Protein AF-A0AAW0RV00-F1 (afdb_monomer_lite)

Foldseek 3Di:
DPVVVVVVVVVVVVVVVVCVVVVVVVVVVVVVVCVVVVVVVVVVVVVVVVVVVCCVPVVVVVVVVVVVVVVVDPDPPPDDDDDDDDDDDDDDDDPDPDPPQQEAEEEDELPADQDLAKWWFKFDDLDLRYYYTQHTGGPDDQVLVQVCFLVVVLCVPPLADCPVLCVQLVHDTMHGQAMENDPDPPPTDQSHWYWYRPPDSDIAIDGNRGQFYEYAYEHQFDLVVLFAFDAAFQDLFFDDPVVPPPPDPQQAQDDVVNVVVVVVVVVVVVVVVVVVVVPPDDPDQDPVNVNVSSVRLRSLCSVVVNVSNVVCSVVSDDDDPPDDDPVRVVVCVVVVVVVVVVVVVVVCCVPPVVVVVLVVVLVVLLVLLVVLVVLLCQQQDDPDGRYDGNLQQALQSVVSNLVSQLSLCLLVLVLVVVVCVSDDSSPNPCLSSVLLNVQQVVLQVVQLVVLLVQLVVLQVCLLVVLVVVLVVLCVLQQVVVLVLLVCLLPQNVNNDADNVVSVVVSVVLNVVSVVLVVVSVVCSVVSSVVSNVLSVLSNSGNLNSLSVVLVVLVVSCVSLVVQLLVLLVVLLVLVVLLVQLVQVLVQWHQDFPQFFIDGHDDDPVSNVVSVVVNVVSVSNNVSSLSSNVVSVVSVVVSLVVSVVSLLVSLCSLRPSVSVVVCCVVPQSSGFNRKDKDWDDPVVPPDPDDPPPRNHYTYIYIDGDGRDPCNSCVLVVVLVVVVCCQCVPVVQVVCSVSSHDRDRPRSCVNCVSSCSSGDPDRDDSVNSSCSSPDDDDDSPPPDDPPDPPDDDDDDDDDDDDDDDDDDDDDDDDDDDDDDPPPDPPDPDDDPDPVNVLVVVLVVLLVVLVVLLVCLVVDDPPPCVSVVSLVVSVVSLVVSVVVLVVCVVVDDPVVNVVSVVSSVVSVVSNVVSCVVVPDDDPDDDDDDDDDDDDDDDDDDDDDDDYDDDDDDDDDDRHHDDDDDDDDDDDDDDDDDDDDPVQVVLPDDDPDLEAEDQCLPALAAAHEDDEQHEYAYALSCLNNQQEEEYEQYYLYEYAPQNSQPPVSAHCEYEYYQYELYEYENHHHAAEYEAENYELYEYAYEHQEYEYECYELYEYAYFYLDAYEYENAANYEFDHHDPVRDDPVSVPGDGNRQRHHYPPPPDPDDDNRYDYDDPVLDDDPCLVVPLSVDDPPDGSQNSSVSNPRHPD

pLDDT: mean 74.13, std 20.3, range [21.58, 95.81]

Radius of gyration: 44.87 Å; chains: 1; bounding box: 137×99×108 Å

Structure (mmCIF, N/CA/C/O backbone):
data_AF-A0AAW0RV00-F1
#
_entry.id   AF-A0AAW0RV00-F1
#
loop_
_atom_site.group_PDB
_atom_site.id
_atom_site.type_symbol
_atom_site.label_atom_id
_atom_site.label_alt_id
_atom_site.label_comp_id
_atom_site.label_asym_id
_atom_site.label_entity_id
_atom_site.label_seq_id
_atom_site.pdbx_PDB_ins_code
_atom_site.Cartn_x
_atom_site.Cartn_y
_atom_site.Cartn_z
_atom_site.occupancy
_atom_site.B_iso_or_equiv
_atom_site.auth_seq_id
_atom_site.auth_comp_id
_atom_site.auth_asym_id
_atom_site.auth_atom_id
_atom_site.pdbx_PDB_model_num
ATOM 1 N N . MET A 1 1 ? 31.275 -11.976 -14.242 1.00 33.06 1 MET A N 1
ATOM 2 C CA . MET A 1 1 ? 31.068 -11.411 -12.884 1.00 33.06 1 MET A CA 1
ATOM 3 C C . MET A 1 1 ? 32.103 -10.314 -12.674 1.00 33.06 1 MET A C 1
ATOM 5 O O . MET A 1 1 ? 33.124 -10.388 -13.340 1.00 33.06 1 MET A O 1
ATOM 9 N N . HIS A 1 2 ? 31.874 -9.315 -11.814 1.00 28.94 2 HIS A N 1
ATOM 10 C CA . HIS A 1 2 ? 32.969 -8.436 -11.376 1.00 28.94 2 HIS A CA 1
ATOM 11 C C . HIS A 1 2 ? 33.587 -9.097 -10.133 1.00 28.94 2 HIS A C 1
ATOM 13 O O . HIS A 1 2 ? 32.943 -9.039 -9.083 1.00 28.94 2 HIS A O 1
ATOM 19 N N . PRO A 1 3 ? 34.768 -9.747 -10.216 1.00 36.88 3 PRO A N 1
ATOM 20 C CA . PRO A 1 3 ? 35.405 -10.352 -9.037 1.00 36.88 3 PRO A CA 1
ATOM 21 C C . PRO A 1 3 ? 35.668 -9.298 -7.953 1.00 36.88 3 PRO A C 1
ATOM 23 O O . PRO A 1 3 ? 35.547 -9.576 -6.765 1.00 36.88 3 PRO A O 1
ATOM 26 N N . PHE A 1 4 ? 35.880 -8.054 -8.392 1.00 33.75 4 PHE A N 1
ATOM 27 C CA . PHE A 1 4 ? 36.014 -6.866 -7.560 1.00 33.75 4 PHE A CA 1
ATOM 28 C C . PHE A 1 4 ? 34.924 -6.730 -6.487 1.00 33.75 4 PHE A C 1
ATOM 30 O O . PHE A 1 4 ? 35.265 -6.367 -5.381 1.00 33.75 4 PHE A O 1
ATOM 37 N N . SER A 1 5 ? 33.648 -7.052 -6.751 1.00 39.16 5 SER A N 1
ATOM 38 C CA . SER A 1 5 ? 32.572 -6.798 -5.770 1.00 39.16 5 SER A CA 1
ATOM 39 C C . SER A 1 5 ? 32.540 -7.792 -4.606 1.00 39.16 5 SER A C 1
ATOM 41 O O . SER A 1 5 ? 32.100 -7.431 -3.518 1.00 39.16 5 SER A O 1
ATOM 43 N N . VAL A 1 6 ? 32.964 -9.039 -4.836 1.00 45.41 6 VAL A N 1
ATOM 44 C CA . VAL A 1 6 ? 33.071 -10.062 -3.780 1.00 45.41 6 VAL A CA 1
ATOM 45 C C . VAL A 1 6 ? 34.380 -9.864 -3.023 1.00 45.41 6 VAL A C 1
ATOM 47 O O . VAL A 1 6 ? 34.393 -9.919 -1.799 1.00 45.41 6 VAL A O 1
ATOM 50 N N . LEU A 1 7 ? 35.455 -9.525 -3.744 1.00 40.91 7 LEU A N 1
ATOM 51 C CA . LEU A 1 7 ? 36.738 -9.175 -3.148 1.00 40.91 7 LEU A CA 1
ATOM 52 C C . LEU A 1 7 ? 36.638 -7.908 -2.282 1.00 40.91 7 LEU A C 1
ATOM 54 O O . LEU A 1 7 ? 37.143 -7.916 -1.169 1.00 40.91 7 LEU A O 1
ATOM 58 N N . THR A 1 8 ? 35.933 -6.854 -2.715 1.00 45.91 8 THR A N 1
ATOM 59 C CA . THR A 1 8 ? 35.703 -5.665 -1.875 1.00 45.91 8 THR A CA 1
ATOM 60 C C . THR A 1 8 ? 34.828 -5.970 -0.672 1.00 45.91 8 THR A C 1
ATOM 62 O O . THR A 1 8 ? 35.054 -5.369 0.364 1.00 45.91 8 THR A O 1
ATOM 65 N N . LEU A 1 9 ? 33.859 -6.890 -0.769 1.00 51.75 9 LEU A N 1
ATOM 66 C CA . LEU A 1 9 ? 33.069 -7.297 0.396 1.00 51.75 9 LEU A CA 1
ATOM 67 C C . LEU A 1 9 ? 33.942 -8.066 1.402 1.00 51.75 9 LEU A C 1
ATOM 69 O O . LEU A 1 9 ? 33.898 -7.770 2.589 1.00 51.75 9 LEU A O 1
ATOM 73 N N . GLY A 1 10 ? 34.786 -8.989 0.928 1.00 56.56 10 GLY A N 1
ATOM 74 C CA . GLY A 1 10 ? 35.740 -9.722 1.766 1.00 56.56 10 GLY A CA 1
ATOM 75 C C . GLY A 1 10 ? 36.801 -8.819 2.404 1.00 56.56 10 GLY A C 1
ATOM 76 O O . GLY A 1 10 ? 37.038 -8.919 3.602 1.00 56.56 10 GLY A O 1
ATOM 77 N N . ILE A 1 11 ? 37.383 -7.888 1.639 1.00 58.16 11 ILE A N 1
ATOM 78 C CA . ILE A 1 11 ? 38.337 -6.885 2.142 1.00 58.16 11 ILE A CA 1
ATOM 79 C C . ILE A 1 11 ? 37.652 -5.919 3.117 1.00 58.16 11 ILE A C 1
ATOM 81 O O . ILE A 1 11 ? 38.252 -5.562 4.125 1.00 58.16 11 ILE A O 1
ATOM 85 N N . PHE A 1 12 ? 36.400 -5.524 2.865 1.00 51.88 12 PHE A N 1
ATOM 86 C CA . PHE A 1 12 ? 35.635 -4.681 3.784 1.00 51.88 12 PHE A CA 1
ATOM 87 C C . PHE A 1 12 ? 35.340 -5.413 5.096 1.00 51.88 12 PHE A C 1
ATOM 89 O O . PHE A 1 12 ? 35.572 -4.845 6.152 1.00 51.88 12 PHE A O 1
ATOM 96 N N . VAL A 1 13 ? 34.916 -6.682 5.059 1.00 58.53 13 VAL A N 1
ATOM 97 C CA . VAL A 1 13 ? 34.683 -7.488 6.273 1.00 58.53 13 VAL A CA 1
ATOM 98 C C . VAL A 1 13 ? 35.988 -7.750 7.036 1.00 58.53 13 VAL A C 1
ATOM 100 O O . VAL A 1 13 ? 36.021 -7.564 8.249 1.00 58.53 13 VAL A O 1
ATOM 103 N N . ALA A 1 14 ? 37.079 -8.104 6.352 1.00 48.25 14 ALA A N 1
ATOM 104 C CA . ALA A 1 14 ? 38.382 -8.314 6.988 1.00 48.25 14 ALA A CA 1
ATOM 105 C C . ALA A 1 14 ? 38.950 -7.017 7.596 1.00 48.25 14 ALA A C 1
ATOM 107 O O . ALA A 1 14 ? 39.385 -7.016 8.745 1.00 48.25 14 ALA A O 1
ATOM 108 N N . GLY A 1 15 ? 38.878 -5.903 6.859 1.00 51.84 15 GLY A N 1
ATOM 109 C CA . GLY A 1 15 ? 39.281 -4.577 7.334 1.00 51.84 15 GLY A CA 1
ATOM 110 C C . GLY A 1 15 ? 38.380 -4.021 8.441 1.00 51.84 15 GLY A C 1
ATOM 111 O O . GLY A 1 15 ? 38.842 -3.262 9.283 1.00 51.84 15 GLY A O 1
ATOM 112 N N . TYR A 1 16 ? 37.107 -4.420 8.483 1.00 54.28 16 TYR A N 1
ATOM 113 C CA . TYR A 1 16 ? 36.174 -4.065 9.553 1.00 54.28 16 TYR A CA 1
ATOM 114 C C . TYR A 1 16 ? 36.476 -4.832 10.848 1.00 54.28 16 TYR A C 1
ATOM 116 O O . TYR A 1 16 ? 36.404 -4.251 11.927 1.00 54.28 16 TYR A O 1
ATOM 124 N N . ILE A 1 17 ? 36.877 -6.106 10.753 1.00 54.94 17 ILE A N 1
ATOM 125 C CA . ILE A 1 17 ? 37.305 -6.906 11.913 1.00 54.94 17 ILE A CA 1
ATOM 126 C C . ILE A 1 17 ? 38.595 -6.338 12.526 1.00 54.94 17 ILE A C 1
ATOM 128 O O . ILE A 1 17 ? 38.672 -6.219 13.747 1.00 54.94 17 ILE A O 1
ATOM 132 N N . THR A 1 18 ? 39.575 -5.928 11.712 1.00 51.97 18 THR A N 1
ATOM 133 C CA . THR A 1 18 ? 40.815 -5.314 12.225 1.00 51.97 18 THR A CA 1
ATOM 134 C C . THR A 1 18 ? 40.602 -3.888 12.737 1.00 51.97 18 THR A C 1
ATOM 136 O O . THR A 1 18 ? 41.102 -3.549 13.808 1.00 51.97 18 THR A O 1
ATOM 139 N N . ALA A 1 19 ? 39.797 -3.067 12.052 1.00 49.91 19 ALA A N 1
ATOM 140 C CA . ALA A 1 19 ? 39.471 -1.716 12.516 1.00 49.91 19 ALA A CA 1
ATOM 141 C C . ALA A 1 19 ? 38.698 -1.704 13.847 1.00 49.91 19 ALA A C 1
ATOM 143 O O . ALA A 1 19 ? 38.805 -0.736 14.595 1.00 49.91 19 ALA A O 1
ATOM 144 N N . ARG A 1 20 ? 37.949 -2.765 14.185 1.00 53.16 20 ARG A N 1
ATOM 145 C CA . ARG A 1 20 ? 37.174 -2.830 15.438 1.00 53.16 20 ARG A CA 1
ATOM 146 C C . ARG A 1 20 ? 38.046 -2.872 16.701 1.00 53.16 20 ARG A C 1
ATOM 148 O O . ARG A 1 20 ? 37.549 -2.507 17.758 1.00 53.16 20 ARG A O 1
ATOM 155 N N . TRP A 1 21 ? 39.314 -3.280 16.598 1.00 51.59 21 TRP A N 1
ATOM 156 C CA . TRP A 1 21 ? 40.244 -3.323 17.736 1.00 51.59 21 TRP A CA 1
ATOM 157 C C . TRP A 1 21 ? 41.016 -2.012 17.951 1.00 51.59 21 TRP A C 1
ATOM 159 O O . TRP A 1 21 ? 41.267 -1.653 19.095 1.00 51.59 21 TRP A O 1
ATOM 169 N N . ASP A 1 22 ? 41.345 -1.276 16.883 1.00 53.81 22 ASP A N 1
ATOM 170 C CA . ASP A 1 22 ? 42.047 0.020 16.972 1.00 53.81 22 ASP A CA 1
ATOM 171 C C . ASP A 1 22 ? 41.071 1.205 17.103 1.00 53.81 22 ASP A C 1
ATOM 173 O O . ASP A 1 22 ? 41.335 2.164 17.817 1.00 53.81 22 ASP A O 1
ATOM 177 N N . LEU A 1 23 ? 39.883 1.149 16.484 1.00 51.16 23 LEU A N 1
ATOM 178 C CA . LEU A 1 23 ? 38.915 2.246 16.595 1.00 51.16 23 LEU A CA 1
ATOM 179 C C . LEU A 1 23 ? 38.323 2.355 18.007 1.00 51.16 23 LEU A C 1
ATOM 181 O O . LEU A 1 23 ? 38.068 3.464 18.458 1.00 51.16 23 LEU A O 1
ATOM 185 N N . VAL A 1 24 ? 38.092 1.237 18.706 1.00 53.56 24 VAL A N 1
ATOM 186 C CA . VAL A 1 24 ? 37.466 1.241 20.043 1.00 53.56 24 VAL A CA 1
ATOM 187 C C . VAL A 1 24 ? 38.423 1.787 21.105 1.00 53.56 24 VAL A C 1
ATOM 189 O O . VAL A 1 24 ? 38.012 2.622 21.907 1.00 53.56 24 VAL A O 1
ATOM 192 N N . THR A 1 25 ? 39.704 1.408 21.065 1.00 57.00 25 THR A N 1
ATOM 193 C CA . THR A 1 25 ? 40.744 1.985 21.936 1.00 57.00 25 THR A CA 1
ATOM 194 C C . THR A 1 25 ? 40.938 3.477 21.656 1.00 57.00 25 THR A C 1
ATOM 196 O O . THR A 1 25 ? 40.888 4.283 22.584 1.00 57.00 25 THR A O 1
ATOM 199 N N . ARG A 1 26 ? 41.023 3.875 20.378 1.00 56.41 26 ARG A N 1
ATOM 200 C CA . ARG A 1 26 ? 41.098 5.291 19.969 1.00 56.41 26 ARG A CA 1
ATOM 201 C C . ARG A 1 26 ? 39.863 6.099 20.372 1.00 56.41 26 ARG A C 1
ATOM 203 O O . ARG A 1 26 ? 40.010 7.259 20.743 1.00 56.41 26 ARG A O 1
ATOM 210 N N . LEU A 1 27 ? 38.653 5.531 20.304 1.00 53.00 27 LEU A N 1
ATOM 211 C CA . LEU A 1 27 ? 37.433 6.225 20.743 1.00 53.00 27 LEU A CA 1
ATOM 212 C C . LEU A 1 27 ? 37.409 6.412 22.261 1.00 53.00 27 LEU A C 1
ATOM 214 O O . LEU A 1 27 ? 36.917 7.435 22.727 1.00 53.00 27 LEU A O 1
ATOM 218 N N . TYR A 1 28 ? 37.931 5.442 23.015 1.00 65.19 28 TYR A N 1
ATOM 219 C CA . TYR A 1 28 ? 38.020 5.502 24.472 1.00 65.19 28 TYR A CA 1
ATOM 220 C C . TYR A 1 28 ? 38.996 6.604 24.919 1.00 65.19 28 TYR A C 1
ATOM 222 O O . TYR A 1 28 ? 38.626 7.465 25.717 1.00 65.19 28 TYR A O 1
ATOM 230 N N . GLU A 1 29 ? 40.188 6.667 24.312 1.00 65.69 29 GLU A N 1
ATOM 231 C CA . GLU A 1 29 ? 41.141 7.773 24.505 1.00 65.69 29 GLU A CA 1
ATOM 232 C C . GLU A 1 29 ? 40.545 9.131 24.092 1.00 65.69 29 GLU A C 1
ATOM 234 O O . GLU A 1 29 ? 40.650 10.111 24.831 1.00 65.69 29 GLU A O 1
ATOM 239 N N . LEU A 1 30 ? 39.862 9.198 22.940 1.00 61.72 30 LEU A N 1
ATOM 240 C CA . LEU A 1 30 ? 39.233 10.431 22.454 1.00 61.72 30 LEU A CA 1
ATOM 241 C C . LEU A 1 30 ? 38.078 10.894 23.357 1.00 61.72 30 LEU A C 1
ATOM 243 O O . LEU A 1 30 ? 37.883 12.097 23.520 1.00 61.72 30 LEU A O 1
ATOM 247 N N . ALA A 1 31 ? 37.313 9.969 23.944 1.00 60.72 31 ALA A N 1
ATOM 248 C CA . ALA A 1 31 ? 36.219 10.283 24.860 1.00 60.72 31 ALA A CA 1
ATOM 249 C C . ALA A 1 31 ? 36.738 10.850 26.191 1.00 60.72 31 ALA A C 1
ATOM 251 O O . ALA A 1 31 ? 36.204 11.854 26.666 1.00 60.72 31 ALA A O 1
ATOM 252 N N . ILE A 1 32 ? 37.813 10.270 26.739 1.00 69.62 32 ILE A N 1
ATOM 253 C CA . ILE A 1 32 ? 38.503 10.790 27.931 1.00 69.62 32 ILE A CA 1
ATOM 254 C C . ILE A 1 32 ? 39.065 12.191 27.639 1.00 69.62 32 ILE A C 1
ATOM 256 O O . ILE A 1 32 ? 38.742 13.145 28.346 1.00 69.62 32 ILE A O 1
ATOM 260 N N . PHE A 1 33 ? 39.782 12.358 26.523 1.00 66.88 33 PHE A N 1
ATOM 261 C CA . PHE A 1 33 ? 40.315 13.655 26.093 1.00 66.88 33 PHE A CA 1
ATOM 262 C C . PHE A 1 33 ? 39.213 14.713 25.871 1.00 66.88 33 PHE A C 1
ATOM 264 O O . PHE A 1 33 ? 39.352 15.872 26.267 1.00 66.88 33 PHE A O 1
ATOM 271 N N . ALA A 1 34 ? 38.083 14.336 25.264 1.00 60.19 34 ALA A N 1
ATOM 272 C CA . ALA A 1 34 ? 36.962 15.246 25.028 1.00 60.19 34 ALA A CA 1
ATOM 273 C C . ALA A 1 34 ? 36.265 15.696 26.327 1.00 60.19 34 ALA A C 1
ATOM 275 O O . ALA A 1 34 ? 35.737 16.817 26.377 1.00 60.19 34 ALA A O 1
ATOM 276 N N . TRP A 1 35 ? 36.277 14.841 27.355 1.00 65.94 35 TRP A N 1
ATOM 277 C CA . TRP A 1 35 ? 35.763 15.131 28.691 1.00 65.94 35 TRP A CA 1
ATOM 278 C C . TRP A 1 35 ? 36.699 16.076 29.460 1.00 65.94 35 TRP A C 1
ATOM 280 O O . TRP A 1 35 ? 36.255 17.135 29.908 1.00 65.94 35 TRP A O 1
ATOM 290 N N . GLU A 1 36 ? 37.999 15.767 29.524 1.00 71.00 36 GLU A N 1
ATOM 291 C CA . GLU A 1 36 ? 38.996 16.576 30.246 1.00 71.00 36 GLU A CA 1
ATOM 292 C C . GLU A 1 36 ? 39.164 17.991 29.662 1.00 71.00 36 GLU A C 1
ATOM 294 O O . GLU A 1 36 ? 39.236 18.968 30.409 1.00 71.00 36 GLU A O 1
ATOM 299 N N . TYR A 1 37 ? 39.140 18.147 28.332 1.00 71.12 37 TYR A N 1
ATOM 300 C CA . TYR A 1 37 ? 39.346 19.447 27.670 1.00 71.12 37 TYR A CA 1
ATOM 301 C C . TYR A 1 37 ? 38.056 20.259 27.410 1.00 71.12 37 TYR A C 1
ATOM 303 O O . TYR A 1 37 ? 38.063 21.212 26.621 1.00 71.12 37 TYR A O 1
ATOM 311 N N . GLN A 1 38 ? 36.941 19.913 28.071 1.00 65.19 38 GLN A N 1
ATOM 312 C CA . GLN A 1 38 ? 35.635 20.592 27.960 1.00 65.19 38 GLN A CA 1
ATOM 313 C C . GLN A 1 38 ? 35.142 20.787 26.509 1.00 65.19 38 GLN A C 1
ATOM 315 O O . GLN A 1 38 ? 34.509 21.798 26.165 1.00 65.19 38 GLN A O 1
ATOM 320 N N . VAL A 1 39 ? 35.402 19.812 25.632 1.00 68.12 39 VAL A N 1
ATOM 321 C CA . VAL A 1 39 ? 35.063 19.915 24.202 1.00 68.12 39 VAL A CA 1
ATOM 322 C C . VAL A 1 39 ? 33.550 20.050 24.005 1.00 68.12 39 VAL A C 1
ATOM 324 O O . VAL A 1 39 ? 33.123 20.808 23.136 1.00 68.12 39 VAL A O 1
ATOM 327 N N . ALA A 1 40 ? 32.733 19.441 24.871 1.00 57.34 40 ALA A N 1
ATOM 328 C CA . ALA A 1 40 ? 31.274 19.580 24.863 1.00 57.34 40 ALA A CA 1
ATOM 329 C C . ALA A 1 40 ? 30.789 21.041 24.999 1.00 57.34 40 ALA A C 1
ATOM 331 O O . ALA A 1 40 ? 29.851 21.443 24.312 1.00 57.34 40 ALA A O 1
ATOM 332 N N . ILE A 1 41 ? 31.453 21.874 25.810 1.00 65.06 41 ILE A N 1
ATOM 333 C CA . ILE A 1 41 ? 31.086 23.294 25.985 1.00 65.06 41 ILE A CA 1
ATOM 334 C C . ILE A 1 41 ? 31.452 24.105 24.732 1.00 65.06 41 ILE A C 1
ATOM 336 O O . ILE A 1 41 ? 30.712 25.004 24.320 1.00 65.06 41 ILE A O 1
ATOM 340 N N . ARG A 1 42 ? 32.569 23.766 24.076 1.00 67.44 42 ARG A N 1
ATOM 341 C CA . ARG A 1 42 ? 32.969 24.376 22.795 1.00 67.44 42 ARG A CA 1
ATOM 342 C C . ARG A 1 42 ? 32.067 23.913 21.648 1.00 67.44 42 ARG A C 1
ATOM 344 O O . ARG A 1 42 ? 31.686 24.735 20.821 1.00 67.44 42 ARG A O 1
ATOM 351 N N . ALA A 1 43 ? 31.652 22.647 21.647 1.00 59.00 43 ALA A N 1
ATOM 352 C CA . ALA A 1 43 ? 30.689 22.088 20.702 1.00 59.00 43 ALA A CA 1
ATOM 353 C C . ALA A 1 43 ? 29.286 22.691 20.880 1.00 59.00 43 ALA A C 1
ATOM 355 O O . ALA A 1 43 ? 28.643 22.993 19.882 1.00 59.00 43 ALA A O 1
ATOM 356 N N . ALA A 1 44 ? 28.839 22.966 22.110 1.00 65.81 44 ALA A N 1
ATOM 357 C CA . ALA A 1 44 ? 27.586 23.680 22.369 1.00 65.81 44 ALA A CA 1
ATOM 358 C C . ALA A 1 44 ? 27.627 25.127 21.840 1.00 65.81 44 ALA A C 1
ATOM 360 O O . ALA A 1 44 ? 26.707 25.557 21.144 1.00 65.81 44 ALA A O 1
ATOM 361 N N . LYS A 1 45 ? 28.725 25.863 22.077 1.00 67.88 45 LYS A N 1
ATOM 362 C CA . LYS A 1 45 ? 28.939 27.201 21.486 1.00 67.88 45 LYS A CA 1
ATOM 363 C C . LYS A 1 45 ? 29.000 27.148 19.953 1.00 67.88 45 LYS A C 1
ATOM 365 O O . LYS A 1 45 ? 28.390 27.981 19.287 1.00 67.88 45 LYS A O 1
ATOM 370 N N . GLY A 1 46 ? 29.673 26.138 19.399 1.00 71.25 46 GLY A N 1
ATOM 371 C CA . GLY A 1 46 ? 29.718 25.865 17.962 1.00 71.25 46 GLY A CA 1
ATOM 372 C C . GLY A 1 46 ? 28.341 25.547 17.377 1.00 71.25 46 GLY A C 1
ATOM 373 O O . GLY A 1 46 ? 27.992 26.095 16.339 1.00 71.25 46 GLY A O 1
ATOM 374 N N . ALA A 1 47 ? 27.526 24.745 18.065 1.00 63.97 47 ALA A N 1
ATOM 375 C CA . ALA A 1 47 ? 26.160 24.418 17.668 1.00 63.97 47 ALA A CA 1
ATOM 376 C C . ALA A 1 47 ? 25.253 25.656 17.681 1.00 63.97 47 ALA A C 1
ATOM 378 O O . ALA A 1 47 ? 24.511 25.864 16.724 1.00 63.97 47 ALA A O 1
ATOM 379 N N . ILE A 1 48 ? 25.348 26.522 18.697 1.00 77.56 48 ILE A N 1
ATOM 380 C CA . ILE A 1 48 ? 24.615 27.800 18.737 1.00 77.56 48 ILE A CA 1
ATOM 381 C C . ILE A 1 48 ? 25.011 28.685 17.542 1.00 77.56 48 ILE A C 1
ATOM 383 O O . ILE A 1 48 ? 24.133 29.195 16.845 1.00 77.56 48 ILE A O 1
ATOM 387 N N . ALA A 1 49 ? 26.308 28.795 17.234 1.00 77.31 49 ALA A N 1
ATOM 388 C CA . ALA A 1 49 ? 26.790 29.530 16.062 1.00 77.31 49 ALA A CA 1
ATOM 389 C C . ALA A 1 49 ? 26.328 28.905 14.728 1.00 77.31 49 ALA A C 1
ATOM 391 O O . ALA A 1 49 ? 25.936 29.628 13.815 1.00 77.31 49 ALA A O 1
ATOM 392 N N . LEU A 1 50 ? 26.300 27.572 14.621 1.00 66.12 50 LEU A N 1
ATOM 393 C CA . LEU A 1 50 ? 25.794 26.847 13.448 1.00 66.12 50 LEU A CA 1
ATOM 394 C C . LEU A 1 50 ? 24.274 26.966 13.298 1.00 66.12 50 LEU A C 1
ATOM 396 O O . LEU A 1 50 ? 23.782 27.032 12.177 1.00 66.12 50 LEU A O 1
ATOM 400 N N . THR A 1 51 ? 23.533 27.057 14.403 1.00 73.56 51 THR A N 1
ATOM 401 C CA . THR A 1 51 ? 22.084 27.307 14.397 1.00 73.56 51 THR A CA 1
ATOM 402 C C . THR A 1 51 ? 21.797 28.742 13.952 1.00 73.56 51 THR A C 1
ATOM 404 O O . THR A 1 51 ? 20.926 28.963 13.114 1.00 73.56 51 THR A O 1
ATOM 407 N N . ALA A 1 52 ? 22.581 29.719 14.421 1.00 76.25 52 ALA A N 1
ATOM 408 C CA . ALA A 1 52 ? 22.515 31.096 13.933 1.00 76.25 52 ALA A CA 1
ATOM 409 C C . ALA A 1 52 ? 22.861 31.187 12.433 1.00 76.25 52 ALA A C 1
ATOM 411 O O . ALA A 1 52 ? 22.113 31.796 11.672 1.00 76.25 52 ALA A O 1
ATOM 412 N N . LEU A 1 53 ? 23.924 30.509 11.980 1.00 70.75 53 LEU A N 1
ATOM 413 C CA . LEU A 1 53 ? 24.283 30.403 10.560 1.00 70.75 53 LEU A CA 1
ATOM 414 C C . LEU A 1 53 ? 23.170 29.727 9.740 1.00 70.75 53 LEU A C 1
ATOM 416 O O . LEU A 1 53 ? 22.849 30.180 8.644 1.00 70.75 53 LEU A O 1
ATOM 420 N N . PHE A 1 54 ? 22.540 28.679 10.276 1.00 66.00 54 PHE A N 1
ATOM 421 C CA . PHE A 1 54 ? 21.404 28.000 9.653 1.00 66.00 54 PHE A CA 1
ATOM 422 C C . PHE A 1 54 ? 20.218 28.954 9.477 1.00 66.00 54 PHE A C 1
ATOM 424 O O . PHE A 1 54 ? 19.654 29.011 8.389 1.00 66.00 54 PHE A O 1
ATOM 431 N N . PHE A 1 55 ? 19.873 29.770 10.476 1.00 72.06 55 PHE A N 1
ATOM 432 C CA . PHE A 1 55 ? 18.838 30.794 10.301 1.00 72.06 55 PHE A CA 1
ATOM 433 C C . PHE A 1 55 ? 19.266 31.910 9.333 1.00 72.06 55 PHE A C 1
ATOM 435 O O . PHE A 1 55 ? 18.458 32.321 8.506 1.00 72.06 55 PHE A O 1
ATOM 442 N N . ILE A 1 56 ? 20.528 32.347 9.347 1.00 76.19 56 ILE A N 1
ATOM 443 C CA . ILE A 1 56 ? 21.035 33.404 8.450 1.00 76.19 56 ILE A CA 1
ATOM 444 C C . ILE A 1 56 ? 21.148 32.938 6.987 1.00 76.19 56 ILE A C 1
ATOM 446 O O . ILE A 1 56 ? 21.003 33.758 6.086 1.00 76.19 56 ILE A O 1
ATOM 450 N N . VAL A 1 57 ? 21.361 31.644 6.720 1.00 67.00 57 VAL A N 1
ATOM 451 C CA . VAL A 1 57 ? 21.521 31.102 5.355 1.00 67.00 57 VAL A CA 1
ATOM 452 C C . VAL A 1 57 ? 20.264 30.378 4.865 1.00 67.00 57 VAL A C 1
ATOM 454 O O . VAL A 1 57 ? 19.790 30.636 3.758 1.00 67.00 57 VAL A O 1
ATOM 457 N N . ILE A 1 58 ? 19.678 29.485 5.666 1.00 65.25 58 ILE A N 1
ATOM 458 C CA . ILE A 1 58 ? 18.557 28.639 5.227 1.00 65.25 58 ILE A CA 1
ATOM 459 C C . ILE A 1 58 ? 17.233 29.408 5.238 1.00 65.25 58 ILE A C 1
ATOM 461 O O . ILE A 1 58 ? 16.403 29.156 4.369 1.00 65.25 58 ILE A O 1
ATOM 465 N N . PHE A 1 59 ? 17.026 30.391 6.123 1.00 70.25 59 PHE A N 1
ATOM 466 C CA . PHE A 1 59 ? 15.811 31.216 6.078 1.00 70.25 59 PHE A CA 1
ATOM 467 C C . PHE A 1 59 ? 15.711 32.068 4.795 1.00 70.25 59 PHE A C 1
ATOM 469 O O . PHE A 1 59 ? 14.672 31.987 4.133 1.00 70.25 59 PHE A O 1
ATOM 476 N N . PRO A 1 60 ? 16.750 32.809 4.346 1.00 65.69 60 PRO A N 1
ATOM 477 C CA . PRO A 1 60 ? 16.694 33.475 3.047 1.00 65.69 60 PRO A CA 1
ATOM 478 C C . PRO A 1 60 ? 16.686 32.499 1.864 1.00 65.69 60 PRO A C 1
ATOM 480 O O . PRO A 1 60 ? 15.997 32.786 0.891 1.00 65.69 60 PRO A O 1
ATOM 483 N N . VAL A 1 61 ? 17.333 31.326 1.932 1.00 67.75 61 VAL A N 1
ATOM 484 C CA . VAL A 1 61 ? 17.192 30.290 0.882 1.00 67.75 61 VAL A CA 1
ATOM 485 C C . VAL A 1 61 ? 15.766 29.721 0.831 1.00 67.75 61 VAL A C 1
ATOM 487 O O . VAL A 1 61 ? 15.238 29.498 -0.255 1.00 67.75 61 VAL A O 1
ATOM 490 N N . TYR A 1 62 ? 15.092 29.557 1.971 1.00 74.50 62 TYR A N 1
ATOM 491 C CA . TYR A 1 62 ? 13.680 29.174 2.043 1.00 74.50 62 TYR A CA 1
ATOM 492 C C . TYR A 1 62 ? 12.764 30.278 1.501 1.00 74.50 62 TYR A C 1
ATOM 494 O O . TYR A 1 62 ? 11.830 29.981 0.758 1.00 74.50 62 TYR A O 1
ATOM 502 N N . LEU A 1 63 ? 13.047 31.552 1.789 1.00 70.12 63 LEU A N 1
ATOM 503 C CA . LEU A 1 63 ? 12.339 32.685 1.183 1.00 70.12 63 LEU A CA 1
ATOM 504 C C . LEU A 1 63 ? 12.587 32.775 -0.331 1.00 70.12 63 LEU A C 1
ATOM 506 O O . LEU A 1 63 ? 11.650 33.056 -1.079 1.00 70.12 63 LEU A O 1
ATOM 510 N N . LEU A 1 64 ? 13.800 32.473 -0.801 1.00 70.75 64 LEU A N 1
ATOM 511 C CA . LEU A 1 64 ? 14.144 32.420 -2.223 1.00 70.75 64 LEU A CA 1
ATOM 512 C C . LEU A 1 64 ? 13.429 31.252 -2.920 1.00 70.75 64 LEU A C 1
ATOM 514 O O . LEU A 1 64 ? 12.808 31.456 -3.958 1.00 70.75 64 LEU A O 1
ATOM 518 N N . ALA A 1 65 ? 13.391 30.067 -2.304 1.00 62.41 65 ALA A N 1
ATOM 519 C CA . ALA A 1 65 ? 12.623 28.917 -2.782 1.00 62.41 65 ALA A CA 1
ATOM 520 C C . ALA A 1 65 ? 11.102 29.167 -2.742 1.00 62.41 65 ALA A C 1
ATOM 522 O O . ALA A 1 65 ? 10.371 28.725 -3.630 1.00 62.41 65 ALA A O 1
ATOM 523 N N . LYS A 1 66 ? 10.602 29.926 -1.758 1.00 60.31 66 LYS A N 1
ATOM 524 C CA . LYS A 1 66 ? 9.207 30.398 -1.702 1.00 60.31 66 LYS A CA 1
ATOM 525 C C . LYS A 1 66 ? 8.905 31.407 -2.820 1.00 60.31 66 LYS A C 1
ATOM 527 O O . LYS A 1 66 ? 7.800 31.409 -3.357 1.00 60.31 66 LYS A O 1
ATOM 532 N N . LYS A 1 67 ? 9.890 32.223 -3.215 1.00 62.09 67 LYS A N 1
ATOM 533 C CA . LYS A 1 67 ? 9.807 33.150 -4.355 1.00 62.09 67 LYS A CA 1
ATOM 534 C C . LYS A 1 67 ? 9.850 32.398 -5.695 1.00 62.09 67 LYS A C 1
ATOM 536 O O . LYS A 1 67 ? 8.998 32.646 -6.544 1.00 62.09 67 LYS A O 1
ATOM 541 N N . GLU A 1 68 ? 10.739 31.415 -5.858 1.00 54.22 68 GLU A N 1
ATOM 542 C CA . GLU A 1 68 ? 10.785 30.544 -7.046 1.00 54.22 68 GLU A CA 1
ATOM 543 C C . GLU A 1 68 ? 9.538 29.667 -7.197 1.00 54.22 68 GLU A C 1
ATOM 545 O O . GLU A 1 68 ? 9.020 29.525 -8.300 1.00 54.22 68 GLU A O 1
ATOM 550 N N . THR A 1 69 ? 8.996 29.110 -6.111 1.00 50.31 69 THR A N 1
ATOM 551 C CA . THR A 1 69 ? 7.742 28.335 -6.181 1.00 50.31 69 THR A CA 1
ATOM 552 C C . THR A 1 69 ? 6.530 29.203 -6.528 1.00 50.31 69 THR A C 1
ATOM 554 O O . THR A 1 69 ? 5.589 28.695 -7.137 1.00 50.31 69 THR A O 1
ATOM 557 N N . HIS A 1 70 ? 6.570 30.509 -6.241 1.00 46.91 70 HIS A N 1
ATOM 558 C CA . HIS A 1 70 ? 5.598 31.476 -6.761 1.00 46.91 70 HIS A CA 1
ATOM 559 C C . HIS A 1 70 ? 5.793 31.765 -8.261 1.00 46.91 70 HIS A C 1
ATOM 561 O O . HIS A 1 70 ? 4.809 31.871 -8.989 1.00 46.91 70 HIS A O 1
ATOM 567 N N . LEU A 1 71 ? 7.041 31.834 -8.744 1.00 47.12 71 LEU A N 1
ATOM 568 C CA . LEU A 1 71 ? 7.363 31.999 -10.172 1.00 47.12 71 LEU A CA 1
ATOM 569 C C . LEU A 1 71 ? 7.033 30.745 -11.003 1.00 47.12 71 LEU A C 1
ATOM 571 O O . LEU A 1 71 ? 6.627 30.854 -12.156 1.00 47.12 71 LEU A O 1
ATOM 575 N N . LEU A 1 72 ? 7.138 29.554 -10.408 1.00 47.62 72 LEU A N 1
ATOM 576 C CA . LEU A 1 72 ? 6.770 28.272 -11.020 1.00 47.62 72 LEU A CA 1
ATOM 577 C C . LEU A 1 72 ? 5.258 27.975 -10.985 1.00 47.62 72 LEU A C 1
ATOM 579 O O . LEU A 1 72 ? 4.843 26.935 -11.496 1.00 47.62 72 LEU A O 1
ATOM 583 N N . CYS A 1 73 ? 4.425 28.850 -10.401 1.00 39.53 73 CYS A N 1
ATOM 584 C CA . CYS A 1 73 ? 2.983 28.616 -10.270 1.00 39.53 73 CYS A CA 1
ATOM 585 C C . CYS A 1 73 ? 2.060 29.791 -10.684 1.00 39.53 73 CYS A C 1
ATOM 587 O O . CYS A 1 73 ? 1.254 30.249 -9.872 1.00 39.53 73 CYS A O 1
ATOM 589 N N . PRO A 1 74 ? 2.047 30.222 -11.964 1.00 36.28 74 PRO A N 1
ATOM 590 C CA . PRO A 1 74 ? 0.910 30.969 -12.521 1.00 36.28 74 PRO A CA 1
ATOM 591 C C . PRO A 1 74 ? -0.270 30.055 -12.917 1.00 36.28 74 PRO A C 1
ATOM 593 O O . PRO A 1 74 ? -1.421 30.481 -12.950 1.00 36.28 74 PRO A O 1
ATOM 596 N N . ALA A 1 75 ? -0.000 28.782 -13.228 1.00 40.94 75 ALA A N 1
ATOM 597 C CA . ALA A 1 75 ? -0.864 27.958 -14.083 1.00 40.94 75 ALA A CA 1
ATOM 598 C C . ALA A 1 75 ? -2.042 27.218 -13.402 1.00 40.94 75 ALA A C 1
ATOM 600 O O . ALA A 1 75 ? -2.674 26.393 -14.055 1.00 40.94 75 ALA A O 1
ATOM 601 N N . SER A 1 76 ? -2.354 27.454 -12.117 1.00 39.09 76 SER A N 1
ATOM 602 C CA . SER A 1 76 ? -3.445 26.715 -11.431 1.00 39.09 76 SER A CA 1
ATOM 603 C C . SER A 1 76 ? -4.386 27.524 -10.526 1.00 39.09 76 SER A C 1
ATOM 605 O O . SER A 1 76 ? -5.272 26.937 -9.907 1.00 39.09 76 SER A O 1
ATOM 607 N N . LYS A 1 77 ? -4.247 28.858 -10.445 1.00 35.81 77 LYS A N 1
ATOM 608 C CA . LYS A 1 77 ? -5.148 29.720 -9.641 1.00 35.81 77 LYS A CA 1
ATOM 609 C C . LYS A 1 77 ? -5.627 31.001 -10.344 1.00 35.81 77 LYS A C 1
ATOM 611 O O . LYS A 1 77 ? -6.130 31.905 -9.689 1.00 35.81 77 LYS A O 1
ATOM 616 N N . ALA A 1 78 ? -5.526 31.066 -11.674 1.00 32.56 78 ALA A N 1
ATOM 617 C CA . ALA A 1 78 ? -5.960 32.210 -12.488 1.00 32.56 78 ALA A CA 1
ATOM 618 C C . ALA A 1 78 ? -7.373 32.053 -13.105 1.00 32.56 78 ALA A C 1
ATOM 620 O O . ALA A 1 78 ? -7.647 32.533 -14.199 1.00 32.56 78 ALA A O 1
ATOM 621 N N . THR A 1 79 ? -8.285 31.410 -12.376 1.00 37.69 79 THR A N 1
ATOM 622 C CA . THR A 1 79 ? -9.749 31.530 -12.514 1.00 37.69 79 THR A CA 1
ATOM 623 C C . THR A 1 79 ? -10.268 31.498 -11.074 1.00 37.69 79 THR A C 1
ATOM 625 O O . THR A 1 79 ? -9.977 30.534 -10.372 1.00 37.69 79 THR A O 1
ATOM 628 N N . TRP A 1 80 ? -10.948 32.491 -10.510 1.00 37.12 80 TRP A N 1
ATOM 629 C CA . TRP A 1 80 ? -12.004 33.359 -11.034 1.00 37.12 80 TRP A CA 1
ATOM 630 C C . TRP A 1 80 ? -11.803 34.824 -10.589 1.00 37.12 80 TRP A C 1
ATOM 632 O O . TRP A 1 80 ? -11.168 35.059 -9.567 1.00 37.12 80 TRP A O 1
ATOM 642 N N . ASN A 1 81 ? -12.434 35.771 -11.301 1.00 33.31 81 ASN A N 1
ATOM 643 C CA . ASN A 1 81 ? -12.466 37.240 -11.104 1.00 33.31 81 ASN A CA 1
ATOM 644 C C . ASN A 1 81 ? -11.542 38.078 -12.006 1.00 33.31 81 ASN A C 1
ATOM 646 O O . ASN A 1 81 ? -10.628 38.759 -11.544 1.00 33.31 81 ASN A O 1
ATOM 650 N N . ARG A 1 82 ? -11.918 38.194 -13.285 1.00 28.97 82 ARG A N 1
ATOM 651 C CA . ARG A 1 82 ? -11.786 39.477 -13.989 1.00 28.97 82 ARG A CA 1
ATOM 652 C C . ARG A 1 82 ? -13.057 39.760 -14.783 1.00 28.97 82 ARG A C 1
ATOM 654 O O . ARG A 1 82 ? -13.402 39.025 -15.700 1.00 28.97 82 ARG A O 1
ATOM 661 N N . ARG A 1 83 ? -13.778 40.802 -14.366 1.00 31.80 83 ARG A N 1
ATOM 662 C CA . ARG A 1 83 ? -14.997 41.289 -15.018 1.00 31.80 83 ARG A CA 1
ATOM 663 C C . ARG A 1 83 ? -14.574 41.910 -16.356 1.00 31.80 83 ARG A C 1
ATOM 665 O O . ARG A 1 83 ? -13.763 42.832 -16.355 1.00 31.80 83 ARG A O 1
ATOM 672 N N . VAL A 1 84 ? -15.046 41.364 -17.475 1.00 31.64 84 VAL A N 1
ATOM 673 C CA . VAL A 1 84 ? -14.713 41.853 -18.823 1.00 31.64 84 VAL A CA 1
ATOM 674 C C . VAL A 1 84 ? -15.764 42.877 -19.242 1.00 31.64 84 VAL A C 1
ATOM 676 O O . VAL A 1 84 ? -16.941 42.539 -19.330 1.00 31.64 84 VAL A O 1
ATOM 679 N N . SER A 1 85 ? -15.346 44.118 -19.500 1.00 28.55 85 SER A N 1
ATOM 680 C CA . SER A 1 85 ? -16.197 45.104 -20.178 1.00 28.55 85 SER A CA 1
ATOM 681 C C . SER A 1 85 ? -16.301 44.770 -21.670 1.00 28.55 85 SER A C 1
ATOM 683 O O . SER A 1 85 ? -15.303 44.349 -22.262 1.00 28.55 85 SER A O 1
ATOM 685 N N . PRO A 1 86 ? -17.466 44.969 -22.307 1.00 31.89 86 PRO A N 1
ATOM 686 C CA . PRO A 1 86 ? -17.656 44.608 -23.702 1.00 31.89 86 PRO A CA 1
ATOM 687 C C . PRO A 1 86 ? -16.980 45.623 -24.629 1.00 31.89 86 PRO A C 1
ATOM 689 O O . PRO A 1 86 ? -17.232 46.826 -24.545 1.00 31.89 86 PRO A O 1
ATOM 692 N N . ARG A 1 87 ? -16.182 45.135 -25.582 1.00 26.44 87 ARG A N 1
ATOM 693 C CA . ARG A 1 87 ? -15.858 45.884 -26.798 1.00 26.44 87 ARG A CA 1
ATOM 694 C C . ARG A 1 87 ? -15.954 44.974 -28.019 1.00 26.44 87 ARG A C 1
ATOM 696 O O . ARG A 1 87 ? -15.135 44.082 -28.185 1.00 26.44 87 ARG A O 1
ATOM 703 N N . THR A 1 88 ? -16.994 45.246 -28.811 1.00 28.03 88 THR A N 1
ATOM 704 C CA . THR A 1 88 ? -17.120 45.041 -30.267 1.00 28.03 88 THR A CA 1
ATOM 705 C C . THR A 1 88 ? -16.580 43.735 -30.851 1.00 28.03 88 THR A C 1
ATOM 707 O O . THR A 1 88 ? -15.377 43.548 -31.004 1.00 28.03 88 THR A O 1
ATOM 710 N N . ALA A 1 89 ? -17.510 42.877 -31.269 1.00 32.97 89 ALA A N 1
ATOM 711 C CA . ALA A 1 89 ? -17.227 41.617 -31.936 1.00 32.97 89 ALA A CA 1
ATOM 712 C C . ALA A 1 89 ? -16.523 41.791 -33.293 1.00 32.97 89 ALA A C 1
ATOM 714 O O . ALA A 1 89 ? -16.982 42.539 -34.155 1.00 32.97 89 ALA A O 1
ATOM 715 N N . THR A 1 90 ? -15.496 40.977 -33.513 1.00 29.03 90 THR A N 1
ATOM 716 C CA . THR A 1 90 ? -15.164 40.416 -34.827 1.00 29.03 90 THR A CA 1
ATOM 717 C C . THR A 1 90 ? -15.251 38.890 -34.733 1.00 29.03 90 THR A C 1
ATOM 719 O O . THR A 1 90 ? -15.115 38.304 -33.658 1.00 29.03 90 THR A O 1
ATOM 722 N N . THR A 1 91 ? -15.608 38.255 -35.846 1.00 28.38 91 THR A N 1
ATOM 723 C CA . THR A 1 91 ? -16.052 36.857 -35.937 1.00 28.38 91 THR A CA 1
ATOM 724 C C . THR A 1 91 ? -15.019 35.834 -35.434 1.00 28.38 91 THR A C 1
ATOM 726 O O . THR A 1 91 ? -13.828 35.973 -35.713 1.00 28.38 91 THR A O 1
ATOM 729 N N . PRO A 1 92 ? -15.445 34.759 -34.736 1.00 28.64 92 PRO A N 1
ATOM 730 C CA . PRO A 1 92 ? -14.534 33.726 -34.260 1.00 28.64 92 PRO A CA 1
ATOM 731 C C . PRO A 1 92 ? -14.159 32.759 -35.391 1.00 28.64 92 PRO A C 1
ATOM 733 O O . PRO A 1 92 ? -14.893 31.818 -35.696 1.00 28.64 92 PRO A O 1
ATOM 736 N N . SER A 1 93 ? -12.983 32.955 -35.986 1.00 25.39 93 SER A N 1
ATOM 737 C CA . SER A 1 93 ? -12.381 31.977 -36.897 1.00 25.39 93 SER A CA 1
ATOM 738 C C . SER A 1 93 ? -12.129 30.657 -36.167 1.00 25.39 93 SER A C 1
ATOM 740 O O . SER A 1 93 ? -11.378 30.598 -35.191 1.00 25.39 93 SER A O 1
ATOM 742 N N . THR A 1 94 ? -12.759 29.582 -36.637 1.00 28.38 94 THR A N 1
ATOM 743 C CA . THR A 1 94 ? -12.618 28.238 -36.069 1.00 28.38 94 THR A CA 1
ATOM 744 C C . THR A 1 94 ? -11.169 27.764 -36.197 1.00 28.38 94 THR A C 1
ATOM 746 O O . THR A 1 94 ? -10.686 27.544 -37.304 1.00 28.38 94 THR A O 1
ATOM 749 N N . LEU A 1 95 ? -10.469 27.586 -35.070 1.00 29.48 95 LEU A N 1
ATOM 750 C CA . LEU A 1 95 ? -9.063 27.159 -35.039 1.00 29.48 95 LEU A CA 1
ATOM 751 C C . LEU A 1 95 ? -8.915 25.652 -35.334 1.00 29.48 95 LEU A C 1
ATOM 753 O O . LEU A 1 95 ? -8.555 24.838 -34.482 1.00 29.48 95 LEU A O 1
ATOM 757 N N . VAL A 1 96 ? -9.196 25.282 -36.582 1.00 28.39 96 VAL A N 1
ATOM 758 C CA . VAL A 1 96 ? -8.755 24.021 -37.180 1.00 28.39 96 VAL A CA 1
ATOM 759 C C . VAL A 1 96 ? -7.282 24.199 -37.547 1.00 28.39 96 VAL A C 1
ATOM 761 O O . VAL A 1 96 ? -6.959 24.957 -38.456 1.00 28.39 96 VAL A O 1
ATOM 764 N N . MET A 1 97 ? -6.373 23.521 -36.840 1.00 28.05 97 MET A N 1
ATOM 765 C CA . MET A 1 97 ? -4.960 23.490 -37.239 1.00 28.05 97 MET A CA 1
ATOM 766 C C . MET A 1 97 ? -4.812 22.720 -38.556 1.00 28.05 97 MET A C 1
ATOM 768 O O . MET A 1 97 ? -4.894 21.490 -38.575 1.00 28.05 97 MET A O 1
ATOM 772 N N . VAL A 1 98 ? -4.600 23.469 -39.635 1.00 32.47 98 VAL A N 1
ATOM 773 C CA . VAL A 1 98 ? -4.451 22.989 -41.014 1.00 32.47 98 VAL A CA 1
ATOM 774 C C . VAL A 1 98 ? -3.176 22.143 -41.166 1.00 32.47 98 VAL A C 1
ATOM 776 O O . VAL A 1 98 ? -2.173 22.374 -40.493 1.00 32.47 98 VAL A O 1
ATOM 779 N N . GLU A 1 99 ? -3.176 21.163 -42.073 1.00 37.16 99 GLU A N 1
ATOM 780 C CA . GLU A 1 99 ? -2.000 20.327 -42.385 1.00 37.16 99 GLU A CA 1
ATOM 781 C C . GLU A 1 99 ? -1.007 20.958 -43.387 1.00 37.16 99 GLU A C 1
ATOM 783 O O . GLU A 1 99 ? -0.183 20.252 -43.965 1.00 37.16 99 GLU A O 1
ATOM 788 N N . HIS A 1 100 ? -1.043 22.283 -43.584 1.00 40.88 100 HIS A N 1
ATOM 789 C CA . HIS A 1 100 ? -0.370 22.956 -44.708 1.00 40.88 100 HIS A CA 1
ATOM 790 C C . HIS A 1 100 ? 0.655 24.052 -44.355 1.00 40.88 100 HIS A C 1
ATOM 792 O O . HIS A 1 100 ? 1.136 24.727 -45.258 1.00 40.88 100 HIS A O 1
ATOM 798 N N . ASP A 1 101 ? 1.083 24.192 -43.096 1.00 53.69 101 ASP A N 1
ATOM 799 C CA . ASP A 1 101 ? 2.025 25.266 -42.715 1.00 53.69 101 ASP A CA 1
ATOM 800 C C . ASP A 1 101 ? 3.493 25.030 -43.126 1.00 53.69 101 ASP A C 1
ATOM 802 O O . ASP A 1 101 ? 4.314 25.929 -42.971 1.00 53.69 101 ASP A O 1
ATOM 806 N N . GLY A 1 102 ? 3.867 23.849 -43.639 1.00 64.56 102 GLY A N 1
ATOM 807 C CA . GLY A 1 102 ? 5.229 23.561 -44.136 1.00 64.56 102 GLY A CA 1
ATOM 808 C C . GLY A 1 102 ? 6.347 23.540 -43.074 1.00 64.56 102 GLY A C 1
ATOM 809 O O . GLY A 1 102 ? 7.528 23.497 -43.426 1.00 64.56 102 GLY A O 1
ATOM 810 N N . LEU A 1 103 ? 5.984 23.557 -41.787 1.00 78.62 103 LEU A N 1
ATOM 811 C CA . LEU A 1 103 ? 6.900 23.526 -40.645 1.00 78.62 103 LEU A CA 1
ATOM 812 C C . LEU A 1 103 ? 7.655 22.190 -40.552 1.00 78.62 103 LEU A C 1
ATOM 814 O O . LEU A 1 103 ? 7.047 21.136 -40.353 1.00 78.62 103 LEU A O 1
ATOM 818 N N . MET A 1 104 ? 8.987 22.243 -40.615 1.00 83.25 104 MET A N 1
ATOM 819 C CA . MET A 1 104 ? 9.869 21.083 -40.461 1.00 83.25 104 MET A CA 1
ATOM 820 C C . MET A 1 104 ? 10.462 21.013 -39.054 1.00 83.25 104 MET A C 1
ATOM 822 O O . MET A 1 104 ? 11.131 21.947 -38.614 1.00 83.25 104 MET A O 1
ATOM 826 N N . ARG A 1 105 ? 10.265 19.896 -38.347 1.00 86.44 105 ARG A N 1
ATOM 827 C CA . ARG A 1 105 ? 10.817 19.677 -37.000 1.00 86.44 105 ARG A CA 1
ATOM 828 C C . ARG A 1 105 ? 12.029 18.759 -37.072 1.00 86.44 105 ARG A C 1
ATOM 830 O O . ARG A 1 105 ? 11.913 17.610 -37.502 1.00 86.44 105 ARG A O 1
ATOM 837 N N . VAL A 1 106 ? 13.179 19.253 -36.618 1.00 88.06 106 VAL A N 1
ATOM 838 C CA . VAL A 1 106 ? 14.432 18.489 -36.588 1.00 88.06 106 VAL A CA 1
ATOM 839 C C . VAL A 1 106 ? 14.905 18.327 -35.153 1.00 88.06 106 VAL A C 1
ATOM 841 O O . VAL A 1 106 ? 15.271 19.300 -34.497 1.00 88.06 106 VAL A O 1
ATOM 844 N N . PHE A 1 107 ? 14.926 17.087 -34.671 1.00 89.81 107 PHE A N 1
ATOM 845 C CA . PHE A 1 107 ? 15.550 16.746 -33.396 1.00 89.81 107 PHE A CA 1
ATOM 846 C C . PHE A 1 107 ? 17.046 16.539 -33.618 1.00 89.81 107 PHE A C 1
ATOM 848 O O . PHE A 1 107 ? 17.439 15.642 -34.370 1.00 89.81 107 PHE A O 1
ATOM 855 N N . TRP A 1 108 ? 17.868 17.365 -32.970 1.00 89.38 108 TRP A N 1
ATOM 856 C CA . TRP A 1 108 ? 19.317 17.387 -33.161 1.00 89.38 108 TRP A CA 1
ATOM 857 C C . TRP A 1 108 ? 20.070 17.278 -31.823 1.00 89.38 108 TRP A C 1
ATOM 859 O O . TRP A 1 108 ? 19.824 18.074 -30.913 1.00 89.38 108 TRP A O 1
ATOM 869 N N . PRO A 1 109 ? 21.001 16.323 -31.669 1.00 90.50 109 PRO A N 1
ATOM 870 C CA . PRO A 1 109 ? 21.770 16.174 -30.438 1.00 90.50 109 PRO A CA 1
ATOM 871 C C . PRO A 1 109 ? 22.878 17.231 -30.302 1.00 90.50 109 PRO A C 1
ATOM 873 O O . PRO A 1 109 ? 23.609 17.522 -31.249 1.00 90.50 109 PRO A O 1
ATOM 876 N N . THR A 1 110 ? 23.042 17.777 -29.098 1.00 85.56 110 THR A N 1
ATOM 877 C CA . THR A 1 110 ? 23.979 18.879 -28.784 1.00 85.56 110 THR A CA 1
ATOM 878 C C . THR A 1 110 ? 25.461 18.493 -28.815 1.00 85.56 110 THR A C 1
ATOM 880 O O . THR A 1 110 ? 26.322 19.372 -28.790 1.00 85.56 110 THR A O 1
ATOM 883 N N . ASP A 1 111 ? 25.766 17.195 -28.841 1.00 83.25 111 ASP A N 1
ATOM 884 C CA . ASP A 1 111 ? 27.105 16.621 -28.674 1.00 83.25 111 ASP A CA 1
ATOM 885 C C . ASP A 1 111 ? 27.630 15.861 -29.910 1.00 83.25 111 ASP A C 1
ATOM 887 O O . ASP A 1 111 ? 28.646 15.166 -29.818 1.00 83.25 111 ASP A O 1
ATOM 891 N N . ILE A 1 112 ? 26.970 15.994 -31.070 1.00 80.81 112 ILE A N 1
ATOM 892 C CA . ILE A 1 112 ? 27.530 15.541 -32.355 1.00 80.81 112 ILE A CA 1
ATOM 893 C C . ILE A 1 112 ? 28.857 16.261 -32.628 1.00 80.81 112 ILE A C 1
ATOM 895 O O . ILE A 1 112 ? 29.023 17.447 -32.341 1.00 80.81 112 ILE A O 1
ATOM 899 N N . ARG A 1 113 ? 29.818 15.530 -33.203 1.00 70.25 113 ARG A N 1
ATOM 900 C CA . ARG A 1 113 ? 31.109 16.096 -33.605 1.00 70.25 113 ARG A CA 1
ATOM 901 C C . ARG A 1 113 ? 30.905 17.118 -34.719 1.00 70.25 113 ARG A C 1
ATOM 903 O O . ARG A 1 113 ? 30.389 16.775 -35.777 1.00 70.25 113 ARG A O 1
ATOM 910 N N . VAL A 1 114 ? 31.365 18.343 -34.487 1.00 71.94 114 VAL A N 1
ATOM 911 C CA . VAL A 1 114 ? 31.500 19.343 -35.546 1.00 71.94 114 VAL A CA 1
ATOM 912 C C . VAL A 1 114 ? 32.668 18.926 -36.435 1.00 71.94 114 VAL A C 1
ATOM 914 O O . VAL A 1 114 ? 33.802 18.828 -35.970 1.00 71.94 114 VAL A O 1
ATOM 917 N N . SER A 1 115 ? 32.364 18.652 -37.698 1.00 72.56 115 SER A N 1
ATOM 918 C CA . SER A 1 115 ? 33.324 18.368 -38.761 1.00 72.56 115 SER A CA 1
ATOM 919 C C . SER A 1 115 ? 33.085 19.366 -39.888 1.00 72.56 115 SER A C 1
ATOM 921 O O . SER A 1 115 ? 31.945 19.770 -40.118 1.00 72.56 115 SER A O 1
ATOM 923 N N . GLU A 1 116 ? 34.143 19.778 -40.581 1.00 72.25 116 GLU A N 1
ATOM 924 C CA . GLU A 1 116 ? 34.042 20.593 -41.805 1.00 72.25 116 GLU A CA 1
ATOM 925 C C . GLU A 1 116 ? 33.977 19.719 -43.066 1.00 72.25 116 GLU A C 1
ATOM 927 O O . GLU A 1 116 ? 33.745 20.217 -44.165 1.00 72.25 116 GLU A O 1
ATOM 932 N N . ARG A 1 117 ? 34.161 18.400 -42.915 1.00 78.69 117 ARG A N 1
ATOM 933 C CA . ARG A 1 117 ? 34.101 17.441 -44.020 1.00 78.69 117 ARG A CA 1
ATOM 934 C C . ARG A 1 117 ? 32.662 17.232 -44.501 1.00 78.69 117 ARG A C 1
ATOM 936 O O . ARG A 1 117 ? 31.726 17.361 -43.700 1.00 78.69 117 ARG A O 1
ATOM 943 N N . PRO A 1 118 ? 32.472 16.865 -45.782 1.00 79.69 118 PRO A N 1
ATOM 944 C CA . PRO A 1 118 ? 31.189 16.379 -46.258 1.00 79.69 118 PRO A CA 1
ATOM 945 C C . PRO A 1 118 ? 30.855 15.042 -45.580 1.00 79.69 118 PRO A C 1
ATOM 947 O O . PRO A 1 118 ? 31.677 14.123 -45.532 1.00 79.69 118 PRO A O 1
ATOM 950 N N . GLY A 1 119 ? 29.636 14.926 -45.061 1.00 82.38 119 GLY A N 1
ATOM 951 C CA . GLY A 1 119 ? 29.184 13.738 -44.335 1.00 82.38 119 GLY A CA 1
ATOM 952 C C . GLY A 1 119 ? 27.714 13.414 -44.579 1.00 82.38 119 GLY A C 1
ATOM 953 O O . GLY A 1 119 ? 26.935 14.260 -45.014 1.00 82.38 119 GLY A O 1
ATOM 954 N N . VAL A 1 120 ? 27.316 12.179 -44.287 1.00 86.44 120 VAL A N 1
ATOM 955 C CA . VAL A 1 120 ? 25.935 11.700 -44.447 1.00 86.44 120 VAL A CA 1
ATOM 956 C C . VAL A 1 120 ? 25.207 11.770 -43.108 1.00 86.44 120 VAL A C 1
ATOM 958 O O . VAL A 1 120 ? 25.665 11.200 -42.116 1.00 86.44 120 VAL A O 1
ATOM 961 N N . VAL A 1 121 ? 24.058 12.447 -43.071 1.00 87.62 121 VAL A N 1
ATOM 962 C CA . VAL A 1 121 ? 23.209 12.559 -41.876 1.00 87.62 121 VAL A CA 1
ATOM 963 C C . VAL A 1 121 ? 22.293 11.336 -41.800 1.00 87.62 121 VAL A C 1
ATOM 965 O O . VAL A 1 121 ? 21.528 11.070 -42.727 1.00 87.62 121 VAL A O 1
ATOM 968 N N . VAL A 1 122 ? 22.350 10.591 -40.694 1.00 89.31 122 VAL A N 1
ATOM 969 C CA . VAL A 1 122 ? 21.625 9.322 -40.504 1.00 89.31 122 VAL A CA 1
ATOM 970 C C . VAL A 1 122 ? 20.702 9.389 -39.288 1.00 89.31 122 VAL A C 1
ATOM 972 O O . VAL A 1 122 ? 21.070 9.926 -38.238 1.00 89.31 122 VAL A O 1
ATOM 975 N N . GLY A 1 123 ? 19.510 8.798 -39.403 1.00 89.56 123 GLY A N 1
ATOM 976 C CA . GLY A 1 123 ? 18.578 8.669 -38.283 1.00 89.56 123 GLY A CA 1
ATOM 977 C C . GLY A 1 123 ? 17.207 8.116 -38.675 1.00 89.56 123 GLY A C 1
ATOM 978 O O . GLY A 1 123 ? 17.112 7.183 -39.476 1.00 89.56 123 GLY A O 1
ATOM 979 N N . TRP A 1 124 ? 16.145 8.669 -38.086 1.00 88.75 124 TRP A N 1
ATOM 980 C CA . TRP A 1 124 ? 14.760 8.256 -38.339 1.00 88.75 124 TRP A CA 1
ATOM 981 C C . TRP A 1 124 ? 13.929 9.377 -38.959 1.00 88.75 124 TRP A C 1
ATOM 983 O O . TRP A 1 124 ? 14.067 10.553 -38.618 1.00 88.75 124 TRP A O 1
ATOM 993 N N . ARG A 1 125 ? 13.005 8.983 -39.837 1.00 85.44 125 ARG A N 1
ATOM 994 C CA . ARG A 1 125 ? 12.007 9.862 -40.442 1.00 85.44 125 ARG A CA 1
ATOM 995 C C . ARG A 1 125 ? 10.649 9.562 -39.809 1.00 85.44 125 ARG A C 1
ATOM 997 O O . ARG A 1 125 ? 10.033 8.548 -40.115 1.00 85.44 125 ARG A O 1
ATOM 1004 N N . ASN A 1 126 ? 10.212 10.417 -38.887 1.00 82.69 126 ASN A N 1
ATOM 1005 C CA . ASN A 1 126 ? 8.956 10.244 -38.147 1.00 82.69 126 ASN A CA 1
ATOM 1006 C C . ASN A 1 126 ? 7.730 10.683 -38.965 1.00 82.69 126 ASN A C 1
ATOM 1008 O O . ASN A 1 126 ? 6.645 10.142 -38.772 1.00 82.69 126 ASN A O 1
ATOM 1012 N N . SER A 1 127 ? 7.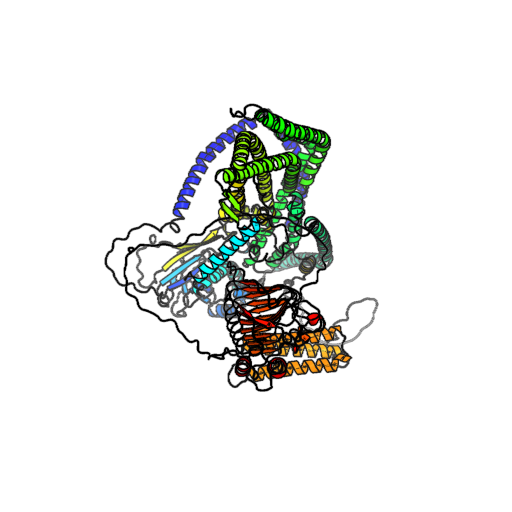913 11.643 -39.874 1.00 78.75 127 SER A N 1
ATOM 1013 C CA . SER A 1 127 ? 6.906 12.143 -40.816 1.00 78.75 127 SER A CA 1
ATOM 1014 C C . SER A 1 127 ? 7.602 12.687 -42.072 1.00 78.75 127 SER A C 1
ATOM 1016 O O . SER A 1 127 ? 8.832 12.687 -42.166 1.00 78.75 127 SER A O 1
ATOM 1018 N N . THR A 1 128 ? 6.849 13.195 -43.047 1.00 73.69 128 THR A N 1
ATOM 1019 C CA . THR A 1 128 ? 7.408 13.864 -44.235 1.00 73.69 128 THR A CA 1
ATOM 1020 C C . THR A 1 128 ? 8.314 15.043 -43.869 1.00 73.69 128 THR A C 1
ATOM 1022 O O . THR A 1 128 ? 9.345 15.209 -44.522 1.00 73.69 128 THR A O 1
ATOM 1025 N N . LEU A 1 129 ? 7.961 15.779 -42.806 1.00 78.25 129 LEU A N 1
ATOM 1026 C CA . LEU A 1 129 ? 8.653 16.961 -42.270 1.00 78.25 129 LEU A CA 1
ATOM 1027 C C . LEU A 1 129 ? 9.135 16.798 -40.806 1.00 78.25 129 LEU A C 1
ATOM 1029 O O . LEU A 1 129 ? 9.613 17.761 -40.213 1.00 78.25 129 LEU A O 1
ATOM 1033 N N . ASP A 1 130 ? 9.045 15.598 -40.215 1.00 83.62 130 ASP A N 1
ATOM 1034 C CA . ASP A 1 130 ? 9.564 15.325 -38.862 1.00 83.62 130 ASP A CA 1
ATOM 1035 C C . ASP A 1 130 ? 10.766 14.382 -38.930 1.00 83.62 130 ASP A C 1
ATOM 1037 O O . ASP A 1 130 ? 10.634 13.207 -39.294 1.00 83.62 130 ASP A O 1
ATOM 1041 N N . VAL A 1 131 ? 11.937 14.887 -38.546 1.00 87.00 131 VAL A N 1
ATOM 1042 C CA . VAL A 1 131 ? 13.227 14.213 -38.720 1.00 87.00 131 VAL A CA 1
ATOM 1043 C C . VAL A 1 131 ? 13.974 14.123 -37.388 1.00 87.00 131 VAL A C 1
ATOM 1045 O O . VAL A 1 131 ? 14.060 15.095 -36.639 1.00 87.00 131 VAL A O 1
ATOM 1048 N N . PHE A 1 132 ? 14.531 12.949 -37.091 1.00 90.12 132 PHE A N 1
ATOM 1049 C CA . PHE A 1 132 ? 15.318 12.694 -35.887 1.00 90.12 132 PHE A CA 1
ATOM 1050 C C . PHE A 1 132 ? 16.743 12.279 -36.258 1.00 90.12 132 PHE A C 1
ATOM 1052 O O . PHE A 1 132 ? 16.947 11.188 -36.795 1.00 90.12 132 PHE A O 1
ATOM 1059 N N . VAL A 1 133 ? 17.728 13.125 -35.953 1.00 90.06 133 VAL A N 1
ATOM 1060 C CA . VAL A 1 133 ? 19.139 12.884 -36.288 1.00 90.06 133 VAL A CA 1
ATOM 1061 C C . VAL A 1 133 ? 19.819 12.055 -35.198 1.00 90.06 133 VAL A C 1
ATOM 1063 O O . VAL A 1 133 ? 19.743 12.379 -34.016 1.00 90.06 133 VAL A O 1
ATOM 1066 N N . VAL A 1 134 ? 20.511 10.984 -35.596 1.00 88.25 134 VAL A N 1
ATOM 1067 C CA . VAL A 1 134 ? 21.247 10.091 -34.683 1.00 88.25 134 VAL A CA 1
ATOM 1068 C C . VAL A 1 134 ? 22.756 10.332 -34.767 1.00 88.25 134 VAL A C 1
ATOM 1070 O O . VAL A 1 134 ? 23.414 10.422 -33.728 1.00 88.25 134 VAL A O 1
ATOM 1073 N N . ALA A 1 135 ? 23.302 10.423 -35.985 1.00 88.06 135 ALA A N 1
ATOM 1074 C CA . ALA A 1 135 ? 24.737 10.543 -36.245 1.00 88.06 135 ALA A CA 1
ATOM 1075 C C . ALA A 1 135 ? 25.031 11.220 -37.599 1.00 88.06 135 ALA A C 1
ATOM 1077 O O . ALA A 1 135 ? 24.202 11.181 -38.509 1.00 88.06 135 ALA A O 1
ATOM 1078 N N . ILE A 1 136 ? 26.244 11.765 -37.740 1.00 87.56 136 ILE A N 1
ATOM 1079 C CA . ILE A 1 136 ? 26.842 12.177 -39.021 1.00 87.56 136 ILE A CA 1
ATOM 1080 C C . ILE A 1 136 ? 27.997 11.222 -39.340 1.00 87.56 136 ILE A C 1
ATOM 1082 O O . ILE A 1 136 ? 28.790 10.896 -38.452 1.00 87.56 136 ILE A O 1
ATOM 1086 N N . LEU A 1 137 ? 28.061 10.742 -40.582 1.00 86.06 137 LEU A N 1
ATOM 1087 C CA . LEU A 1 137 ? 29.091 9.828 -41.075 1.00 86.06 137 LEU A CA 1
ATOM 1088 C C . LEU A 1 137 ? 29.963 10.542 -42.119 1.00 86.06 137 LEU A C 1
ATOM 1090 O O . LEU A 1 137 ? 29.538 10.705 -43.262 1.00 86.06 137 LEU A O 1
ATOM 1094 N N . ASP A 1 138 ? 31.154 10.976 -41.716 1.00 85.00 138 ASP A N 1
ATOM 1095 C CA . ASP A 1 138 ? 32.117 11.682 -42.574 1.00 85.00 138 ASP A CA 1
ATOM 1096 C C . ASP A 1 138 ? 32.715 10.754 -43.648 1.00 85.00 138 ASP A C 1
ATOM 1098 O O . ASP A 1 138 ? 32.976 9.579 -43.378 1.00 85.00 138 ASP A O 1
ATOM 1102 N N . ASP A 1 139 ? 32.990 11.298 -44.838 1.00 75.69 139 ASP A N 1
ATOM 1103 C CA . ASP A 1 139 ? 33.724 10.631 -45.929 1.00 75.69 139 ASP A CA 1
ATOM 1104 C C . ASP A 1 139 ? 33.069 9.322 -46.467 1.00 75.69 139 ASP A C 1
ATOM 1106 O O . ASP A 1 139 ? 33.765 8.377 -46.851 1.00 75.69 139 ASP A O 1
ATOM 1110 N N . VAL A 1 140 ? 31.726 9.246 -46.530 1.00 78.25 140 VAL A N 1
ATOM 1111 C CA . VAL A 1 140 ? 30.969 8.076 -47.048 1.00 78.25 140 VAL A CA 1
ATOM 1112 C C . VAL A 1 140 ? 29.922 8.459 -48.110 1.00 78.25 140 VAL A C 1
ATOM 1114 O O . VAL A 1 140 ? 29.270 9.492 -48.005 1.00 78.25 140 VAL A O 1
ATOM 1117 N N . ASP A 1 141 ? 29.696 7.592 -49.105 1.00 80.38 141 ASP A N 1
ATOM 1118 C CA . ASP A 1 141 ? 28.600 7.716 -50.085 1.00 80.38 141 ASP A CA 1
ATOM 1119 C C . ASP A 1 141 ? 27.217 7.412 -49.450 1.00 80.38 141 ASP A C 1
ATOM 1121 O O . ASP A 1 141 ? 27.021 6.306 -48.921 1.00 80.38 141 ASP A O 1
ATOM 1125 N N . PRO A 1 142 ? 26.227 8.329 -49.535 1.00 79.94 142 PRO A N 1
ATOM 1126 C CA . PRO A 1 142 ? 24.885 8.130 -48.980 1.00 79.94 142 PRO A CA 1
ATOM 1127 C C . PRO A 1 142 ? 24.144 6.904 -49.535 1.00 79.94 142 PRO A C 1
ATOM 1129 O O . PRO A 1 142 ? 23.395 6.267 -48.789 1.00 79.94 142 PRO A O 1
ATOM 1132 N N . ARG A 1 143 ? 24.345 6.521 -50.805 1.00 80.12 143 ARG A N 1
ATOM 1133 C CA . ARG A 1 143 ? 23.632 5.375 -51.407 1.00 80.12 143 ARG A CA 1
ATOM 1134 C C . ARG A 1 143 ? 24.053 4.058 -50.761 1.00 80.12 143 ARG A C 1
ATOM 1136 O O . ARG A 1 143 ? 23.204 3.235 -50.417 1.00 80.12 143 ARG A O 1
ATOM 1143 N N . ASN A 1 144 ? 25.353 3.896 -50.521 1.00 81.31 144 ASN A N 1
ATOM 1144 C CA . ASN A 1 144 ? 25.894 2.727 -49.832 1.00 81.31 144 ASN A CA 1
ATOM 1145 C C . ASN A 1 144 ? 25.423 2.676 -48.369 1.00 81.31 144 ASN A C 1
ATOM 1147 O O . ASN A 1 144 ? 25.029 1.611 -47.889 1.00 81.31 144 ASN A O 1
ATOM 1151 N N . VAL A 1 145 ? 25.382 3.820 -47.674 1.00 82.38 145 VAL A N 1
ATOM 1152 C CA . VAL A 1 145 ? 24.863 3.901 -46.296 1.00 82.38 145 VAL A CA 1
ATOM 1153 C C . VAL A 1 145 ? 23.397 3.456 -46.220 1.00 82.38 145 VAL A C 1
ATOM 1155 O O . VAL A 1 145 ? 23.079 2.609 -45.388 1.00 82.38 145 VAL A O 1
ATOM 1158 N N . GLU A 1 146 ? 22.517 3.939 -47.104 1.00 83.81 146 GLU A N 1
ATOM 1159 C CA . GLU A 1 146 ? 21.096 3.546 -47.128 1.00 83.81 146 GLU A CA 1
ATOM 1160 C C . GLU A 1 146 ? 20.919 2.030 -47.355 1.00 83.81 146 GLU A C 1
ATOM 1162 O O . GLU A 1 146 ? 20.149 1.381 -46.641 1.00 83.81 146 GLU A O 1
ATOM 1167 N N . ILE A 1 147 ? 21.680 1.427 -48.281 1.00 82.00 147 ILE A N 1
ATOM 1168 C CA . ILE A 1 147 ? 21.667 -0.030 -48.519 1.00 82.00 147 ILE A CA 1
ATOM 1169 C C . ILE A 1 147 ? 22.124 -0.793 -47.265 1.00 82.00 147 ILE A C 1
ATOM 1171 O O . ILE A 1 147 ? 21.496 -1.783 -46.866 1.00 82.00 147 ILE A O 1
ATOM 1175 N N . HIS A 1 148 ? 23.187 -0.334 -46.599 1.00 81.44 148 HIS A N 1
ATOM 1176 C CA . HIS A 1 148 ? 23.706 -0.966 -45.384 1.00 81.44 148 HIS A CA 1
ATOM 1177 C C . HIS A 1 148 ? 22.781 -0.806 -44.159 1.00 81.44 148 HIS A C 1
ATOM 1179 O O . HIS A 1 148 ? 22.710 -1.713 -43.321 1.00 81.44 148 HIS A O 1
ATOM 1185 N N . LEU A 1 149 ? 22.022 0.294 -44.069 1.00 83.44 149 LEU A N 1
ATOM 1186 C CA . LEU A 1 149 ? 20.988 0.500 -43.045 1.00 83.44 149 LEU A CA 1
ATOM 1187 C C . LEU A 1 149 ? 19.761 -0.391 -43.290 1.00 83.44 149 LEU A C 1
ATOM 1189 O O . LEU A 1 149 ? 19.338 -1.088 -42.366 1.00 83.44 149 LEU A O 1
ATOM 1193 N N . ARG A 1 150 ? 19.239 -0.451 -44.526 1.00 83.00 150 ARG A N 1
ATOM 1194 C CA . ARG A 1 150 ? 18.101 -1.323 -44.894 1.00 83.00 150 ARG A CA 1
ATOM 1195 C C . ARG A 1 150 ? 18.412 -2.809 -44.716 1.00 83.00 150 ARG A C 1
ATOM 1197 O O . ARG A 1 150 ? 17.582 -3.558 -44.215 1.00 83.00 150 ARG A O 1
ATOM 1204 N N . SER A 1 151 ? 19.627 -3.227 -45.068 1.00 78.38 151 SER A N 1
ATOM 1205 C CA . SER A 1 151 ? 20.115 -4.599 -44.855 1.00 78.38 151 SER A CA 1
ATOM 1206 C C . SER A 1 151 ? 20.528 -4.903 -43.406 1.00 78.38 151 SER A C 1
ATOM 1208 O O . SER A 1 151 ? 20.967 -6.020 -43.125 1.00 78.38 151 SER A O 1
ATOM 1210 N N . ASN A 1 152 ? 20.414 -3.936 -42.480 1.00 79.06 152 ASN A N 1
ATOM 1211 C CA . ASN A 1 152 ? 20.724 -4.095 -41.051 1.00 79.06 152 ASN A CA 1
ATOM 1212 C C . ASN A 1 152 ? 22.189 -4.547 -40.793 1.00 79.06 152 ASN A C 1
ATOM 1214 O O . ASN A 1 152 ? 22.544 -5.060 -39.727 1.00 79.06 152 ASN A O 1
ATOM 1218 N N . THR A 1 153 ? 23.080 -4.358 -41.775 1.00 78.69 153 THR A N 1
ATOM 1219 C CA . THR A 1 153 ? 24.448 -4.907 -41.758 1.00 78.69 153 THR A CA 1
ATOM 1220 C C . THR A 1 153 ? 25.360 -4.173 -40.777 1.00 78.69 153 THR A C 1
ATOM 1222 O O . THR A 1 153 ? 26.211 -4.812 -40.154 1.00 78.69 153 THR A O 1
ATOM 1225 N N . PHE A 1 154 ? 25.114 -2.880 -40.532 1.00 76.50 154 PHE A N 1
ATOM 1226 C CA . PHE A 1 154 ? 25.756 -2.103 -39.461 1.00 76.50 154 PHE A CA 1
ATOM 1227 C C . PHE A 1 154 ? 25.627 -2.754 -38.074 1.00 76.50 154 PHE A C 1
ATOM 1229 O O . PHE A 1 154 ? 26.572 -2.734 -37.281 1.00 76.50 154 PHE A O 1
ATOM 1236 N N . PHE A 1 155 ? 24.480 -3.371 -37.781 1.00 77.19 155 PHE A N 1
ATOM 1237 C CA . PHE A 1 155 ? 24.184 -3.951 -36.470 1.00 77.19 155 PHE A CA 1
ATOM 1238 C C . PHE A 1 155 ? 24.524 -5.447 -36.378 1.00 77.19 155 PHE A C 1
ATOM 1240 O O . PHE A 1 155 ? 24.490 -6.015 -35.288 1.00 77.19 155 PHE A O 1
ATOM 1247 N N . ARG A 1 156 ? 24.949 -6.087 -37.480 1.00 70.94 156 ARG A N 1
ATOM 1248 C CA . ARG A 1 156 ? 25.290 -7.525 -37.537 1.00 70.94 156 ARG A CA 1
ATOM 1249 C C . ARG A 1 156 ? 26.470 -7.924 -36.639 1.00 70.94 156 ARG A C 1
ATOM 1251 O O . ARG A 1 156 ? 26.560 -9.079 -36.236 1.00 70.94 156 ARG A O 1
ATOM 1258 N N . SER A 1 157 ? 27.357 -6.983 -36.300 1.00 65.94 157 SER A N 1
ATOM 1259 C CA . SER A 1 157 ? 28.411 -7.159 -35.282 1.00 65.94 157 SER A CA 1
ATOM 1260 C C . SER A 1 157 ? 28.125 -6.426 -33.963 1.00 65.94 157 SER A C 1
ATOM 1262 O O . SER A 1 157 ? 29.054 -6.107 -33.217 1.00 65.94 157 SER A O 1
ATOM 1264 N N . GLY A 1 158 ? 26.857 -6.109 -33.695 1.00 67.44 158 GLY A N 1
ATOM 1265 C CA . GLY A 1 158 ? 26.398 -5.580 -32.415 1.00 67.44 158 GLY A CA 1
ATOM 1266 C C . GLY A 1 158 ? 26.469 -6.632 -31.294 1.00 67.44 158 GLY A C 1
ATOM 1267 O O . GLY A 1 158 ? 26.497 -7.833 -31.563 1.00 67.44 158 GLY A O 1
ATOM 1268 N N . PRO A 1 159 ? 26.514 -6.207 -30.020 1.00 67.38 159 PRO A N 1
ATOM 1269 C CA . PRO A 1 159 ? 26.582 -7.118 -28.875 1.00 67.38 159 PRO A CA 1
ATOM 1270 C C . PRO A 1 159 ? 25.285 -7.906 -28.602 1.00 67.38 159 PRO A C 1
ATOM 1272 O O . PRO A 1 159 ? 25.351 -8.909 -27.889 1.00 67.38 159 PRO A O 1
ATOM 1275 N N . HIS A 1 160 ? 24.147 -7.446 -29.138 1.00 78.06 160 HIS A N 1
ATOM 1276 C CA . HIS A 1 160 ? 22.784 -7.957 -28.928 1.00 78.06 160 HIS A CA 1
ATOM 1277 C C . HIS A 1 160 ? 21.960 -7.799 -30.229 1.00 78.06 160 HIS A C 1
ATOM 1279 O O . HIS A 1 160 ? 22.408 -7.126 -31.160 1.00 78.06 160 HIS A O 1
ATOM 1285 N N . SER A 1 161 ? 20.774 -8.413 -30.324 1.00 77.88 161 SER A N 1
ATOM 1286 C CA . SER A 1 161 ? 19.917 -8.345 -31.523 1.00 77.88 161 SER A CA 1
ATOM 1287 C C . SER A 1 161 ? 19.377 -6.932 -31.789 1.00 77.88 161 SER A C 1
ATOM 1289 O O . SER A 1 161 ? 19.125 -6.162 -30.862 1.00 77.88 161 SER A O 1
ATOM 1291 N N . SER A 1 162 ? 19.178 -6.579 -33.064 1.00 78.94 162 SER A N 1
ATOM 1292 C CA . SER A 1 162 ? 18.676 -5.254 -33.463 1.00 78.94 162 SER A CA 1
ATOM 1293 C C . SER A 1 162 ? 17.148 -5.133 -33.501 1.00 78.94 162 SER A C 1
ATOM 1295 O O . SER A 1 162 ? 16.642 -4.016 -33.506 1.00 78.94 162 SER A O 1
ATOM 1297 N N . SER A 1 163 ? 16.393 -6.237 -33.444 1.00 79.75 163 SER A N 1
ATOM 1298 C CA . SER A 1 163 ? 14.916 -6.224 -33.450 1.00 79.75 163 SER A CA 1
ATOM 1299 C C . SER A 1 163 ? 14.315 -5.329 -32.356 1.00 79.75 163 SER A C 1
ATOM 1301 O O . SER A 1 163 ? 13.411 -4.541 -32.627 1.00 79.75 163 SER A O 1
ATOM 1303 N N . ARG A 1 164 ? 14.881 -5.375 -31.143 1.00 79.44 164 ARG A N 1
ATOM 1304 C CA . ARG A 1 164 ? 14.415 -4.594 -29.984 1.00 79.44 164 ARG A CA 1
ATOM 1305 C C . ARG A 1 164 ? 14.584 -3.075 -30.145 1.00 79.44 164 ARG A C 1
ATOM 1307 O O . ARG A 1 164 ? 13.866 -2.315 -29.501 1.00 79.44 164 ARG A O 1
ATOM 1314 N N . ILE A 1 165 ? 15.512 -2.635 -31.003 1.00 83.44 165 ILE A N 1
ATOM 1315 C CA . ILE A 1 165 ? 15.726 -1.217 -31.338 1.00 83.44 165 ILE A CA 1
ATOM 1316 C C . ILE A 1 165 ? 14.508 -0.700 -32.113 1.00 83.44 165 ILE A C 1
ATOM 1318 O O . ILE A 1 165 ? 13.905 0.306 -31.745 1.00 83.44 165 ILE A O 1
ATOM 1322 N N . TYR A 1 166 ? 14.148 -1.425 -33.172 1.00 85.19 166 TYR A N 1
ATOM 1323 C CA . TYR A 1 166 ? 13.079 -1.088 -34.110 1.00 85.19 166 TYR A CA 1
ATOM 1324 C C . TYR A 1 166 ? 11.692 -1.159 -33.461 1.00 85.19 166 TYR A C 1
ATOM 1326 O O . TYR A 1 166 ? 10.887 -0.244 -33.630 1.00 85.19 166 TYR A O 1
ATOM 1334 N N . GLU A 1 167 ? 11.462 -2.176 -32.625 1.00 84.19 167 GLU A N 1
ATOM 1335 C CA . GLU A 1 167 ? 10.241 -2.334 -31.826 1.00 84.19 167 GLU A CA 1
ATOM 1336 C C . GLU A 1 167 ? 9.977 -1.117 -30.917 1.00 84.19 167 GLU A C 1
ATOM 1338 O O . GLU A 1 167 ? 8.909 -0.513 -30.984 1.00 84.19 167 GLU A O 1
ATOM 1343 N N . LEU A 1 168 ? 10.966 -0.707 -30.109 1.00 81.56 168 LEU A N 1
ATOM 1344 C CA . LEU A 1 168 ? 10.805 0.388 -29.141 1.00 81.56 168 LEU A CA 1
ATOM 1345 C C . LEU A 1 168 ? 10.855 1.786 -29.777 1.00 81.56 168 LEU A C 1
ATOM 1347 O O . LEU A 1 168 ? 10.250 2.717 -29.252 1.00 81.56 168 LEU A O 1
ATOM 1351 N N . CYS A 1 169 ? 11.559 1.956 -30.900 1.00 82.62 169 CYS A N 1
ATOM 1352 C CA . CYS A 1 169 ? 11.583 3.228 -31.634 1.00 82.62 169 CYS A CA 1
ATOM 1353 C C . CYS A 1 169 ? 10.401 3.376 -32.613 1.00 82.62 169 CYS A C 1
ATOM 1355 O O . CYS A 1 169 ? 10.185 4.468 -33.145 1.00 82.62 169 CYS A O 1
ATOM 1357 N N . GLY A 1 170 ? 9.630 2.302 -32.826 1.00 78.56 170 GLY A N 1
ATOM 1358 C CA . GLY A 1 170 ? 8.388 2.285 -33.596 1.00 78.56 170 GLY A CA 1
ATOM 1359 C C . GLY A 1 170 ? 8.557 2.444 -35.109 1.00 78.56 170 GLY A C 1
ATOM 1360 O O . GLY A 1 170 ? 7.668 3.042 -35.721 1.00 78.56 170 GLY A O 1
ATOM 1361 N N . HIS A 1 171 ? 9.671 1.945 -35.666 1.00 81.38 171 HIS A N 1
ATOM 1362 C CA . HIS A 1 171 ? 10.088 2.049 -37.079 1.00 81.38 171 HIS A CA 1
ATOM 1363 C C . HIS A 1 171 ? 10.770 0.768 -37.562 1.00 81.38 171 HIS A C 1
ATOM 1365 O O . HIS A 1 171 ? 11.504 0.155 -36.797 1.00 81.38 171 HIS A O 1
ATOM 1371 N N . SER A 1 172 ? 10.611 0.406 -38.838 1.00 75.81 172 SER A N 1
ATOM 1372 C CA . SER A 1 172 ? 11.213 -0.798 -39.444 1.00 75.81 172 SER A CA 1
ATOM 1373 C C . SER A 1 172 ? 12.703 -0.672 -39.789 1.00 75.81 172 SER A C 1
ATOM 1375 O O . SER A 1 172 ? 13.403 -1.679 -39.866 1.00 75.81 172 SER A O 1
ATOM 1377 N N . SER A 1 173 ? 13.187 0.547 -40.034 1.00 80.88 173 SER A N 1
ATOM 1378 C CA . SER A 1 173 ? 14.540 0.824 -40.532 1.00 80.88 173 SER A CA 1
ATOM 1379 C C . SER A 1 173 ? 15.020 2.221 -40.124 1.00 80.88 173 SER A C 1
ATOM 1381 O O . SER A 1 173 ? 14.232 3.079 -39.727 1.00 80.88 173 SER A O 1
ATOM 1383 N N . MET A 1 174 ? 16.333 2.443 -40.207 1.00 85.00 174 MET A N 1
ATOM 1384 C CA . MET A 1 174 ? 16.924 3.788 -40.222 1.00 85.00 174 MET A CA 1
ATOM 1385 C C . MET A 1 174 ? 17.158 4.213 -41.666 1.00 85.00 174 MET A C 1
ATOM 1387 O O . MET A 1 174 ? 17.329 3.354 -42.533 1.00 85.00 174 MET A O 1
ATOM 1391 N N . HIS A 1 175 ? 17.206 5.521 -41.892 1.00 86.88 175 HIS A N 1
ATOM 1392 C CA . HIS A 1 175 ? 17.356 6.108 -43.217 1.00 86.88 175 HIS A CA 1
ATOM 1393 C C . HIS A 1 175 ? 18.441 7.183 -43.238 1.00 86.88 175 HIS A C 1
ATOM 1395 O O . HIS A 1 175 ? 18.737 7.825 -42.220 1.00 86.88 175 HIS A O 1
ATOM 1401 N N . VAL A 1 176 ? 19.001 7.401 -44.424 1.00 85.56 176 VAL A N 1
ATOM 1402 C CA . VAL A 1 176 ? 19.723 8.629 -44.754 1.00 85.56 176 VAL A CA 1
ATOM 1403 C C . VAL A 1 176 ? 18.725 9.785 -44.785 1.00 85.56 176 VAL A C 1
ATOM 1405 O O . VAL A 1 176 ? 17.702 9.738 -45.468 1.00 85.56 176 VAL A O 1
ATOM 1408 N N . LEU A 1 177 ? 19.016 10.814 -43.996 1.00 82.44 177 LEU A N 1
ATOM 1409 C CA . LEU A 1 177 ? 18.175 11.997 -43.818 1.00 82.44 177 LEU A CA 1
ATOM 1410 C C . LEU A 1 177 ? 18.645 13.169 -44.680 1.00 82.44 177 LEU A C 1
ATOM 1412 O O . LEU A 1 177 ? 17.854 14.062 -44.967 1.00 82.44 177 LEU A O 1
ATOM 1416 N N . GLY A 1 178 ? 19.916 13.169 -45.080 1.00 83.75 178 GLY A N 1
ATOM 1417 C CA . GLY A 1 178 ? 20.505 14.166 -45.963 1.00 83.75 178 GLY A CA 1
ATOM 1418 C C . GLY A 1 178 ? 22.017 14.274 -45.801 1.00 83.75 178 GLY A C 1
ATOM 1419 O O . GLY A 1 178 ? 22.678 13.294 -45.451 1.00 83.75 178 GLY A O 1
ATOM 1420 N N . LEU A 1 179 ? 22.564 15.459 -46.073 1.00 83.88 179 LEU A N 1
ATOM 1421 C CA . LEU A 1 179 ? 24.006 15.702 -46.164 1.00 83.88 179 LEU A CA 1
ATOM 1422 C C . LEU A 1 179 ? 24.446 16.838 -45.233 1.00 83.88 179 LEU A C 1
ATOM 1424 O O . LEU A 1 179 ? 23.750 17.841 -45.079 1.00 83.88 179 LEU A O 1
ATOM 1428 N N . SER A 1 180 ? 25.631 16.679 -44.652 1.00 81.38 180 SER A N 1
ATOM 1429 C CA . SER A 1 180 ? 26.341 17.686 -43.869 1.00 81.38 180 SER A CA 1
ATOM 1430 C C . SER A 1 180 ? 27.448 18.309 -44.717 1.00 81.38 180 SER A C 1
ATOM 1432 O O . SER A 1 180 ? 28.193 17.571 -45.359 1.00 81.38 180 SER A O 1
ATOM 1434 N N . ASN A 1 181 ? 27.569 19.639 -44.703 1.00 76.25 181 ASN A N 1
ATOM 1435 C CA . ASN A 1 181 ? 28.649 20.417 -45.336 1.00 76.25 181 ASN A CA 1
ATOM 1436 C C . ASN A 1 181 ? 28.910 20.077 -46.824 1.00 76.25 181 ASN A C 1
ATOM 1438 O O . ASN A 1 181 ? 30.048 20.084 -47.289 1.00 76.25 181 ASN A O 1
ATOM 1442 N N . ALA A 1 182 ? 27.859 19.751 -47.581 1.00 67.62 182 ALA A N 1
ATOM 1443 C CA . ALA A 1 182 ? 27.978 19.451 -49.005 1.00 67.62 182 ALA A CA 1
ATOM 1444 C C . ALA A 1 182 ? 28.210 20.729 -49.830 1.00 67.62 182 ALA A C 1
ATOM 1446 O O . ALA A 1 182 ? 27.474 21.702 -49.698 1.00 67.62 182 ALA A O 1
ATOM 1447 N N . THR A 1 183 ? 29.191 20.702 -50.735 1.00 58.16 183 THR A N 1
ATOM 1448 C CA . THR A 1 183 ? 29.549 21.837 -51.609 1.00 58.16 183 THR A CA 1
ATOM 1449 C C . THR A 1 183 ? 28.665 21.978 -52.853 1.00 58.16 183 THR A C 1
ATOM 1451 O O . THR A 1 183 ? 28.795 22.952 -53.589 1.00 58.16 183 THR A O 1
ATOM 1454 N N . SER A 1 184 ? 27.768 21.021 -53.118 1.00 52.28 184 SER A N 1
ATOM 1455 C CA . SER A 1 184 ? 26.885 21.019 -54.292 1.00 52.28 184 SER A CA 1
ATOM 1456 C C . SER A 1 184 ? 25.449 20.623 -53.925 1.00 52.28 184 SER A C 1
ATOM 1458 O O . SER A 1 184 ? 25.132 19.461 -53.691 1.00 52.28 184 SER A O 1
ATOM 1460 N N . HIS A 1 185 ? 24.545 21.607 -53.915 1.00 55.28 185 HIS A N 1
ATOM 1461 C CA . HIS A 1 185 ? 23.122 21.401 -53.604 1.00 55.28 185 HIS A CA 1
ATOM 1462 C C . HIS A 1 185 ? 22.298 20.816 -54.774 1.00 55.28 185 HIS A C 1
ATOM 1464 O O . HIS A 1 185 ? 21.139 20.464 -54.589 1.00 55.28 185 HIS A O 1
ATOM 1470 N N . ALA A 1 186 ? 22.876 20.696 -55.976 1.00 44.38 186 ALA A N 1
ATOM 1471 C CA . ALA A 1 186 ? 22.150 20.395 -57.218 1.00 44.38 186 ALA A CA 1
ATOM 1472 C C . ALA A 1 186 ? 21.843 18.901 -57.480 1.00 44.38 186 ALA A C 1
ATOM 1474 O O . ALA A 1 186 ? 21.108 18.588 -58.411 1.00 44.38 186 ALA A O 1
ATOM 1475 N N . LEU A 1 187 ? 22.401 17.976 -56.689 1.00 49.97 187 LEU A N 1
ATOM 1476 C CA . LEU A 1 187 ? 22.256 16.514 -56.856 1.00 49.97 187 LEU A CA 1
ATOM 1477 C C . LEU A 1 187 ? 21.468 15.845 -55.714 1.00 49.97 187 LEU A C 1
ATOM 1479 O O . LEU A 1 187 ? 21.521 14.628 -55.534 1.00 49.97 187 LEU A O 1
ATOM 1483 N N . VAL A 1 188 ? 20.769 16.648 -54.911 1.00 59.28 188 VAL A N 1
ATOM 1484 C CA . VAL A 1 188 ? 20.160 16.236 -53.644 1.00 59.28 188 VAL A CA 1
ATOM 1485 C C . VAL A 1 188 ? 18.652 16.053 -53.801 1.00 59.28 188 VAL A C 1
ATOM 1487 O O . VAL A 1 188 ? 17.962 16.912 -54.344 1.00 59.28 188 VAL A O 1
ATOM 1490 N N . ASP A 1 189 ? 18.134 14.936 -53.288 1.00 62.69 189 ASP A N 1
ATOM 1491 C CA . ASP A 1 189 ? 16.699 14.648 -53.228 1.00 62.69 189 ASP A CA 1
ATOM 1492 C C . ASP A 1 189 ? 15.963 15.806 -52.517 1.00 62.69 189 ASP A C 1
ATOM 1494 O O . ASP A 1 189 ? 16.336 16.149 -51.391 1.00 62.69 189 ASP A O 1
ATOM 1498 N N . PRO A 1 190 ? 14.875 16.390 -53.061 1.00 64.00 190 PRO A N 1
ATOM 1499 C CA . PRO A 1 190 ? 14.244 17.593 -52.497 1.00 64.00 190 PRO A CA 1
ATOM 1500 C C . PRO A 1 190 ? 13.541 17.364 -51.145 1.00 64.00 190 PRO A C 1
ATOM 1502 O O . PRO A 1 190 ? 12.819 18.230 -50.664 1.00 64.00 190 PRO A O 1
ATOM 1505 N N . SER A 1 191 ? 13.691 16.183 -50.539 1.00 66.38 191 SER A N 1
ATOM 1506 C CA . SER A 1 191 ? 13.246 15.887 -49.173 1.00 66.38 191 SER A CA 1
ATOM 1507 C C . SER A 1 191 ? 14.378 15.562 -48.193 1.00 66.38 191 SER A C 1
ATOM 1509 O O . SER A 1 191 ? 14.093 15.151 -47.069 1.00 66.38 191 SER A O 1
ATOM 1511 N N . TRP A 1 192 ? 15.637 15.721 -48.610 1.00 78.31 192 TRP A N 1
ATOM 1512 C CA . TRP A 1 192 ? 16.804 15.589 -47.744 1.00 78.31 192 TRP A CA 1
ATOM 1513 C C . TRP A 1 192 ? 17.108 16.900 -47.015 1.00 78.31 192 TRP A C 1
ATOM 1515 O O . TRP A 1 192 ? 16.881 17.999 -47.518 1.00 78.31 192 TRP A O 1
ATOM 1525 N N . VAL A 1 193 ? 17.648 16.753 -45.811 1.00 78.50 193 VAL A N 1
ATOM 1526 C CA . VAL A 1 193 ? 18.058 17.840 -44.928 1.00 78.50 193 VAL A CA 1
ATOM 1527 C C . VAL A 1 193 ? 19.514 18.199 -45.221 1.00 78.50 193 VAL A C 1
ATOM 1529 O O . VAL A 1 193 ? 20.406 17.368 -45.041 1.00 78.50 193 VAL A O 1
ATOM 1532 N N . CYS A 1 194 ? 19.772 19.433 -45.647 1.00 79.75 194 CYS A N 1
ATOM 1533 C CA . CYS A 1 194 ? 21.125 19.971 -45.748 1.00 79.75 194 CYS A CA 1
ATOM 1534 C C . CYS A 1 194 ? 21.486 20.644 -44.420 1.00 79.75 194 CYS A C 1
ATOM 1536 O O . CYS A 1 194 ? 20.858 21.626 -44.029 1.00 79.75 194 CYS A O 1
ATOM 1538 N N . ALA A 1 195 ? 22.486 20.112 -43.719 1.00 79.44 195 ALA A N 1
ATOM 1539 C CA . ALA A 1 195 ? 23.010 20.701 -42.491 1.00 79.44 195 ALA A CA 1
ATOM 1540 C C . ALA A 1 195 ? 24.386 21.331 -42.749 1.00 79.44 195 ALA A C 1
ATOM 1542 O O . ALA A 1 195 ? 25.249 20.719 -43.378 1.00 79.44 195 ALA A O 1
ATOM 1543 N N . THR A 1 196 ? 24.618 22.535 -42.236 1.00 76.56 196 THR A N 1
ATOM 1544 C CA . THR A 1 196 ? 25.953 23.150 -42.211 1.00 76.56 196 THR A CA 1
ATOM 1545 C C . THR A 1 196 ? 26.356 23.375 -40.761 1.00 76.56 196 THR A C 1
ATOM 1547 O O . THR A 1 196 ? 25.667 24.086 -40.021 1.00 76.56 196 THR A O 1
ATOM 1550 N N . THR A 1 197 ? 27.454 22.739 -40.353 1.00 72.00 197 THR A N 1
ATOM 1551 C CA . THR A 1 197 ? 27.932 22.714 -38.960 1.00 72.00 197 THR A CA 1
ATOM 1552 C C . THR A 1 197 ? 29.123 23.641 -38.708 1.00 72.00 197 THR A C 1
ATOM 1554 O O . THR A 1 197 ? 29.665 23.645 -37.607 1.00 72.00 197 THR A O 1
ATOM 1557 N N . SER A 1 198 ? 29.560 24.411 -39.705 1.00 56.97 198 SER A N 1
ATOM 1558 C CA . SER A 1 198 ? 30.704 25.317 -39.590 1.00 56.97 198 SER A CA 1
ATOM 1559 C C . SER A 1 198 ? 30.404 26.546 -38.713 1.00 56.97 198 SER A C 1
ATOM 1561 O O . SER A 1 198 ? 29.362 27.188 -38.821 1.00 56.97 198 SER A O 1
ATOM 1563 N N . ALA A 1 199 ? 31.366 26.884 -37.849 1.00 56.00 199 ALA A N 1
ATOM 1564 C CA . ALA A 1 199 ? 31.447 28.076 -36.991 1.00 56.00 199 ALA A CA 1
ATOM 1565 C C . ALA A 1 199 ? 30.409 28.289 -35.857 1.00 56.00 199 ALA A C 1
ATOM 1567 O O . ALA A 1 199 ? 30.756 28.960 -34.884 1.00 56.00 199 ALA A O 1
ATOM 1568 N N . SER A 1 200 ? 29.189 27.734 -35.891 1.00 60.09 200 SER A N 1
ATOM 1569 C CA . SER A 1 200 ? 28.202 27.892 -34.798 1.00 60.09 200 SER A CA 1
ATOM 1570 C C . SER A 1 200 ? 27.979 26.623 -33.963 1.00 60.09 200 SER A C 1
ATOM 1572 O O . SER A 1 200 ? 27.971 25.507 -34.470 1.00 60.09 200 SER A O 1
ATOM 1574 N N . ARG A 1 201 ? 27.725 26.791 -32.653 1.00 61.34 201 ARG A N 1
ATOM 1575 C CA . ARG A 1 201 ? 27.387 25.685 -31.723 1.00 61.34 201 ARG A CA 1
ATOM 1576 C C . ARG A 1 201 ? 26.019 25.041 -32.014 1.00 61.34 201 ARG A C 1
ATOM 1578 O O . ARG A 1 201 ? 25.704 23.988 -31.470 1.00 61.34 201 ARG A O 1
ATOM 1585 N N . GLU A 1 202 ? 25.212 25.684 -32.849 1.00 73.50 202 GLU A N 1
ATOM 1586 C CA . GLU A 1 202 ? 23.914 25.210 -33.322 1.00 73.50 202 GLU A CA 1
ATOM 1587 C C . GLU A 1 202 ? 24.001 25.029 -34.850 1.00 73.50 202 GLU A C 1
ATOM 1589 O O . GLU A 1 202 ? 24.557 25.908 -35.518 1.00 73.50 202 GLU A O 1
ATOM 1594 N N . PRO A 1 203 ? 23.514 23.909 -35.416 1.00 76.44 203 PRO A N 1
ATOM 1595 C CA . PRO A 1 203 ? 23.556 23.662 -36.856 1.00 76.44 203 PRO A CA 1
ATOM 1596 C C . PRO A 1 203 ? 22.575 24.575 -37.599 1.00 76.44 203 PRO A C 1
ATOM 1598 O O . PRO A 1 203 ? 21.410 24.690 -37.214 1.00 76.44 203 PRO A O 1
ATOM 1601 N N . ARG A 1 204 ? 23.009 25.152 -38.722 1.00 76.62 204 ARG A N 1
ATOM 1602 C CA . ARG A 1 204 ? 22.075 25.726 -39.702 1.00 76.62 204 ARG A CA 1
ATOM 1603 C C . ARG A 1 204 ? 21.523 24.600 -40.571 1.00 76.62 204 ARG A C 1
ATOM 1605 O O . ARG A 1 204 ? 22.265 23.698 -40.962 1.00 76.62 204 ARG A O 1
ATOM 1612 N N . ILE A 1 205 ? 20.221 24.637 -40.841 1.00 79.56 205 ILE A N 1
ATOM 1613 C CA . ILE A 1 205 ? 19.499 23.574 -41.545 1.00 79.56 205 ILE A CA 1
ATOM 1614 C C . ILE A 1 205 ? 18.655 24.180 -42.663 1.00 79.56 205 ILE A C 1
ATOM 1616 O O . ILE A 1 205 ? 17.818 25.042 -42.407 1.00 79.56 205 ILE A O 1
ATOM 1620 N N . THR A 1 206 ? 18.826 23.671 -43.881 1.00 74.75 206 THR A N 1
ATOM 1621 C CA . THR A 1 206 ? 18.037 24.043 -45.060 1.00 74.75 206 THR A CA 1
ATOM 1622 C C . THR A 1 206 ? 17.384 22.806 -45.688 1.00 74.75 206 THR A C 1
ATOM 1624 O O . THR A 1 206 ? 17.916 21.695 -45.647 1.00 74.75 206 THR A O 1
ATOM 1627 N N . CYS A 1 207 ? 16.176 22.978 -46.229 1.00 75.31 207 CYS A N 1
ATOM 1628 C CA . CYS A 1 207 ? 15.404 21.920 -46.885 1.00 75.31 207 CYS A CA 1
ATOM 1629 C C . CYS A 1 207 ? 14.453 22.544 -47.911 1.00 75.31 207 CYS A C 1
ATOM 1631 O O . CYS A 1 207 ? 13.678 23.433 -47.568 1.00 75.31 207 CYS A O 1
ATOM 1633 N N . ALA A 1 208 ? 14.467 22.049 -49.150 1.00 68.00 208 ALA A N 1
ATOM 1634 C CA . ALA A 1 208 ? 13.689 22.614 -50.260 1.00 68.00 208 ALA A CA 1
ATOM 1635 C C . ALA A 1 208 ? 12.156 22.484 -50.109 1.00 68.00 208 ALA A C 1
ATOM 1637 O O . ALA A 1 208 ? 11.411 23.098 -50.867 1.00 68.00 208 ALA A O 1
ATOM 1638 N N . LYS A 1 209 ? 11.674 21.677 -49.151 1.00 68.25 209 LYS A N 1
ATOM 1639 C CA . LYS A 1 209 ? 10.242 21.450 -48.868 1.00 68.25 209 LYS A CA 1
ATOM 1640 C C . LYS A 1 209 ? 9.735 22.116 -47.582 1.00 68.25 209 LYS A C 1
ATOM 1642 O O . LYS A 1 209 ? 8.571 21.920 -47.241 1.00 68.25 209 LYS A O 1
ATOM 1647 N N . ALA A 1 210 ? 10.580 22.853 -46.860 1.00 71.75 210 ALA A N 1
ATOM 1648 C CA . ALA A 1 210 ? 10.228 23.466 -45.579 1.00 71.75 210 ALA A CA 1
ATOM 1649 C C . ALA A 1 210 ? 10.049 24.986 -45.714 1.00 71.75 210 ALA A C 1
ATOM 1651 O O . ALA A 1 210 ? 10.950 25.678 -46.181 1.00 71.75 210 ALA A O 1
ATOM 1652 N N . SER A 1 211 ? 8.909 25.509 -45.259 1.00 71.94 211 SER A N 1
ATOM 1653 C CA . SER A 1 211 ? 8.638 26.958 -45.180 1.00 71.94 211 SER A CA 1
ATOM 1654 C C . SER A 1 211 ? 9.260 27.598 -43.933 1.00 71.94 211 SER A C 1
ATOM 1656 O O . SER A 1 211 ? 9.569 28.784 -43.918 1.00 71.94 211 SER A O 1
ATOM 1658 N N . SER A 1 212 ? 9.414 26.809 -42.870 1.00 79.38 212 SER A N 1
ATOM 1659 C CA . SER A 1 212 ? 9.918 27.200 -41.556 1.00 79.38 212 SER A CA 1
ATOM 1660 C C . SER A 1 212 ? 10.540 25.980 -40.877 1.00 79.38 212 SER A C 1
ATOM 1662 O O . SER A 1 212 ? 10.135 24.841 -41.137 1.00 79.38 212 SER A O 1
ATOM 1664 N N . VAL A 1 213 ? 11.542 26.190 -40.020 1.00 82.25 213 VAL A N 1
ATOM 1665 C CA . VAL A 1 213 ? 12.275 25.092 -39.368 1.00 82.25 213 VAL A CA 1
ATOM 1666 C C . VAL A 1 213 ? 12.252 25.259 -37.852 1.00 82.25 213 VAL A C 1
ATOM 1668 O O . VAL A 1 213 ? 12.566 26.312 -37.306 1.00 82.25 213 VAL A O 1
ATOM 1671 N N . GLN A 1 214 ? 11.921 24.187 -37.144 1.00 86.12 214 GLN A N 1
ATOM 1672 C CA . GLN A 1 214 ? 11.979 24.106 -35.693 1.00 86.12 214 GLN A CA 1
ATOM 1673 C C . GLN A 1 214 ? 13.068 23.115 -35.284 1.00 86.12 214 GLN A C 1
ATOM 1675 O O . GLN A 1 214 ? 12.921 21.899 -35.421 1.00 86.12 214 GLN A O 1
ATOM 1680 N N . LEU A 1 215 ? 14.175 23.662 -34.787 1.00 87.25 215 LEU A N 1
ATOM 1681 C CA . LEU A 1 215 ? 15.337 22.920 -34.324 1.00 87.25 215 LEU A CA 1
ATOM 1682 C C . LEU A 1 215 ? 15.170 22.594 -32.837 1.00 87.25 215 LEU A C 1
ATOM 1684 O O . LEU A 1 215 ? 15.188 23.485 -31.989 1.00 87.25 215 LEU A O 1
ATOM 1688 N N . ILE A 1 216 ? 15.007 21.310 -32.523 1.00 89.56 216 ILE A N 1
ATOM 1689 C CA . ILE A 1 216 ? 14.841 20.813 -31.157 1.00 89.56 216 ILE A CA 1
ATOM 1690 C C . ILE A 1 216 ? 16.164 20.190 -30.708 1.00 89.56 216 ILE A C 1
ATOM 1692 O O . ILE A 1 216 ? 16.479 19.043 -31.034 1.00 89.56 216 ILE A O 1
ATOM 1696 N N . LEU A 1 217 ? 16.941 20.969 -29.962 1.00 90.19 217 LEU A N 1
ATOM 1697 C CA . LEU A 1 217 ? 18.224 20.570 -29.396 1.00 90.19 217 LEU A CA 1
ATOM 1698 C C . LEU A 1 217 ? 18.019 19.681 -28.165 1.00 90.19 217 LEU A C 1
ATOM 1700 O O . LEU A 1 217 ? 17.203 20.002 -27.299 1.00 90.19 217 LEU A O 1
ATOM 1704 N N . TYR A 1 218 ? 18.775 18.588 -28.049 1.00 91.44 218 TYR A N 1
ATOM 1705 C CA . TYR A 1 218 ? 18.702 17.700 -26.885 1.00 91.44 218 TYR A CA 1
ATOM 1706 C C . TYR A 1 218 ? 20.068 17.138 -26.467 1.00 91.44 218 TYR A C 1
ATOM 1708 O O . TYR A 1 218 ? 20.920 16.843 -27.300 1.00 91.44 218 TYR A O 1
ATOM 1716 N N . ASP A 1 219 ? 20.264 16.945 -25.161 1.00 90.44 219 ASP A N 1
ATOM 1717 C CA . ASP A 1 219 ? 21.439 16.249 -24.623 1.00 90.44 219 ASP A CA 1
ATOM 1718 C C . ASP A 1 219 ? 21.248 14.729 -24.718 1.00 90.44 219 ASP A C 1
ATOM 1720 O O . ASP A 1 219 ? 20.280 14.187 -24.171 1.00 90.44 219 ASP A O 1
ATOM 1724 N N . ARG A 1 220 ? 22.192 14.010 -25.340 1.00 90.44 220 ARG A N 1
ATOM 1725 C CA . ARG A 1 220 ? 22.127 12.542 -25.410 1.00 90.44 220 ARG A CA 1
ATOM 1726 C C . ARG A 1 220 ? 22.384 11.896 -24.036 1.00 90.44 220 ARG A C 1
ATOM 1728 O O . ARG A 1 220 ? 23.431 12.137 -23.426 1.00 90.44 220 ARG A O 1
ATOM 1735 N N . PRO A 1 221 ? 21.466 11.056 -23.517 1.00 91.44 221 PRO A N 1
ATOM 1736 C CA . PRO A 1 221 ? 21.673 10.352 -22.254 1.00 91.44 221 PRO A CA 1
ATOM 1737 C C . PRO A 1 221 ? 22.728 9.248 -22.414 1.00 91.44 221 PRO A C 1
ATOM 1739 O O . PRO A 1 221 ? 22.793 8.593 -23.451 1.00 91.44 221 PRO A O 1
ATOM 1742 N N . ARG A 1 222 ? 23.548 9.006 -21.379 1.00 90.25 222 ARG A N 1
ATOM 1743 C CA . ARG A 1 222 ? 24.586 7.955 -21.377 1.00 90.25 222 ARG A CA 1
ATOM 1744 C C . ARG A 1 222 ? 24.062 6.643 -20.761 1.00 90.25 222 ARG A C 1
ATOM 1746 O O . ARG A 1 222 ? 24.044 6.530 -19.529 1.00 90.25 222 ARG A O 1
ATOM 1753 N N . PRO A 1 223 ? 23.739 5.593 -21.546 1.00 86.00 223 PRO A N 1
ATOM 1754 C CA . PRO A 1 223 ? 23.009 4.429 -21.021 1.00 86.00 223 PRO A CA 1
ATOM 1755 C C . PRO A 1 223 ? 23.850 3.546 -20.090 1.00 86.00 223 PRO A C 1
ATOM 1757 O O . PRO A 1 223 ? 23.374 3.074 -19.057 1.00 86.00 223 PRO A O 1
ATOM 1760 N N . LYS A 1 224 ? 25.161 3.436 -20.357 1.00 84.31 224 LYS A N 1
ATOM 1761 C CA . LYS A 1 224 ? 26.140 2.812 -19.442 1.00 84.31 224 LYS A CA 1
ATOM 1762 C C . LYS A 1 224 ? 26.188 3.476 -18.055 1.00 84.31 224 LYS A C 1
ATOM 1764 O O . LYS A 1 224 ? 26.605 2.838 -17.095 1.00 84.31 224 LYS A O 1
ATOM 1769 N N . GLY A 1 225 ? 25.773 4.742 -17.952 1.00 84.38 225 GLY A N 1
ATOM 1770 C CA . GLY A 1 225 ? 25.657 5.496 -16.702 1.00 84.38 225 GLY A CA 1
ATOM 1771 C C . GLY A 1 225 ? 24.275 5.432 -16.043 1.00 84.38 225 GLY A C 1
ATOM 1772 O O . GLY A 1 225 ? 24.091 6.083 -15.018 1.00 84.38 225 GLY A O 1
ATOM 1773 N N . MET A 1 226 ? 23.321 4.671 -16.602 1.00 86.75 226 MET A N 1
ATOM 1774 C CA . MET A 1 226 ? 21.900 4.654 -16.210 1.00 86.75 226 MET A CA 1
ATOM 1775 C C . MET A 1 226 ? 21.174 6.000 -16.354 1.00 86.75 226 MET A C 1
ATOM 1777 O O . MET A 1 226 ? 20.191 6.256 -15.662 1.00 86.75 226 MET A O 1
ATOM 1781 N N . GLN A 1 227 ? 21.644 6.864 -17.253 1.00 90.75 227 GLN A N 1
ATOM 1782 C CA . GLN A 1 227 ? 20.911 8.068 -17.633 1.00 90.75 227 GLN A CA 1
ATOM 1783 C C . GLN A 1 227 ? 19.892 7.716 -18.716 1.00 90.75 227 GLN A C 1
ATOM 1785 O O . GLN A 1 227 ? 20.231 7.009 -19.666 1.00 90.75 227 GLN A O 1
ATOM 1790 N N . TYR A 1 228 ? 18.667 8.219 -18.576 1.00 91.00 228 TYR A N 1
ATOM 1791 C CA . TYR A 1 228 ? 17.607 8.114 -19.577 1.00 91.00 228 TYR A CA 1
ATOM 1792 C C . TYR A 1 228 ? 16.554 9.206 -19.348 1.00 91.00 228 TYR A C 1
ATOM 1794 O O . TYR A 1 228 ? 16.437 9.762 -18.254 1.00 91.00 228 TYR A O 1
ATOM 1802 N N . ILE A 1 229 ? 15.786 9.509 -20.387 1.00 91.19 229 ILE A N 1
ATOM 1803 C CA . ILE A 1 229 ? 14.677 10.461 -20.382 1.00 91.19 229 ILE A CA 1
ATOM 1804 C C . ILE A 1 229 ? 13.355 9.684 -20.362 1.00 91.19 229 ILE A C 1
ATOM 1806 O O . ILE A 1 229 ? 13.235 8.617 -20.964 1.00 91.19 229 ILE A O 1
ATOM 1810 N N . SER A 1 230 ? 12.360 10.214 -19.654 1.00 89.88 230 SER A N 1
ATOM 1811 C CA . SER A 1 230 ? 11.010 9.656 -19.558 1.00 89.88 230 SER A CA 1
ATOM 1812 C C . SER A 1 230 ? 9.989 10.790 -19.520 1.00 89.88 230 SER A C 1
ATOM 1814 O O . SER A 1 230 ? 10.271 11.850 -18.961 1.00 89.88 230 SER A O 1
ATOM 1816 N N . LEU A 1 231 ? 8.808 10.561 -20.100 1.00 87.56 231 LEU A N 1
ATOM 1817 C CA . LEU A 1 231 ? 7.664 11.472 -19.982 1.00 87.56 231 LEU A CA 1
ATOM 1818 C C . LEU A 1 231 ? 7.042 11.404 -18.584 1.00 87.56 231 LEU A C 1
ATOM 1820 O O . LEU A 1 231 ? 6.708 12.431 -18.002 1.00 87.56 231 LEU A O 1
ATOM 1824 N N . ASN A 1 232 ? 6.945 10.191 -18.037 1.00 86.06 232 ASN A N 1
ATOM 1825 C CA . ASN A 1 232 ? 6.402 9.929 -16.711 1.00 86.06 232 ASN A CA 1
ATOM 1826 C C . ASN A 1 232 ? 7.528 9.881 -15.662 1.00 86.06 232 ASN A C 1
ATOM 1828 O O . ASN A 1 232 ? 8.616 9.376 -15.970 1.00 86.06 232 ASN A O 1
ATOM 1832 N N . PRO A 1 233 ? 7.291 10.351 -14.424 1.00 85.69 233 PRO A N 1
ATOM 1833 C CA . PRO A 1 233 ? 8.263 10.225 -13.345 1.00 85.69 233 PRO A CA 1
ATOM 1834 C C . PRO A 1 233 ? 8.535 8.753 -13.021 1.00 85.69 233 PRO A C 1
ATOM 1836 O O . PRO A 1 233 ? 7.623 7.925 -13.022 1.00 85.69 233 PRO A O 1
ATOM 1839 N N . ILE A 1 234 ? 9.791 8.425 -12.715 1.00 83.81 234 ILE A N 1
ATOM 1840 C CA . ILE A 1 234 ? 10.168 7.066 -12.318 1.00 83.81 234 ILE A CA 1
ATOM 1841 C C . ILE A 1 234 ? 9.450 6.645 -11.021 1.00 83.81 234 ILE A C 1
ATOM 1843 O O . ILE A 1 234 ? 9.597 7.279 -9.976 1.00 83.81 234 ILE A O 1
ATOM 1847 N N . SER A 1 235 ? 8.696 5.543 -11.072 1.00 77.88 235 SER A N 1
ATOM 1848 C CA . SER A 1 235 ? 8.053 4.954 -9.894 1.00 77.88 235 SER A CA 1
ATOM 1849 C C . SER A 1 235 ? 9.095 4.253 -9.016 1.00 77.88 235 SER A C 1
ATOM 1851 O O . SER A 1 235 ? 9.614 3.193 -9.379 1.00 77.88 235 SER A O 1
ATOM 1853 N N . LEU A 1 236 ? 9.415 4.850 -7.864 1.00 75.44 236 LEU A N 1
ATOM 1854 C CA . LEU A 1 236 ? 10.351 4.257 -6.904 1.00 75.44 236 LEU A CA 1
ATOM 1855 C C . LEU A 1 236 ? 9.760 3.037 -6.188 1.00 75.44 236 LEU A C 1
ATOM 1857 O O . LEU A 1 236 ? 10.506 2.112 -5.905 1.00 75.44 236 LEU A O 1
ATOM 1861 N N . ALA A 1 237 ? 8.448 3.008 -5.952 1.00 71.25 237 ALA A N 1
ATOM 1862 C CA . ALA A 1 237 ? 7.720 1.830 -5.484 1.00 71.25 237 ALA A CA 1
ATOM 1863 C C . ALA A 1 237 ? 7.224 0.966 -6.660 1.00 71.25 237 ALA A C 1
ATOM 1865 O O . ALA A 1 237 ? 7.212 1.407 -7.816 1.00 71.25 237 ALA A O 1
ATOM 1866 N N . LEU A 1 238 ? 6.804 -0.267 -6.373 1.00 61.47 238 LEU A N 1
ATOM 1867 C CA . LEU A 1 238 ? 5.947 -1.023 -7.284 1.00 61.47 238 LEU A CA 1
ATOM 1868 C C . LEU A 1 238 ? 4.581 -0.324 -7.348 1.00 61.47 238 LEU A C 1
ATOM 1870 O O . LEU A 1 238 ? 4.060 0.144 -6.340 1.00 61.47 238 LEU A O 1
ATOM 1874 N N . GLY A 1 239 ? 4.025 -0.196 -8.553 1.00 54.03 239 GLY A N 1
ATOM 1875 C CA . GLY A 1 239 ? 2.723 0.439 -8.744 1.00 54.03 239 GLY A CA 1
ATOM 1876 C C . GLY A 1 239 ? 1.615 -0.438 -8.174 1.00 54.03 239 GLY A C 1
ATOM 1877 O O . GLY A 1 239 ? 1.231 -1.423 -8.805 1.00 54.03 239 GLY A O 1
ATOM 1878 N N . ASP A 1 240 ? 1.114 -0.085 -6.992 1.00 44.91 240 ASP A N 1
ATOM 1879 C CA . ASP A 1 240 ? 0.130 -0.883 -6.269 1.00 44.91 240 ASP A CA 1
ATOM 1880 C C . ASP A 1 240 ? -1.223 -0.946 -6.992 1.00 44.91 240 ASP A C 1
ATOM 1882 O O . ASP A 1 240 ? -2.090 -0.083 -6.850 1.00 44.91 240 ASP A O 1
ATOM 1886 N N . LYS A 1 241 ? -1.443 -2.065 -7.692 1.00 38.00 241 LYS A N 1
ATOM 1887 C CA . LYS A 1 241 ? -2.781 -2.561 -8.048 1.00 38.00 241 LYS A CA 1
ATOM 1888 C C . LYS A 1 241 ? -3.586 -3.058 -6.835 1.00 38.00 241 LYS A C 1
ATOM 1890 O O . LYS A 1 241 ? -4.718 -3.475 -7.032 1.00 38.00 241 LYS A O 1
ATOM 1895 N N . TRP A 1 242 ? -3.063 -2.967 -5.605 1.00 39.97 242 TRP A N 1
ATOM 1896 C CA . TRP A 1 242 ? -3.768 -3.352 -4.369 1.00 39.97 242 TRP A CA 1
ATOM 1897 C C . TRP A 1 242 ? -5.195 -2.780 -4.283 1.00 39.97 242 TRP A C 1
ATOM 1899 O O . TRP A 1 242 ? -6.119 -3.509 -3.952 1.00 39.97 242 TRP A O 1
ATOM 1909 N N . TYR A 1 243 ? -5.411 -1.524 -4.690 1.00 41.38 243 TYR A N 1
ATOM 1910 C CA . TYR A 1 243 ? -6.746 -0.898 -4.717 1.00 41.38 243 TYR A CA 1
ATOM 1911 C C . TYR A 1 243 ? -7.705 -1.415 -5.811 1.00 41.38 243 TYR A C 1
ATOM 1913 O O . TYR A 1 243 ? -8.815 -0.902 -5.927 1.00 41.38 243 TYR A O 1
ATOM 1921 N N . ALA A 1 244 ? -7.281 -2.363 -6.649 1.00 34.41 244 ALA A N 1
ATOM 1922 C CA . ALA A 1 244 ? -8.037 -2.864 -7.799 1.00 34.41 244 ALA A CA 1
ATOM 1923 C C . ALA A 1 244 ? -8.042 -4.400 -7.922 1.00 34.41 244 ALA A C 1
ATOM 1925 O O . ALA A 1 244 ? -8.539 -4.917 -8.920 1.00 34.41 244 ALA A O 1
ATOM 1926 N N . SER A 1 245 ? -7.450 -5.126 -6.968 1.00 31.25 245 SER A N 1
ATOM 1927 C CA . SER A 1 245 ? -7.390 -6.595 -6.998 1.00 31.25 245 SER A CA 1
ATOM 1928 C C . SER A 1 245 ? -7.584 -7.277 -5.642 1.00 31.25 245 SER A C 1
ATOM 1930 O O . SER A 1 245 ? -7.460 -8.495 -5.584 1.00 31.25 245 SER A O 1
ATOM 1932 N N . ASP A 1 246 ? -7.894 -6.532 -4.576 1.00 35.09 246 ASP A N 1
ATOM 1933 C CA . ASP A 1 246 ? -8.431 -7.107 -3.336 1.00 35.09 246 ASP A CA 1
ATOM 1934 C C . ASP A 1 246 ? -9.969 -7.093 -3.375 1.00 35.09 246 ASP A C 1
ATOM 1936 O O . ASP A 1 246 ? -10.640 -6.370 -2.647 1.00 35.09 246 ASP A O 1
ATOM 1940 N N . ASP A 1 247 ? -10.504 -7.871 -4.317 1.00 35.91 247 ASP A N 1
ATOM 1941 C CA . ASP A 1 247 ? -11.929 -8.220 -4.442 1.00 35.91 247 ASP A CA 1
ATOM 1942 C C . ASP A 1 247 ? -12.139 -9.668 -3.929 1.00 35.91 247 ASP A C 1
ATOM 1944 O O . ASP A 1 247 ? -12.970 -10.430 -4.419 1.00 35.91 247 ASP A O 1
ATOM 1948 N N . GLY A 1 248 ? -11.266 -10.112 -3.009 1.00 35.84 248 GLY A N 1
ATOM 1949 C CA . GLY A 1 248 ? -10.975 -11.525 -2.765 1.00 35.84 248 GLY A CA 1
ATOM 1950 C C . GLY A 1 248 ? -11.049 -11.946 -1.301 1.00 35.84 248 GLY A C 1
ATOM 1951 O O . GLY A 1 248 ? -10.010 -12.116 -0.672 1.00 35.84 248 GLY A O 1
ATOM 1952 N N . LYS A 1 249 ? -12.275 -12.185 -0.801 1.00 35.69 249 LYS A N 1
ATOM 1953 C CA . LYS A 1 249 ? -12.614 -12.963 0.422 1.00 35.69 249 LYS A CA 1
ATOM 1954 C C . LYS A 1 249 ? -11.566 -12.878 1.558 1.00 35.69 249 LYS A C 1
ATOM 1956 O O . LYS A 1 249 ? -11.109 -13.886 2.096 1.00 35.69 249 LYS A O 1
ATOM 1961 N N . GLY A 1 250 ? -11.204 -11.659 1.955 1.00 32.06 250 GLY A N 1
ATOM 1962 C CA . GLY A 1 250 ? -10.322 -11.392 3.088 1.00 32.06 250 GLY A CA 1
ATOM 1963 C C . GLY A 1 250 ? -11.065 -11.412 4.422 1.00 32.06 250 GLY A C 1
ATOM 1964 O O . GLY A 1 250 ? -11.070 -10.391 5.099 1.00 32.06 250 GLY A O 1
ATOM 1965 N N . ASP A 1 251 ? -11.674 -12.544 4.802 1.00 34.84 251 ASP A N 1
ATOM 1966 C CA . ASP A 1 251 ? -12.511 -12.647 6.010 1.00 34.84 251 ASP A CA 1
ATOM 1967 C C . ASP A 1 251 ? -11.709 -12.368 7.297 1.00 34.84 251 ASP A C 1
ATOM 1969 O O . ASP A 1 251 ? -10.976 -13.200 7.850 1.00 34.84 251 ASP A O 1
ATOM 1973 N N . GLY A 1 252 ? -11.798 -11.112 7.710 1.00 39.38 252 GLY A N 1
ATOM 1974 C CA . GLY A 1 252 ? -11.352 -10.541 8.963 1.00 39.38 252 GLY A CA 1
ATOM 1975 C C . GLY A 1 252 ? -12.529 -9.783 9.569 1.00 39.38 252 GLY A C 1
ATOM 1976 O O . GLY A 1 252 ? -13.443 -9.379 8.854 1.00 39.38 252 GLY A O 1
ATOM 1977 N N . SER A 1 253 ? -12.490 -9.545 10.877 1.00 37.78 253 SER A N 1
ATOM 1978 C CA . SER A 1 253 ? -13.449 -8.709 11.602 1.00 37.78 253 SER A CA 1
ATOM 1979 C C . SER A 1 253 ? -13.364 -7.243 11.146 1.00 37.78 253 SER A C 1
ATOM 1981 O O . SER A 1 253 ? -12.844 -6.378 11.857 1.00 37.78 253 SER A O 1
ATOM 1983 N N . GLU A 1 254 ? -13.891 -6.958 9.958 1.00 42.38 254 GLU A N 1
ATOM 1984 C CA . GLU A 1 254 ? -14.149 -5.614 9.460 1.00 42.38 254 GLU A CA 1
ATOM 1985 C C . GLU A 1 254 ? -15.150 -4.943 10.393 1.00 42.38 254 GLU A C 1
ATOM 1987 O O . GLU A 1 254 ? -16.348 -5.242 10.374 1.00 42.38 254 GLU A O 1
ATOM 1992 N N . GLY A 1 255 ? -14.655 -4.026 11.224 1.00 45.72 255 GLY A N 1
ATOM 1993 C CA . GLY A 1 255 ? -15.528 -3.170 12.014 1.00 45.72 255 GLY A CA 1
ATOM 1994 C C . GLY A 1 255 ? -16.496 -2.427 11.094 1.00 45.72 255 GLY A C 1
ATOM 1995 O O . GLY A 1 255 ? -16.156 -2.095 9.956 1.00 45.72 255 GLY A O 1
ATOM 1996 N N . GLU A 1 256 ? -17.696 -2.114 11.590 1.00 47.12 256 GLU A N 1
ATOM 1997 C CA . GLU A 1 256 ? -18.724 -1.405 10.807 1.00 47.12 256 GLU A CA 1
ATOM 1998 C C . GLU A 1 256 ? -18.205 -0.119 10.143 1.00 47.12 256 GLU A C 1
ATOM 2000 O O . GLU A 1 256 ? -18.723 0.322 9.119 1.00 47.12 256 GLU A O 1
ATOM 2005 N N . GLU A 1 257 ? -17.171 0.486 10.728 1.00 47.00 257 GLU A N 1
ATOM 2006 C CA . GLU A 1 257 ? -16.484 1.662 10.210 1.00 47.00 257 GLU A CA 1
ATOM 2007 C C . GLU A 1 257 ? -15.805 1.406 8.857 1.00 47.00 257 GLU A C 1
ATOM 2009 O O . GLU A 1 257 ? -15.965 2.219 7.950 1.00 47.00 257 GLU A O 1
ATOM 2014 N N . GLU A 1 258 ? -15.123 0.269 8.685 1.00 52.25 258 GLU A N 1
ATOM 2015 C CA . GLU A 1 258 ? -14.420 -0.079 7.443 1.00 52.25 258 GLU A CA 1
ATOM 2016 C C . GLU A 1 258 ? -15.418 -0.399 6.320 1.00 52.25 258 GLU A C 1
ATOM 2018 O O . GLU A 1 258 ? -15.255 0.060 5.188 1.00 52.25 258 GLU A O 1
ATOM 2023 N N . ARG A 1 259 ? -16.533 -1.066 6.653 1.00 56.06 259 ARG A N 1
ATOM 2024 C CA . ARG A 1 259 ? -17.660 -1.264 5.724 1.00 56.06 259 ARG A CA 1
ATOM 2025 C C . ARG A 1 259 ? -18.265 0.069 5.267 1.00 56.06 259 ARG A C 1
ATOM 2027 O O . ARG A 1 259 ? -18.514 0.245 4.075 1.00 56.06 259 ARG A O 1
ATOM 2034 N N . ARG A 1 260 ? -18.452 1.035 6.178 1.00 54.97 260 ARG A N 1
ATOM 2035 C CA . ARG A 1 260 ? -18.936 2.390 5.836 1.00 54.97 260 ARG A CA 1
ATOM 2036 C C . ARG A 1 260 ? -17.922 3.175 4.994 1.00 54.97 260 ARG A C 1
ATOM 2038 O O . ARG A 1 260 ? -18.328 3.886 4.075 1.00 54.97 260 ARG A O 1
ATOM 2045 N N . GLU A 1 261 ? -16.621 3.038 5.253 1.00 58.44 261 GLU A N 1
ATOM 2046 C CA . GLU A 1 261 ? -15.578 3.661 4.425 1.00 58.44 261 GLU A CA 1
ATOM 2047 C C . GLU A 1 261 ? -15.526 3.064 3.013 1.00 58.44 261 GLU A C 1
ATOM 2049 O O . GLU A 1 261 ? -15.494 3.829 2.045 1.00 58.44 261 GLU A O 1
ATOM 2054 N N . ARG A 1 262 ? -15.629 1.734 2.865 1.00 64.31 262 ARG A N 1
ATOM 2055 C CA . ARG A 1 262 ? -15.744 1.079 1.548 1.00 64.31 262 ARG A CA 1
ATOM 2056 C C . ARG A 1 262 ? -16.987 1.537 0.793 1.00 64.31 262 ARG A C 1
ATOM 2058 O O . ARG A 1 262 ? -16.852 1.990 -0.340 1.00 64.31 262 ARG A O 1
ATOM 2065 N N . GLN A 1 263 ? -18.157 1.562 1.434 1.00 69.94 263 GLN A N 1
ATOM 2066 C CA . GLN A 1 263 ? -19.389 2.098 0.835 1.00 69.94 263 GLN A CA 1
ATOM 2067 C C . GLN A 1 263 ? -19.230 3.558 0.373 1.00 69.94 263 GLN A C 1
ATOM 2069 O O . GLN A 1 263 ? -19.684 3.924 -0.714 1.00 69.94 263 GLN A O 1
ATOM 2074 N N . HIS A 1 264 ? -18.548 4.403 1.154 1.00 68.62 264 HIS A N 1
ATOM 2075 C CA . HIS A 1 264 ? -18.277 5.787 0.762 1.00 68.62 264 HIS A CA 1
ATOM 2076 C C . HIS A 1 264 ? -17.273 5.883 -0.403 1.00 68.62 264 HIS A C 1
ATOM 2078 O O . HIS A 1 264 ? -17.437 6.706 -1.309 1.00 68.62 264 HIS A O 1
ATOM 2084 N N . GLN A 1 265 ? -16.256 5.019 -0.422 1.00 66.25 265 GLN A N 1
ATOM 2085 C CA . GLN A 1 265 ? -15.257 4.950 -1.486 1.00 66.25 265 GLN A CA 1
ATOM 2086 C C . GLN A 1 265 ? -15.853 4.410 -2.796 1.00 66.25 265 GLN A C 1
ATOM 2088 O O . GLN A 1 265 ? -15.593 4.976 -3.858 1.00 66.25 265 GLN A O 1
ATOM 2093 N N . GLU A 1 266 ? -16.734 3.413 -2.729 1.00 75.06 266 GLU A N 1
ATOM 2094 C CA . GLU A 1 266 ? -17.565 2.961 -3.845 1.00 75.06 266 GLU A CA 1
ATOM 2095 C C . GLU A 1 266 ? -18.493 4.065 -4.349 1.00 75.06 266 GLU A C 1
ATOM 2097 O O . GLU A 1 266 ? -18.529 4.320 -5.550 1.00 75.06 266 GLU A O 1
ATOM 2102 N N . ALA A 1 267 ? -19.212 4.765 -3.465 1.00 78.69 267 ALA A N 1
ATOM 2103 C CA . ALA A 1 267 ? -20.068 5.884 -3.859 1.00 78.69 267 ALA A CA 1
ATOM 2104 C C . ALA A 1 267 ? -19.262 6.976 -4.585 1.00 78.69 267 ALA A C 1
ATOM 2106 O O . ALA A 1 267 ? -19.703 7.506 -5.607 1.00 78.69 267 ALA A O 1
ATOM 2107 N N . LYS A 1 268 ? -18.035 7.251 -4.124 1.00 77.25 268 LYS A N 1
ATOM 2108 C CA . LYS A 1 268 ? -17.096 8.165 -4.784 1.00 77.25 268 LYS A CA 1
ATOM 2109 C C . LYS A 1 268 ? -16.598 7.631 -6.133 1.00 77.25 268 LYS A C 1
ATOM 2111 O O . LYS A 1 268 ? -16.506 8.410 -7.077 1.00 77.25 268 LYS A O 1
ATOM 2116 N N . LEU A 1 269 ? -16.315 6.334 -6.266 1.00 77.12 269 LEU A N 1
ATOM 2117 C CA . LEU A 1 269 ? -15.936 5.707 -7.542 1.00 77.12 269 LEU A CA 1
ATOM 2118 C C . LEU A 1 269 ? -17.096 5.708 -8.548 1.00 77.12 269 LEU A C 1
ATOM 2120 O O . LEU A 1 269 ? -16.893 6.059 -9.711 1.00 77.12 269 LEU A O 1
ATOM 2124 N N . ARG A 1 270 ? -18.319 5.406 -8.097 1.00 82.38 270 ARG A N 1
ATOM 2125 C CA . ARG A 1 270 ? -19.560 5.516 -8.882 1.00 82.38 270 ARG A CA 1
ATOM 2126 C C . ARG A 1 270 ? -19.783 6.964 -9.330 1.00 82.38 270 ARG A C 1
ATOM 2128 O O . ARG A 1 270 ? -20.051 7.190 -10.507 1.00 82.38 270 ARG A O 1
ATOM 2135 N N . LEU A 1 271 ? -19.573 7.948 -8.448 1.00 83.88 271 LEU A N 1
ATOM 2136 C CA . LEU A 1 271 ? -19.624 9.373 -8.793 1.00 83.88 271 LEU A CA 1
ATOM 2137 C C . LEU A 1 271 ? -18.540 9.766 -9.807 1.00 83.88 271 LEU A C 1
ATOM 2139 O O . LEU A 1 271 ? -18.845 10.472 -10.760 1.00 83.88 271 LEU A O 1
ATOM 2143 N N . VAL A 1 272 ? -17.300 9.291 -9.658 1.00 75.38 272 VAL A N 1
ATOM 2144 C CA . VAL A 1 272 ? -16.211 9.543 -10.620 1.00 75.38 272 VAL A CA 1
ATOM 2145 C C . VAL A 1 272 ? -16.509 8.908 -11.980 1.00 75.38 272 VAL A C 1
ATOM 2147 O O . VAL A 1 272 ? -16.264 9.537 -13.004 1.00 75.38 272 VAL A O 1
ATOM 2150 N N . ASN A 1 273 ? -17.067 7.698 -12.026 1.00 77.62 273 ASN A N 1
ATOM 2151 C CA . ASN A 1 273 ? -17.445 7.056 -13.286 1.00 77.62 273 ASN A CA 1
ATOM 2152 C C . ASN A 1 273 ? -18.661 7.737 -13.938 1.00 77.62 273 ASN A C 1
ATOM 2154 O O . ASN A 1 273 ? -18.649 7.950 -15.148 1.00 77.62 273 ASN A O 1
ATOM 2158 N N . LYS A 1 274 ? -19.640 8.192 -13.147 1.00 81.88 274 LYS A N 1
ATOM 2159 C CA . LYS A 1 274 ? -20.740 9.047 -13.618 1.00 81.88 274 LYS A CA 1
ATOM 2160 C C . LYS A 1 274 ? -20.220 10.394 -14.142 1.00 81.88 274 LYS A C 1
ATOM 2162 O O . LYS A 1 274 ? -20.618 10.834 -15.214 1.00 81.88 274 LYS A O 1
ATOM 2167 N N . LEU A 1 275 ? -19.262 11.018 -13.455 1.00 76.31 275 LEU A N 1
ATOM 2168 C CA . LEU A 1 275 ? -18.585 12.229 -13.928 1.00 76.31 275 LEU A CA 1
ATOM 2169 C C . LEU A 1 275 ? -17.824 11.982 -15.236 1.00 76.31 275 LEU A C 1
ATOM 2171 O O . LEU A 1 275 ? -17.954 12.802 -16.132 1.00 76.31 275 LEU A O 1
ATOM 2175 N N . LYS A 1 276 ? -17.121 10.851 -15.404 1.00 70.94 276 LYS A N 1
ATOM 2176 C CA . LYS A 1 276 ? -16.486 10.476 -16.687 1.00 70.94 276 LYS A CA 1
ATOM 2177 C C . LYS A 1 276 ? -17.499 10.323 -17.829 1.00 70.94 276 LYS A C 1
ATOM 2179 O O . LYS A 1 276 ? -17.172 10.655 -18.961 1.00 70.94 276 LYS A O 1
ATOM 2184 N N . GLN A 1 277 ? -18.707 9.832 -17.542 1.00 70.44 277 GLN A N 1
ATOM 2185 C CA . GLN A 1 277 ? -19.797 9.715 -18.523 1.00 70.44 277 GLN A CA 1
ATOM 2186 C C . GLN A 1 277 ? -20.416 11.075 -18.895 1.00 70.44 277 GLN A C 1
ATOM 2188 O O . GLN A 1 277 ? -20.933 11.221 -19.998 1.00 70.44 277 GLN A O 1
ATOM 2193 N N . HIS A 1 278 ? -20.348 12.073 -18.006 1.00 64.00 278 HIS A N 1
ATOM 2194 C CA . HIS A 1 278 ? -20.861 13.428 -18.249 1.00 64.00 278 HIS A CA 1
ATOM 2195 C C . HIS A 1 278 ? -19.772 14.461 -18.619 1.00 64.00 278 HIS A C 1
ATOM 2197 O O . HIS A 1 278 ? -20.100 15.563 -19.054 1.00 64.00 278 HIS A O 1
ATOM 2203 N N . SER A 1 279 ? -18.481 14.140 -18.478 1.00 55.47 279 SER A N 1
ATOM 2204 C CA . SER A 1 279 ? -17.367 15.019 -18.848 1.00 55.47 279 SER A CA 1
ATOM 2205 C C . SER A 1 279 ? -16.998 14.832 -20.321 1.00 55.47 279 SER A C 1
ATOM 2207 O O . SER A 1 279 ? -16.341 13.861 -20.688 1.00 55.47 279 SER A O 1
ATOM 2209 N N . ILE A 1 280 ? -17.374 15.797 -21.159 1.00 57.97 280 ILE A N 1
ATOM 2210 C CA . ILE A 1 280 ? -17.289 15.717 -22.631 1.00 57.97 280 ILE A CA 1
ATOM 2211 C C . ILE A 1 280 ? -15.840 15.706 -23.188 1.00 57.97 280 ILE A C 1
ATOM 2213 O O . ILE A 1 280 ? -15.635 15.490 -24.378 1.00 57.97 280 ILE A O 1
ATOM 2217 N N . PHE A 1 281 ? -14.807 15.863 -22.349 1.00 52.44 281 PHE A N 1
ATOM 2218 C CA . PHE A 1 281 ? -13.409 15.963 -22.790 1.00 52.44 281 PHE A CA 1
ATOM 2219 C C . PHE A 1 281 ? -12.469 14.921 -22.164 1.00 52.44 281 PHE A C 1
ATOM 2221 O O . PHE A 1 281 ? -11.648 15.230 -21.304 1.00 52.44 281 PHE A O 1
ATOM 2228 N N . ILE A 1 282 ? -12.497 13.702 -22.710 1.00 53.06 282 ILE A N 1
ATOM 2229 C CA . ILE A 1 282 ? -11.288 12.875 -22.839 1.00 53.06 282 ILE A CA 1
ATOM 2230 C C . ILE A 1 282 ? -11.069 12.638 -24.334 1.00 53.06 282 ILE A C 1
ATOM 2232 O O . ILE A 1 282 ? -11.629 11.719 -24.928 1.00 53.06 282 ILE A O 1
ATOM 2236 N N . ARG A 1 283 ? -10.262 13.501 -24.962 1.00 59.00 283 ARG A N 1
ATOM 2237 C CA . ARG A 1 283 ? -9.833 13.309 -26.352 1.00 59.00 283 ARG A CA 1
ATOM 2238 C C . ARG A 1 283 ? -9.004 12.026 -26.418 1.00 59.00 283 ARG A C 1
ATOM 2240 O O . ARG A 1 283 ? -8.011 11.903 -25.703 1.00 59.00 283 ARG A O 1
ATOM 2247 N N . SER A 1 284 ? -9.380 11.084 -27.280 1.00 57.84 284 SER A N 1
ATOM 2248 C CA . SER A 1 284 ? -8.532 9.928 -27.582 1.00 57.84 284 SER A CA 1
ATOM 2249 C C . SER A 1 284 ? -7.179 10.422 -28.098 1.00 57.84 284 SER A C 1
ATOM 2251 O O . SER A 1 284 ? -7.153 11.167 -29.081 1.00 57.84 284 SER A O 1
ATOM 2253 N N . ALA A 1 285 ? -6.082 10.024 -27.444 1.00 58.25 285 ALA A N 1
ATOM 2254 C CA . ALA A 1 285 ? -4.738 10.511 -27.753 1.00 58.25 285 ALA A CA 1
ATOM 2255 C C . ALA A 1 285 ? -4.429 10.390 -29.256 1.00 58.25 285 ALA A C 1
ATOM 2257 O O . ALA A 1 285 ? -4.447 9.289 -29.822 1.00 58.25 285 ALA A O 1
ATOM 2258 N N . SER A 1 286 ? -4.163 11.535 -29.883 1.00 64.06 286 SER A N 1
ATOM 2259 C CA . SER A 1 286 ? -3.885 11.670 -31.309 1.00 64.06 286 SER A CA 1
ATOM 2260 C C . SER A 1 286 ? -2.622 10.900 -31.697 1.00 64.06 286 SER A C 1
ATOM 2262 O O . SER A 1 286 ? -1.737 10.662 -30.872 1.00 64.06 286 SER A O 1
ATOM 2264 N N . ALA A 1 287 ? -2.478 10.572 -32.983 1.00 65.94 287 ALA A N 1
ATOM 2265 C CA . ALA A 1 287 ? -1.221 10.049 -33.517 1.00 65.94 287 ALA A CA 1
ATOM 2266 C C . ALA A 1 287 ? -0.031 10.985 -33.212 1.00 65.94 287 ALA A C 1
ATOM 2268 O O . ALA A 1 287 ? 1.071 10.507 -32.951 1.00 65.94 287 ALA A O 1
ATOM 2269 N N . ARG A 1 288 ? -0.272 12.307 -33.156 1.00 65.44 288 ARG A N 1
ATOM 2270 C CA . ARG A 1 288 ? 0.730 13.314 -32.761 1.00 65.44 288 ARG A CA 1
ATOM 2271 C C . ARG A 1 288 ? 1.085 13.242 -31.267 1.00 65.44 288 ARG A C 1
ATOM 2273 O O . ARG A 1 288 ? 2.254 13.390 -30.930 1.00 65.44 288 ARG A O 1
ATOM 2280 N N . ASP A 1 289 ? 0.126 12.929 -30.396 1.00 65.19 289 ASP A N 1
ATOM 2281 C CA . ASP A 1 289 ? 0.356 12.794 -28.947 1.00 65.19 289 ASP A CA 1
ATOM 2282 C C . ASP A 1 289 ? 1.188 11.532 -28.647 1.00 65.19 289 ASP A C 1
ATOM 2284 O O . ASP A 1 289 ? 2.126 11.561 -27.851 1.00 65.19 289 ASP A O 1
ATOM 2288 N N . LYS A 1 290 ? 0.908 10.435 -29.367 1.00 71.06 290 LYS A N 1
ATOM 2289 C CA . LYS A 1 290 ? 1.671 9.173 -29.302 1.00 71.06 290 LYS A CA 1
ATOM 2290 C C . LYS A 1 290 ? 3.068 9.263 -29.935 1.00 71.06 290 LYS A C 1
ATOM 2292 O O . LYS A 1 290 ? 3.927 8.433 -29.647 1.00 71.06 290 LYS A O 1
ATOM 2297 N N . ALA A 1 291 ? 3.325 10.253 -30.794 1.00 79.44 291 ALA A N 1
ATOM 2298 C CA . ALA A 1 291 ? 4.634 10.427 -31.426 1.00 79.44 291 ALA A CA 1
ATOM 2299 C C . ALA A 1 291 ? 5.718 10.865 -30.425 1.00 79.44 291 ALA A C 1
ATOM 2301 O O . ALA A 1 291 ? 6.876 10.477 -30.570 1.00 79.44 291 ALA A O 1
ATOM 2302 N N . LEU A 1 292 ? 5.354 11.624 -29.384 1.00 85.38 292 LEU A N 1
ATOM 2303 C CA . LEU A 1 292 ? 6.307 12.120 -28.387 1.00 85.38 292 LEU A CA 1
ATOM 2304 C C . LEU A 1 292 ? 6.951 10.984 -27.570 1.00 85.38 292 LEU A C 1
ATOM 2306 O O . LEU A 1 292 ? 8.144 11.036 -27.281 1.00 85.38 292 LEU A O 1
ATOM 2310 N N . GLU A 1 293 ? 6.193 9.933 -27.251 1.00 85.62 293 GLU A N 1
ATOM 2311 C CA . GLU A 1 293 ? 6.712 8.735 -26.575 1.00 85.62 293 GLU A CA 1
ATOM 2312 C C . GLU A 1 293 ? 7.759 8.018 -27.442 1.00 85.62 293 GLU A C 1
ATOM 2314 O O . GLU A 1 293 ? 8.868 7.744 -26.974 1.00 85.62 293 GLU A O 1
ATOM 2319 N N . LYS A 1 294 ? 7.470 7.831 -28.741 1.00 86.69 294 LYS A N 1
ATOM 2320 C CA . LYS A 1 294 ? 8.440 7.296 -29.712 1.00 86.69 294 LYS A CA 1
ATOM 2321 C C . LYS A 1 294 ? 9.710 8.149 -29.770 1.00 86.69 294 LYS A C 1
ATOM 2323 O O . LYS A 1 294 ? 10.807 7.601 -29.707 1.00 86.69 294 LYS A O 1
ATOM 2328 N N . VAL A 1 295 ? 9.585 9.478 -29.830 1.00 88.81 295 VAL A N 1
ATOM 2329 C CA . VAL A 1 295 ? 10.738 10.398 -29.845 1.00 88.81 295 VAL A CA 1
ATOM 2330 C C . VAL A 1 295 ? 11.577 10.284 -28.565 1.00 88.81 295 VAL A C 1
ATOM 2332 O O . VAL A 1 295 ? 12.804 10.273 -28.640 1.00 88.81 295 VAL A O 1
ATOM 2335 N N . VAL A 1 296 ? 10.967 10.122 -27.386 1.00 90.50 296 VAL A N 1
ATOM 2336 C CA . VAL A 1 296 ? 11.727 9.909 -26.138 1.00 90.50 296 VAL A CA 1
ATOM 2337 C C . VAL A 1 296 ? 12.484 8.575 -26.152 1.00 90.50 296 VAL A C 1
ATOM 2339 O O . VAL A 1 296 ? 13.636 8.528 -25.711 1.00 90.50 296 VAL A O 1
ATOM 2342 N N . HIS A 1 297 ? 11.913 7.506 -26.719 1.00 89.44 297 HIS A N 1
ATOM 2343 C CA . HIS A 1 297 ? 12.676 6.280 -26.975 1.00 89.44 297 HIS A CA 1
ATOM 2344 C C . HIS A 1 297 ? 13.847 6.535 -27.938 1.00 89.44 297 HIS A C 1
ATOM 2346 O O . HIS A 1 297 ? 14.976 6.161 -27.621 1.00 89.44 297 HIS A O 1
ATOM 2352 N N . GLN A 1 298 ? 13.623 7.244 -29.046 1.00 90.44 298 GLN A N 1
ATOM 2353 C CA . GLN A 1 298 ? 14.666 7.598 -30.018 1.00 90.44 298 GLN A CA 1
ATOM 2354 C C . GLN A 1 298 ? 15.841 8.364 -29.369 1.00 90.44 298 GLN A C 1
ATOM 2356 O O . GLN A 1 298 ? 17.004 8.007 -29.581 1.00 90.44 298 GLN A O 1
ATOM 2361 N N . VAL A 1 299 ? 15.564 9.324 -28.474 1.00 91.31 299 VAL A N 1
ATOM 2362 C CA . VAL A 1 299 ? 16.590 10.019 -27.666 1.00 91.31 299 VAL A CA 1
ATOM 2363 C C . VAL A 1 299 ? 17.384 9.050 -26.785 1.00 91.31 299 VAL A C 1
ATOM 2365 O O . VAL A 1 299 ? 18.618 9.096 -26.793 1.00 91.31 299 VAL A O 1
ATOM 2368 N N . ASN A 1 300 ? 16.711 8.132 -26.083 1.00 92.12 300 ASN A N 1
ATOM 2369 C CA . ASN A 1 300 ? 17.353 7.151 -25.195 1.00 92.12 300 ASN A CA 1
ATOM 2370 C C . ASN A 1 300 ? 18.276 6.161 -25.924 1.00 92.12 300 ASN A C 1
ATOM 2372 O O . ASN A 1 300 ? 19.239 5.663 -25.334 1.00 92.12 300 ASN A O 1
ATOM 2376 N N . TRP A 1 301 ? 18.006 5.880 -27.200 1.00 90.06 301 TRP A N 1
ATOM 2377 C CA . TRP A 1 301 ? 18.829 4.997 -28.029 1.00 90.06 301 TRP A CA 1
ATOM 2378 C C . TRP A 1 301 ? 19.963 5.720 -28.769 1.00 90.06 301 TRP A C 1
ATOM 2380 O O . TRP A 1 301 ? 20.994 5.102 -29.038 1.00 90.06 301 TRP A O 1
ATOM 2390 N N . SER A 1 302 ? 19.825 7.019 -29.058 1.00 90.69 302 SER A N 1
ATOM 2391 C CA . SER A 1 302 ? 20.729 7.760 -29.958 1.00 90.69 302 SER A CA 1
ATOM 2392 C C . SER A 1 302 ? 22.234 7.605 -29.667 1.00 90.69 302 SER A C 1
ATOM 2394 O O . SER A 1 302 ? 23.014 7.443 -30.603 1.00 90.69 302 SER A O 1
ATOM 2396 N N . TRP A 1 303 ? 22.645 7.565 -28.393 1.00 90.69 303 TRP A N 1
ATOM 2397 C CA . TRP A 1 303 ? 24.053 7.415 -28.003 1.00 90.69 303 TRP A CA 1
ATOM 2398 C C . TRP A 1 303 ? 24.616 6.018 -28.315 1.00 90.69 303 TRP A C 1
ATOM 2400 O O . TRP A 1 303 ? 25.708 5.899 -28.866 1.00 90.69 303 TRP A O 1
ATOM 2410 N N . GLU A 1 304 ? 23.901 4.933 -27.985 1.00 88.50 304 GLU A N 1
ATOM 2411 C CA . GLU A 1 304 ? 24.379 3.572 -28.300 1.00 88.50 304 GLU A CA 1
ATOM 2412 C C . GLU A 1 304 ? 24.334 3.278 -29.804 1.00 88.50 304 GLU A C 1
ATOM 2414 O O . GLU A 1 304 ? 25.184 2.539 -30.314 1.00 88.50 304 GLU A O 1
ATOM 2419 N N . LEU A 1 305 ? 23.401 3.905 -30.523 1.00 88.88 305 LEU A N 1
ATOM 2420 C CA . LEU A 1 305 ? 23.298 3.804 -31.975 1.00 88.88 305 LEU A CA 1
ATOM 2421 C C . LEU A 1 305 ? 24.441 4.524 -32.691 1.00 88.88 305 LEU A C 1
ATOM 2423 O O . LEU A 1 305 ? 25.110 3.884 -33.498 1.00 88.88 305 LEU A O 1
ATOM 2427 N N . GLU A 1 306 ? 24.735 5.786 -32.358 1.00 88.81 306 GLU A N 1
ATOM 2428 C CA . GLU A 1 306 ? 25.891 6.505 -32.918 1.00 88.81 306 GLU A CA 1
ATOM 2429 C C . GLU A 1 306 ? 27.186 5.716 -32.690 1.00 88.81 306 GLU A C 1
ATOM 2431 O O . GLU A 1 306 ? 27.925 5.454 -33.636 1.00 88.81 306 GLU A O 1
ATOM 2436 N N . GLN A 1 307 ? 27.439 5.263 -31.457 1.00 87.56 307 GLN A N 1
ATOM 2437 C CA . GLN A 1 307 ? 28.644 4.495 -31.124 1.00 87.56 307 GLN A CA 1
ATOM 2438 C C . GLN A 1 307 ? 28.741 3.181 -31.920 1.00 87.56 307 GLN A C 1
ATOM 2440 O O . GLN A 1 307 ? 29.839 2.752 -32.284 1.00 87.56 307 GLN A O 1
ATOM 2445 N N . THR A 1 308 ? 27.605 2.544 -32.218 1.00 85.75 308 THR A N 1
ATOM 2446 C CA . THR A 1 308 ? 27.555 1.324 -33.038 1.00 85.75 308 THR A CA 1
ATOM 2447 C C . THR A 1 308 ? 27.753 1.625 -34.524 1.00 85.75 308 THR A C 1
ATOM 2449 O O . THR A 1 308 ? 28.468 0.881 -35.195 1.00 85.75 308 THR A O 1
ATOM 2452 N N . LEU A 1 309 ? 27.180 2.715 -35.040 1.00 86.25 309 LEU A N 1
ATOM 2453 C CA . LEU A 1 309 ? 27.378 3.165 -36.419 1.00 86.25 309 LEU A CA 1
ATOM 2454 C C . LEU A 1 309 ? 28.846 3.554 -36.642 1.00 86.25 309 LEU A C 1
ATOM 2456 O O . LEU A 1 309 ? 29.522 2.901 -37.433 1.00 86.25 309 LEU A O 1
ATOM 2460 N N . GLN A 1 310 ? 29.379 4.499 -35.862 1.00 86.19 310 GLN A N 1
ATOM 2461 C CA . GLN A 1 310 ? 30.764 4.988 -35.956 1.00 86.19 310 GLN A CA 1
ATOM 2462 C C . GLN A 1 310 ? 31.804 3.857 -35.886 1.00 86.19 310 GLN A C 1
ATOM 2464 O O . GLN A 1 310 ? 32.730 3.802 -36.692 1.00 86.19 310 GLN A O 1
ATOM 2469 N N . LYS A 1 311 ? 31.620 2.878 -34.987 1.00 83.94 311 LYS A N 1
ATOM 2470 C CA . LYS A 1 311 ? 32.512 1.707 -34.883 1.00 83.94 311 LYS A CA 1
ATOM 2471 C C . LYS A 1 311 ? 32.510 0.814 -36.136 1.00 83.94 311 LYS A C 1
ATOM 2473 O O . LYS A 1 311 ? 33.461 0.062 -36.357 1.00 83.94 311 LYS A O 1
ATOM 2478 N N . ASN A 1 312 ? 31.443 0.850 -36.929 1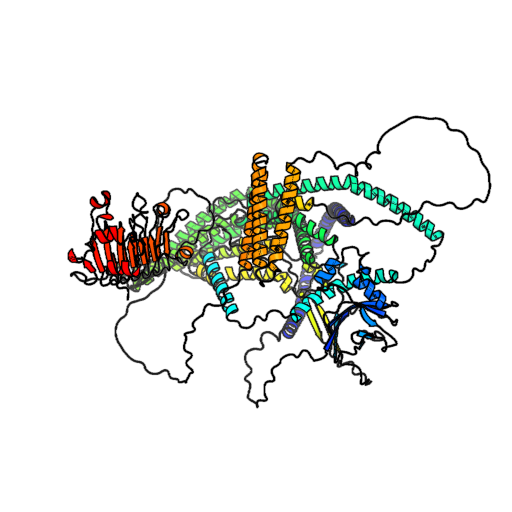.00 81.12 312 ASN A N 1
ATOM 2479 C CA . ASN A 1 312 ? 31.265 0.015 -38.114 1.00 81.12 312 ASN A CA 1
ATOM 2480 C C . ASN A 1 312 ? 31.455 0.769 -39.443 1.00 81.12 312 ASN A C 1
ATOM 2482 O O . ASN A 1 312 ? 31.652 0.108 -40.458 1.00 81.12 312 ASN A O 1
ATOM 2486 N N . VAL A 1 313 ? 31.477 2.107 -39.448 1.00 79.00 313 VAL A N 1
ATOM 2487 C CA . VAL A 1 313 ? 31.720 2.949 -40.640 1.00 79.00 313 VAL A CA 1
ATOM 2488 C C . VAL A 1 313 ? 33.023 2.584 -41.350 1.00 79.00 313 VAL A C 1
ATOM 2490 O O . VAL A 1 313 ? 33.030 2.389 -42.561 1.00 79.00 313 VAL A O 1
ATOM 2493 N N . GLY A 1 314 ? 34.105 2.346 -40.601 1.00 70.50 314 GLY A N 1
ATOM 2494 C CA . GLY A 1 314 ? 35.394 1.909 -41.160 1.00 70.50 314 GLY A CA 1
ATOM 2495 C C . GLY A 1 314 ? 35.384 0.536 -41.860 1.00 70.50 314 GLY A C 1
ATOM 2496 O O . GLY A 1 314 ? 36.420 0.107 -42.361 1.00 70.50 314 GLY A O 1
ATOM 2497 N N . LYS A 1 315 ? 34.245 -0.173 -41.894 1.00 69.56 315 LYS A N 1
ATOM 2498 C CA . LYS A 1 315 ? 34.048 -1.422 -42.653 1.00 69.56 315 LYS A CA 1
ATOM 2499 C C . LYS A 1 315 ? 33.375 -1.210 -44.017 1.00 69.56 315 LYS A C 1
ATOM 2501 O O . LYS A 1 315 ? 33.249 -2.182 -44.754 1.00 69.56 315 LYS A O 1
ATOM 2506 N N . LEU A 1 316 ? 32.927 0.011 -44.324 1.00 63.22 316 LEU A N 1
ATOM 2507 C CA . LEU A 1 316 ? 32.261 0.368 -45.585 1.00 63.22 316 LEU A CA 1
ATOM 2508 C C . LEU A 1 316 ? 33.260 0.654 -46.718 1.00 63.22 316 LEU A C 1
ATOM 2510 O O . LEU A 1 316 ? 32.930 0.481 -47.886 1.00 63.22 316 LEU A O 1
ATOM 2514 N N . GLY A 1 317 ? 34.472 1.104 -46.379 1.00 60.69 317 GLY A N 1
ATOM 2515 C CA . GLY A 1 317 ? 35.519 1.408 -47.354 1.00 60.69 317 GLY A CA 1
ATOM 2516 C C . GLY A 1 317 ? 36.316 0.173 -47.806 1.00 60.69 317 GLY A C 1
ATOM 2517 O O . GLY A 1 317 ? 36.383 -0.828 -47.081 1.00 60.69 317 GLY A O 1
ATOM 2518 N N . PRO A 1 318 ? 36.983 0.232 -48.975 1.00 50.31 318 PRO A N 1
ATOM 2519 C CA . PRO A 1 318 ? 37.906 -0.814 -49.406 1.00 50.31 318 PRO A CA 1
ATOM 2520 C C . PRO A 1 318 ? 39.053 -0.955 -48.394 1.00 50.31 318 PRO A C 1
ATOM 2522 O O . PRO A 1 318 ? 39.775 0.001 -48.127 1.00 50.31 318 PRO A O 1
ATOM 2525 N N . ARG A 1 319 ? 39.221 -2.156 -47.821 1.00 46.50 319 ARG A N 1
ATOM 2526 C CA . ARG A 1 319 ? 40.230 -2.463 -46.785 1.00 46.50 319 ARG A CA 1
ATOM 2527 C C . ARG A 1 319 ? 41.642 -1.990 -47.189 1.00 46.50 319 ARG A C 1
ATOM 2529 O O . ARG A 1 319 ? 42.256 -2.650 -48.034 1.00 46.50 319 ARG A O 1
ATOM 2536 N N . PRO A 1 320 ? 42.241 -0.991 -46.512 1.00 43.47 320 PRO A N 1
ATOM 2537 C CA . PRO A 1 320 ? 43.669 -0.746 -46.638 1.00 43.47 320 PRO A CA 1
ATOM 2538 C C . PRO A 1 320 ? 44.416 -1.843 -45.867 1.00 43.47 320 PRO A C 1
ATOM 2540 O O . PRO A 1 320 ? 44.464 -1.846 -44.636 1.00 43.47 320 PRO A O 1
ATOM 2543 N N . LYS A 1 321 ? 45.001 -2.810 -46.585 1.00 43.12 321 LYS A N 1
ATOM 2544 C CA . LYS A 1 321 ? 45.895 -3.821 -45.997 1.00 43.12 321 LYS A CA 1
ATOM 2545 C C . LYS A 1 321 ? 47.241 -3.183 -45.616 1.00 43.12 321 LYS A C 1
ATOM 2547 O O . LYS A 1 321 ? 48.248 -3.425 -46.277 1.00 43.12 321 LYS A O 1
ATOM 2552 N N . ARG A 1 322 ? 47.286 -2.391 -44.539 1.00 51.41 322 ARG A N 1
ATOM 2553 C CA . ARG A 1 322 ? 48.566 -2.023 -43.914 1.00 51.41 322 ARG A CA 1
ATOM 2554 C C . ARG A 1 322 ? 49.160 -3.283 -43.280 1.00 51.41 322 ARG A C 1
ATOM 2556 O O . ARG A 1 322 ? 48.564 -3.856 -42.372 1.00 51.41 322 ARG A O 1
ATOM 2563 N N . GLY A 1 323 ? 50.301 -3.741 -43.791 1.00 49.31 323 GLY A N 1
ATOM 2564 C CA . GLY A 1 323 ? 51.012 -4.883 -43.222 1.00 49.31 323 GLY A CA 1
ATOM 2565 C C . GLY A 1 323 ? 51.573 -4.543 -41.842 1.00 49.31 323 GLY A C 1
ATOM 2566 O O . GLY A 1 323 ? 52.296 -3.560 -41.708 1.00 49.31 323 GLY A O 1
ATOM 2567 N N . LEU A 1 324 ? 51.241 -5.355 -40.834 1.00 53.06 324 LEU A N 1
ATOM 2568 C CA . LEU A 1 324 ? 51.803 -5.248 -39.483 1.00 53.06 324 LEU A CA 1
ATOM 2569 C C . LEU A 1 324 ? 53.299 -5.572 -39.496 1.00 53.06 324 LEU A C 1
ATOM 2571 O O . LEU A 1 324 ? 53.718 -6.556 -40.130 1.00 53.06 324 LEU A O 1
ATOM 2575 N N . SER A 1 325 ? 54.074 -4.766 -38.770 1.00 62.47 325 SER A N 1
ATOM 2576 C CA . SER A 1 325 ? 55.525 -4.917 -38.651 1.00 62.47 325 SER A CA 1
ATOM 2577 C C . SER A 1 325 ? 55.908 -6.209 -37.913 1.00 62.47 325 SER A C 1
ATOM 2579 O O . SER A 1 325 ? 55.100 -6.817 -37.208 1.00 62.47 325 SER A O 1
ATOM 2581 N N . VAL A 1 326 ? 57.145 -6.679 -38.102 1.00 55.19 326 VAL A N 1
ATOM 2582 C CA . VAL A 1 326 ? 57.594 -7.965 -37.530 1.00 55.19 326 VAL A CA 1
ATOM 2583 C C . VAL A 1 326 ? 57.628 -7.918 -35.996 1.00 55.19 326 VAL A C 1
ATOM 2585 O O . VAL A 1 326 ? 57.246 -8.892 -35.352 1.00 55.19 326 VAL A O 1
ATOM 2588 N N . SER A 1 327 ? 57.988 -6.775 -35.406 1.00 59.78 327 SER A N 1
ATOM 2589 C CA . SER A 1 327 ? 57.960 -6.553 -33.955 1.00 59.78 327 SER A CA 1
ATOM 2590 C C . SER A 1 327 ? 56.535 -6.524 -33.387 1.00 59.78 327 SER A C 1
ATOM 2592 O O . SER A 1 327 ? 56.280 -7.203 -32.392 1.00 59.78 327 SER A O 1
ATOM 2594 N N . GLU A 1 328 ? 55.584 -5.838 -34.040 1.00 59.19 328 GLU A N 1
ATOM 2595 C CA . GLU A 1 328 ? 54.153 -5.909 -33.677 1.00 59.19 328 GLU A CA 1
ATOM 2596 C C . GLU A 1 328 ? 53.653 -7.356 -33.677 1.00 59.19 328 GLU A C 1
ATOM 2598 O O . GLU A 1 328 ? 53.012 -7.790 -32.723 1.00 59.19 328 GLU A O 1
ATOM 2603 N N . ARG A 1 329 ? 54.006 -8.133 -34.707 1.00 60.97 329 ARG A N 1
ATOM 2604 C CA . ARG A 1 329 ? 53.537 -9.516 -34.870 1.00 60.97 329 ARG A CA 1
ATOM 2605 C C . ARG A 1 329 ? 54.042 -10.456 -33.767 1.00 60.97 329 ARG A C 1
ATOM 2607 O O . ARG A 1 329 ? 53.314 -11.356 -33.351 1.00 60.97 329 ARG A O 1
ATOM 2614 N N . VAL A 1 330 ? 55.258 -10.238 -33.257 1.00 65.00 330 VAL A N 1
ATOM 2615 C CA . VAL A 1 330 ? 55.815 -11.008 -32.128 1.00 65.00 330 VAL A CA 1
ATOM 2616 C C . VAL A 1 330 ? 55.164 -10.601 -30.798 1.00 65.00 330 VAL A C 1
ATOM 2618 O O . VAL A 1 330 ? 54.809 -11.476 -29.999 1.00 65.00 330 VAL A O 1
ATOM 2621 N N . VAL A 1 331 ? 54.920 -9.305 -30.575 1.00 63.66 331 VAL A N 1
ATOM 2622 C CA . VAL A 1 331 ? 54.213 -8.805 -29.378 1.00 63.66 331 VAL A CA 1
ATOM 2623 C C . VAL A 1 331 ? 52.744 -9.255 -29.362 1.00 63.66 331 VAL A C 1
ATOM 2625 O O . VAL A 1 331 ? 52.239 -9.681 -28.319 1.00 63.66 331 VAL A O 1
ATOM 2628 N N . GLU A 1 332 ? 52.065 -9.265 -30.511 1.00 60.03 332 GLU A N 1
ATOM 2629 C CA . GLU A 1 332 ? 50.733 -9.868 -30.638 1.00 60.03 332 GLU A CA 1
ATOM 2630 C C . GLU A 1 332 ? 50.769 -11.380 -30.377 1.00 60.03 332 GLU A C 1
ATOM 2632 O O . GLU A 1 332 ? 49.917 -11.874 -29.647 1.00 60.03 332 GLU A O 1
ATOM 2637 N N . SER A 1 333 ? 51.767 -12.123 -30.876 1.00 61.91 333 SER A N 1
ATOM 2638 C CA . SER A 1 333 ? 51.841 -13.580 -30.650 1.00 61.91 333 SER A CA 1
ATOM 2639 C C . SER A 1 333 ? 52.004 -13.962 -29.170 1.00 61.91 333 SER A C 1
ATOM 2641 O O . SER A 1 333 ? 51.325 -14.863 -28.676 1.00 61.91 333 SER A O 1
ATOM 2643 N N . THR A 1 334 ? 52.846 -13.236 -28.431 1.00 56.16 334 THR A N 1
ATOM 2644 C CA . THR A 1 334 ? 53.136 -13.509 -27.013 1.00 56.16 334 THR A CA 1
ATOM 2645 C C . THR A 1 334 ? 51.987 -13.076 -26.104 1.00 56.16 334 THR A C 1
ATOM 2647 O O . THR A 1 334 ? 51.594 -13.816 -25.196 1.00 56.16 334 THR A O 1
ATOM 2650 N N . THR A 1 335 ? 51.367 -11.924 -26.380 1.00 65.19 335 THR A N 1
ATOM 2651 C CA . THR A 1 335 ? 50.155 -11.497 -25.665 1.00 65.19 335 THR A CA 1
ATOM 2652 C C . THR A 1 335 ? 48.947 -12.377 -25.999 1.00 65.19 335 THR A C 1
ATOM 2654 O O . THR A 1 335 ? 48.189 -12.719 -25.087 1.00 65.19 335 THR A O 1
ATOM 2657 N N . ALA A 1 336 ? 48.797 -12.832 -27.248 1.00 65.19 336 ALA A N 1
ATOM 2658 C CA . ALA A 1 336 ? 47.769 -13.794 -27.644 1.00 65.19 336 ALA A CA 1
ATOM 2659 C C . ALA A 1 336 ? 47.958 -15.153 -26.958 1.00 65.19 336 ALA A C 1
ATOM 2661 O O . ALA A 1 336 ? 46.985 -15.687 -26.431 1.00 65.19 336 ALA A O 1
ATOM 2662 N N . MET A 1 337 ? 49.184 -15.686 -26.879 1.00 70.38 337 MET A N 1
ATOM 2663 C CA . MET A 1 337 ? 49.446 -16.966 -26.208 1.00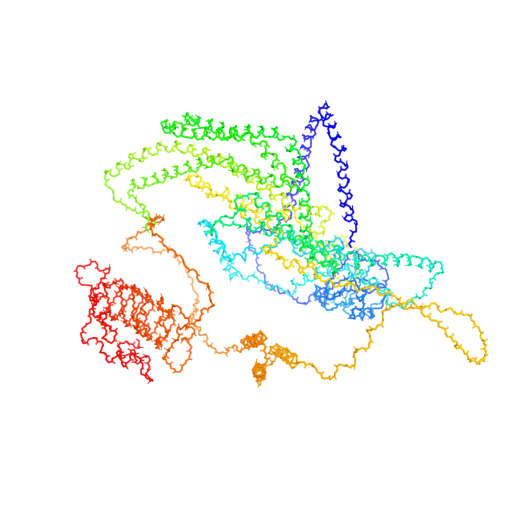 70.38 337 MET A CA 1
ATOM 2664 C C . MET A 1 337 ? 49.197 -16.890 -24.694 1.00 70.38 337 MET A C 1
ATOM 2666 O O . MET A 1 337 ? 48.552 -17.778 -24.134 1.00 70.38 337 MET A O 1
ATOM 2670 N N . ARG A 1 338 ? 49.601 -15.796 -24.029 1.00 69.81 338 ARG A N 1
ATOM 2671 C CA . ARG A 1 338 ? 49.266 -15.566 -22.611 1.00 69.81 338 ARG A CA 1
ATOM 2672 C C . ARG A 1 338 ? 47.752 -15.488 -22.397 1.00 69.81 338 ARG A C 1
ATOM 2674 O O . ARG A 1 338 ? 47.224 -16.111 -21.478 1.00 69.81 338 ARG A O 1
ATOM 2681 N N . ASN A 1 339 ? 47.050 -14.742 -23.250 1.00 74.44 339 ASN A N 1
ATOM 2682 C CA . ASN A 1 339 ? 45.595 -14.616 -23.179 1.00 74.44 339 ASN A CA 1
ATOM 2683 C C . ASN A 1 339 ? 44.892 -15.950 -23.494 1.00 74.44 339 ASN A C 1
ATOM 2685 O O . ASN A 1 339 ? 43.875 -16.247 -22.877 1.00 74.44 339 ASN A O 1
ATOM 2689 N N . TYR A 1 340 ? 45.449 -16.778 -24.383 1.00 77.94 340 TYR A N 1
ATOM 2690 C CA . TYR A 1 340 ? 44.960 -18.124 -24.685 1.00 77.94 340 TYR A CA 1
ATOM 2691 C C . TYR A 1 340 ? 45.070 -19.055 -23.471 1.00 77.94 340 TYR A C 1
ATOM 2693 O O . TYR A 1 340 ? 44.074 -19.665 -23.091 1.00 77.94 340 TYR A O 1
ATOM 2701 N N . ILE A 1 341 ? 46.230 -19.106 -22.804 1.00 78.62 341 ILE A N 1
ATOM 2702 C CA . ILE A 1 341 ? 46.432 -19.929 -21.596 1.00 78.62 341 ILE A CA 1
ATOM 2703 C C . ILE A 1 341 ? 45.498 -19.471 -20.465 1.00 78.62 341 ILE A C 1
ATOM 2705 O O . ILE A 1 341 ? 44.795 -20.292 -19.877 1.00 78.62 341 ILE A O 1
ATOM 2709 N N . LEU A 1 342 ? 45.417 -18.160 -20.207 1.00 76.25 342 LEU A N 1
ATOM 2710 C CA . LEU A 1 342 ? 44.488 -17.600 -19.217 1.00 76.25 342 LEU A CA 1
ATOM 2711 C C . LEU A 1 342 ? 43.022 -17.909 -19.559 1.00 76.25 342 LEU A C 1
ATOM 2713 O O . LEU A 1 342 ? 42.242 -18.226 -18.662 1.00 76.25 342 LEU A O 1
ATOM 2717 N N . MET A 1 343 ? 42.642 -17.858 -20.840 1.00 76.56 343 MET A N 1
ATOM 2718 C CA . MET A 1 343 ? 41.279 -18.169 -21.274 1.00 76.56 343 MET A CA 1
ATOM 2719 C C . MET A 1 343 ? 40.971 -19.669 -21.200 1.00 76.56 343 MET A C 1
ATOM 2721 O O . MET A 1 343 ? 39.845 -20.018 -20.859 1.00 76.56 343 MET A O 1
ATOM 2725 N N . GLN A 1 344 ? 41.945 -20.557 -21.428 1.00 79.06 344 GLN A N 1
ATOM 2726 C CA . GLN A 1 344 ? 41.765 -22.001 -21.233 1.00 79.06 344 GLN A CA 1
ATOM 2727 C C . GLN A 1 344 ? 41.637 -22.376 -19.750 1.00 79.06 344 GLN A C 1
ATOM 2729 O O . GLN A 1 344 ? 40.721 -23.115 -19.391 1.00 79.06 344 GLN A O 1
ATOM 2734 N N . LEU A 1 345 ? 42.467 -21.807 -18.867 1.00 81.62 345 LEU A N 1
ATOM 2735 C CA . LEU A 1 345 ? 42.327 -21.982 -17.413 1.00 81.62 345 LEU A CA 1
ATOM 2736 C C . LEU A 1 345 ? 40.979 -21.444 -16.905 1.00 81.62 345 LEU A C 1
ATOM 2738 O O . LEU A 1 345 ? 40.292 -22.103 -16.123 1.00 81.62 345 LEU A O 1
ATOM 2742 N N . TRP A 1 346 ? 40.558 -20.276 -17.398 1.00 79.94 346 TRP A N 1
ATOM 2743 C CA . TRP A 1 346 ? 39.246 -19.708 -17.090 1.00 79.94 346 TRP A CA 1
ATOM 2744 C C . TRP A 1 346 ? 38.094 -20.581 -17.610 1.00 79.94 346 TRP A C 1
ATOM 2746 O O . TRP A 1 346 ? 37.125 -20.808 -16.886 1.00 79.94 346 TRP A O 1
ATOM 2756 N N . ASN A 1 347 ? 38.200 -21.123 -18.827 1.00 79.75 347 ASN A N 1
ATOM 2757 C CA . ASN A 1 347 ? 37.211 -22.049 -19.379 1.00 79.75 347 ASN A CA 1
ATOM 2758 C C . ASN A 1 347 ? 37.127 -23.338 -18.551 1.00 79.75 347 ASN A C 1
ATOM 2760 O O . ASN A 1 347 ? 36.021 -23.752 -18.215 1.00 79.75 347 ASN A O 1
ATOM 2764 N N . ALA A 1 348 ? 38.256 -23.931 -18.151 1.00 80.81 348 ALA A N 1
ATOM 2765 C CA . ALA A 1 348 ? 38.273 -25.106 -17.279 1.00 80.81 348 ALA A CA 1
ATOM 2766 C C . ALA A 1 348 ? 37.582 -24.824 -15.929 1.00 80.81 348 ALA A C 1
ATOM 2768 O O . ALA A 1 348 ? 36.716 -25.590 -15.502 1.00 80.81 348 ALA A O 1
ATOM 2769 N N . PHE A 1 349 ? 37.871 -23.679 -15.299 1.00 84.81 349 PHE A N 1
ATOM 2770 C CA . PHE A 1 349 ? 37.176 -23.244 -14.083 1.00 84.81 349 PHE A CA 1
ATOM 2771 C C . PHE A 1 349 ? 35.659 -23.074 -14.300 1.00 84.81 349 PHE A C 1
ATOM 2773 O O . PHE A 1 349 ? 34.860 -23.543 -13.487 1.00 84.81 349 PHE A O 1
ATOM 2780 N N . VAL A 1 350 ? 35.247 -22.438 -15.403 1.00 81.81 350 VAL A N 1
ATOM 2781 C CA . VAL A 1 350 ? 33.831 -22.183 -15.731 1.00 81.81 350 VAL A CA 1
ATOM 2782 C C . VAL A 1 350 ? 33.067 -23.459 -16.114 1.00 81.81 350 VAL A C 1
ATOM 2784 O O . VAL A 1 350 ? 31.867 -23.536 -15.848 1.00 81.81 350 VAL A O 1
ATOM 2787 N N . ILE A 1 351 ? 33.732 -24.451 -16.710 1.00 83.50 351 ILE A N 1
ATOM 2788 C CA . ILE A 1 351 ? 33.119 -25.712 -17.155 1.00 83.50 351 ILE A CA 1
ATOM 2789 C C . ILE A 1 351 ? 33.028 -26.733 -16.015 1.00 83.50 351 ILE A C 1
ATOM 2791 O O . ILE A 1 351 ? 31.987 -27.370 -15.881 1.00 83.50 351 ILE A O 1
ATOM 2795 N N . TYR A 1 352 ? 34.064 -26.877 -15.182 1.00 85.06 352 TYR A N 1
ATOM 2796 C CA . TYR A 1 352 ? 34.117 -27.943 -14.171 1.00 85.06 352 TYR A CA 1
ATOM 2797 C C . TYR A 1 352 ? 33.761 -27.468 -12.755 1.00 85.06 352 TYR A C 1
ATOM 2799 O O . TYR A 1 352 ? 32.900 -28.055 -12.102 1.00 85.06 352 TYR A O 1
ATOM 2807 N N . ILE A 1 353 ? 34.371 -26.377 -12.279 1.00 84.62 353 ILE A N 1
ATOM 2808 C CA . ILE A 1 353 ? 34.263 -25.945 -10.872 1.00 84.62 353 ILE A CA 1
ATOM 2809 C C . ILE A 1 353 ? 33.022 -25.066 -10.649 1.00 84.62 353 ILE A C 1
ATOM 2811 O O . ILE A 1 353 ? 32.221 -25.298 -9.738 1.00 84.62 353 ILE A O 1
ATOM 2815 N N . PHE A 1 354 ? 32.814 -24.072 -11.514 1.00 84.44 354 PHE A N 1
ATOM 2816 C CA . PHE A 1 354 ? 31.705 -23.125 -11.408 1.00 84.44 354 PHE A CA 1
ATOM 2817 C C . PHE A 1 354 ? 30.296 -23.758 -11.369 1.00 84.44 354 PHE A C 1
ATOM 2819 O O . PHE A 1 354 ? 29.487 -23.291 -10.561 1.00 84.44 354 PHE A O 1
ATOM 2826 N N . PRO A 1 355 ? 29.931 -24.794 -12.163 1.00 86.00 355 PRO A N 1
ATOM 2827 C CA . PRO A 1 355 ? 28.589 -25.369 -12.076 1.00 86.00 355 PRO A CA 1
ATOM 2828 C C . PRO A 1 355 ? 28.343 -26.121 -10.766 1.00 86.00 355 PRO A C 1
ATOM 2830 O O . PRO A 1 355 ? 27.197 -2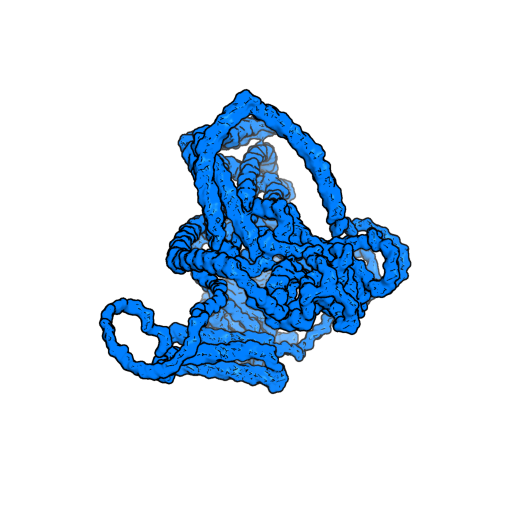6.126 -10.316 1.00 86.00 355 PRO A O 1
ATOM 2833 N N . PHE A 1 356 ? 29.372 -26.709 -10.143 1.00 87.88 356 PHE A N 1
ATOM 2834 C CA . PHE A 1 356 ? 29.247 -27.360 -8.837 1.00 87.88 356 PHE A CA 1
ATOM 2835 C C . PHE A 1 356 ? 28.983 -26.323 -7.739 1.00 87.88 356 PHE A C 1
ATOM 2837 O O . PHE A 1 356 ? 27.961 -26.404 -7.057 1.00 87.88 356 PHE A O 1
ATOM 2844 N N . ILE A 1 357 ? 29.813 -25.271 -7.668 1.00 87.50 357 ILE A N 1
ATOM 2845 C CA . ILE A 1 357 ? 29.615 -24.138 -6.744 1.00 87.50 357 ILE A CA 1
ATOM 2846 C C . ILE A 1 357 ? 28.227 -23.508 -6.947 1.00 87.50 357 ILE A C 1
ATOM 2848 O O . ILE A 1 357 ? 27.503 -23.264 -5.981 1.00 87.50 357 ILE A O 1
ATOM 2852 N N . ARG A 1 358 ? 27.809 -23.295 -8.204 1.00 85.81 358 ARG A N 1
ATOM 2853 C CA . ARG A 1 358 ? 26.479 -22.755 -8.529 1.00 85.81 358 ARG A CA 1
ATOM 2854 C C . ARG A 1 358 ? 25.350 -23.667 -8.040 1.00 85.81 358 ARG A C 1
ATOM 2856 O O . ARG A 1 358 ? 24.389 -23.150 -7.480 1.00 85.81 358 ARG A O 1
ATOM 2863 N N . LYS A 1 359 ? 25.438 -24.985 -8.260 1.00 87.25 359 LYS A N 1
ATOM 2864 C CA . LYS A 1 359 ? 24.417 -25.947 -7.804 1.00 87.25 359 LYS A CA 1
ATOM 2865 C C . LYS A 1 359 ? 24.312 -25.961 -6.276 1.00 87.25 359 LYS A C 1
ATOM 2867 O O . LYS A 1 359 ? 23.202 -25.841 -5.768 1.00 87.25 359 LYS A O 1
ATOM 2872 N N . GLY A 1 360 ? 25.441 -26.020 -5.564 1.00 89.12 360 GLY A N 1
ATOM 2873 C CA . GLY A 1 360 ? 25.467 -25.964 -4.097 1.00 89.12 360 GLY A CA 1
ATOM 2874 C C . GLY A 1 360 ? 24.854 -24.672 -3.546 1.00 89.12 360 GLY A C 1
ATOM 2875 O O . GLY A 1 360 ? 23.988 -24.716 -2.677 1.00 89.12 360 GLY A O 1
ATOM 2876 N N . PHE A 1 361 ? 25.211 -23.520 -4.123 1.00 88.69 361 PHE A N 1
ATOM 2877 C CA . PHE A 1 361 ? 24.635 -22.228 -3.738 1.00 88.69 361 PHE A CA 1
ATOM 2878 C C . PHE A 1 361 ? 23.119 -22.142 -3.999 1.00 88.69 361 PHE A C 1
ATOM 2880 O O . PHE A 1 361 ? 22.375 -21.648 -3.154 1.00 88.69 361 PHE A O 1
ATOM 2887 N N . VAL A 1 362 ? 22.636 -22.655 -5.137 1.00 88.25 362 VAL A N 1
ATOM 2888 C CA . VAL A 1 362 ? 21.194 -22.695 -5.451 1.00 88.25 362 VAL A CA 1
ATOM 2889 C C . VAL A 1 362 ? 20.434 -23.641 -4.512 1.00 88.25 362 VAL A C 1
ATOM 2891 O O . VAL A 1 362 ? 19.326 -23.305 -4.099 1.00 88.25 362 VAL A O 1
ATOM 2894 N N . MET A 1 363 ? 21.025 -24.775 -4.118 1.00 89.38 363 MET A N 1
ATOM 2895 C CA . MET A 1 363 ? 20.440 -25.683 -3.123 1.00 89.38 363 MET A CA 1
ATOM 2896 C C . MET A 1 363 ? 20.335 -25.024 -1.739 1.00 89.38 363 MET A C 1
ATOM 2898 O O . MET A 1 363 ? 19.285 -25.111 -1.105 1.00 89.38 363 MET A O 1
ATOM 2902 N N . LEU A 1 364 ? 21.373 -24.302 -1.302 1.00 89.44 364 LEU A N 1
ATOM 2903 C CA . LEU A 1 364 ? 21.361 -23.552 -0.040 1.00 89.44 364 LEU A CA 1
ATOM 2904 C C . LEU A 1 364 ? 20.285 -22.453 -0.039 1.00 89.44 364 LEU A C 1
ATOM 2906 O O . LEU A 1 364 ? 19.533 -22.330 0.928 1.00 89.44 364 LEU A O 1
ATOM 2910 N N . LEU A 1 365 ? 20.150 -21.698 -1.137 1.00 88.50 365 LEU A N 1
ATOM 2911 C CA . LEU A 1 365 ? 19.065 -20.720 -1.292 1.00 88.50 365 LEU A CA 1
ATOM 2912 C C . LEU A 1 365 ? 17.677 -21.374 -1.268 1.00 88.50 365 LEU A C 1
ATOM 2914 O O . LEU A 1 365 ? 16.746 -20.797 -0.709 1.00 88.50 365 LEU A O 1
ATOM 2918 N N . PHE A 1 366 ? 17.522 -22.564 -1.855 1.00 89.94 366 PHE A N 1
ATOM 2919 C CA . PHE A 1 366 ? 16.255 -23.296 -1.843 1.00 89.94 366 PHE A CA 1
ATOM 2920 C C . PHE A 1 366 ? 15.880 -23.777 -0.432 1.00 89.94 366 PHE A C 1
ATOM 2922 O O . PHE A 1 366 ? 14.743 -23.576 -0.011 1.00 89.94 366 PHE A O 1
ATOM 2929 N N . LEU A 1 367 ? 16.837 -24.323 0.329 1.00 90.19 367 LEU A N 1
ATOM 2930 C CA . LEU A 1 367 ? 16.619 -24.741 1.719 1.00 90.19 367 LEU A CA 1
ATOM 2931 C C . LEU A 1 367 ? 16.225 -23.555 2.616 1.00 90.19 367 LEU A C 1
ATOM 2933 O O . LEU A 1 367 ? 15.228 -23.630 3.334 1.00 90.19 367 LEU A O 1
ATOM 2937 N N . HIS A 1 368 ? 16.939 -22.428 2.519 1.00 87.31 368 HIS A N 1
ATOM 2938 C CA . HIS A 1 368 ? 16.565 -21.209 3.245 1.00 87.31 368 HIS A CA 1
ATOM 2939 C C . HIS A 1 368 ? 15.196 -20.662 2.816 1.00 87.31 368 HIS A C 1
ATOM 2941 O O . HIS A 1 368 ? 14.439 -20.193 3.663 1.00 87.31 368 HIS A O 1
ATOM 2947 N N . ARG A 1 369 ? 14.838 -20.741 1.525 1.00 89.31 369 ARG A N 1
ATOM 2948 C CA . ARG A 1 369 ? 13.511 -20.331 1.032 1.00 89.31 369 ARG A CA 1
ATOM 2949 C C . ARG A 1 369 ? 12.395 -21.206 1.614 1.00 89.31 369 ARG A C 1
ATOM 2951 O O . ARG A 1 369 ? 11.354 -20.659 1.968 1.00 89.31 369 ARG A O 1
ATOM 2958 N N . ALA A 1 370 ? 12.617 -22.515 1.750 1.00 89.31 370 ALA A N 1
ATOM 2959 C CA . ALA A 1 370 ? 11.665 -23.430 2.381 1.00 89.31 370 ALA A CA 1
ATOM 2960 C C . ALA A 1 370 ? 11.483 -23.130 3.880 1.00 89.31 370 ALA A C 1
ATOM 2962 O O . ALA A 1 370 ? 10.352 -23.037 4.353 1.00 89.31 370 ALA A O 1
ATOM 2963 N N . MET A 1 371 ? 12.578 -22.882 4.611 1.00 90.25 371 MET A N 1
ATOM 2964 C CA . MET A 1 371 ? 12.518 -22.436 6.010 1.00 90.25 371 MET A CA 1
ATOM 2965 C C . MET A 1 371 ? 11.772 -21.098 6.154 1.00 90.25 371 MET A C 1
ATOM 2967 O O . MET A 1 371 ? 10.963 -20.935 7.066 1.00 90.25 371 MET A O 1
ATOM 2971 N N . ALA A 1 372 ? 12.000 -20.155 5.236 1.00 89.50 372 ALA A N 1
ATOM 2972 C CA . ALA A 1 372 ? 11.318 -18.866 5.234 1.00 89.50 372 ALA A CA 1
ATOM 2973 C C . ALA A 1 372 ? 9.807 -18.990 4.971 1.00 89.50 372 ALA A C 1
ATOM 2975 O O . ALA A 1 372 ? 9.037 -18.319 5.649 1.00 89.50 372 ALA A O 1
ATOM 2976 N N . GLU A 1 373 ? 9.365 -19.856 4.049 1.00 89.50 373 GLU A N 1
ATOM 2977 C CA . GLU A 1 373 ? 7.929 -20.143 3.865 1.00 89.50 373 GLU A CA 1
ATOM 2978 C C . GLU A 1 373 ? 7.304 -20.772 5.118 1.00 89.50 373 GLU A C 1
ATOM 2980 O O . GLU A 1 373 ? 6.228 -20.348 5.531 1.00 89.50 373 GLU A O 1
ATOM 2985 N N . MET A 1 374 ? 7.986 -21.714 5.784 1.00 90.31 374 MET A N 1
ATOM 2986 C CA . MET A 1 374 ? 7.478 -22.294 7.039 1.00 90.31 374 MET A CA 1
ATOM 2987 C C . MET A 1 374 ? 7.289 -21.232 8.133 1.00 90.31 374 MET A C 1
ATOM 2989 O O . MET A 1 374 ? 6.268 -21.231 8.816 1.00 90.31 374 MET A O 1
ATOM 2993 N N . LEU A 1 375 ? 8.222 -20.283 8.264 1.00 89.69 375 LEU A N 1
ATOM 2994 C CA . LEU A 1 375 ? 8.079 -19.159 9.196 1.00 89.69 375 LEU A CA 1
ATOM 2995 C C . LEU A 1 375 ? 6.963 -18.186 8.783 1.00 89.69 375 LEU A C 1
ATOM 2997 O O . LEU A 1 375 ? 6.222 -17.719 9.645 1.00 89.69 375 LEU A O 1
ATOM 3001 N N . LEU A 1 376 ? 6.797 -17.901 7.486 1.00 88.50 376 LEU A N 1
ATOM 3002 C CA . LEU A 1 376 ? 5.699 -17.059 6.994 1.00 88.50 376 LEU A CA 1
ATOM 3003 C C . LEU A 1 376 ? 4.327 -17.680 7.296 1.00 88.50 376 LEU A C 1
ATOM 3005 O O . LEU A 1 376 ? 3.441 -16.962 7.750 1.00 88.50 376 LEU A O 1
ATOM 3009 N N . LEU A 1 377 ? 4.168 -19.000 7.146 1.00 87.25 377 LEU A N 1
ATOM 3010 C CA . LEU A 1 377 ? 2.934 -19.707 7.519 1.00 87.25 377 LEU A CA 1
ATOM 3011 C C . LEU A 1 377 ? 2.609 -19.572 9.017 1.00 87.25 377 LEU A C 1
ATOM 3013 O O . LEU A 1 377 ? 1.447 -19.387 9.371 1.00 87.25 377 LEU A O 1
ATOM 3017 N N . VAL A 1 378 ? 3.619 -19.600 9.895 1.00 88.69 378 VAL A N 1
ATOM 3018 C CA . VAL A 1 378 ? 3.438 -19.375 11.344 1.00 88.69 378 VAL A CA 1
ATOM 3019 C C . VAL A 1 378 ? 3.043 -17.922 11.648 1.00 88.69 378 VAL A C 1
ATOM 3021 O O . VAL A 1 378 ? 2.179 -17.684 12.487 1.00 88.69 378 VAL A O 1
ATOM 3024 N N . LEU A 1 379 ? 3.626 -16.939 10.956 1.00 86.38 379 LEU A N 1
ATOM 3025 C CA . LEU A 1 379 ? 3.307 -15.512 11.143 1.00 86.38 379 LEU A CA 1
ATOM 3026 C C . LEU A 1 379 ? 1.927 -15.122 10.581 1.00 86.38 379 LEU A C 1
ATOM 3028 O O . LEU A 1 379 ? 1.300 -14.176 11.067 1.00 86.38 379 LEU A O 1
ATOM 3032 N N . GLU A 1 380 ? 1.456 -15.850 9.568 1.00 85.44 380 GLU A N 1
ATOM 3033 C CA . GLU A 1 380 ? 0.131 -15.697 8.955 1.00 85.44 380 GLU A CA 1
ATOM 3034 C C . GLU A 1 380 ? -0.957 -16.554 9.607 1.00 85.44 380 GLU A C 1
ATOM 3036 O O . GLU A 1 380 ? -2.129 -16.411 9.249 1.00 85.44 380 GLU A O 1
ATOM 3041 N N . PHE A 1 381 ? -0.594 -17.397 10.577 1.00 84.81 381 PHE A N 1
ATOM 3042 C CA . PHE A 1 381 ? -1.531 -18.236 11.310 1.00 84.81 381 PHE A CA 1
ATOM 3043 C C . PHE A 1 381 ? -2.636 -17.396 11.971 1.00 84.81 381 PHE A C 1
ATOM 3045 O O . PHE A 1 381 ? -2.377 -16.380 12.626 1.00 84.81 381 PHE A O 1
ATOM 3052 N N . ARG A 1 382 ? -3.883 -17.847 11.803 1.00 83.00 382 ARG A N 1
ATOM 3053 C CA . ARG A 1 382 ? -5.081 -17.266 12.418 1.00 83.00 382 ARG A CA 1
ATOM 3054 C C . ARG A 1 382 ? -5.742 -18.332 13.281 1.00 83.00 382 ARG A C 1
ATOM 3056 O O . ARG A 1 382 ? -5.994 -19.432 12.805 1.00 83.00 382 ARG A O 1
ATOM 3063 N N . ILE A 1 383 ? -6.051 -17.988 14.529 1.00 79.75 383 ILE A N 1
ATOM 3064 C CA . ILE A 1 383 ? -6.658 -18.917 15.500 1.00 79.75 383 ILE A CA 1
ATOM 3065 C C . ILE A 1 383 ? -8.094 -19.301 15.091 1.00 79.75 383 ILE A C 1
ATOM 3067 O O . ILE A 1 383 ? -8.540 -20.408 15.374 1.00 79.75 383 ILE A O 1
ATOM 3071 N N . LYS A 1 384 ? -8.807 -18.397 14.405 1.00 77.69 384 LYS A N 1
ATOM 3072 C CA . LYS A 1 384 ? -10.114 -18.622 13.769 1.00 77.69 384 LYS A CA 1
ATOM 3073 C C . LYS A 1 384 ? -10.229 -17.770 12.490 1.00 77.69 384 LYS A C 1
ATOM 3075 O O . LYS A 1 384 ? -9.550 -16.736 12.413 1.00 77.69 384 LYS A O 1
ATOM 3080 N N . PRO A 1 385 ? -11.102 -18.131 11.527 1.00 62.19 385 PRO A N 1
ATOM 3081 C CA . PRO A 1 385 ? -11.581 -17.197 10.502 1.00 62.19 385 PRO A CA 1
ATOM 3082 C C . PRO A 1 385 ? -12.070 -15.892 11.156 1.00 62.19 385 PRO A C 1
ATOM 3084 O O . PRO A 1 385 ? -12.521 -15.904 12.304 1.00 62.19 385 PRO A O 1
ATOM 3087 N N . GLY A 1 386 ? -11.883 -14.748 10.499 1.00 59.66 386 GLY A N 1
ATOM 3088 C CA . GLY A 1 386 ? -12.200 -13.436 11.073 1.00 59.66 386 GLY A CA 1
ATOM 3089 C C . GLY A 1 386 ? -11.144 -12.813 12.012 1.00 59.66 386 GLY A C 1
ATOM 3090 O O . GLY A 1 386 ? -11.125 -11.590 12.167 1.00 59.66 386 GLY A O 1
ATOM 3091 N N . TYR A 1 387 ? -10.231 -13.574 12.628 1.00 70.94 387 TYR A N 1
ATOM 3092 C CA . TYR A 1 387 ? -9.285 -13.014 13.613 1.00 70.94 387 TYR A CA 1
ATOM 3093 C C . TYR A 1 387 ? -8.011 -12.420 12.980 1.00 70.94 387 TYR A C 1
ATOM 3095 O O . TYR A 1 387 ? -7.569 -12.814 11.898 1.00 70.94 387 TYR A O 1
ATOM 3103 N N . ALA A 1 388 ? -7.406 -11.457 13.682 1.00 73.06 388 ALA A N 1
ATOM 3104 C CA . ALA A 1 388 ? -6.118 -10.863 13.325 1.00 73.06 388 ALA A CA 1
ATOM 3105 C C . ALA A 1 388 ? -4.996 -11.924 13.341 1.00 73.06 388 ALA A C 1
ATOM 3107 O O . ALA A 1 388 ? -4.937 -12.744 14.259 1.00 73.06 388 ALA A O 1
ATOM 3108 N N . ALA A 1 389 ? -4.107 -11.906 12.344 1.00 80.94 389 ALA A N 1
ATOM 3109 C CA . ALA A 1 389 ? -2.939 -12.786 12.315 1.00 80.94 389 ALA A CA 1
ATOM 3110 C C . ALA A 1 389 ? -1.855 -12.267 13.275 1.00 80.94 389 ALA A C 1
ATOM 3112 O O . ALA A 1 389 ? -1.870 -11.099 13.672 1.00 80.94 389 ALA A O 1
ATOM 3113 N N . LEU A 1 390 ? -0.870 -13.102 13.618 1.00 79.56 390 LEU A N 1
ATOM 3114 C CA . LEU A 1 390 ? 0.185 -12.728 14.571 1.00 79.56 390 LEU A CA 1
ATOM 3115 C C . LEU A 1 390 ? 0.938 -11.447 14.147 1.00 79.56 390 LEU A C 1
ATOM 3117 O O . LEU A 1 390 ? 1.198 -10.571 14.979 1.00 79.56 390 LEU A O 1
ATOM 3121 N N . LYS A 1 391 ? 1.186 -11.292 12.839 1.00 81.69 391 LYS A N 1
ATOM 3122 C CA . LYS A 1 391 ? 1.754 -10.079 12.217 1.00 81.69 391 LYS A CA 1
ATOM 3123 C C . LYS A 1 391 ? 0.914 -8.802 12.375 1.00 81.69 391 LYS A C 1
ATOM 3125 O O . LYS A 1 391 ? 1.462 -7.708 12.350 1.00 81.69 391 LYS A O 1
ATOM 3130 N N . ASP A 1 392 ? -0.399 -8.913 12.561 1.00 76.94 392 ASP A N 1
ATOM 3131 C CA . ASP A 1 392 ? -1.286 -7.755 12.746 1.00 76.94 392 ASP A CA 1
ATOM 3132 C C . ASP A 1 392 ? -1.331 -7.289 14.213 1.00 76.94 392 ASP A C 1
ATOM 3134 O O . ASP A 1 392 ? -1.701 -6.149 14.507 1.00 76.94 392 ASP A O 1
ATOM 3138 N N . VAL A 1 393 ? -0.953 -8.169 15.146 1.00 80.62 393 VAL A N 1
ATOM 3139 C CA . VAL A 1 393 ? -0.942 -7.897 16.589 1.00 80.62 393 VAL A CA 1
ATOM 3140 C C . VAL A 1 393 ? 0.415 -7.342 17.029 1.00 80.62 393 VAL A C 1
ATOM 3142 O O . VAL A 1 393 ? 0.455 -6.344 17.756 1.00 80.62 393 VAL A O 1
ATOM 3145 N N . SER A 1 394 ? 1.517 -7.935 16.559 1.00 87.88 394 SER A N 1
ATOM 3146 C CA . SER A 1 394 ? 2.893 -7.655 16.999 1.00 87.88 394 SER A CA 1
ATOM 3147 C C . SER A 1 394 ? 3.740 -6.971 15.914 1.00 87.88 394 SER A C 1
ATOM 3149 O O . SER A 1 394 ? 3.840 -7.458 14.789 1.00 87.88 394 SER A O 1
ATOM 3151 N N . ALA A 1 395 ? 4.422 -5.880 16.284 1.00 88.19 395 ALA A N 1
ATOM 3152 C CA . ALA A 1 395 ? 5.439 -5.238 15.449 1.00 88.19 395 ALA A CA 1
ATOM 3153 C C . ALA A 1 395 ? 6.616 -6.182 15.151 1.00 88.19 395 ALA A C 1
ATOM 3155 O O . ALA A 1 395 ? 7.165 -6.147 14.052 1.00 88.19 395 ALA A O 1
ATOM 3156 N N . THR A 1 396 ? 7.013 -7.028 16.110 1.00 91.88 396 THR A N 1
ATOM 3157 C CA . THR A 1 396 ? 8.138 -7.965 15.922 1.00 91.88 396 THR A CA 1
ATOM 3158 C C . THR A 1 396 ? 7.821 -9.036 14.884 1.00 91.88 396 THR A C 1
ATOM 3160 O O . THR A 1 396 ? 8.608 -9.241 13.961 1.00 91.88 396 THR A O 1
ATOM 3163 N N . ALA A 1 397 ? 6.639 -9.653 14.976 1.00 89.75 397 ALA A N 1
ATOM 3164 C CA . ALA A 1 397 ? 6.159 -10.650 14.023 1.00 89.75 397 ALA A CA 1
ATOM 3165 C C . ALA A 1 397 ? 6.131 -10.087 12.592 1.00 89.75 397 ALA A C 1
ATOM 3167 O O . ALA A 1 397 ? 6.613 -10.718 11.651 1.00 89.75 397 ALA A O 1
ATOM 3168 N N . GLN A 1 398 ? 5.644 -8.856 12.446 1.00 87.38 398 GLN A N 1
ATOM 3169 C CA . GLN A 1 398 ? 5.636 -8.135 11.180 1.00 87.38 398 GLN A CA 1
ATOM 3170 C C . GLN A 1 398 ? 7.044 -7.780 10.674 1.00 87.38 398 GLN A C 1
ATOM 3172 O O . GLN A 1 398 ? 7.323 -7.910 9.483 1.00 87.38 398 GLN A O 1
ATOM 3177 N N . GLN A 1 399 ? 7.959 -7.350 11.548 1.00 90.50 399 GLN A N 1
ATOM 3178 C CA . GLN A 1 399 ? 9.326 -7.022 11.134 1.00 90.50 399 GLN A CA 1
ATOM 3179 C C . GLN A 1 399 ? 10.074 -8.263 10.624 1.00 90.50 399 GLN A C 1
ATOM 3181 O O . GLN A 1 399 ? 10.788 -8.188 9.618 1.00 90.50 399 GLN A O 1
ATOM 3186 N N . ILE A 1 400 ? 9.849 -9.417 11.262 1.00 90.25 400 ILE A N 1
ATOM 3187 C CA . ILE A 1 400 ? 10.342 -10.717 10.794 1.00 90.25 400 ILE A CA 1
ATOM 3188 C C . ILE A 1 400 ? 9.727 -11.053 9.429 1.00 90.25 400 ILE A C 1
ATOM 3190 O O . ILE A 1 400 ? 10.468 -11.392 8.507 1.00 90.25 400 ILE A O 1
ATOM 3194 N N . GLU A 1 401 ? 8.410 -10.895 9.254 1.00 88.44 401 GLU A N 1
ATOM 3195 C CA . GLU A 1 401 ? 7.738 -11.112 7.965 1.00 88.44 401 GLU A CA 1
ATOM 3196 C C . GLU A 1 401 ? 8.359 -10.259 6.843 1.00 88.44 401 GLU A C 1
ATOM 3198 O O . GLU A 1 401 ? 8.727 -10.791 5.796 1.00 88.44 401 GLU A O 1
ATOM 3203 N N . ILE A 1 402 ? 8.549 -8.954 7.066 1.00 85.62 402 ILE A N 1
ATOM 3204 C CA . ILE A 1 402 ? 9.147 -8.033 6.085 1.00 85.62 402 ILE A CA 1
ATOM 3205 C C . ILE A 1 402 ? 10.557 -8.490 5.694 1.00 85.62 402 ILE A C 1
ATOM 3207 O O . ILE A 1 402 ? 10.884 -8.523 4.504 1.00 85.62 402 ILE A O 1
ATOM 3211 N N . ARG A 1 403 ? 11.391 -8.880 6.668 1.00 88.00 403 ARG A N 1
ATOM 3212 C CA . ARG A 1 403 ? 12.755 -9.373 6.413 1.00 88.00 403 ARG A CA 1
ATOM 3213 C C . ARG A 1 403 ? 12.750 -10.705 5.655 1.00 88.00 403 ARG A C 1
ATOM 3215 O O . ARG A 1 403 ? 13.518 -10.852 4.702 1.00 88.00 403 ARG A O 1
ATOM 3222 N N . LEU A 1 404 ? 11.849 -11.631 5.995 1.00 87.81 404 LEU A N 1
ATOM 3223 C CA . LEU A 1 404 ? 11.659 -12.884 5.255 1.00 87.81 404 LEU A CA 1
ATOM 3224 C C . LEU A 1 404 ? 11.220 -12.614 3.808 1.00 87.81 404 LEU A C 1
ATOM 3226 O O . LEU A 1 404 ? 11.822 -13.153 2.881 1.00 87.81 404 LEU A O 1
ATOM 3230 N N . LEU A 1 405 ? 10.236 -11.740 3.580 1.00 86.25 405 LEU A N 1
ATOM 3231 C CA . LEU A 1 405 ? 9.748 -11.406 2.236 1.00 86.25 405 LEU A CA 1
ATOM 3232 C C . LEU A 1 405 ? 10.815 -10.713 1.375 1.00 86.25 405 LEU A C 1
ATOM 3234 O O . LEU A 1 405 ? 10.960 -11.057 0.201 1.00 86.25 405 LEU A O 1
ATOM 3238 N N . GLN A 1 406 ? 11.597 -9.793 1.951 1.00 86.31 406 GLN A N 1
ATOM 3239 C CA . GLN A 1 406 ? 12.747 -9.171 1.280 1.00 86.31 406 GLN A CA 1
ATOM 3240 C C . GLN A 1 406 ? 13.764 -10.229 0.835 1.00 86.31 406 GLN A C 1
ATOM 3242 O O . GLN A 1 406 ? 14.103 -10.295 -0.350 1.00 86.31 406 GLN A O 1
ATOM 3247 N N . PHE A 1 407 ? 14.171 -11.115 1.750 1.00 85.44 407 PHE A N 1
ATOM 3248 C CA . PHE A 1 407 ? 15.091 -12.213 1.451 1.00 85.44 407 PHE A CA 1
ATOM 3249 C C . PHE A 1 407 ? 14.549 -13.150 0.360 1.00 85.44 407 PHE A C 1
ATOM 3251 O O . PHE A 1 407 ? 15.284 -13.564 -0.535 1.00 85.44 407 PHE A O 1
ATOM 3258 N N . CYS A 1 408 ? 13.249 -13.443 0.386 1.00 86.25 408 CYS A N 1
ATOM 3259 C CA . CYS A 1 408 ? 12.589 -14.309 -0.589 1.00 86.25 408 CYS A CA 1
ATOM 3260 C C . CYS A 1 408 ? 12.437 -13.671 -1.980 1.00 86.25 408 CYS A C 1
ATOM 3262 O O . CYS A 1 408 ? 12.382 -14.388 -2.982 1.00 86.25 408 CYS A O 1
ATOM 3264 N N . TYR A 1 409 ? 12.393 -12.338 -2.063 1.00 84.69 409 TYR A N 1
ATOM 3265 C CA . TYR A 1 409 ? 12.277 -11.601 -3.323 1.00 84.69 409 TYR A CA 1
ATOM 3266 C C . TYR A 1 409 ? 13.636 -11.324 -3.989 1.00 84.69 409 TYR A C 1
ATOM 3268 O O . TYR A 1 409 ? 13.725 -11.324 -5.222 1.00 84.69 409 TYR A O 1
ATOM 3276 N N . TRP A 1 410 ? 14.711 -11.154 -3.209 1.00 85.88 410 TRP A N 1
ATOM 3277 C CA . TRP A 1 410 ? 16.051 -10.852 -3.731 1.00 85.88 410 TRP A CA 1
ATOM 3278 C C . TRP A 1 410 ? 16.571 -11.826 -4.809 1.00 85.88 410 TRP A C 1
ATOM 3280 O O . TRP A 1 410 ? 17.098 -11.327 -5.807 1.00 85.88 410 TRP A O 1
ATOM 3290 N N . PRO A 1 411 ? 16.420 -13.168 -4.712 1.00 87.12 411 PRO A N 1
ATOM 3291 C CA . PRO A 1 411 ? 16.826 -14.080 -5.784 1.00 87.12 411 PRO A CA 1
ATOM 3292 C C . PRO A 1 411 ? 16.112 -13.791 -7.108 1.00 87.12 411 PRO A C 1
ATOM 3294 O O . PRO A 1 411 ? 16.744 -13.812 -8.164 1.00 87.12 411 PRO A O 1
ATOM 3297 N N . MET A 1 412 ? 14.818 -13.461 -7.059 1.00 84.44 412 MET A N 1
ATOM 3298 C CA . MET A 1 412 ? 14.030 -13.158 -8.254 1.00 84.44 412 MET A CA 1
ATOM 3299 C C . MET A 1 412 ? 14.430 -11.809 -8.867 1.00 84.44 412 MET A C 1
ATOM 3301 O O . MET A 1 412 ? 14.661 -11.727 -10.074 1.00 84.44 412 MET A O 1
ATOM 3305 N N . GLN A 1 413 ? 14.620 -10.771 -8.042 1.00 83.56 413 GLN A N 1
ATOM 3306 C CA . GLN A 1 413 ? 15.164 -9.484 -8.502 1.00 83.56 413 GLN A CA 1
ATOM 3307 C C . GLN A 1 413 ? 16.570 -9.634 -9.099 1.00 83.56 413 GLN A C 1
ATOM 3309 O O . GLN A 1 413 ? 16.886 -9.038 -10.126 1.00 83.56 413 GLN A O 1
ATOM 3314 N N . TYR A 1 414 ? 17.431 -10.458 -8.501 1.00 85.12 414 TYR A N 1
ATOM 3315 C CA . TYR A 1 414 ? 18.773 -10.691 -9.026 1.00 85.12 414 TYR A CA 1
ATOM 3316 C C . TYR A 1 414 ? 18.746 -11.295 -10.441 1.00 85.12 414 TYR A C 1
ATOM 3318 O O . TYR A 1 414 ? 19.570 -10.933 -11.286 1.00 85.12 414 TYR A O 1
ATOM 3326 N N . ILE A 1 415 ? 17.785 -12.179 -10.729 1.00 82.88 415 ILE A N 1
ATOM 3327 C CA . ILE A 1 415 ? 17.619 -12.792 -12.054 1.00 82.88 415 ILE A CA 1
ATOM 3328 C C . ILE A 1 415 ? 17.194 -11.750 -13.095 1.00 82.88 415 ILE A C 1
ATOM 3330 O O . ILE A 1 415 ? 17.814 -11.698 -14.160 1.00 82.88 415 ILE A O 1
ATOM 3334 N N . THR A 1 416 ? 16.234 -10.868 -12.794 1.00 80.75 416 THR A N 1
ATOM 3335 C CA . THR A 1 416 ? 15.827 -9.804 -13.737 1.00 80.75 416 THR A CA 1
ATOM 3336 C C . THR A 1 416 ? 16.967 -8.806 -13.993 1.00 80.75 416 THR A C 1
ATOM 3338 O O . THR A 1 416 ? 17.231 -8.422 -15.136 1.00 80.75 416 THR A O 1
ATOM 3341 N N . LEU A 1 417 ? 17.767 -8.481 -12.970 1.00 83.00 417 LEU A N 1
ATOM 3342 C CA . LEU A 1 417 ? 18.983 -7.667 -13.124 1.00 83.00 417 LEU A CA 1
ATOM 3343 C C . LEU A 1 417 ? 20.112 -8.368 -13.891 1.00 83.00 417 LEU A C 1
ATOM 3345 O O . LEU A 1 417 ? 20.966 -7.702 -14.489 1.00 83.00 417 LEU A O 1
ATOM 3349 N N . ARG A 1 418 ? 20.139 -9.703 -13.889 1.00 81.31 418 ARG A N 1
ATOM 3350 C CA . ARG A 1 418 ? 21.065 -10.500 -14.701 1.00 81.31 418 ARG A CA 1
ATOM 3351 C C . ARG A 1 418 ? 20.621 -10.542 -16.162 1.00 81.31 418 ARG A C 1
ATOM 3353 O O . ARG A 1 418 ? 21.481 -10.384 -17.027 1.00 81.31 418 ARG A O 1
ATOM 3360 N N . GLN A 1 419 ? 19.318 -10.684 -16.419 1.00 77.06 419 GLN A N 1
ATOM 3361 C CA . GLN A 1 419 ? 18.720 -10.608 -17.758 1.00 77.06 419 GLN A CA 1
ATOM 3362 C C . GLN A 1 419 ? 19.024 -9.260 -18.422 1.00 77.06 419 GLN A C 1
ATOM 3364 O O . GLN A 1 419 ? 19.539 -9.258 -19.532 1.00 77.06 419 GLN A O 1
ATOM 3369 N N . ARG A 1 420 ? 18.906 -8.135 -17.696 1.00 79.62 420 ARG A N 1
ATOM 3370 C CA . ARG A 1 420 ? 19.318 -6.801 -18.185 1.00 79.62 420 ARG A CA 1
ATOM 3371 C C . ARG A 1 420 ? 20.731 -6.769 -18.794 1.00 79.62 420 ARG A C 1
ATOM 3373 O O . ARG A 1 420 ? 20.970 -6.057 -19.760 1.00 79.62 420 ARG A O 1
ATOM 3380 N N . LYS A 1 421 ? 21.697 -7.519 -18.244 1.00 76.69 421 LYS A N 1
ATOM 3381 C CA . LYS A 1 421 ? 23.085 -7.563 -18.766 1.00 76.69 421 LYS A CA 1
ATOM 3382 C C . LYS A 1 421 ? 23.230 -8.375 -20.063 1.00 76.69 421 LYS A C 1
ATOM 3384 O O . LYS A 1 421 ? 24.332 -8.435 -20.613 1.00 76.69 421 LYS A O 1
ATOM 3389 N N . MET A 1 422 ? 22.153 -9.013 -20.516 1.00 73.56 422 MET A N 1
ATOM 3390 C CA . MET A 1 422 ? 22.036 -9.731 -21.785 1.00 73.56 422 MET A CA 1
ATOM 3391 C C . MET A 1 422 ? 21.312 -8.909 -22.864 1.00 73.56 422 MET A C 1
ATOM 3393 O O . MET A 1 422 ? 21.207 -9.400 -23.985 1.00 73.56 422 MET A O 1
ATOM 3397 N N . ASP A 1 423 ? 20.918 -7.668 -22.558 1.00 78.38 423 ASP A N 1
ATOM 3398 C CA . ASP A 1 423 ? 20.280 -6.706 -23.465 1.00 78.38 423 ASP A CA 1
ATOM 3399 C C . ASP A 1 423 ? 21.115 -5.417 -23.625 1.00 78.38 423 ASP A C 1
ATOM 3401 O O . ASP A 1 423 ? 22.097 -5.183 -22.914 1.00 78.38 423 ASP A O 1
ATOM 3405 N N . TRP A 1 424 ? 20.710 -4.556 -24.565 1.00 81.25 424 TRP A N 1
ATOM 3406 C CA . TRP A 1 424 ? 21.256 -3.204 -24.749 1.00 81.25 424 TRP A CA 1
ATOM 3407 C C . TRP A 1 424 ? 21.040 -2.324 -23.507 1.00 81.25 424 TRP A C 1
ATOM 3409 O O . TRP A 1 424 ? 19.975 -2.367 -22.887 1.00 81.25 424 TRP A O 1
ATOM 3419 N N . ALA A 1 425 ? 22.006 -1.466 -23.153 1.00 83.56 425 ALA A N 1
ATOM 3420 C CA . ALA A 1 425 ? 21.892 -0.678 -21.922 1.00 83.56 425 ALA A CA 1
ATOM 3421 C C . ALA A 1 425 ? 20.903 0.495 -22.047 1.00 83.56 425 ALA A C 1
ATOM 3423 O O . ALA A 1 425 ? 20.410 0.959 -21.015 1.00 83.56 425 ALA A O 1
ATOM 3424 N N . SER A 1 426 ? 20.560 0.919 -23.274 1.00 84.06 426 SER A N 1
ATOM 3425 C CA . SER A 1 426 ? 19.452 1.850 -23.566 1.00 84.06 426 SER A CA 1
ATOM 3426 C C . SER A 1 426 ? 18.055 1.326 -23.197 1.00 84.06 426 SER A C 1
ATOM 3428 O O . SER A 1 426 ? 17.113 2.118 -23.152 1.00 84.06 426 SER A O 1
ATOM 3430 N N . VAL A 1 427 ? 17.881 0.030 -22.897 1.00 83.75 427 VAL A N 1
ATOM 3431 C CA . VAL A 1 427 ? 16.586 -0.510 -22.447 1.00 83.75 427 VAL A CA 1
ATOM 3432 C C . VAL A 1 427 ? 16.280 -0.018 -21.026 1.00 83.75 427 VAL A C 1
ATOM 3434 O O . VAL A 1 427 ? 16.886 -0.441 -20.037 1.00 83.75 427 VAL A O 1
ATOM 3437 N N . ASN A 1 428 ? 15.319 0.901 -20.919 1.00 81.62 428 ASN A N 1
ATOM 3438 C CA . ASN A 1 428 ? 14.988 1.596 -19.674 1.00 81.62 428 ASN A CA 1
ATOM 3439 C C . ASN A 1 428 ? 14.043 0.813 -18.735 1.00 81.62 428 ASN A C 1
ATOM 3441 O O . ASN A 1 428 ? 14.028 1.093 -17.537 1.00 81.62 428 ASN A O 1
ATOM 3445 N N . THR A 1 429 ? 13.333 -0.210 -19.224 1.00 79.19 429 THR A N 1
ATOM 3446 C CA . THR A 1 429 ? 12.277 -0.936 -18.482 1.00 79.19 429 THR A CA 1
ATOM 3447 C C . THR A 1 429 ? 12.716 -1.500 -17.127 1.00 79.19 429 THR A C 1
ATOM 3449 O O . THR A 1 429 ? 11.968 -1.402 -16.162 1.00 79.19 429 THR A O 1
ATOM 3452 N N . SER A 1 430 ? 13.939 -2.028 -17.016 1.00 78.25 430 SER A N 1
ATOM 3453 C CA . SER A 1 430 ? 14.470 -2.630 -15.780 1.00 78.25 430 SER A CA 1
ATOM 3454 C C . SER A 1 430 ? 15.224 -1.646 -14.866 1.00 78.25 430 SER A C 1
ATOM 3456 O O . SER A 1 430 ? 15.885 -2.064 -13.911 1.00 78.25 430 SER A O 1
ATOM 3458 N N . HIS A 1 431 ? 15.243 -0.344 -15.178 1.00 84.56 431 HIS A N 1
ATOM 3459 C CA . HIS A 1 431 ? 15.926 0.654 -14.341 1.00 84.56 431 HIS A CA 1
ATOM 3460 C C . HIS A 1 431 ? 15.246 0.858 -12.970 1.00 84.56 431 HIS A C 1
ATOM 3462 O O . HIS A 1 431 ? 15.978 0.926 -11.977 1.00 84.56 431 HIS A O 1
ATOM 3468 N N . PRO A 1 432 ? 13.899 0.884 -12.854 1.00 84.19 432 PRO A N 1
ATOM 3469 C CA . PRO A 1 432 ? 13.219 0.922 -11.558 1.00 84.19 432 PRO A CA 1
ATOM 3470 C C . PRO A 1 432 ? 13.541 -0.296 -10.682 1.00 84.19 432 PRO A C 1
ATOM 3472 O O . PRO A 1 432 ? 13.809 -0.131 -9.496 1.00 84.19 432 PRO A O 1
ATOM 3475 N N . ASP A 1 433 ? 13.601 -1.505 -11.256 1.00 82.25 433 ASP A N 1
ATOM 3476 C CA . ASP A 1 433 ? 13.936 -2.727 -10.506 1.00 82.25 433 ASP A CA 1
ATOM 3477 C C . ASP A 1 433 ? 15.363 -2.700 -9.951 1.00 82.25 433 ASP A C 1
ATOM 3479 O O . ASP A 1 433 ? 15.589 -3.110 -8.814 1.00 82.25 433 ASP A O 1
ATOM 3483 N N . TYR A 1 434 ? 16.318 -2.154 -10.713 1.00 86.12 434 TYR A N 1
ATOM 3484 C CA . TYR A 1 434 ? 17.686 -1.934 -10.232 1.00 86.12 434 TYR A CA 1
ATOM 3485 C C . TYR A 1 434 ? 17.697 -0.991 -9.028 1.00 86.12 434 TYR A C 1
ATOM 3487 O O . TYR A 1 434 ? 18.332 -1.286 -8.017 1.00 86.12 434 TYR A O 1
ATOM 3495 N N . ILE A 1 435 ? 16.993 0.139 -9.126 1.00 86.31 435 ILE A N 1
ATOM 3496 C CA . ILE A 1 435 ? 16.959 1.139 -8.055 1.00 86.31 435 ILE A CA 1
ATOM 3497 C C . ILE A 1 435 ? 16.283 0.556 -6.809 1.00 86.31 435 ILE A C 1
ATOM 3499 O O . ILE A 1 435 ? 16.830 0.708 -5.719 1.00 86.31 435 ILE A O 1
ATOM 3503 N N . ARG A 1 436 ? 15.178 -0.189 -6.961 1.00 85.00 436 ARG A N 1
ATOM 3504 C CA . ARG A 1 436 ? 14.498 -0.888 -5.856 1.00 85.00 436 ARG A CA 1
ATOM 3505 C C . ARG A 1 436 ? 15.381 -1.943 -5.185 1.00 85.00 436 ARG A C 1
ATOM 3507 O O . ARG A 1 436 ? 15.496 -1.929 -3.962 1.00 85.00 436 ARG A O 1
ATOM 3514 N N . PHE A 1 437 ? 16.044 -2.809 -5.957 1.00 85.75 437 PHE A N 1
ATOM 3515 C CA . PHE A 1 437 ? 16.943 -3.840 -5.420 1.00 85.75 437 PHE A CA 1
ATOM 3516 C C . PHE A 1 437 ? 18.100 -3.233 -4.615 1.00 85.75 437 PHE A C 1
ATOM 3518 O O . PHE A 1 437 ? 18.324 -3.617 -3.469 1.00 85.75 437 PHE A O 1
ATOM 3525 N N . TYR A 1 438 ? 18.806 -2.244 -5.176 1.00 85.88 438 TYR A N 1
ATOM 3526 C CA . TYR A 1 438 ? 19.922 -1.605 -4.473 1.00 85.88 438 TYR A CA 1
ATOM 3527 C C . TYR A 1 438 ? 19.465 -0.726 -3.301 1.00 85.88 438 TYR A C 1
ATOM 3529 O O . TYR A 1 438 ? 20.183 -0.666 -2.308 1.00 85.88 438 TYR A O 1
ATOM 3537 N N . ASN A 1 439 ? 18.275 -0.110 -3.351 1.00 86.38 439 ASN A N 1
ATOM 3538 C CA . ASN A 1 439 ? 17.710 0.586 -2.190 1.00 86.38 439 ASN A CA 1
ATOM 3539 C C . ASN A 1 439 ? 17.407 -0.393 -1.047 1.00 86.38 439 ASN A C 1
ATOM 3541 O O . ASN A 1 439 ? 17.833 -0.151 0.076 1.00 86.38 439 ASN A O 1
ATOM 3545 N N . SER A 1 440 ? 16.750 -1.522 -1.339 1.00 84.50 440 SER A N 1
ATOM 3546 C CA . SER A 1 440 ? 16.480 -2.578 -0.353 1.00 84.50 440 SER A CA 1
ATOM 3547 C C . SER A 1 440 ? 17.772 -3.131 0.259 1.00 84.50 440 SER A C 1
ATOM 3549 O O . SER A 1 440 ? 17.898 -3.164 1.481 1.00 84.50 440 SER A O 1
ATOM 3551 N N . LEU A 1 441 ? 18.755 -3.497 -0.570 1.00 85.38 441 LEU A N 1
ATOM 3552 C CA . LEU A 1 441 ? 20.029 -4.042 -0.097 1.00 85.38 441 LEU A CA 1
ATOM 3553 C C . LEU A 1 441 ? 20.807 -3.035 0.768 1.00 85.38 441 LEU A C 1
ATOM 3555 O O . LEU A 1 441 ? 21.360 -3.415 1.798 1.00 85.38 441 LEU A O 1
ATOM 3559 N N . TRP A 1 442 ? 20.834 -1.756 0.376 1.00 85.31 442 TRP A N 1
ATOM 3560 C CA . TRP A 1 442 ? 21.533 -0.711 1.131 1.00 85.31 442 TRP A CA 1
ATOM 3561 C C . TRP A 1 442 ? 20.838 -0.386 2.457 1.00 85.31 442 TRP A C 1
ATOM 3563 O O . TRP A 1 442 ? 21.512 -0.167 3.462 1.00 85.31 442 TRP A O 1
ATOM 3573 N N . LEU A 1 443 ? 19.501 -0.386 2.485 1.00 86.44 443 LEU A N 1
ATOM 3574 C CA . LEU A 1 443 ? 18.737 -0.211 3.720 1.00 86.44 443 LEU A CA 1
ATOM 3575 C C . LEU A 1 443 ? 18.985 -1.349 4.707 1.00 86.44 443 LEU A C 1
ATOM 3577 O O . LEU A 1 443 ? 19.290 -1.067 5.859 1.00 86.44 443 LEU A O 1
ATOM 3581 N N . VAL A 1 444 ? 18.923 -2.612 4.267 1.00 86.81 444 VAL A N 1
ATOM 3582 C CA . VAL A 1 444 ? 19.195 -3.750 5.161 1.00 86.81 444 VAL A CA 1
ATOM 3583 C C . VAL A 1 444 ? 20.647 -3.735 5.645 1.00 86.81 444 VAL A C 1
ATOM 3585 O O . VAL A 1 444 ? 20.886 -3.953 6.827 1.00 86.81 444 VAL A O 1
ATOM 3588 N N . ALA A 1 445 ? 21.616 -3.408 4.782 1.00 85.19 445 ALA A N 1
ATOM 3589 C CA . ALA A 1 445 ? 23.013 -3.275 5.197 1.00 85.19 445 ALA A CA 1
ATOM 3590 C C . ALA A 1 445 ? 23.203 -2.180 6.264 1.00 85.19 445 ALA A C 1
ATOM 3592 O O . ALA A 1 445 ? 23.826 -2.431 7.292 1.00 85.19 445 ALA A O 1
ATOM 3593 N N . ASN A 1 446 ? 22.627 -0.990 6.058 1.00 85.56 446 ASN A N 1
ATOM 3594 C CA . ASN A 1 446 ? 22.673 0.092 7.043 1.00 85.56 446 ASN A CA 1
ATOM 3595 C C . ASN A 1 446 ? 21.951 -0.280 8.347 1.00 85.56 446 ASN A C 1
ATOM 3597 O O . ASN A 1 446 ? 22.477 -0.005 9.422 1.00 85.56 446 ASN A O 1
ATOM 3601 N N . ASP A 1 447 ? 20.775 -0.907 8.267 1.00 90.38 447 ASP A N 1
ATOM 3602 C CA . ASP A 1 447 ? 20.001 -1.333 9.436 1.00 90.38 447 ASP A CA 1
ATOM 3603 C C . ASP A 1 447 ? 20.772 -2.362 10.272 1.00 90.38 447 ASP A C 1
ATOM 3605 O O . ASP A 1 447 ? 20.810 -2.236 11.491 1.00 90.38 447 ASP A O 1
ATOM 3609 N N . VAL A 1 448 ? 21.464 -3.317 9.636 1.00 87.62 448 VAL A N 1
ATOM 3610 C CA . VAL A 1 448 ? 22.359 -4.276 10.312 1.00 87.62 448 VAL A CA 1
ATOM 3611 C C . VAL A 1 448 ? 23.584 -3.585 10.917 1.00 87.62 448 VAL A C 1
ATOM 3613 O O . VAL A 1 448 ? 23.914 -3.862 12.065 1.00 87.62 448 VAL A O 1
ATOM 3616 N N . ILE A 1 449 ? 24.235 -2.651 10.216 1.00 86.44 449 ILE A N 1
ATOM 3617 C CA . ILE A 1 449 ? 25.401 -1.919 10.756 1.00 86.44 449 ILE A CA 1
ATOM 3618 C C . ILE A 1 449 ? 25.014 -1.088 11.990 1.00 86.44 449 ILE A C 1
ATOM 3620 O O . ILE A 1 449 ? 25.694 -1.149 13.016 1.00 86.44 449 ILE A O 1
ATOM 3624 N N . ILE A 1 450 ? 23.909 -0.340 11.912 1.00 87.25 450 ILE A N 1
ATOM 3625 C CA . ILE A 1 450 ? 23.382 0.452 13.034 1.00 87.25 450 ILE A CA 1
ATOM 3626 C C . ILE A 1 450 ? 22.898 -0.484 14.153 1.00 87.25 450 ILE A C 1
ATOM 3628 O O . ILE A 1 450 ? 23.138 -0.212 15.326 1.00 87.25 450 ILE A O 1
ATOM 3632 N N . GLY A 1 451 ? 22.277 -1.611 13.796 1.00 90.50 451 GLY A N 1
ATOM 3633 C CA . GLY A 1 451 ? 21.799 -2.628 14.729 1.00 90.50 451 GLY A CA 1
ATOM 3634 C C . GLY A 1 451 ? 22.923 -3.265 15.536 1.00 90.50 451 GLY A C 1
ATOM 3635 O O . GLY A 1 451 ? 22.814 -3.350 16.751 1.00 90.50 451 GLY A O 1
ATOM 3636 N N . ILE A 1 452 ? 24.043 -3.619 14.904 1.00 86.19 452 ILE A N 1
ATOM 3637 C CA . ILE A 1 452 ? 25.232 -4.138 15.597 1.00 86.19 452 ILE A CA 1
ATOM 3638 C C . ILE A 1 452 ? 25.793 -3.097 16.577 1.00 86.19 452 ILE A C 1
ATOM 3640 O O . ILE A 1 452 ? 26.138 -3.451 17.702 1.00 86.19 452 ILE A O 1
ATOM 3644 N N . ALA A 1 453 ? 25.857 -1.820 16.183 1.00 87.81 453 ALA A N 1
ATOM 3645 C CA . ALA A 1 453 ? 26.351 -0.753 17.055 1.00 87.81 453 ALA A CA 1
ATOM 3646 C C . ALA A 1 453 ? 25.442 -0.528 18.280 1.00 87.81 453 ALA A C 1
ATOM 3648 O O . ALA A 1 453 ? 25.928 -0.496 19.410 1.00 87.81 453 ALA A O 1
ATOM 3649 N N . ILE A 1 454 ? 24.125 -0.430 18.066 1.00 88.12 454 ILE A N 1
ATOM 3650 C CA . ILE A 1 454 ? 23.130 -0.277 19.141 1.00 88.12 454 ILE A CA 1
ATOM 3651 C C . ILE A 1 454 ? 23.081 -1.533 20.026 1.00 88.12 454 ILE A C 1
ATOM 3653 O O . ILE A 1 454 ? 23.035 -1.421 21.247 1.00 88.12 454 ILE A O 1
ATOM 3657 N N . GLY A 1 455 ? 23.131 -2.724 19.427 1.00 90.69 455 GLY A N 1
ATOM 3658 C CA . GLY A 1 455 ? 23.081 -4.007 20.123 1.00 90.69 455 GLY A CA 1
ATOM 3659 C C . GLY A 1 455 ? 24.269 -4.226 21.049 1.00 90.69 455 GLY A C 1
ATOM 3660 O O . GLY A 1 455 ? 24.058 -4.541 22.216 1.00 90.69 455 GLY A O 1
ATOM 3661 N N . SER A 1 456 ? 25.497 -3.995 20.566 1.00 88.19 456 SER A N 1
ATOM 3662 C CA . SER A 1 456 ? 26.700 -4.031 21.412 1.00 88.19 456 SER A CA 1
ATOM 3663 C C . SER A 1 456 ? 26.573 -3.068 22.596 1.00 88.19 456 SER A C 1
ATOM 3665 O O . SER A 1 456 ? 26.722 -3.498 23.735 1.00 88.19 456 SER A O 1
ATOM 3667 N N . TYR A 1 457 ? 26.173 -1.814 22.353 1.00 89.56 457 TYR A N 1
ATOM 3668 C CA . TYR A 1 457 ? 25.994 -0.823 23.418 1.00 89.56 457 TYR A CA 1
ATOM 3669 C C . TYR A 1 457 ? 24.940 -1.235 24.467 1.00 89.56 457 TYR A C 1
ATOM 3671 O O . TYR A 1 457 ? 25.183 -1.098 25.667 1.00 89.56 457 TYR A O 1
ATOM 3679 N N . ILE A 1 458 ? 23.789 -1.774 24.038 1.00 90.88 458 ILE A N 1
ATOM 3680 C CA . ILE A 1 458 ? 22.730 -2.257 24.943 1.00 90.88 458 ILE A CA 1
ATOM 3681 C C . ILE A 1 458 ? 23.190 -3.481 25.745 1.00 90.88 458 ILE A C 1
ATOM 3683 O O . ILE A 1 458 ? 22.880 -3.568 26.929 1.00 90.88 458 ILE A O 1
ATOM 3687 N N . ILE A 1 459 ? 23.917 -4.418 25.125 1.00 91.75 459 ILE A N 1
ATOM 3688 C CA . ILE A 1 459 ? 24.417 -5.631 25.792 1.00 91.75 459 ILE A CA 1
ATOM 3689 C C . ILE A 1 459 ? 25.475 -5.278 26.844 1.00 91.75 459 ILE A C 1
ATOM 3691 O O . ILE A 1 459 ? 25.399 -5.774 27.965 1.00 91.75 459 ILE A O 1
ATOM 3695 N N . GLU A 1 460 ? 26.427 -4.406 26.506 1.00 92.19 460 GLU A N 1
ATOM 3696 C CA . GLU A 1 460 ? 27.503 -3.965 27.408 1.00 92.19 460 GLU A CA 1
ATOM 3697 C C . GLU A 1 460 ? 26.974 -3.181 28.619 1.00 92.19 460 GLU A C 1
ATOM 3699 O O . GLU A 1 460 ? 27.555 -3.250 29.697 1.00 92.19 460 GLU A O 1
ATOM 3704 N N . ASN A 1 461 ? 25.850 -2.471 28.464 1.00 91.94 461 ASN A N 1
ATOM 3705 C CA . ASN A 1 461 ? 25.249 -1.634 29.507 1.00 91.94 461 ASN A CA 1
ATOM 3706 C C . ASN A 1 461 ? 23.918 -2.203 30.038 1.00 91.94 461 ASN A C 1
ATOM 3708 O O . ASN A 1 461 ? 23.112 -1.450 30.589 1.00 91.94 461 ASN A O 1
ATOM 3712 N N . ALA A 1 462 ? 23.653 -3.505 29.869 1.00 91.50 462 ALA A N 1
ATOM 3713 C CA . ALA A 1 462 ? 22.331 -4.097 30.104 1.00 91.50 462 ALA A CA 1
ATOM 3714 C C . ALA A 1 462 ? 21.791 -3.866 31.528 1.00 91.50 462 ALA A C 1
ATOM 3716 O O . ALA A 1 462 ? 20.603 -3.577 31.693 1.00 91.50 462 ALA A O 1
ATOM 3717 N N . ASP A 1 463 ? 22.649 -3.918 32.550 1.00 92.56 463 ASP A N 1
ATOM 3718 C CA . ASP A 1 463 ? 22.266 -3.671 33.947 1.00 92.56 463 ASP A CA 1
ATOM 3719 C C . ASP A 1 463 ? 21.907 -2.196 34.199 1.00 92.56 463 ASP A C 1
ATOM 3721 O O . ASP A 1 463 ? 20.890 -1.895 34.822 1.00 92.56 463 ASP A O 1
ATOM 3725 N N . TRP A 1 464 ? 22.672 -1.254 33.637 1.00 94.56 464 TRP A N 1
ATOM 3726 C CA . TRP A 1 464 ? 22.369 0.179 33.740 1.00 94.56 464 TRP A CA 1
ATOM 3727 C C . TRP A 1 464 ? 21.103 0.558 32.959 1.00 94.56 464 TRP A C 1
ATOM 3729 O O . TRP A 1 464 ? 20.237 1.270 33.474 1.00 94.56 464 TRP A O 1
ATOM 3739 N N . VAL A 1 465 ? 20.959 0.044 31.732 1.00 93.25 465 VAL A N 1
ATOM 3740 C CA . VAL A 1 465 ? 19.770 0.264 30.895 1.00 93.25 465 VAL A CA 1
ATOM 3741 C C . VAL A 1 465 ? 18.532 -0.321 31.574 1.00 93.25 465 VAL A C 1
ATOM 3743 O O . VAL A 1 465 ? 17.504 0.349 31.633 1.00 93.25 465 VAL A O 1
ATOM 3746 N N . SER A 1 466 ? 18.612 -1.536 32.124 1.00 93.81 466 SER A N 1
ATOM 3747 C CA . SER A 1 466 ? 17.476 -2.158 32.814 1.00 93.81 466 SER A CA 1
ATOM 3748 C C . SER A 1 466 ? 17.107 -1.430 34.110 1.00 93.81 466 SER A C 1
ATOM 3750 O O . SER A 1 466 ? 15.926 -1.137 34.301 1.00 93.81 466 SER A O 1
ATOM 3752 N N . ALA A 1 467 ? 18.073 -1.016 34.936 1.00 93.50 467 ALA A N 1
ATOM 3753 C CA . ALA A 1 467 ? 17.800 -0.150 36.085 1.00 93.50 467 ALA A CA 1
ATOM 3754 C C . ALA A 1 467 ? 17.053 1.128 35.656 1.00 93.50 467 ALA A C 1
ATOM 3756 O O . ALA A 1 467 ? 15.990 1.443 36.195 1.00 93.50 467 ALA A O 1
ATOM 3757 N N . LYS A 1 468 ? 17.526 1.807 34.599 1.00 93.62 468 LYS A N 1
ATOM 3758 C CA . LYS A 1 468 ? 16.887 3.032 34.096 1.00 93.62 468 LYS A CA 1
ATOM 3759 C C . LYS A 1 468 ? 15.495 2.801 33.500 1.00 93.62 468 LYS A C 1
ATOM 3761 O O . LYS A 1 468 ? 14.633 3.667 33.640 1.00 93.62 468 LYS A O 1
ATOM 3766 N N . VAL A 1 469 ? 15.250 1.651 32.867 1.00 91.50 469 VAL A N 1
ATOM 3767 C CA . VAL A 1 469 ? 13.915 1.266 32.375 1.00 91.50 469 VAL A CA 1
ATOM 3768 C C . VAL A 1 469 ? 12.968 0.952 33.539 1.00 91.50 469 VAL A C 1
ATOM 3770 O O . VAL A 1 469 ? 11.817 1.375 33.480 1.00 91.50 469 VAL A O 1
ATOM 3773 N N . ASN A 1 470 ? 13.427 0.289 34.608 1.00 92.88 470 ASN A N 1
ATOM 3774 C CA . ASN A 1 470 ? 12.629 0.071 35.823 1.00 92.88 470 ASN A CA 1
ATOM 3775 C C . ASN A 1 470 ? 12.252 1.400 36.506 1.00 92.88 470 ASN A C 1
ATOM 3777 O O . ASN A 1 470 ? 11.079 1.592 36.828 1.00 92.88 470 ASN A O 1
ATOM 3781 N N . ASP A 1 471 ? 13.200 2.334 36.656 1.00 92.25 471 ASP A N 1
ATOM 3782 C CA . ASP A 1 471 ? 12.919 3.683 37.177 1.00 92.25 471 ASP A CA 1
ATOM 3783 C C . ASP A 1 471 ? 11.836 4.381 36.342 1.00 92.25 471 ASP A C 1
ATOM 3785 O O . ASP A 1 471 ? 10.847 4.887 36.870 1.00 92.25 471 ASP A O 1
ATOM 3789 N N . LEU A 1 472 ? 12.019 4.394 35.014 1.00 91.50 472 LEU A N 1
ATOM 3790 C CA . LEU A 1 472 ? 11.104 5.040 34.075 1.00 91.50 472 LEU A CA 1
ATOM 3791 C C . LEU A 1 472 ? 9.703 4.416 34.150 1.00 91.50 472 LEU A C 1
ATOM 3793 O O . LEU A 1 472 ? 8.700 5.130 34.125 1.00 91.50 472 LEU A O 1
ATOM 3797 N N . LEU A 1 473 ? 9.638 3.089 34.262 1.00 89.88 473 LEU A N 1
ATOM 3798 C CA . LEU A 1 473 ? 8.393 2.343 34.365 1.00 89.88 473 LEU A CA 1
ATOM 3799 C C . LEU A 1 473 ? 7.627 2.710 35.641 1.00 89.88 473 LEU A C 1
ATOM 3801 O O . LEU A 1 473 ? 6.428 2.976 35.557 1.00 89.88 473 LEU A O 1
ATOM 3805 N N . ARG A 1 474 ? 8.296 2.788 36.797 1.00 91.44 474 ARG A N 1
ATOM 3806 C CA . ARG A 1 474 ? 7.659 3.181 38.068 1.00 91.44 474 ARG A CA 1
ATOM 3807 C C . ARG A 1 474 ? 7.175 4.624 38.029 1.00 91.44 474 ARG A C 1
ATOM 3809 O O . ARG A 1 474 ? 5.975 4.855 38.168 1.00 91.44 474 ARG A O 1
ATOM 3816 N N . VAL A 1 475 ? 8.061 5.560 37.684 1.00 93.38 475 VAL A N 1
ATOM 3817 C CA . VAL A 1 475 ? 7.742 6.996 37.655 1.00 93.38 475 VAL A CA 1
ATOM 3818 C C . VAL A 1 475 ? 6.544 7.294 36.750 1.00 93.38 475 VAL A C 1
ATOM 3820 O O . VAL A 1 475 ? 5.625 8.001 37.160 1.00 93.38 475 VAL A O 1
ATOM 3823 N N . TYR A 1 476 ? 6.508 6.741 35.532 1.00 91.31 476 TYR A N 1
ATOM 3824 C CA . TYR A 1 476 ? 5.460 7.079 34.561 1.00 91.31 476 TYR A CA 1
ATOM 3825 C C . TYR A 1 476 ? 4.227 6.164 34.586 1.00 91.31 476 TYR A C 1
ATOM 3827 O O . TYR A 1 476 ? 3.157 6.616 34.180 1.00 91.31 476 TYR A O 1
ATOM 3835 N N . THR A 1 477 ? 4.334 4.905 35.031 1.00 90.56 477 THR A N 1
ATOM 3836 C CA . THR A 1 477 ? 3.195 3.957 35.016 1.00 90.56 477 THR A CA 1
ATOM 3837 C C . THR A 1 477 ? 2.609 3.632 36.389 1.00 90.56 477 THR A C 1
ATOM 3839 O O . THR A 1 477 ? 1.549 3.006 36.435 1.00 90.56 477 THR A O 1
ATOM 3842 N N . VAL A 1 478 ? 3.249 4.075 37.476 1.00 92.88 478 VAL A N 1
ATOM 3843 C CA . VAL A 1 478 ? 2.765 3.948 38.861 1.00 92.88 478 VAL A CA 1
ATOM 3844 C C . VAL A 1 478 ? 2.665 5.337 39.495 1.00 92.88 478 VAL A C 1
ATOM 3846 O O . VAL A 1 478 ? 1.553 5.841 39.658 1.00 92.88 478 VAL A O 1
ATOM 3849 N N . ASP A 1 479 ? 3.794 6.005 39.756 1.00 93.31 479 ASP A N 1
ATOM 3850 C CA . ASP A 1 479 ? 3.845 7.214 40.597 1.00 93.31 479 ASP A CA 1
ATOM 3851 C C . ASP A 1 479 ? 3.048 8.384 39.997 1.00 93.31 479 ASP A C 1
ATOM 3853 O O . ASP A 1 479 ? 2.249 9.026 40.683 1.00 93.31 479 ASP A O 1
ATOM 3857 N N . ALA A 1 480 ? 3.203 8.637 38.692 1.00 92.25 480 ALA A N 1
ATOM 3858 C CA . ALA A 1 480 ? 2.463 9.683 37.987 1.00 92.25 480 ALA A CA 1
ATOM 3859 C C . ALA A 1 480 ? 0.942 9.432 37.963 1.00 92.25 480 ALA A C 1
ATOM 3861 O O . ALA A 1 480 ? 0.163 10.383 38.063 1.00 92.25 480 ALA A O 1
ATOM 3862 N N . LEU A 1 481 ? 0.503 8.170 37.868 1.00 92.00 481 LEU A N 1
ATOM 3863 C CA . LEU A 1 481 ? -0.923 7.825 37.922 1.00 92.00 481 LEU A CA 1
ATOM 3864 C C . LEU A 1 481 ? -1.467 7.961 39.345 1.00 92.00 481 LEU A C 1
ATOM 3866 O O . LEU A 1 481 ? -2.530 8.548 39.530 1.00 92.00 481 LEU A O 1
ATOM 3870 N N . GLN A 1 482 ? -0.728 7.477 40.345 1.00 93.06 482 GLN A N 1
ATOM 3871 C CA . GLN A 1 482 ? -1.086 7.593 41.758 1.00 93.06 482 GLN A CA 1
ATOM 3872 C C . GLN A 1 482 ? -1.191 9.060 42.200 1.00 93.06 482 GLN A C 1
ATOM 3874 O O . GLN A 1 482 ? -2.178 9.432 42.833 1.00 93.06 482 GLN A O 1
ATOM 3879 N N . SER A 1 483 ? -0.226 9.899 41.810 1.00 92.12 483 SER A N 1
ATOM 3880 C CA . SER A 1 483 ? -0.233 11.348 42.052 1.00 92.12 483 SER A CA 1
ATOM 3881 C C . SER A 1 483 ? -1.407 12.049 41.356 1.00 92.12 483 SER A C 1
ATOM 3883 O O . SER A 1 483 ? -2.088 12.885 41.946 1.00 92.12 483 SER A O 1
ATOM 3885 N N . SER A 1 484 ? -1.712 11.663 40.115 1.00 91.00 484 SER A N 1
ATOM 3886 C CA . SER A 1 484 ? -2.855 12.219 39.388 1.00 91.00 484 SER A CA 1
ATOM 3887 C C . SER A 1 484 ? -4.204 11.823 40.009 1.00 91.00 484 SER A C 1
ATOM 3889 O O . SER A 1 484 ? -5.093 12.664 40.143 1.00 91.00 484 SER A O 1
ATOM 3891 N N . ILE A 1 485 ? -4.358 10.568 40.448 1.00 91.75 485 ILE A N 1
ATOM 3892 C CA . ILE A 1 485 ? -5.582 10.081 41.105 1.00 91.75 485 ILE A CA 1
ATOM 3893 C C . ILE A 1 485 ? -5.771 10.729 42.481 1.00 91.75 485 ILE A C 1
ATOM 3895 O O . ILE A 1 485 ? -6.881 11.159 42.790 1.00 91.75 485 ILE A O 1
ATOM 3899 N N . SER A 1 486 ? -4.714 10.860 43.289 1.00 89.50 486 SER A N 1
ATOM 3900 C CA . SER A 1 486 ? -4.813 11.526 44.594 1.00 89.50 486 SER A CA 1
ATOM 3901 C C . SER A 1 486 ? -5.115 13.024 44.457 1.00 89.50 486 SER A C 1
ATOM 3903 O O . SER A 1 486 ? -5.919 13.556 45.222 1.00 89.50 486 SER A O 1
ATOM 3905 N N . TRP A 1 487 ? -4.577 13.691 43.429 1.00 89.94 487 TRP A N 1
ATOM 3906 C CA . TRP A 1 487 ? -4.953 15.064 43.074 1.00 89.94 487 TRP A CA 1
ATOM 3907 C C . TRP A 1 487 ? -6.431 15.181 42.656 1.00 89.94 487 TRP A C 1
ATOM 3909 O O . TRP A 1 487 ? -7.110 16.127 43.060 1.00 89.94 487 TRP A O 1
ATOM 3919 N N . LEU A 1 488 ? -6.955 14.195 41.917 1.00 88.25 488 LEU A N 1
ATOM 3920 C CA . LEU A 1 488 ? -8.371 14.099 41.537 1.00 88.25 488 LEU A CA 1
ATOM 3921 C C . LEU A 1 488 ? -9.317 13.856 42.723 1.00 88.25 488 LEU A C 1
ATOM 3923 O O . LEU A 1 488 ? -10.443 14.345 42.698 1.00 88.25 488 LEU A O 1
ATOM 3927 N N . MET A 1 489 ? -8.879 13.115 43.745 1.00 86.25 489 MET A N 1
ATOM 3928 C CA . MET A 1 489 ? -9.641 12.891 44.985 1.00 86.25 489 MET A CA 1
ATOM 3929 C C . MET A 1 489 ? -9.726 14.141 45.875 1.00 86.25 489 MET A C 1
ATOM 3931 O O . MET A 1 489 ? -10.599 14.220 46.738 1.00 86.25 489 MET A O 1
ATOM 3935 N N . GLY A 1 490 ? -8.822 15.104 45.674 1.00 82.81 490 GLY A N 1
ATOM 3936 C CA . GLY A 1 490 ? -8.873 16.430 46.280 1.00 82.81 490 GLY A CA 1
ATOM 3937 C C . GLY A 1 490 ? -9.810 17.376 45.521 1.00 82.81 490 GLY A C 1
ATOM 3938 O O . GLY A 1 490 ? -10.942 17.036 45.187 1.00 82.81 490 GLY A O 1
ATOM 3939 N N . TRP A 1 491 ? -9.349 18.606 45.278 1.00 78.38 491 TRP A N 1
ATOM 3940 C CA . TRP A 1 491 ? -10.087 19.641 44.536 1.00 78.38 491 TRP A CA 1
ATOM 3941 C C . TRP A 1 491 ? -9.335 19.991 43.235 1.00 78.38 491 TRP A C 1
ATOM 3943 O O . TRP A 1 491 ? -8.690 21.044 43.156 1.00 78.38 491 TRP A O 1
ATOM 3953 N N . PRO A 1 492 ? -9.355 19.114 42.212 1.00 79.25 492 PRO A N 1
ATOM 3954 C CA . PRO A 1 492 ? -8.582 19.310 40.989 1.00 79.25 492 PRO A CA 1
ATOM 3955 C C . PRO A 1 492 ? -9.016 20.591 40.268 1.00 79.25 492 PRO A C 1
ATOM 3957 O O . PRO A 1 492 ? -10.189 20.785 39.958 1.00 79.25 492 PRO A O 1
ATOM 3960 N N . ALA A 1 493 ? -8.061 21.491 40.018 1.00 72.12 493 ALA A N 1
ATOM 3961 C CA . ALA A 1 493 ? -8.278 22.793 39.371 1.00 72.12 493 ALA A CA 1
ATOM 3962 C C . ALA A 1 493 ? -9.412 23.658 39.984 1.00 72.12 493 ALA A C 1
ATOM 3964 O O . ALA A 1 493 ? -10.002 24.484 39.290 1.00 72.12 493 ALA A O 1
ATOM 3965 N N . GLY A 1 494 ? -9.729 23.477 41.274 1.00 72.56 494 GLY A N 1
ATOM 3966 C CA . GLY A 1 494 ? -10.816 24.195 41.955 1.00 72.56 494 GLY A CA 1
ATOM 3967 C C . GLY A 1 494 ? -12.227 23.650 41.688 1.00 72.56 494 GLY A C 1
ATOM 3968 O O . GLY A 1 494 ? -13.202 24.229 42.165 1.00 72.56 494 GLY A O 1
ATOM 3969 N N . LEU A 1 495 ? -12.363 22.533 40.965 1.00 75.69 495 LEU A N 1
ATOM 3970 C CA . LEU A 1 495 ? -13.640 21.838 40.790 1.00 75.69 495 LEU A CA 1
ATOM 3971 C C . LEU A 1 495 ? -13.993 21.063 42.066 1.00 75.69 495 LEU A C 1
ATOM 3973 O O . LEU A 1 495 ? -13.288 20.133 42.459 1.00 75.69 495 LEU A O 1
ATOM 3977 N N . LYS A 1 496 ? -15.119 21.415 42.694 1.00 80.75 496 LYS A N 1
ATOM 3978 C CA . LYS A 1 496 ? -15.669 20.672 43.835 1.00 80.75 496 LYS A CA 1
ATOM 3979 C C . LYS A 1 496 ? -16.382 19.410 43.339 1.00 80.75 496 LYS A C 1
ATOM 3981 O O . LYS A 1 496 ? -17.557 19.452 42.982 1.00 80.75 496 LYS A O 1
ATOM 3986 N N . LEU A 1 497 ? -15.649 18.301 43.294 1.00 85.25 497 LEU A N 1
ATOM 3987 C CA . LEU A 1 497 ? -16.173 16.986 42.922 1.00 85.25 497 LEU A CA 1
ATOM 3988 C C . LEU A 1 497 ? -16.991 16.351 44.061 1.00 85.25 497 LEU A C 1
ATOM 3990 O O . LEU A 1 497 ? -16.873 16.733 45.227 1.00 85.25 497 LEU A O 1
ATOM 3994 N N . ASN A 1 498 ? -17.822 15.358 43.727 1.00 89.50 498 ASN A N 1
ATOM 3995 C CA . ASN A 1 498 ? -18.477 14.517 44.733 1.00 89.50 498 ASN A CA 1
ATOM 3996 C C . ASN A 1 498 ? -17.423 13.652 45.452 1.00 89.50 498 ASN A C 1
ATOM 3998 O O . ASN A 1 498 ? -16.804 12.798 44.814 1.00 89.50 498 ASN A O 1
ATOM 4002 N N . GLY A 1 499 ? -17.238 13.885 46.756 1.00 85.38 499 GLY A N 1
ATOM 4003 C CA . GLY A 1 499 ? -16.191 13.255 47.564 1.00 85.38 499 GLY A CA 1
ATOM 4004 C C . GLY A 1 499 ? -16.333 11.739 47.711 1.00 85.38 499 GLY A C 1
ATOM 4005 O O . GLY A 1 499 ? -15.342 11.037 47.555 1.00 85.38 499 GLY A O 1
ATOM 4006 N N . GLU A 1 500 ? -17.549 11.230 47.925 1.00 89.62 500 GLU A N 1
ATOM 4007 C CA . GLU A 1 500 ? -17.805 9.789 48.096 1.00 89.62 500 GLU A CA 1
ATOM 4008 C C . GLU A 1 500 ? -17.558 9.002 46.803 1.00 89.62 500 GLU A C 1
ATOM 4010 O O . GLU A 1 500 ? -16.943 7.936 46.807 1.00 89.62 500 GLU A O 1
ATOM 4015 N N . LEU A 1 501 ? -17.984 9.544 45.656 1.00 89.50 501 LEU A N 1
ATOM 4016 C CA . LEU A 1 501 ? -17.708 8.902 44.371 1.00 89.50 501 LEU A CA 1
ATOM 4017 C C . LEU A 1 501 ? -16.218 8.992 44.006 1.00 89.50 501 LEU A C 1
ATOM 4019 O O . LEU A 1 501 ? -15.662 8.036 43.466 1.00 89.50 501 LEU A O 1
ATOM 4023 N N . ALA A 1 502 ? -15.567 10.125 44.293 1.00 90.25 502 ALA A N 1
ATOM 4024 C CA . ALA A 1 502 ? -14.142 10.303 44.029 1.00 90.25 502 ALA A CA 1
ATOM 4025 C C . ALA A 1 502 ? -13.277 9.393 44.917 1.00 90.25 502 ALA A C 1
ATOM 4027 O O . ALA A 1 502 ? -12.316 8.810 44.416 1.00 90.25 502 ALA A O 1
ATOM 4028 N N . SER A 1 503 ? -13.633 9.220 46.196 1.00 90.94 503 SER A N 1
ATOM 4029 C CA . SER A 1 503 ? -12.925 8.332 47.123 1.00 90.94 503 SER A CA 1
ATOM 4030 C C . SER A 1 503 ? -13.083 6.862 46.729 1.00 90.94 503 SER A C 1
ATOM 4032 O O . SER A 1 503 ? -12.077 6.159 46.636 1.00 90.94 503 SER A O 1
ATOM 4034 N N . PHE A 1 504 ? -14.299 6.419 46.390 1.00 92.69 504 PHE A N 1
ATOM 4035 C CA . PHE A 1 504 ? -14.563 5.063 45.901 1.00 92.69 504 PHE A CA 1
ATOM 4036 C C . PHE A 1 504 ? -13.791 4.751 44.608 1.00 92.69 504 PHE A C 1
ATOM 4038 O O . PHE A 1 504 ? -13.063 3.758 44.530 1.00 92.69 504 PHE A O 1
ATOM 4045 N N . LEU A 1 505 ? -13.918 5.615 43.594 1.00 90.62 505 LEU A N 1
ATOM 4046 C CA . LEU A 1 505 ? -13.296 5.403 42.287 1.00 90.62 505 LEU A CA 1
ATOM 4047 C C . LEU A 1 505 ? -11.763 5.513 42.360 1.00 90.62 505 LEU A C 1
ATOM 4049 O O . LEU A 1 505 ? -11.052 4.735 41.721 1.00 90.62 505 LEU A O 1
ATOM 4053 N N . GLY A 1 506 ? -11.255 6.441 43.175 1.00 91.94 506 GLY A N 1
ATOM 4054 C CA . GLY A 1 506 ? -9.832 6.590 43.454 1.00 91.94 506 GLY A CA 1
ATOM 4055 C C . GLY A 1 506 ? -9.249 5.374 44.173 1.00 91.94 506 GLY A C 1
ATOM 4056 O O . GLY A 1 506 ? -8.251 4.827 43.707 1.00 91.94 506 GLY A O 1
ATOM 4057 N N . ALA A 1 507 ? -9.895 4.885 45.237 1.00 92.81 507 ALA A N 1
ATOM 4058 C CA . ALA A 1 507 ? -9.460 3.690 45.963 1.00 92.81 507 ALA A CA 1
ATOM 4059 C C . ALA A 1 507 ? -9.421 2.442 45.062 1.00 92.81 507 ALA A C 1
ATOM 4061 O O . ALA A 1 507 ? -8.444 1.691 45.100 1.00 92.81 507 ALA A O 1
ATOM 4062 N N . LEU A 1 508 ? -10.430 2.258 44.200 1.00 92.00 508 LEU A N 1
ATOM 4063 C CA . LEU A 1 508 ? -10.474 1.159 43.231 1.00 92.00 508 LEU A CA 1
ATOM 4064 C C . LEU A 1 508 ? -9.284 1.196 42.259 1.00 92.00 508 LEU A C 1
ATOM 4066 O O . LEU A 1 508 ? -8.616 0.180 42.062 1.00 92.00 508 LEU A O 1
ATOM 4070 N N . PHE A 1 509 ? -8.996 2.353 41.653 1.00 93.12 509 PHE A N 1
ATOM 4071 C CA . PHE A 1 509 ? -7.878 2.470 40.712 1.00 93.12 509 PHE A CA 1
ATOM 4072 C C . PHE A 1 509 ? -6.512 2.391 41.404 1.00 93.12 509 PHE A C 1
ATOM 4074 O O . PHE A 1 509 ? -5.610 1.745 40.871 1.00 93.12 509 PHE A O 1
ATOM 4081 N N . LEU A 1 510 ? -6.364 2.972 42.599 1.00 93.94 510 LEU A N 1
ATOM 4082 C CA . LEU A 1 510 ? -5.144 2.854 43.400 1.00 93.94 510 LEU A CA 1
ATOM 4083 C C . LEU A 1 510 ? -4.852 1.395 43.772 1.00 93.94 510 LEU A C 1
ATOM 4085 O O . LEU A 1 510 ? -3.714 0.963 43.625 1.00 93.94 510 LEU A O 1
ATOM 4089 N N . TRP A 1 511 ? -5.861 0.606 44.152 1.00 93.44 511 TRP A N 1
ATOM 4090 C CA . TRP A 1 511 ? -5.686 -0.824 44.437 1.00 93.44 511 TRP A CA 1
ATOM 4091 C C . TRP A 1 511 ? -5.126 -1.604 43.232 1.00 93.44 511 TRP A C 1
ATOM 4093 O O . TRP A 1 511 ? -4.175 -2.374 43.381 1.00 93.44 511 TRP A O 1
ATOM 4103 N N . VAL A 1 512 ? -5.642 -1.353 42.022 1.00 93.25 512 VAL A N 1
ATOM 4104 C CA . VAL A 1 512 ? -5.117 -1.983 40.794 1.00 93.25 512 VAL A CA 1
ATOM 4105 C C . VAL A 1 512 ? -3.709 -1.474 40.446 1.00 93.25 512 VAL A C 1
ATOM 4107 O O . VAL A 1 512 ? -2.888 -2.252 39.961 1.00 93.25 512 VAL A O 1
ATOM 4110 N N . ILE A 1 513 ? -3.390 -0.202 40.713 1.00 93.81 513 ILE A N 1
ATOM 4111 C CA . ILE A 1 513 ? -2.031 0.342 40.533 1.00 93.81 513 ILE A CA 1
ATOM 4112 C C . ILE A 1 513 ? -1.043 -0.317 41.505 1.00 93.81 513 ILE A C 1
ATOM 4114 O O . ILE A 1 513 ? 0.039 -0.707 41.074 1.00 93.81 513 ILE A O 1
ATOM 4118 N N . THR A 1 514 ? -1.416 -0.532 42.769 1.00 92.75 514 THR A N 1
ATOM 4119 C CA . THR A 1 514 ? -0.587 -1.267 43.740 1.00 92.75 514 THR A CA 1
ATOM 4120 C C . THR A 1 514 ? -0.356 -2.713 43.295 1.00 92.75 514 THR A C 1
ATOM 4122 O O . THR A 1 514 ? 0.775 -3.197 43.335 1.00 92.75 514 THR A O 1
ATOM 4125 N N . TYR A 1 515 ? -1.390 -3.395 42.785 1.00 93.06 515 TYR A N 1
ATOM 4126 C CA . TYR A 1 515 ? -1.231 -4.728 42.191 1.00 93.06 515 TYR A CA 1
ATOM 4127 C C . TYR A 1 515 ? -0.270 -4.716 40.987 1.00 93.06 515 TYR A C 1
ATOM 4129 O O . TYR A 1 515 ? 0.581 -5.599 40.862 1.00 93.06 515 TYR A O 1
ATOM 4137 N N . TRP A 1 516 ? -0.352 -3.696 40.127 1.00 93.25 516 TRP A N 1
ATOM 4138 C CA . TRP A 1 516 ? 0.572 -3.531 39.005 1.00 93.25 516 TRP A CA 1
ATOM 4139 C C . TRP A 1 516 ? 2.009 -3.217 39.454 1.00 93.25 516 TRP A C 1
ATOM 4141 O O . TRP A 1 516 ? 2.945 -3.766 38.875 1.00 93.25 516 TRP A O 1
ATOM 4151 N N . SER A 1 517 ? 2.205 -2.426 40.517 1.00 94.12 517 SER A N 1
ATOM 4152 C CA . SER A 1 517 ? 3.530 -2.216 41.123 1.00 94.12 517 SER A CA 1
ATOM 4153 C C . SER A 1 517 ? 4.149 -3.545 41.544 1.00 94.12 517 SER A C 1
ATOM 4155 O O . SER A 1 517 ? 5.254 -3.852 41.110 1.00 94.12 517 SER A O 1
ATOM 4157 N N . ASN A 1 518 ? 3.402 -4.395 42.256 1.00 93.19 518 ASN A N 1
ATOM 4158 C CA . ASN A 1 518 ? 3.880 -5.724 42.656 1.00 93.19 518 ASN A CA 1
ATOM 4159 C C . ASN A 1 518 ? 4.268 -6.600 41.443 1.00 93.19 518 ASN A C 1
ATOM 4161 O O . ASN A 1 518 ? 5.203 -7.398 41.518 1.00 93.19 518 ASN A O 1
ATOM 4165 N N . CYS A 1 519 ? 3.587 -6.440 40.301 1.00 91.00 519 CYS A N 1
ATOM 4166 C CA . CYS A 1 519 ? 3.961 -7.104 39.048 1.00 91.00 519 CYS A CA 1
ATOM 4167 C C . CYS A 1 519 ? 5.268 -6.543 38.453 1.00 91.00 519 CYS A C 1
ATOM 4169 O O . CYS A 1 519 ? 6.065 -7.306 37.905 1.00 91.00 519 CYS A O 1
ATOM 4171 N N . ILE A 1 520 ? 5.521 -5.235 38.581 1.00 90.81 520 ILE A N 1
ATOM 4172 C CA . ILE A 1 520 ? 6.798 -4.600 38.211 1.00 90.81 520 ILE A CA 1
ATOM 4173 C C . ILE A 1 520 ? 7.928 -5.076 39.135 1.00 90.81 520 ILE A C 1
ATOM 4175 O O . ILE A 1 520 ? 9.007 -5.408 38.644 1.00 90.81 520 ILE A O 1
ATOM 4179 N N . ASP A 1 521 ? 7.682 -5.166 40.444 1.00 91.19 521 ASP A N 1
ATOM 4180 C CA . ASP A 1 521 ? 8.626 -5.711 41.427 1.00 91.19 521 ASP A CA 1
ATOM 4181 C C . ASP A 1 521 ? 9.029 -7.155 41.084 1.00 91.19 521 ASP A C 1
ATOM 4183 O O . ASP A 1 521 ? 10.217 -7.480 41.069 1.00 91.19 521 ASP A O 1
ATOM 4187 N N . ALA A 1 522 ? 8.064 -7.996 40.695 1.00 92.00 522 ALA A N 1
ATOM 4188 C CA . ALA A 1 522 ? 8.327 -9.358 40.224 1.00 92.00 522 ALA A CA 1
ATOM 4189 C C . ALA A 1 522 ? 9.064 -9.417 38.866 1.00 92.00 522 ALA A C 1
ATOM 4191 O O . ALA A 1 522 ? 9.823 -10.356 38.616 1.00 92.00 522 ALA A O 1
ATOM 4192 N N . LEU A 1 523 ? 8.870 -8.426 37.986 1.00 89.06 523 LEU A N 1
ATOM 4193 C CA . LEU A 1 523 ? 9.525 -8.350 36.673 1.00 89.06 523 LEU A CA 1
ATOM 4194 C C . LEU A 1 523 ? 10.963 -7.805 36.745 1.00 89.06 523 LEU A C 1
ATOM 4196 O O . LEU A 1 523 ? 11.796 -8.176 35.915 1.00 89.06 523 LEU A O 1
ATOM 4200 N N . ALA A 1 524 ? 11.274 -6.957 37.729 1.00 90.31 524 ALA A N 1
ATOM 4201 C CA . ALA A 1 524 ? 12.575 -6.307 37.898 1.00 90.31 524 ALA A CA 1
ATOM 4202 C C . ALA A 1 524 ? 13.798 -7.253 37.766 1.00 90.31 524 ALA A C 1
ATOM 4204 O O . ALA A 1 524 ? 14.675 -6.940 36.958 1.00 90.31 524 ALA A O 1
ATOM 4205 N N . PRO A 1 525 ? 13.876 -8.431 38.430 1.00 92.25 525 PRO A N 1
ATOM 4206 C CA . PRO A 1 525 ? 15.020 -9.345 38.280 1.00 92.25 525 PRO A CA 1
ATOM 4207 C C . PRO A 1 525 ? 15.122 -10.022 36.899 1.00 92.25 525 PRO A C 1
ATOM 4209 O O . PRO A 1 525 ? 16.176 -10.552 36.544 1.00 92.25 525 PRO A O 1
ATOM 4212 N N . ALA A 1 526 ? 14.051 -10.023 36.098 1.00 91.31 526 ALA A N 1
ATOM 4213 C CA . ALA A 1 526 ? 14.066 -10.525 34.722 1.00 91.31 526 ALA A CA 1
ATOM 4214 C C . ALA A 1 526 ? 14.401 -9.431 33.690 1.00 91.31 526 ALA A C 1
ATOM 4216 O O . ALA A 1 526 ? 14.776 -9.747 32.557 1.00 91.31 526 ALA A O 1
ATOM 4217 N N . LEU A 1 527 ? 14.308 -8.152 34.069 1.00 89.56 527 LEU A N 1
ATOM 4218 C CA . LEU A 1 527 ? 14.495 -7.020 33.166 1.00 89.56 527 LEU A CA 1
ATOM 4219 C C . LEU A 1 527 ? 15.889 -6.963 32.499 1.00 89.56 527 LEU A C 1
ATOM 4221 O O . LEU A 1 527 ? 15.919 -6.732 31.289 1.00 89.56 527 LEU A O 1
ATOM 4225 N N . PRO A 1 528 ? 17.023 -7.248 33.180 1.00 92.56 528 PRO A N 1
ATOM 4226 C CA . PRO A 1 528 ? 18.336 -7.301 32.527 1.00 92.56 528 PRO A CA 1
ATOM 4227 C C . PRO A 1 528 ? 18.402 -8.359 31.418 1.00 92.56 528 PRO A C 1
ATOM 4229 O O . PRO A 1 528 ? 18.946 -8.108 30.345 1.00 92.56 528 PRO A O 1
ATOM 4232 N N . LYS A 1 529 ? 17.766 -9.525 31.622 1.00 92.75 529 LYS A N 1
ATOM 4233 C CA . LYS A 1 529 ? 17.701 -10.606 30.620 1.00 92.75 529 LYS A CA 1
ATOM 4234 C C . LYS A 1 529 ? 16.852 -10.209 29.410 1.00 92.75 529 LYS A C 1
ATOM 4236 O O . LYS A 1 529 ? 17.217 -10.524 28.280 1.00 92.75 529 LYS A O 1
ATOM 4241 N N . LEU A 1 530 ? 15.749 -9.489 29.633 1.00 91.50 530 LEU A N 1
ATOM 4242 C CA . LEU A 1 530 ? 14.919 -8.935 28.558 1.00 91.50 530 LEU A CA 1
ATOM 4243 C C . LEU A 1 530 ? 15.672 -7.862 27.760 1.00 91.50 530 LEU A C 1
ATOM 4245 O O . LEU A 1 530 ? 15.660 -7.905 26.532 1.00 91.50 530 LEU A O 1
ATOM 4249 N N . VAL A 1 531 ? 16.371 -6.944 28.435 1.00 93.38 531 VAL A N 1
ATOM 4250 C CA . VAL A 1 531 ? 17.209 -5.916 27.791 1.00 93.38 531 VAL A CA 1
ATOM 4251 C C . VAL A 1 531 ? 18.351 -6.554 26.996 1.00 93.38 531 VAL A C 1
ATOM 4253 O O . VAL A 1 531 ? 18.567 -6.174 25.846 1.00 93.38 531 VAL A O 1
ATOM 4256 N N . TRP A 1 532 ? 19.017 -7.575 27.542 1.00 94.38 532 TRP A N 1
ATOM 4257 C CA . TRP A 1 532 ? 20.039 -8.343 26.826 1.00 94.38 532 TRP A CA 1
ATOM 4258 C C . TRP A 1 532 ? 19.474 -9.030 25.574 1.00 94.38 532 TRP A C 1
ATOM 4260 O O . TRP A 1 532 ? 20.076 -8.948 24.505 1.00 94.38 532 TRP A O 1
ATOM 4270 N N . PHE A 1 533 ? 18.290 -9.647 25.664 1.00 93.50 533 PHE A N 1
ATOM 4271 C CA . PHE A 1 533 ? 17.637 -10.300 24.524 1.00 93.50 533 PHE A CA 1
ATOM 4272 C C . PHE A 1 533 ? 17.203 -9.296 23.438 1.00 93.50 533 PHE A C 1
ATOM 4274 O O . PHE A 1 533 ? 17.401 -9.550 22.248 1.00 93.50 533 PHE A O 1
ATOM 4281 N N . VAL A 1 534 ? 16.698 -8.119 23.831 1.00 93.31 534 VAL A N 1
ATOM 4282 C CA . VAL A 1 534 ? 16.457 -6.991 22.912 1.00 93.31 534 VAL A CA 1
ATOM 4283 C C . VAL A 1 534 ? 17.772 -6.549 22.259 1.00 93.31 534 VAL A C 1
ATOM 4285 O O . VAL A 1 534 ? 17.826 -6.431 21.035 1.00 93.31 534 VAL A O 1
ATOM 4288 N N . GLY A 1 535 ? 18.850 -6.394 23.032 1.00 91.94 535 GLY A N 1
ATOM 4289 C CA . GLY A 1 535 ? 20.190 -6.090 22.525 1.00 91.94 535 GLY A CA 1
ATOM 4290 C C . GLY A 1 535 ? 20.674 -7.110 21.488 1.00 91.94 535 GLY A C 1
ATOM 4291 O O . GLY A 1 535 ? 21.074 -6.719 20.391 1.00 91.94 535 GLY A O 1
ATOM 4292 N N . PHE A 1 536 ? 20.531 -8.407 21.774 1.00 92.12 536 PHE A N 1
ATOM 4293 C CA . PHE A 1 536 ? 20.874 -9.504 20.864 1.00 92.12 536 PHE A CA 1
ATOM 4294 C C . PHE A 1 536 ? 20.039 -9.493 19.571 1.00 92.12 536 PHE A C 1
ATOM 4296 O O . PHE A 1 536 ? 20.577 -9.732 18.489 1.00 92.12 536 PHE A O 1
ATOM 4303 N N . SER A 1 537 ? 18.752 -9.134 19.631 1.00 93.31 537 SER A N 1
ATOM 4304 C CA . SER A 1 537 ? 17.912 -9.014 18.424 1.00 93.31 537 SER A CA 1
ATOM 4305 C C . SER A 1 537 ? 18.462 -8.006 17.398 1.00 93.31 537 SER A C 1
ATOM 4307 O O . SER A 1 537 ? 18.262 -8.170 16.193 1.00 93.31 537 SER A O 1
ATOM 4309 N N . SER A 1 538 ? 19.222 -7.007 17.860 1.00 92.00 538 SER A N 1
ATOM 4310 C CA . SER A 1 538 ? 19.810 -5.949 17.029 1.00 92.00 538 SER A CA 1
ATOM 4311 C C . SER A 1 538 ? 20.849 -6.456 16.022 1.00 92.00 538 SER A C 1
ATOM 4313 O O . SER A 1 538 ? 21.097 -5.776 15.026 1.00 92.00 538 SER A O 1
ATOM 4315 N N . PHE A 1 539 ? 21.410 -7.660 16.203 1.00 87.12 539 PHE A N 1
ATOM 4316 C CA . PHE A 1 539 ? 22.267 -8.297 15.189 1.00 87.12 539 PHE A CA 1
ATOM 4317 C C . PHE A 1 539 ? 21.527 -8.562 13.864 1.00 87.12 539 PHE A C 1
ATOM 4319 O O . PHE A 1 539 ? 22.160 -8.604 12.810 1.00 87.12 539 PHE A O 1
ATOM 4326 N N . ALA A 1 540 ? 20.194 -8.685 13.893 1.00 86.75 540 ALA A N 1
ATOM 4327 C CA . ALA A 1 540 ? 19.349 -8.790 12.701 1.00 86.75 540 ALA A CA 1
ATOM 4328 C C . ALA A 1 540 ? 18.908 -7.419 12.127 1.00 86.75 540 ALA A C 1
ATOM 4330 O O . ALA A 1 540 ? 18.203 -7.377 11.115 1.00 86.75 540 ALA A O 1
ATOM 4331 N N . GLY A 1 541 ? 19.340 -6.310 12.741 1.00 90.44 541 GLY A N 1
ATOM 4332 C CA . GLY A 1 541 ? 19.076 -4.932 12.321 1.00 90.44 541 GLY A CA 1
ATOM 4333 C C . GLY A 1 541 ? 18.478 -4.054 13.424 1.00 90.44 541 GLY A C 1
ATOM 4334 O O . GLY A 1 541 ? 17.764 -4.552 14.286 1.00 90.44 541 GLY A O 1
ATOM 4335 N N . ALA A 1 542 ? 18.735 -2.741 13.397 1.00 91.25 542 ALA A N 1
ATOM 4336 C CA . ALA A 1 542 ? 18.231 -1.764 14.379 1.00 91.25 542 ALA A CA 1
ATOM 4337 C C . ALA A 1 542 ? 16.693 -1.669 14.421 1.00 91.25 542 ALA A C 1
ATOM 4339 O O . ALA A 1 542 ? 16.102 -1.324 15.444 1.00 91.25 542 ALA A O 1
ATOM 4340 N N . SER A 1 543 ? 16.037 -2.021 13.320 1.00 92.88 543 SER A N 1
ATOM 4341 C CA . SER A 1 543 ? 14.586 -2.183 13.228 1.00 92.88 543 SER A CA 1
ATOM 4342 C C . SER A 1 543 ? 14.002 -3.257 14.165 1.00 92.88 543 SER A C 1
ATOM 4344 O O . SER A 1 543 ? 12.865 -3.109 14.613 1.00 92.88 543 SER A O 1
ATOM 4346 N N . MET A 1 544 ? 14.759 -4.310 14.497 1.00 93.06 544 MET A N 1
ATOM 4347 C CA . MET A 1 544 ? 14.310 -5.417 15.355 1.00 93.06 544 MET A CA 1
ATOM 4348 C C . MET A 1 544 ? 14.121 -5.026 16.833 1.00 93.06 544 MET A C 1
ATOM 4350 O O . MET A 1 544 ? 13.002 -5.195 17.329 1.00 93.06 544 MET A O 1
ATOM 4354 N N . PRO A 1 545 ? 15.114 -4.445 17.544 1.00 93.19 545 PRO A N 1
ATOM 4355 C CA . PRO A 1 545 ? 14.926 -4.006 18.924 1.00 93.19 545 PRO A CA 1
ATOM 4356 C C . PRO A 1 545 ? 13.871 -2.899 19.015 1.00 93.19 545 PRO A C 1
ATOM 4358 O O . PRO A 1 545 ? 13.100 -2.873 19.968 1.00 93.19 545 PRO A O 1
ATOM 4361 N N . LEU A 1 546 ? 13.758 -2.028 18.004 1.00 92.88 546 LEU A N 1
ATOM 4362 C CA . LEU A 1 546 ? 12.709 -1.007 17.946 1.00 92.88 546 LEU A CA 1
ATOM 4363 C C . LEU A 1 546 ? 11.299 -1.623 17.890 1.00 92.88 546 LEU A C 1
ATOM 4365 O O . LEU A 1 546 ? 10.399 -1.179 18.606 1.00 92.88 546 LEU A O 1
ATOM 4369 N N . ALA A 1 547 ? 11.107 -2.664 17.074 1.00 92.94 547 ALA A N 1
ATOM 4370 C CA . ALA A 1 547 ? 9.851 -3.406 17.025 1.00 92.94 547 ALA A CA 1
ATOM 4371 C C . ALA A 1 547 ? 9.553 -4.105 18.367 1.00 92.94 547 ALA A C 1
ATOM 4373 O O . ALA A 1 547 ? 8.422 -4.041 18.853 1.00 92.94 547 ALA A O 1
ATOM 4374 N N . MET A 1 548 ? 10.571 -4.695 19.009 1.00 93.00 548 MET A N 1
ATOM 4375 C CA . MET A 1 548 ? 10.436 -5.312 20.336 1.00 93.00 548 MET A CA 1
ATOM 4376 C C . MET A 1 548 ? 10.059 -4.295 21.415 1.00 93.00 548 MET A C 1
ATOM 4378 O O . MET A 1 548 ? 9.177 -4.574 22.221 1.00 93.00 548 MET A O 1
ATOM 4382 N N . LEU A 1 549 ? 10.657 -3.101 21.406 1.00 91.56 549 LEU A N 1
ATOM 4383 C CA . LEU A 1 549 ? 10.325 -2.019 22.337 1.00 91.56 549 LEU A CA 1
ATOM 4384 C C . LEU A 1 549 ? 8.884 -1.507 22.149 1.00 91.56 549 LEU A C 1
ATOM 4386 O O . LEU A 1 549 ? 8.220 -1.197 23.136 1.00 91.56 549 LEU A O 1
ATOM 4390 N N . SER A 1 550 ? 8.365 -1.473 20.915 1.00 92.06 550 SER A N 1
ATOM 4391 C CA . SER A 1 550 ? 6.968 -1.090 20.624 1.00 92.06 550 SER A CA 1
ATOM 4392 C C . SER A 1 550 ? 5.943 -2.093 21.179 1.00 92.06 550 SER A C 1
ATOM 4394 O O . SER A 1 550 ? 4.899 -1.707 21.726 1.00 92.06 550 SER A O 1
ATOM 4396 N N . ASP A 1 551 ? 6.244 -3.390 21.098 1.00 92.44 551 ASP A N 1
ATOM 4397 C CA . ASP A 1 551 ? 5.384 -4.430 21.668 1.00 92.44 551 ASP A CA 1
ATOM 4398 C C . ASP A 1 551 ? 5.560 -4.552 23.194 1.00 92.44 551 ASP A C 1
ATOM 4400 O O . ASP A 1 551 ? 4.562 -4.667 23.906 1.00 92.44 551 ASP A O 1
ATOM 4404 N N . LEU A 1 552 ? 6.783 -4.399 23.720 1.00 90.50 552 LEU A N 1
ATOM 4405 C CA . LEU A 1 552 ? 7.054 -4.335 25.161 1.00 90.50 552 LEU A CA 1
ATOM 4406 C C . LEU A 1 552 ? 6.328 -3.148 25.816 1.00 90.50 552 LEU A C 1
ATOM 4408 O O . LEU A 1 552 ? 5.668 -3.333 26.834 1.00 90.50 552 LEU A O 1
ATOM 4412 N N . LEU A 1 553 ? 6.343 -1.961 25.196 1.00 90.44 553 LEU A N 1
ATOM 4413 C CA . LEU A 1 553 ? 5.531 -0.814 25.626 1.00 90.44 553 LEU A CA 1
ATOM 4414 C C . LEU A 1 553 ? 4.035 -1.159 25.675 1.00 90.44 553 LEU A C 1
ATOM 4416 O O . LEU A 1 553 ? 3.325 -0.733 26.586 1.00 90.44 553 LEU A O 1
ATOM 4420 N N . SER A 1 554 ? 3.549 -1.921 24.692 1.00 89.38 554 SER A N 1
ATOM 4421 C CA . SER A 1 554 ? 2.138 -2.316 24.621 1.00 89.38 554 SER A CA 1
ATOM 4422 C C . SER A 1 554 ? 1.757 -3.282 25.753 1.00 89.38 554 SER A C 1
ATOM 4424 O O . SER A 1 554 ? 0.660 -3.167 26.293 1.00 89.38 554 SER A O 1
ATOM 4426 N N . ALA A 1 555 ? 2.661 -4.185 26.148 1.00 90.25 555 ALA A N 1
ATOM 4427 C CA . ALA A 1 555 ? 2.471 -5.083 27.289 1.00 90.25 555 ALA A CA 1
ATOM 4428 C C . ALA A 1 555 ? 2.571 -4.346 28.640 1.00 90.25 555 ALA A C 1
ATOM 4430 O O . ALA A 1 555 ? 1.707 -4.506 29.500 1.00 90.25 555 ALA A O 1
ATOM 4431 N N . LEU A 1 556 ? 3.578 -3.482 28.802 1.00 89.69 556 LEU A N 1
ATOM 4432 C CA . LEU A 1 556 ? 3.859 -2.734 30.037 1.00 89.69 556 LEU A CA 1
ATOM 4433 C C . LEU A 1 556 ? 2.842 -1.621 30.362 1.00 89.69 556 LEU A C 1
ATOM 4435 O O . LEU A 1 556 ? 2.940 -0.988 31.410 1.00 89.69 556 LEU A O 1
ATOM 4439 N N . THR A 1 557 ? 1.877 -1.354 29.476 1.00 92.50 557 THR A N 1
ATOM 4440 C CA . THR A 1 557 ? 0.839 -0.321 29.663 1.00 92.50 557 THR A CA 1
ATOM 4441 C C . THR A 1 557 ? -0.591 -0.872 29.602 1.00 92.50 557 THR A C 1
ATOM 4443 O O . THR A 1 557 ? -1.558 -0.121 29.431 1.00 92.50 557 THR A O 1
ATOM 4446 N N . ILE A 1 558 ? -0.753 -2.191 29.762 1.00 91.12 558 ILE A N 1
ATOM 4447 C CA . ILE A 1 558 ? -2.055 -2.869 29.693 1.00 91.12 558 ILE A CA 1
ATOM 4448 C C . ILE A 1 558 ? -3.034 -2.413 30.790 1.00 91.12 558 ILE A C 1
ATOM 4450 O O . ILE A 1 558 ? -4.234 -2.304 30.533 1.00 91.12 558 ILE A O 1
ATOM 4454 N N . HIS A 1 559 ? -2.539 -2.058 31.980 1.00 91.81 559 HIS A N 1
ATOM 4455 C CA . HIS A 1 559 ? -3.340 -1.489 33.071 1.00 91.81 559 HIS A CA 1
ATOM 4456 C C . HIS A 1 559 ? -3.919 -0.118 32.705 1.00 91.81 559 HIS A C 1
ATOM 4458 O O . HIS A 1 559 ? -5.109 0.110 32.903 1.00 91.81 559 HIS A O 1
ATOM 4464 N N . ILE A 1 560 ? -3.134 0.758 32.067 1.00 92.56 560 ILE A N 1
ATOM 4465 C CA . ILE A 1 560 ? -3.601 2.070 31.580 1.00 92.56 560 ILE A CA 1
ATOM 4466 C C . ILE A 1 560 ? -4.674 1.896 30.499 1.00 92.56 560 ILE A C 1
ATOM 4468 O O . ILE A 1 560 ? -5.670 2.621 30.484 1.00 92.56 560 ILE A O 1
ATOM 4472 N N . TYR A 1 561 ? -4.513 0.907 29.612 1.00 91.25 561 TYR A N 1
ATOM 4473 C CA . TYR A 1 561 ? -5.556 0.559 28.646 1.00 91.25 561 TYR A CA 1
ATOM 4474 C C . TYR A 1 561 ? -6.833 0.045 29.332 1.00 91.25 561 TYR A C 1
ATOM 4476 O O . TYR A 1 561 ? -7.926 0.455 28.940 1.00 91.25 561 TYR A O 1
ATOM 4484 N N . SER A 1 562 ? -6.707 -0.773 30.382 1.00 91.69 562 SER A N 1
ATOM 4485 C CA . SER A 1 562 ? -7.836 -1.247 31.195 1.00 91.69 562 SER A CA 1
ATOM 4486 C C . SER A 1 562 ? -8.575 -0.098 31.897 1.00 91.69 562 SER A C 1
ATOM 4488 O O . SER A 1 562 ? -9.798 -0.000 31.793 1.00 91.69 562 SER A O 1
ATOM 4490 N N . PHE A 1 563 ? -7.853 0.840 32.525 1.00 92.31 563 PHE A N 1
ATOM 4491 C CA . PHE A 1 563 ? -8.446 2.024 33.164 1.00 92.31 563 PHE A CA 1
ATOM 4492 C C . PHE A 1 563 ? -9.163 2.932 32.168 1.00 92.31 563 PHE A C 1
ATOM 4494 O O . PHE A 1 563 ? -10.281 3.376 32.438 1.00 92.31 563 PHE A O 1
ATOM 4501 N N . TYR A 1 564 ? -8.569 3.164 30.993 1.00 92.75 564 TYR A N 1
ATOM 4502 C CA . TYR A 1 564 ? -9.242 3.868 29.904 1.00 92.75 564 TYR A CA 1
ATOM 4503 C C . TYR A 1 564 ? -10.518 3.129 29.467 1.00 92.75 564 TYR A C 1
ATOM 4505 O O . TYR A 1 564 ? -11.565 3.757 29.356 1.00 92.75 564 TYR A O 1
ATOM 4513 N N . LEU A 1 565 ? -10.472 1.803 29.286 1.00 90.44 565 LEU A N 1
ATOM 4514 C CA . LEU A 1 565 ? -11.635 1.012 28.870 1.00 90.44 565 LEU A CA 1
ATOM 4515 C C . LEU A 1 565 ? -12.782 1.075 29.897 1.00 90.44 565 LEU A C 1
ATOM 4517 O O . LEU A 1 565 ? -13.941 1.260 29.520 1.00 90.44 565 LEU A O 1
ATOM 4521 N N . ALA A 1 566 ? -12.457 0.939 31.186 1.00 91.44 566 ALA A N 1
ATOM 4522 C CA . ALA A 1 566 ? -13.420 0.983 32.282 1.00 91.44 566 ALA A CA 1
ATOM 4523 C C . ALA A 1 566 ? -14.032 2.384 32.446 1.00 91.44 566 ALA A C 1
ATOM 4525 O O . ALA A 1 566 ? -15.255 2.527 32.411 1.00 91.44 566 ALA A O 1
ATOM 4526 N N . SER A 1 567 ? -13.198 3.423 32.556 1.00 92.19 567 SER A N 1
ATOM 4527 C CA . SER A 1 567 ? -13.664 4.808 32.729 1.00 92.19 567 SER A CA 1
ATOM 4528 C C . SER A 1 567 ? -14.452 5.321 31.520 1.00 92.19 567 SER A C 1
ATOM 4530 O O . SER A 1 567 ? -15.503 5.932 31.709 1.00 92.19 567 SER A O 1
ATOM 4532 N N . ALA A 1 568 ? -14.029 4.999 30.291 1.00 91.88 568 ALA A N 1
ATOM 4533 C CA . ALA A 1 568 ? -14.772 5.328 29.073 1.00 91.88 568 ALA A CA 1
ATOM 4534 C C . ALA A 1 568 ? -16.161 4.673 29.060 1.00 91.88 568 ALA A C 1
ATOM 4536 O O . ALA A 1 568 ? -17.151 5.341 28.770 1.00 91.88 568 ALA A O 1
ATOM 4537 N N . ARG A 1 569 ? -16.264 3.390 29.443 1.00 91.62 569 ARG A N 1
ATOM 4538 C CA . ARG A 1 569 ? -17.552 2.682 29.507 1.00 91.62 569 ARG A CA 1
ATOM 4539 C C . ARG A 1 569 ? -18.489 3.275 30.561 1.00 91.62 569 ARG A C 1
ATOM 4541 O O . ARG A 1 569 ? -19.657 3.484 30.250 1.00 91.62 569 ARG A O 1
ATOM 4548 N N . ILE A 1 570 ? -17.986 3.580 31.760 1.00 92.12 570 ILE A N 1
ATOM 4549 C CA . ILE A 1 570 ? -18.780 4.209 32.831 1.00 92.12 570 ILE A CA 1
ATOM 4550 C C . ILE A 1 570 ? -19.265 5.598 32.384 1.00 92.12 570 ILE A C 1
ATOM 4552 O O . ILE A 1 570 ? -20.454 5.892 32.489 1.00 92.12 570 ILE A O 1
ATOM 4556 N N . TYR A 1 571 ? -18.379 6.419 31.812 1.00 93.75 571 TYR A N 1
ATOM 4557 C CA . TYR A 1 571 ? -18.722 7.749 31.300 1.00 93.75 571 TYR A CA 1
ATOM 4558 C C . TYR A 1 571 ? -19.745 7.689 30.152 1.00 93.75 571 TYR A C 1
ATOM 4560 O O . TYR A 1 571 ? -20.732 8.426 30.161 1.00 93.75 571 TYR A O 1
ATOM 4568 N N . HIS A 1 572 ? -19.572 6.766 29.201 1.00 92.75 572 HIS A N 1
ATOM 4569 C CA . HIS A 1 572 ? -20.503 6.573 28.089 1.00 92.75 572 HIS A CA 1
ATOM 4570 C C . HIS A 1 572 ? -21.885 6.091 28.556 1.00 92.75 572 HIS A C 1
ATOM 4572 O O . HIS A 1 572 ? -22.908 6.599 28.088 1.00 92.75 572 HIS A O 1
ATOM 4578 N N . TRP A 1 573 ? -21.938 5.153 29.509 1.00 91.69 573 TRP A N 1
ATOM 4579 C CA . TRP A 1 573 ? -23.189 4.729 30.142 1.00 91.69 573 TRP A CA 1
ATOM 4580 C C . TRP A 1 573 ? -23.872 5.894 30.860 1.00 91.69 573 TRP A C 1
ATOM 4582 O O . TRP A 1 573 ? -25.060 6.120 30.639 1.00 91.69 573 TRP A O 1
ATOM 4592 N N . GLN A 1 574 ? -23.129 6.685 31.639 1.00 92.62 574 GLN A N 1
ATOM 4593 C CA . GLN A 1 574 ? -23.681 7.844 32.338 1.00 92.62 574 GLN A CA 1
ATOM 4594 C C . GLN A 1 574 ? -24.246 8.891 31.368 1.00 92.62 574 GLN A C 1
ATOM 4596 O O . GLN A 1 574 ? -25.367 9.352 31.571 1.00 92.62 574 GLN A O 1
ATOM 4601 N N . LEU A 1 575 ? -23.531 9.217 30.284 1.00 92.44 575 LEU A N 1
ATOM 4602 C CA . LEU A 1 575 ? -24.033 10.112 29.235 1.00 92.44 575 LEU A CA 1
ATOM 4603 C C . LEU A 1 575 ? -25.288 9.560 28.545 1.00 92.44 575 LEU A C 1
ATOM 4605 O O . LEU A 1 575 ? -26.228 10.314 28.307 1.00 92.44 575 LEU A O 1
ATOM 4609 N N . THR A 1 576 ? -25.328 8.260 28.243 1.00 90.88 576 THR A N 1
ATOM 4610 C CA . THR A 1 576 ? -26.467 7.625 27.553 1.00 90.88 576 THR A CA 1
ATOM 4611 C C . THR A 1 576 ? -27.713 7.583 28.443 1.00 90.88 576 THR A C 1
ATOM 4613 O O . THR A 1 576 ? -28.819 7.888 27.987 1.00 90.88 576 THR A O 1
ATOM 4616 N N . ILE A 1 577 ? -27.543 7.281 29.736 1.00 91.62 577 ILE A N 1
ATOM 4617 C CA . ILE A 1 577 ? -28.612 7.363 30.742 1.00 91.62 577 ILE A CA 1
ATOM 4618 C C . ILE A 1 577 ? -29.090 8.813 30.874 1.00 91.62 577 ILE A C 1
ATOM 4620 O O . ILE A 1 577 ? -30.292 9.065 30.836 1.00 91.62 577 ILE A O 1
ATOM 4624 N N . LEU A 1 578 ? -28.170 9.779 30.953 1.00 92.56 578 LEU A N 1
ATOM 4625 C CA . LEU A 1 578 ? -28.512 11.194 31.090 1.00 92.56 578 LEU A CA 1
ATOM 4626 C C . LEU A 1 578 ? -29.262 11.738 29.863 1.00 92.56 578 LEU A C 1
ATOM 4628 O O . LEU A 1 578 ? -30.234 12.471 30.022 1.00 92.56 578 LEU A O 1
ATOM 4632 N N . GLN A 1 579 ? -28.875 11.336 28.649 1.00 90.81 579 GLN A N 1
ATOM 4633 C CA . GLN A 1 579 ? -29.612 11.640 27.416 1.00 90.81 579 GLN A CA 1
ATOM 4634 C C . GLN A 1 579 ? -31.011 11.008 27.420 1.00 90.81 579 GLN A C 1
ATOM 4636 O O . GLN A 1 579 ? -31.984 11.666 27.058 1.00 90.81 579 GLN A O 1
ATOM 4641 N N . SER A 1 580 ? -31.134 9.760 27.880 1.00 89.81 580 SER A N 1
ATOM 4642 C CA . SER A 1 580 ? -32.420 9.055 27.966 1.00 89.81 580 SER A CA 1
ATOM 4643 C C . SER A 1 580 ? -33.372 9.717 28.971 1.00 89.81 580 SER A C 1
ATOM 4645 O O . SER A 1 580 ? -34.534 9.963 28.651 1.00 89.81 580 SER A O 1
ATOM 4647 N N . LEU A 1 581 ? -32.867 10.100 30.147 1.00 90.75 581 LEU A N 1
ATOM 4648 C CA . LEU A 1 581 ? -33.612 10.868 31.150 1.00 90.75 581 LEU A CA 1
ATOM 4649 C C . LEU A 1 581 ? -33.933 12.295 30.667 1.00 90.75 581 LEU A C 1
ATOM 4651 O O . LEU A 1 581 ? -35.013 12.817 30.935 1.00 90.75 581 LEU A O 1
ATOM 4655 N N . PHE A 1 582 ? -33.049 12.912 29.877 1.00 90.12 582 PHE A N 1
ATOM 4656 C CA . PHE A 1 582 ? -33.335 14.193 29.227 1.00 90.12 582 PHE A CA 1
ATOM 4657 C C . PHE A 1 582 ? -34.462 14.100 28.187 1.00 90.12 582 PHE A C 1
ATOM 4659 O O . PHE A 1 582 ? -35.205 15.062 27.984 1.00 90.12 582 PHE A O 1
ATOM 4666 N N . HIS A 1 583 ? -34.625 12.947 27.535 1.00 88.69 583 HIS A N 1
ATOM 4667 C CA . HIS A 1 583 ? -35.778 12.686 26.677 1.00 88.69 583 HIS A CA 1
ATOM 4668 C C . HIS A 1 583 ? -37.060 12.444 27.489 1.00 88.69 583 HIS A C 1
ATOM 4670 O O . HIS A 1 583 ? -38.072 13.071 27.167 1.00 88.69 583 HIS A O 1
ATOM 4676 N N . LEU A 1 584 ? -36.991 11.665 28.578 1.00 88.19 584 LEU A N 1
ATOM 4677 C CA . LEU A 1 584 ? -38.099 11.429 29.518 1.00 88.19 584 LEU A CA 1
ATOM 4678 C C . LEU A 1 584 ? -38.736 12.747 29.995 1.00 88.19 584 LEU A C 1
ATOM 4680 O O . LEU A 1 584 ? -39.934 12.948 29.812 1.00 88.19 584 LEU A O 1
ATOM 4684 N N . PHE A 1 585 ? -37.930 13.704 30.471 1.00 84.75 585 PHE A N 1
ATOM 4685 C CA . PHE A 1 585 ? -38.405 15.045 30.855 1.00 84.75 585 PHE A CA 1
ATOM 4686 C C . PHE A 1 585 ? -39.193 15.793 29.783 1.00 84.75 585 PHE A C 1
ATOM 4688 O O . PHE A 1 585 ? -40.044 16.624 30.087 1.00 84.75 585 PHE A O 1
ATOM 4695 N N . ARG A 1 586 ? -38.837 15.580 28.516 1.00 85.25 586 ARG A N 1
ATOM 4696 C CA . ARG A 1 586 ? -39.412 16.308 27.383 1.00 85.25 586 ARG A CA 1
ATOM 4697 C C . ARG A 1 586 ? -40.671 15.629 26.843 1.00 85.25 586 ARG A C 1
ATOM 4699 O O . ARG A 1 586 ? -41.120 16.031 25.769 1.00 85.25 586 ARG A O 1
ATOM 4706 N N . GLY A 1 587 ? -41.184 14.599 27.527 1.00 85.75 587 GLY A N 1
ATOM 4707 C CA . GLY A 1 587 ? -42.280 13.755 27.045 1.00 85.75 587 GLY A CA 1
ATOM 4708 C C . GLY A 1 587 ? -41.885 12.949 25.807 1.00 85.75 587 GLY A C 1
ATOM 4709 O O . GLY A 1 587 ? -42.679 12.810 24.877 1.00 85.75 587 GLY A O 1
ATOM 4710 N N . LYS A 1 588 ? -40.616 12.521 25.708 1.00 88.12 588 LYS A N 1
ATOM 4711 C CA . LYS A 1 588 ? -40.057 11.890 24.501 1.00 88.12 588 LYS A CA 1
ATOM 4712 C C . LYS A 1 588 ? -39.376 10.564 24.805 1.00 88.12 588 LYS A C 1
ATOM 4714 O O . LYS A 1 588 ? -38.632 10.440 25.771 1.00 88.12 588 LYS A O 1
ATOM 4719 N N . LYS A 1 589 ? -39.562 9.602 23.904 1.00 88.31 589 LYS A N 1
ATOM 4720 C CA . LYS A 1 589 ? -38.992 8.255 23.973 1.00 88.31 589 LYS A CA 1
ATOM 4721 C C . LYS A 1 589 ? -38.194 7.950 22.711 1.00 88.31 589 LYS A C 1
ATOM 4723 O O . LYS A 1 589 ? -38.606 8.294 21.604 1.00 88.31 589 LYS A O 1
ATOM 4728 N N . HIS A 1 590 ? -37.064 7.265 22.868 1.00 83.81 590 HIS A N 1
ATOM 4729 C CA . HIS A 1 590 ? -36.345 6.701 21.732 1.00 83.81 590 HIS A CA 1
ATOM 4730 C C . HIS A 1 590 ? -36.983 5.363 21.324 1.00 83.81 590 HIS A C 1
ATOM 4732 O O . HIS A 1 590 ? -37.055 4.419 22.110 1.00 83.81 590 HIS A O 1
ATOM 4738 N N . ASN A 1 591 ? -37.504 5.307 20.104 1.00 82.00 591 ASN A N 1
ATOM 4739 C CA . ASN A 1 591 ? -38.169 4.169 19.497 1.00 82.00 591 ASN A CA 1
ATOM 4740 C C . ASN A 1 591 ? -37.163 3.371 18.668 1.00 82.00 591 ASN A C 1
ATOM 4742 O O . ASN A 1 591 ? -36.951 3.654 17.492 1.00 82.00 591 ASN A O 1
ATOM 4746 N N . VAL A 1 592 ? -36.612 2.338 19.298 1.00 80.75 592 VAL A N 1
ATOM 4747 C CA . VAL A 1 592 ? -35.642 1.393 18.733 1.00 80.75 592 VAL A CA 1
ATOM 4748 C C . VAL A 1 592 ? -36.006 0.874 17.337 1.00 80.75 592 VAL A C 1
ATOM 4750 O O . VAL A 1 592 ? -35.152 0.814 16.456 1.00 80.75 592 VAL A O 1
ATOM 4753 N N . LEU A 1 593 ? -37.274 0.513 17.118 1.00 75.12 593 LEU A N 1
ATOM 4754 C CA . LEU A 1 593 ? -37.722 -0.199 15.915 1.00 75.12 593 LEU A CA 1
ATOM 4755 C C . LEU A 1 593 ? -37.857 0.721 14.705 1.00 75.12 593 LEU A C 1
ATOM 4757 O O . LEU A 1 593 ? -37.421 0.397 13.605 1.00 75.12 593 LEU A O 1
ATOM 4761 N N . ARG A 1 594 ? -38.463 1.893 14.918 1.00 72.44 594 ARG A N 1
ATOM 4762 C CA . ARG A 1 594 ? -38.545 2.943 13.893 1.00 72.44 594 ARG A CA 1
ATOM 4763 C C . ARG A 1 594 ? -37.382 3.906 13.972 1.00 72.44 594 ARG A C 1
ATOM 4765 O O . ARG A 1 594 ? -37.437 4.967 13.357 1.00 72.44 594 ARG A O 1
ATOM 4772 N N . ASN A 1 595 ? -36.349 3.534 14.726 1.00 76.75 595 ASN A N 1
ATOM 4773 C CA . ASN A 1 595 ? -35.103 4.252 14.837 1.00 76.75 595 ASN A CA 1
ATOM 4774 C C . ASN A 1 595 ? -35.315 5.633 15.597 1.00 76.75 595 ASN A C 1
ATOM 4776 O O . ASN A 1 595 ? -34.390 6.298 16.024 1.00 76.75 595 ASN A O 1
ATOM 4780 N N . ARG A 1 596 ? -36.526 6.123 15.882 1.00 86.44 596 ARG A N 1
ATOM 4781 C CA . ARG A 1 596 ? -36.806 7.573 16.029 1.00 86.44 596 ARG A CA 1
ATOM 4782 C C . ARG A 1 596 ? -37.043 8.137 17.438 1.00 86.44 596 ARG A C 1
ATOM 4784 O O . ARG A 1 596 ? -37.170 7.398 18.394 1.00 86.44 596 ARG A O 1
ATOM 4791 N N . ILE A 1 597 ? -37.110 9.466 17.596 1.00 86.25 597 ILE A N 1
ATOM 4792 C CA . ILE A 1 597 ? -37.568 10.115 18.846 1.00 86.25 597 ILE A CA 1
ATOM 4793 C C . ILE A 1 597 ? -39.066 10.426 18.723 1.00 86.25 597 ILE A C 1
ATOM 4795 O O . ILE A 1 597 ? -39.434 11.418 18.095 1.00 86.25 597 ILE A O 1
ATOM 4799 N N . ASP A 1 598 ? -39.913 9.589 19.313 1.00 86.38 598 ASP A N 1
ATOM 4800 C CA . ASP A 1 598 ? -41.369 9.778 19.365 1.00 86.38 598 ASP A CA 1
ATOM 4801 C C . ASP A 1 598 ? -41.783 10.505 20.664 1.00 86.38 598 ASP A C 1
ATOM 4803 O O . ASP A 1 598 ? -41.028 10.534 21.641 1.00 86.38 598 ASP A O 1
ATOM 4807 N N . SER A 1 599 ? -42.973 11.110 20.690 1.00 85.62 599 SER A N 1
ATOM 4808 C CA . SER A 1 599 ? -43.612 11.552 21.937 1.00 85.62 599 SER A CA 1
ATOM 4809 C C . SER A 1 599 ? -44.168 10.351 22.704 1.00 85.62 599 SER A C 1
ATOM 4811 O O . SER A 1 599 ? -44.649 9.397 22.093 1.00 85.62 599 SER A O 1
ATOM 4813 N N . CYS A 1 600 ? -44.100 10.396 24.030 1.00 82.88 600 CYS A N 1
ATOM 4814 C CA . CYS A 1 600 ? -44.654 9.380 24.916 1.00 82.88 600 CYS A CA 1
ATOM 4815 C C . CYS A 1 600 ? -45.267 10.085 26.121 1.00 82.88 600 CYS A C 1
ATOM 4817 O O . CYS A 1 600 ? -44.603 10.920 26.739 1.00 82.88 600 CYS A O 1
ATOM 4819 N N . ASP A 1 601 ? -46.508 9.738 26.440 1.00 83.00 601 ASP A N 1
ATOM 4820 C CA . ASP A 1 601 ? -47.164 10.209 27.650 1.00 83.00 601 ASP A CA 1
ATOM 4821 C C . ASP A 1 601 ? -46.596 9.424 28.842 1.00 83.00 601 ASP A C 1
ATOM 4823 O O . ASP A 1 601 ? -46.414 8.205 28.767 1.00 83.00 601 ASP A O 1
ATOM 4827 N N . TYR A 1 602 ? -46.240 10.140 29.906 1.00 84.75 602 TYR A N 1
ATOM 4828 C CA . TYR A 1 602 ? -45.629 9.598 31.119 1.00 84.75 602 TYR A CA 1
ATOM 4829 C C . TYR A 1 602 ? -46.409 10.091 32.335 1.00 84.75 602 TYR A C 1
ATOM 4831 O O . TYR A 1 602 ? -46.747 11.275 32.408 1.00 84.75 602 TYR A O 1
ATOM 4839 N N . ASP A 1 603 ? -46.641 9.209 33.306 1.00 86.75 603 ASP A N 1
ATOM 4840 C CA . ASP A 1 603 ? -47.287 9.588 34.563 1.00 86.75 603 ASP A CA 1
ATOM 4841 C C . ASP A 1 603 ? -46.408 10.549 35.379 1.00 86.75 603 ASP A C 1
ATOM 4843 O O . ASP A 1 603 ? -45.173 10.513 35.306 1.00 86.75 603 ASP A O 1
ATOM 4847 N N . LEU A 1 604 ? -47.048 11.375 36.215 1.00 86.00 604 LEU A N 1
ATOM 4848 C CA . LEU A 1 604 ? -46.373 12.334 37.101 1.00 86.00 604 LEU A CA 1
ATOM 4849 C C . LEU A 1 604 ? -45.287 11.676 37.964 1.00 86.00 604 LEU A C 1
ATOM 4851 O O . LEU A 1 604 ? -44.195 12.228 38.091 1.00 86.00 604 LEU A O 1
ATOM 4855 N N . ASP A 1 605 ? -45.549 10.478 38.487 1.00 88.62 605 ASP A N 1
ATOM 4856 C CA . ASP A 1 605 ? -44.607 9.737 39.331 1.00 88.62 605 ASP A CA 1
ATOM 4857 C C . ASP A 1 605 ? -43.363 9.288 38.548 1.00 88.62 605 ASP A C 1
ATOM 4859 O O . ASP A 1 605 ? -42.234 9.405 39.030 1.00 88.62 605 ASP A O 1
ATOM 4863 N N . GLN A 1 606 ? -43.545 8.839 37.300 1.00 86.31 606 GLN A N 1
ATOM 4864 C CA . GLN A 1 606 ? -42.442 8.439 36.419 1.00 86.31 606 GLN A CA 1
ATOM 4865 C C . GLN A 1 606 ? -41.568 9.646 36.050 1.00 86.31 606 GLN A C 1
ATOM 4867 O O . GLN A 1 606 ? -40.335 9.558 36.053 1.00 86.31 606 GLN A O 1
ATOM 4872 N N . LEU A 1 607 ? -42.202 10.792 35.780 1.00 88.56 607 LEU A N 1
ATOM 4873 C CA . LEU A 1 607 ? -41.517 12.054 35.520 1.00 88.56 607 LEU A CA 1
ATOM 4874 C C . LEU A 1 607 ? -40.752 12.541 36.763 1.00 88.56 607 LEU A C 1
ATOM 4876 O O . LEU A 1 607 ? -39.595 12.951 36.644 1.00 88.56 607 LEU A O 1
ATOM 4880 N N . LEU A 1 608 ? -41.345 12.448 37.957 1.00 89.31 608 LEU A N 1
ATOM 4881 C CA . LEU A 1 608 ? -40.720 12.838 39.226 1.00 89.31 608 LEU A CA 1
ATOM 4882 C C . LEU A 1 608 ? -39.493 11.971 39.553 1.00 89.31 608 LEU A C 1
ATOM 4884 O O . LEU A 1 608 ? -38.417 12.507 39.828 1.00 89.31 608 LEU A O 1
ATOM 4888 N N . VAL A 1 609 ? -39.610 10.643 39.453 1.00 90.88 609 VAL A N 1
ATOM 4889 C CA . VAL A 1 609 ? -38.478 9.718 39.655 1.00 90.88 609 VAL A CA 1
ATOM 4890 C C . VAL A 1 609 ? -37.379 9.975 38.620 1.00 90.88 609 VAL A C 1
ATOM 4892 O O . VAL A 1 609 ? -36.203 10.071 38.982 1.00 90.88 609 VAL A O 1
ATOM 4895 N N . GLY A 1 610 ? -37.749 10.188 37.352 1.00 89.50 610 GLY A N 1
ATOM 4896 C CA . GLY A 1 610 ? -36.821 10.602 36.299 1.00 89.50 610 GLY A CA 1
ATOM 4897 C C . GLY A 1 610 ? -36.098 11.917 36.610 1.00 89.50 610 GLY A C 1
ATOM 4898 O O . GLY A 1 610 ? -34.899 12.034 36.349 1.00 89.50 610 GLY A O 1
ATOM 4899 N N . THR A 1 611 ? -36.795 12.871 37.236 1.00 88.88 611 THR A N 1
ATOM 4900 C CA . THR A 1 611 ? -36.251 14.173 37.659 1.00 88.88 611 THR A CA 1
ATOM 4901 C C . THR A 1 611 ? -35.168 14.029 38.721 1.00 88.88 611 THR A C 1
ATOM 4903 O O . THR A 1 611 ? -34.072 14.587 38.591 1.00 88.88 611 THR A O 1
ATOM 4906 N N . ILE A 1 612 ? -35.463 13.262 39.769 1.00 91.81 612 ILE A N 1
ATOM 4907 C CA . ILE A 1 612 ? -34.544 13.024 40.888 1.00 91.81 612 ILE A CA 1
ATOM 4908 C C . ILE A 1 612 ? -33.315 12.254 40.389 1.00 91.81 612 ILE A C 1
ATOM 4910 O O . ILE A 1 612 ? -32.178 12.635 40.672 1.00 91.81 612 ILE A O 1
ATOM 4914 N N . LEU A 1 613 ? -33.527 11.223 39.567 1.00 91.44 613 LEU A N 1
ATOM 4915 C CA . LEU A 1 613 ? -32.442 10.420 39.013 1.00 91.44 613 LEU A CA 1
ATOM 4916 C C . LEU A 1 613 ? -31.542 11.244 38.073 1.00 91.44 613 LEU A C 1
ATOM 4918 O O . LEU A 1 613 ? -30.318 11.184 38.191 1.00 91.44 613 LEU A O 1
ATOM 4922 N N . PHE A 1 614 ? -32.118 12.072 37.193 1.00 92.75 614 PHE A N 1
ATOM 4923 C CA . PHE A 1 614 ? -31.351 12.952 36.305 1.00 92.75 614 PHE A CA 1
ATOM 4924 C C . PHE A 1 614 ? -30.506 13.969 37.070 1.00 92.75 614 PHE A C 1
ATOM 4926 O O . PHE A 1 614 ? -29.341 14.174 36.725 1.00 92.75 614 PHE A O 1
ATOM 4933 N N . THR A 1 615 ? -31.079 14.635 38.076 1.00 90.31 615 THR A N 1
ATOM 4934 C CA . THR A 1 615 ? -30.360 15.671 38.834 1.00 90.31 615 THR A CA 1
ATOM 4935 C C . THR A 1 615 ? -29.188 15.056 39.597 1.00 90.31 615 THR A C 1
ATOM 4937 O O . THR A 1 615 ? -28.066 15.553 39.493 1.00 90.31 615 THR A O 1
ATOM 4940 N N . LEU A 1 616 ? -29.397 13.900 40.234 1.00 90.81 616 LEU A N 1
ATOM 4941 C CA . LEU A 1 616 ? -28.345 13.116 40.885 1.00 90.81 616 LEU A CA 1
ATOM 4942 C C . LEU A 1 616 ? -27.231 12.694 39.902 1.00 90.81 616 LEU A C 1
ATOM 4944 O O . LEU A 1 616 ? -26.055 12.966 40.150 1.00 90.81 616 LEU A O 1
ATOM 4948 N N . LEU A 1 617 ? -27.576 12.103 38.751 1.00 91.19 617 LEU A N 1
ATOM 4949 C CA . LEU A 1 617 ? -26.594 11.696 37.732 1.00 91.19 617 LEU A CA 1
ATOM 4950 C C . LEU A 1 617 ? -25.870 12.884 37.082 1.00 91.19 617 LEU A C 1
ATOM 4952 O O . LEU A 1 617 ? -24.694 12.746 36.740 1.00 91.19 617 LEU A O 1
ATOM 4956 N N . SER A 1 618 ? -26.529 14.040 36.954 1.00 90.38 618 SER A N 1
ATOM 4957 C CA . SER A 1 618 ? -25.924 15.288 36.463 1.00 90.38 618 SER A CA 1
ATOM 4958 C C . SER A 1 618 ? -24.839 15.798 37.405 1.00 90.38 618 SER A C 1
ATOM 4960 O O . SER A 1 618 ? -23.760 16.162 36.945 1.00 90.38 618 SER A O 1
ATOM 4962 N N . PHE A 1 619 ? -25.086 15.789 38.719 1.00 90.31 619 PHE A N 1
ATOM 4963 C CA . PHE A 1 619 ? -24.100 16.231 39.711 1.00 90.31 619 PHE A CA 1
ATOM 4964 C C . PHE A 1 619 ? -22.931 15.248 39.891 1.00 90.31 619 PHE A C 1
ATOM 4966 O O . PHE A 1 619 ? -21.846 15.661 40.296 1.00 90.31 619 PHE A O 1
ATOM 4973 N N . LEU A 1 620 ? -23.110 13.968 39.547 1.00 91.06 620 LEU A N 1
ATOM 4974 C CA . LEU A 1 620 ? -22.038 12.961 39.553 1.00 91.06 620 LEU A CA 1
ATOM 4975 C C . LEU A 1 620 ? -21.195 12.959 38.260 1.00 91.06 620 LEU A C 1
ATOM 4977 O O . LEU A 1 620 ? -20.072 12.453 38.265 1.00 91.06 620 LEU A O 1
ATOM 4981 N N . LEU A 1 621 ? -21.710 13.509 37.151 1.00 90.94 621 LEU A N 1
ATOM 4982 C CA . LEU A 1 621 ? -21.047 13.489 35.837 1.00 90.94 621 LEU A CA 1
ATOM 4983 C C . LEU A 1 621 ? -19.670 14.184 35.818 1.00 90.94 621 LEU A C 1
ATOM 4985 O O . LEU A 1 621 ? -18.759 13.617 35.211 1.00 90.94 621 LEU A O 1
ATOM 4989 N N . PRO A 1 622 ? -19.452 15.346 36.475 1.00 90.81 622 PRO A N 1
ATOM 4990 C CA . PRO A 1 622 ? -18.134 15.979 36.519 1.00 90.81 622 PRO A CA 1
ATOM 4991 C C . PRO A 1 622 ? -17.064 15.076 37.139 1.00 90.81 622 PRO A C 1
ATOM 4993 O O . PRO A 1 622 ? -15.964 14.991 36.598 1.00 90.81 622 PRO A O 1
ATOM 4996 N N . THR A 1 623 ? -17.389 14.349 38.216 1.00 91.12 623 THR A N 1
ATOM 4997 C CA . THR A 1 623 ? -16.445 13.423 38.864 1.00 91.12 623 THR A CA 1
ATOM 4998 C C . THR A 1 623 ? -16.008 12.327 37.892 1.00 91.12 623 THR A C 1
ATOM 5000 O O . THR A 1 623 ? -14.816 12.179 37.635 1.00 91.12 623 THR A O 1
ATOM 5003 N N . VAL A 1 624 ? -16.952 11.605 37.278 1.00 92.44 624 VAL A N 1
ATOM 5004 C CA . VAL A 1 624 ? -16.628 10.532 36.315 1.00 92.44 624 VAL A CA 1
ATOM 5005 C C . VAL A 1 624 ? -15.886 11.079 35.091 1.00 92.44 624 VAL A C 1
ATOM 5007 O O . VAL A 1 624 ? -14.913 10.474 34.637 1.00 92.44 624 VAL A O 1
ATOM 5010 N N . GLY A 1 625 ? -16.304 12.241 34.580 1.00 91.38 625 GLY A N 1
ATOM 5011 C CA . GLY A 1 625 ? -15.698 12.885 33.416 1.00 91.38 625 GLY A CA 1
ATOM 5012 C C . GLY A 1 625 ? -14.226 13.252 33.619 1.00 91.38 625 GLY A C 1
ATOM 5013 O O . GLY A 1 625 ? -13.414 12.990 32.733 1.00 91.38 625 GLY A O 1
ATOM 5014 N N . VAL A 1 626 ? -13.851 13.796 34.782 1.00 91.69 626 VAL A N 1
ATOM 5015 C CA . VAL A 1 626 ? -12.451 14.169 35.069 1.00 91.69 626 VAL A CA 1
ATOM 5016 C C . VAL A 1 626 ? -11.556 12.926 35.203 1.00 91.69 626 VAL A C 1
ATOM 5018 O O . VAL A 1 626 ? -10.466 12.905 34.626 1.00 91.69 626 VAL A O 1
ATOM 5021 N N . PHE A 1 627 ? -12.027 11.856 35.860 1.00 91.75 627 PHE A N 1
ATOM 5022 C CA . PHE A 1 627 ? -11.313 10.568 35.899 1.00 91.75 627 PHE A CA 1
ATOM 5023 C C . PHE A 1 627 ? -11.118 9.975 34.494 1.00 91.75 627 PHE A C 1
ATOM 5025 O O . PHE A 1 627 ? -10.012 9.557 34.147 1.00 91.75 627 PHE A O 1
ATOM 5032 N N . TYR A 1 628 ? -12.161 9.985 33.659 1.00 92.94 628 TYR A N 1
ATOM 5033 C CA . TYR A 1 628 ? -12.076 9.527 32.271 1.00 92.94 628 TYR A CA 1
ATOM 5034 C C . TYR A 1 628 ? -11.075 10.347 31.437 1.00 92.94 628 TYR A C 1
ATOM 5036 O O . TYR A 1 628 ? -10.226 9.762 30.762 1.00 92.94 628 TYR A O 1
ATOM 5044 N N . ILE A 1 629 ? -11.119 11.684 31.512 1.00 91.69 629 ILE A N 1
ATOM 5045 C CA . ILE A 1 629 ? -10.203 12.569 30.771 1.00 91.69 629 ILE A CA 1
ATOM 5046 C C . ILE A 1 629 ? -8.742 12.277 31.135 1.00 91.69 629 ILE A C 1
ATOM 5048 O O . ILE A 1 629 ? -7.899 12.205 30.240 1.00 91.69 629 ILE A O 1
ATOM 5052 N N . ASN A 1 630 ? -8.441 12.042 32.415 1.00 91.75 630 ASN A N 1
ATOM 5053 C CA . ASN A 1 630 ? -7.091 11.708 32.864 1.00 91.75 630 ASN A CA 1
ATOM 5054 C C . ASN A 1 630 ? -6.543 10.435 32.184 1.00 91.75 630 ASN A C 1
ATOM 5056 O O . ASN A 1 630 ? -5.486 10.462 31.544 1.00 91.75 630 ASN A O 1
ATOM 5060 N N . PHE A 1 631 ? -7.296 9.329 32.234 1.00 93.25 631 PHE A N 1
ATOM 5061 C CA . PHE A 1 631 ? -6.880 8.082 31.582 1.00 93.25 631 PHE A CA 1
ATOM 5062 C C . PHE A 1 631 ? -6.911 8.170 30.051 1.00 93.25 631 PHE A C 1
ATOM 5064 O O . PHE A 1 631 ? -6.082 7.542 29.390 1.00 93.25 631 PHE A O 1
ATOM 5071 N N . ALA A 1 632 ? -7.802 8.978 29.469 1.00 91.62 632 ALA A N 1
ATOM 5072 C CA . ALA A 1 632 ? -7.808 9.258 28.036 1.00 91.62 632 ALA A CA 1
ATOM 5073 C C . ALA A 1 632 ? -6.532 9.996 27.593 1.00 91.62 632 ALA A C 1
ATOM 5075 O O . ALA A 1 632 ? -5.930 9.602 26.594 1.00 91.62 632 ALA A O 1
ATOM 5076 N N . ILE A 1 633 ? -6.060 10.995 28.350 1.00 91.38 633 ILE A N 1
ATOM 5077 C CA . ILE A 1 633 ? -4.790 11.694 28.081 1.00 91.38 633 ILE A CA 1
ATOM 5078 C C . ILE A 1 633 ? -3.610 10.718 28.179 1.00 91.38 633 ILE A C 1
ATOM 5080 O O . ILE A 1 633 ? -2.825 10.619 27.233 1.00 91.38 633 ILE A O 1
ATOM 5084 N N . ALA A 1 634 ? -3.521 9.936 29.262 1.00 91.62 634 ALA A N 1
ATOM 5085 C CA . ALA A 1 634 ? -2.478 8.917 29.421 1.00 91.62 634 ALA A CA 1
ATOM 5086 C C . ALA A 1 634 ? -2.481 7.910 28.253 1.00 91.62 634 ALA A C 1
ATOM 5088 O O . ALA A 1 634 ? -1.433 7.592 27.680 1.00 91.62 634 ALA A O 1
ATOM 5089 N N . ARG A 1 635 ? -3.669 7.468 27.820 1.00 90.81 635 ARG A N 1
ATOM 5090 C CA . ARG A 1 635 ? -3.832 6.570 26.671 1.00 90.81 635 ARG A CA 1
ATOM 5091 C C . ARG A 1 635 ? -3.400 7.217 25.352 1.00 90.81 635 ARG A C 1
ATOM 5093 O O . ARG A 1 635 ? -2.723 6.550 24.567 1.00 90.81 635 ARG A O 1
ATOM 5100 N N . MET A 1 636 ? -3.747 8.482 25.105 1.00 89.25 636 MET A N 1
ATOM 5101 C CA . MET A 1 636 ? -3.331 9.211 23.898 1.00 89.25 636 MET A CA 1
ATOM 5102 C C . MET A 1 636 ? -1.811 9.415 23.839 1.00 89.25 636 MET A C 1
ATOM 5104 O O . MET A 1 636 ? -1.228 9.266 22.765 1.00 89.25 636 MET A O 1
ATOM 5108 N N . MET A 1 637 ? -1.148 9.657 24.976 1.00 89.88 637 MET A N 1
ATOM 5109 C CA . MET A 1 637 ? 0.319 9.737 25.050 1.00 89.88 637 MET A CA 1
ATOM 5110 C C . MET A 1 637 ? 0.985 8.418 24.622 1.00 89.88 637 MET A C 1
ATOM 5112 O O . MET A 1 637 ? 1.894 8.428 23.791 1.00 89.88 637 MET A O 1
ATOM 5116 N N . ILE A 1 638 ? 0.483 7.272 25.100 1.00 90.94 638 ILE A N 1
ATOM 5117 C CA . ILE A 1 638 ? 0.985 5.942 24.703 1.00 90.94 638 ILE A CA 1
ATOM 5118 C C . ILE A 1 638 ? 0.746 5.675 23.209 1.00 90.94 638 ILE A C 1
ATOM 5120 O O . ILE A 1 638 ? 1.632 5.163 22.523 1.00 90.94 638 ILE A O 1
ATOM 5124 N N . ILE A 1 639 ? -0.432 6.034 22.682 1.00 87.25 639 ILE A N 1
ATOM 5125 C CA . ILE A 1 639 ? -0.747 5.899 21.248 1.00 87.25 639 ILE A CA 1
ATOM 5126 C C . ILE A 1 639 ? 0.201 6.758 20.398 1.00 87.25 639 ILE A C 1
ATOM 5128 O O . ILE A 1 639 ? 0.711 6.277 19.386 1.00 87.25 639 ILE A O 1
ATOM 5132 N N . SER A 1 640 ? 0.481 7.992 20.827 1.00 86.50 640 SER A N 1
ATOM 5133 C CA . SER A 1 640 ? 1.428 8.894 20.163 1.00 86.50 640 SER A CA 1
ATOM 5134 C C . SER A 1 640 ? 2.851 8.320 20.152 1.00 86.50 640 SER A C 1
ATOM 5136 O O . SER A 1 640 ? 3.486 8.265 19.099 1.00 86.50 640 SER A O 1
ATOM 5138 N N . MET A 1 641 ? 3.326 7.791 21.287 1.00 88.25 641 MET A N 1
ATOM 5139 C CA . MET A 1 641 ? 4.648 7.157 21.375 1.00 88.25 641 MET A CA 1
ATOM 5140 C C . MET A 1 641 ? 4.753 5.910 20.486 1.00 88.25 641 MET A C 1
ATOM 5142 O O . MET A 1 641 ? 5.743 5.745 19.772 1.00 88.25 641 MET A O 1
ATOM 5146 N N . LYS A 1 642 ? 3.702 5.080 20.440 1.00 86.88 642 LYS A N 1
ATOM 5147 C CA . LYS A 1 642 ? 3.635 3.919 19.541 1.00 86.88 642 LYS A CA 1
ATOM 5148 C C . LYS A 1 642 ? 3.657 4.327 18.063 1.00 86.88 642 LYS A C 1
ATOM 5150 O O . LYS A 1 642 ? 4.439 3.771 17.297 1.00 86.88 642 LYS A O 1
ATOM 5155 N N . ALA A 1 643 ? 2.897 5.355 17.678 1.00 84.44 643 ALA A N 1
ATOM 5156 C CA . ALA A 1 643 ? 2.956 5.923 16.329 1.00 84.44 643 ALA A CA 1
ATOM 5157 C C . ALA A 1 643 ? 4.351 6.502 15.995 1.00 84.44 643 ALA A C 1
ATOM 5159 O O . ALA A 1 643 ? 4.799 6.422 14.849 1.00 84.44 643 ALA A O 1
ATOM 5160 N N . GLY A 1 644 ? 5.070 7.031 16.991 1.00 85.81 644 GLY A N 1
ATOM 5161 C CA . GLY A 1 644 ? 6.481 7.415 16.883 1.00 85.81 644 GLY A CA 1
ATOM 5162 C C . GLY A 1 644 ? 7.397 6.235 16.540 1.00 85.81 644 GLY A C 1
ATOM 5163 O O . GLY A 1 644 ? 8.184 6.318 15.596 1.00 85.81 644 GLY A O 1
ATOM 5164 N N . PHE A 1 645 ? 7.258 5.101 17.232 1.00 88.44 645 PHE A N 1
ATOM 5165 C CA . PHE A 1 645 ? 8.009 3.885 16.896 1.00 88.44 645 PHE A CA 1
ATOM 5166 C C . PHE A 1 645 ? 7.634 3.324 15.518 1.00 88.44 645 PHE A C 1
ATOM 5168 O O . PHE A 1 645 ? 8.524 2.976 14.744 1.00 88.44 645 PHE A O 1
ATOM 5175 N N . ASP A 1 646 ? 6.348 3.305 15.165 1.00 83.88 646 ASP A N 1
ATOM 5176 C CA . ASP A 1 646 ? 5.872 2.794 13.873 1.00 83.88 646 ASP A CA 1
ATOM 5177 C C . ASP A 1 646 ? 6.343 3.655 12.686 1.00 83.88 646 ASP A C 1
ATOM 5179 O O . ASP A 1 646 ? 6.692 3.132 11.622 1.00 83.88 646 ASP A O 1
ATOM 5183 N N . THR A 1 647 ? 6.414 4.979 12.867 1.00 83.88 647 THR A N 1
ATOM 5184 C CA . THR A 1 647 ? 6.979 5.894 11.861 1.00 83.88 647 THR A CA 1
ATOM 5185 C C . THR A 1 647 ? 8.497 5.756 11.751 1.00 83.88 647 THR A C 1
ATOM 5187 O O . THR A 1 647 ? 9.004 5.684 10.630 1.00 83.88 647 THR A O 1
ATOM 5190 N N . LEU A 1 648 ? 9.227 5.619 12.865 1.00 86.00 648 LEU A N 1
ATOM 5191 C CA . LEU A 1 648 ? 10.671 5.354 12.845 1.00 86.00 648 LEU A CA 1
ATOM 5192 C C . LEU A 1 648 ? 10.999 4.005 12.176 1.00 86.00 648 LEU A C 1
ATOM 5194 O O . LEU A 1 648 ? 11.907 3.940 11.345 1.00 86.00 648 LEU A O 1
ATOM 5198 N N . LEU A 1 649 ? 10.212 2.959 12.443 1.00 87.62 649 LEU A N 1
ATOM 5199 C CA . LEU A 1 649 ? 10.328 1.651 11.791 1.00 87.62 649 LEU A CA 1
ATOM 5200 C C . LEU A 1 649 ? 10.078 1.752 10.274 1.00 87.62 649 LEU A C 1
ATOM 5202 O O . LEU A 1 649 ? 10.821 1.185 9.472 1.00 87.62 649 LEU A O 1
ATOM 5206 N N . SER A 1 650 ? 9.080 2.543 9.861 1.00 82.25 650 SER A N 1
ATOM 5207 C CA . SER A 1 650 ? 8.811 2.827 8.444 1.00 82.25 650 SER A CA 1
ATOM 5208 C C . SER A 1 650 ? 9.917 3.644 7.761 1.00 82.25 650 SER A C 1
ATOM 5210 O O . SER A 1 650 ? 10.151 3.487 6.560 1.00 82.25 650 SER A O 1
ATOM 5212 N N . CYS A 1 651 ? 10.619 4.505 8.498 1.00 81.44 651 CYS A N 1
ATOM 5213 C CA . CYS A 1 651 ? 11.823 5.165 8.002 1.00 81.44 651 CYS A CA 1
ATOM 5214 C C . CYS A 1 651 ? 12.951 4.143 7.793 1.00 81.44 651 CYS A C 1
ATOM 5216 O O . CYS A 1 651 ? 13.436 4.018 6.671 1.00 81.44 651 CYS A O 1
ATOM 5218 N N . LEU A 1 652 ? 13.312 3.350 8.808 1.00 84.31 652 LEU A N 1
ATOM 5219 C CA . LEU A 1 652 ? 14.399 2.362 8.703 1.00 84.31 652 LEU A CA 1
ATOM 5220 C C . LEU A 1 652 ? 14.184 1.339 7.571 1.00 84.31 652 LEU A C 1
ATOM 5222 O O . LEU A 1 652 ? 15.128 0.990 6.867 1.00 84.31 652 LEU A O 1
ATOM 5226 N N . ASN A 1 653 ? 12.945 0.887 7.352 1.00 83.69 653 ASN A N 1
ATOM 5227 C CA . ASN A 1 653 ? 12.651 -0.164 6.372 1.00 83.69 653 ASN A CA 1
ATOM 5228 C C . ASN A 1 653 ? 12.531 0.291 4.911 1.00 83.69 653 ASN A C 1
ATOM 5230 O O . ASN A 1 653 ? 12.692 -0.547 4.022 1.00 83.69 653 ASN A O 1
ATOM 5234 N N . HIS A 1 654 ? 12.208 1.562 4.649 1.00 80.69 654 HIS A N 1
ATOM 5235 C CA . HIS A 1 654 ? 11.769 2.012 3.314 1.00 80.69 654 HIS A CA 1
ATOM 5236 C C . HIS A 1 654 ? 12.432 3.312 2.825 1.00 80.69 654 HIS A C 1
ATOM 5238 O O . HIS A 1 654 ? 12.188 3.728 1.691 1.00 80.69 654 HIS A O 1
ATOM 5244 N N . PHE A 1 655 ? 13.291 3.961 3.627 1.00 83.88 655 PHE A N 1
ATOM 5245 C CA . PHE A 1 655 ? 13.837 5.278 3.273 1.00 83.88 655 PHE A CA 1
ATOM 5246 C C . PHE A 1 655 ? 14.533 5.246 1.896 1.00 83.88 655 PHE A C 1
ATOM 5248 O O . PHE A 1 655 ? 15.345 4.356 1.632 1.00 83.88 655 PHE A O 1
ATOM 5255 N N . PRO A 1 656 ? 14.257 6.191 0.980 1.00 82.44 656 PRO A N 1
ATOM 5256 C CA . PRO A 1 656 ? 14.777 6.161 -0.388 1.00 82.44 656 PRO A CA 1
ATOM 5257 C C . PRO A 1 656 ? 16.254 6.601 -0.454 1.00 82.44 656 PRO A C 1
ATOM 5259 O O . PRO A 1 656 ? 16.621 7.465 -1.248 1.00 82.44 656 PRO A O 1
ATOM 5262 N N . LEU A 1 657 ? 17.119 6.021 0.387 1.00 81.94 657 LEU A N 1
ATOM 5263 C CA . LEU A 1 657 ? 18.522 6.391 0.584 1.00 81.94 657 LEU A CA 1
ATOM 5264 C C . LEU A 1 657 ? 19.319 6.281 -0.715 1.00 81.94 657 LEU A C 1
ATOM 5266 O O . LEU A 1 657 ? 20.041 7.206 -1.084 1.00 81.94 657 LEU A O 1
ATOM 5270 N N . PHE A 1 658 ? 19.147 5.181 -1.448 1.00 83.25 658 PHE A N 1
ATOM 5271 C CA . PHE A 1 658 ? 19.846 4.969 -2.711 1.00 83.25 658 PHE A CA 1
ATOM 5272 C C . PHE A 1 658 ? 19.331 5.913 -3.805 1.00 83.25 658 PHE A C 1
ATOM 5274 O O . PHE A 1 658 ? 20.123 6.439 -4.585 1.00 83.25 658 PHE A O 1
ATOM 5281 N N . ALA A 1 659 ? 18.026 6.206 -3.835 1.00 85.06 659 ALA A N 1
ATOM 5282 C CA . ALA A 1 659 ? 17.478 7.202 -4.755 1.00 85.06 659 ALA A CA 1
ATOM 5283 C C . ALA A 1 659 ? 17.964 8.623 -4.408 1.00 85.06 659 ALA A C 1
ATOM 5285 O O . ALA A 1 659 ? 18.363 9.363 -5.304 1.00 85.06 659 ALA A O 1
ATOM 5286 N N . LEU A 1 660 ? 18.034 8.984 -3.124 1.00 86.75 660 LEU A N 1
ATOM 5287 C CA . LEU A 1 660 ? 18.589 10.254 -2.650 1.00 86.75 660 LEU A CA 1
ATOM 5288 C C . LEU A 1 660 ? 20.079 10.385 -3.013 1.00 86.75 660 LEU A C 1
ATOM 5290 O O . LEU A 1 660 ? 20.492 11.399 -3.576 1.00 86.75 660 LEU A O 1
ATOM 5294 N N . MET A 1 661 ? 20.869 9.332 -2.783 1.00 86.00 661 MET A N 1
ATOM 5295 C CA . MET A 1 661 ? 22.277 9.247 -3.183 1.00 86.00 661 MET A CA 1
ATOM 5296 C C . MET A 1 661 ? 22.445 9.422 -4.700 1.00 86.00 661 MET A C 1
ATOM 5298 O O . MET A 1 661 ? 23.288 10.204 -5.140 1.00 86.00 661 MET A O 1
ATOM 5302 N N . LEU A 1 662 ? 21.637 8.729 -5.513 1.00 87.25 662 LEU A N 1
ATOM 5303 C CA . LEU A 1 662 ? 21.638 8.905 -6.967 1.00 87.25 662 LEU A CA 1
ATOM 5304 C C . LEU A 1 662 ? 21.251 10.336 -7.356 1.00 87.25 662 LEU A C 1
ATOM 5306 O O . LEU A 1 662 ? 21.893 10.910 -8.231 1.00 87.25 662 LEU A O 1
ATOM 5310 N N . ARG A 1 663 ? 20.262 10.935 -6.683 1.00 87.88 663 ARG A N 1
ATOM 5311 C CA . ARG A 1 663 ? 19.782 12.295 -6.957 1.00 87.88 663 ARG A CA 1
ATOM 5312 C C . ARG A 1 663 ? 20.841 13.368 -6.708 1.00 87.88 663 ARG A C 1
ATOM 5314 O O . ARG A 1 663 ? 20.864 14.348 -7.455 1.00 87.88 663 ARG A O 1
ATOM 5321 N N . VAL A 1 664 ? 21.679 13.174 -5.687 1.00 88.12 664 VAL A N 1
ATOM 5322 C CA . VAL A 1 664 ? 22.831 14.032 -5.357 1.00 88.12 664 VAL A CA 1
ATOM 5323 C C . VAL A 1 664 ? 24.004 13.773 -6.308 1.00 88.12 664 VAL A C 1
ATOM 5325 O O . VAL A 1 664 ? 24.621 14.721 -6.782 1.00 88.12 664 VAL A O 1
ATOM 5328 N N . LYS A 1 665 ? 24.301 12.505 -6.626 1.00 89.25 665 LYS A N 1
ATOM 5329 C CA . LYS A 1 665 ? 25.452 12.129 -7.463 1.00 89.25 665 LYS A CA 1
ATOM 5330 C C . LYS A 1 665 ? 25.273 12.455 -8.949 1.00 89.25 665 LYS A C 1
ATOM 5332 O O . LYS A 1 665 ? 26.240 12.829 -9.604 1.00 89.25 665 LYS A O 1
ATOM 5337 N N . ASP A 1 666 ? 24.080 12.234 -9.496 1.00 88.00 666 ASP A N 1
ATOM 5338 C CA . ASP A 1 666 ? 23.756 12.446 -10.910 1.00 88.00 666 ASP A CA 1
ATOM 5339 C C . ASP A 1 666 ? 22.232 12.497 -11.099 1.00 88.00 666 ASP A C 1
ATOM 5341 O O . ASP A 1 666 ? 21.546 11.477 -11.227 1.00 88.00 666 ASP A O 1
ATOM 5345 N N . SER A 1 667 ? 21.696 13.716 -11.138 1.00 88.81 667 SER A N 1
ATOM 5346 C CA . SER A 1 667 ? 20.259 13.974 -11.245 1.00 88.81 667 SER A CA 1
ATOM 5347 C C . SER A 1 667 ? 19.611 13.376 -12.503 1.00 88.81 667 SER A C 1
ATOM 5349 O O . SER A 1 667 ? 18.426 13.041 -12.464 1.00 88.81 667 SER A O 1
ATOM 5351 N N . ARG A 1 668 ? 20.374 13.159 -13.588 1.00 88.06 668 ARG A N 1
ATOM 5352 C CA . ARG A 1 668 ? 19.878 12.626 -14.874 1.00 88.06 668 ARG A CA 1
ATOM 5353 C C . ARG A 1 668 ? 19.557 11.121 -14.840 1.00 88.06 668 ARG A C 1
ATOM 5355 O O . ARG A 1 668 ? 19.069 10.581 -15.829 1.00 88.06 668 ARG A O 1
ATOM 5362 N N . ARG A 1 669 ? 19.813 10.431 -13.721 1.00 90.06 669 ARG A N 1
ATOM 5363 C CA . ARG A 1 669 ? 19.476 9.002 -13.514 1.00 90.06 669 ARG A CA 1
ATOM 5364 C C . ARG A 1 669 ? 18.056 8.761 -13.005 1.00 90.06 669 ARG A C 1
ATOM 5366 O O . ARG A 1 669 ? 17.575 7.632 -13.046 1.00 90.06 669 ARG A O 1
ATOM 5373 N N . LEU A 1 670 ? 17.407 9.805 -12.492 1.00 90.31 670 LEU A N 1
ATOM 5374 C CA . LEU A 1 670 ? 16.055 9.757 -11.939 1.00 90.31 670 LEU A CA 1
ATOM 5375 C C . LEU A 1 670 ? 15.170 10.747 -12.707 1.00 90.31 670 LEU A C 1
ATOM 5377 O O . LEU A 1 670 ? 14.949 11.859 -12.221 1.00 90.31 670 LEU A O 1
ATOM 5381 N N . PRO A 1 671 ? 14.691 10.396 -13.915 1.00 88.56 671 PRO A N 1
ATOM 5382 C CA . PRO A 1 671 ? 13.828 11.280 -14.684 1.00 88.56 671 PRO A CA 1
ATOM 5383 C C . PRO A 1 671 ? 12.477 11.475 -13.982 1.00 88.56 671 PRO A C 1
ATOM 5385 O O . PRO A 1 671 ? 11.823 10.524 -13.552 1.00 88.56 671 PRO A O 1
ATOM 5388 N N . GLY A 1 672 ? 12.078 12.740 -13.864 1.00 86.00 672 GLY A N 1
ATOM 5389 C CA . GLY A 1 672 ? 10.779 13.198 -13.372 1.00 86.00 672 GLY A CA 1
ATOM 5390 C C . GLY A 1 672 ? 9.851 13.722 -14.476 1.00 86.00 672 GLY A C 1
ATOM 5391 O O . GLY A 1 672 ? 8.683 13.965 -14.200 1.00 86.00 672 GLY A O 1
ATOM 5392 N N . GLY A 1 673 ? 10.367 13.911 -15.695 1.00 89.50 673 GLY A N 1
ATOM 5393 C CA . GLY A 1 673 ? 9.637 14.399 -16.866 1.00 89.50 673 GLY A CA 1
ATOM 5394 C C . GLY A 1 673 ? 10.563 15.106 -17.864 1.00 89.50 673 GLY A C 1
ATOM 5395 O O . GLY A 1 673 ? 11.792 15.052 -17.745 1.00 89.50 673 GLY A O 1
ATOM 5396 N N . ILE A 1 674 ? 9.973 15.828 -18.818 1.00 90.69 674 ILE A N 1
ATOM 5397 C CA . ILE A 1 674 ? 10.686 16.696 -19.769 1.00 90.69 674 ILE A CA 1
ATOM 5398 C C . ILE A 1 674 ? 10.189 18.141 -19.692 1.00 90.69 674 ILE A C 1
ATOM 5400 O O . ILE A 1 674 ? 9.041 18.398 -19.333 1.00 90.69 674 ILE A O 1
ATOM 5404 N N . ARG A 1 675 ? 11.057 19.085 -20.058 1.00 90.31 675 ARG A N 1
ATOM 5405 C CA . ARG A 1 675 ? 10.729 20.498 -20.259 1.00 90.31 675 ARG A CA 1
ATOM 5406 C C . ARG A 1 675 ? 11.288 20.946 -21.606 1.00 90.31 675 ARG A C 1
ATOM 5408 O O . ARG A 1 675 ? 12.445 20.669 -21.912 1.00 90.31 675 ARG A O 1
ATOM 5415 N N . PHE A 1 676 ? 10.476 21.670 -22.364 1.00 89.50 676 PHE A N 1
ATOM 5416 C CA . PHE A 1 676 ? 10.923 22.433 -23.522 1.00 89.50 676 PHE A CA 1
ATOM 5417 C C . PHE A 1 676 ? 11.177 23.877 -23.087 1.00 89.50 676 PHE A C 1
ATOM 5419 O O . PHE A 1 676 ? 10.319 24.486 -22.449 1.00 89.50 676 PHE A O 1
ATOM 5426 N N . GLU A 1 677 ? 12.350 24.411 -23.407 1.00 88.12 677 GLU A N 1
ATOM 5427 C CA . GLU A 1 677 ? 12.697 25.818 -23.199 1.00 88.12 677 GLU A CA 1
ATOM 5428 C C . GLU A 1 677 ? 12.934 26.445 -24.577 1.00 88.12 677 GLU A C 1
ATOM 5430 O O . GLU A 1 677 ? 13.845 26.036 -25.298 1.00 88.12 677 GLU A O 1
ATOM 5435 N N . LEU A 1 678 ? 12.073 27.386 -24.975 1.00 86.00 678 LEU A N 1
ATOM 5436 C CA . LEU A 1 678 ? 12.271 28.180 -26.188 1.00 86.00 678 LEU A CA 1
ATOM 5437 C C . LEU A 1 678 ? 13.462 29.115 -25.959 1.00 86.00 678 LEU A C 1
ATOM 5439 O O . LEU A 1 678 ? 13.543 29.760 -24.913 1.00 86.00 678 LEU A O 1
ATOM 5443 N N . ARG A 1 679 ? 14.387 29.180 -26.919 1.00 77.25 679 ARG A N 1
ATOM 5444 C CA . ARG A 1 679 ? 15.490 30.139 -26.883 1.00 77.25 679 ARG A CA 1
ATOM 5445 C C . ARG A 1 679 ? 15.070 31.384 -27.658 1.00 77.25 679 ARG A C 1
ATOM 5447 O O . ARG A 1 679 ? 14.909 31.317 -28.874 1.00 77.25 679 ARG A O 1
ATOM 5454 N N . ASP A 1 680 ? 14.886 32.501 -26.960 1.00 61.25 680 ASP A N 1
ATOM 5455 C CA . ASP A 1 680 ? 14.525 33.765 -27.602 1.00 61.25 680 ASP A CA 1
ATOM 5456 C C . ASP A 1 680 ? 15.628 34.211 -28.571 1.00 61.25 680 ASP A C 1
ATOM 5458 O O . ASP A 1 680 ? 16.786 34.386 -28.194 1.00 61.25 680 ASP A O 1
ATOM 5462 N N . ALA A 1 681 ? 15.262 34.420 -29.836 1.00 54.44 681 ALA A N 1
ATOM 5463 C CA . ALA A 1 681 ? 16.191 34.776 -30.912 1.00 54.44 681 ALA A CA 1
ATOM 5464 C C . ALA A 1 681 ? 16.664 36.250 -30.876 1.00 54.44 681 ALA A C 1
ATOM 5466 O O . ALA A 1 681 ? 17.239 36.738 -31.848 1.00 54.44 681 ALA A O 1
ATOM 5467 N N . HIS A 1 682 ? 16.411 36.976 -29.782 1.00 47.62 682 HIS A N 1
ATOM 5468 C CA . HIS A 1 682 ? 16.624 38.425 -29.701 1.00 47.62 682 HIS A CA 1
ATOM 5469 C C . HIS A 1 682 ? 18.102 38.848 -29.631 1.00 47.62 682 HIS A C 1
ATOM 5471 O O . HIS A 1 682 ? 18.428 39.930 -30.114 1.00 47.62 682 HIS A O 1
ATOM 5477 N N . ASP A 1 683 ? 19.002 37.995 -29.131 1.00 44.38 683 ASP A N 1
ATOM 5478 C CA . ASP A 1 683 ? 20.425 38.346 -28.949 1.00 44.38 683 ASP A CA 1
ATOM 5479 C C . ASP A 1 683 ? 21.296 38.173 -30.209 1.00 44.38 683 ASP A C 1
ATOM 5481 O O . ASP A 1 683 ? 22.466 38.544 -30.201 1.00 44.38 683 ASP A O 1
ATOM 5485 N N . ASN A 1 684 ? 20.756 37.621 -31.304 1.00 45.59 684 ASN A N 1
ATOM 5486 C CA . ASN A 1 684 ? 21.526 37.294 -32.515 1.00 45.59 684 ASN A CA 1
ATOM 5487 C C . ASN A 1 684 ? 20.972 37.958 -33.787 1.00 45.59 684 ASN A C 1
ATOM 5489 O O . ASN A 1 684 ? 21.008 37.385 -34.877 1.00 45.59 684 ASN A O 1
ATOM 5493 N N . ARG A 1 685 ? 20.503 39.207 -33.677 1.00 42.56 685 ARG A N 1
ATOM 5494 C CA . ARG A 1 685 ? 20.165 40.039 -34.845 1.00 42.56 685 ARG A CA 1
ATOM 5495 C C . ARG A 1 685 ? 21.428 40.614 -35.503 1.00 42.56 685 ARG A C 1
ATOM 5497 O O . ARG A 1 685 ? 21.595 41.828 -35.596 1.00 42.56 685 ARG A O 1
ATOM 5504 N N . SER A 1 686 ? 22.329 39.739 -35.954 1.00 41.00 686 SER A N 1
ATOM 5505 C CA . SER A 1 686 ? 23.449 40.146 -36.800 1.00 41.00 686 SER A CA 1
ATOM 5506 C C . SER A 1 686 ? 22.919 40.628 -38.154 1.00 41.00 686 SER A C 1
ATOM 5508 O O . SER A 1 686 ? 22.128 39.964 -38.823 1.00 41.00 686 SER A O 1
ATOM 5510 N N . LEU A 1 687 ? 23.330 41.837 -38.532 1.00 42.84 687 LEU A N 1
ATOM 5511 C CA . LEU A 1 687 ? 22.925 42.515 -39.760 1.00 42.84 687 LEU A CA 1
ATOM 5512 C C . LEU A 1 687 ? 23.555 41.832 -40.984 1.00 42.84 687 LEU A C 1
ATOM 5514 O O . LEU A 1 687 ? 24.590 42.277 -41.461 1.00 42.84 687 LEU A O 1
ATOM 5518 N N . ASN A 1 688 ? 22.940 40.758 -41.487 1.00 41.81 688 ASN A N 1
ATOM 5519 C CA . ASN A 1 688 ? 23.182 40.229 -42.834 1.00 41.81 688 ASN A CA 1
ATOM 5520 C C . ASN A 1 688 ? 21.937 39.489 -43.350 1.00 41.81 688 ASN A C 1
ATOM 5522 O O . ASN A 1 688 ? 21.691 38.328 -43.028 1.00 41.81 688 ASN A O 1
ATOM 5526 N N . LEU A 1 689 ? 21.141 40.196 -44.155 1.00 46.38 689 LEU A N 1
ATOM 5527 C CA . LEU A 1 689 ? 19.944 39.680 -44.820 1.00 46.38 689 LEU A CA 1
ATOM 5528 C C . LEU A 1 689 ? 20.327 38.814 -46.030 1.00 46.38 689 LEU A C 1
ATOM 5530 O O . LEU A 1 689 ? 20.494 39.334 -47.130 1.00 46.38 689 LEU A O 1
ATOM 5534 N N . ASN A 1 690 ? 20.378 37.492 -45.852 1.00 45.59 690 ASN A N 1
ATOM 5535 C CA . ASN A 1 690 ? 20.215 36.555 -46.966 1.00 45.59 690 ASN A CA 1
ATOM 5536 C C . ASN A 1 690 ? 18.732 36.175 -47.069 1.00 45.59 690 ASN A C 1
ATOM 5538 O O . ASN A 1 690 ? 18.193 35.486 -46.209 1.00 45.59 690 ASN A O 1
ATOM 5542 N N . VAL A 1 691 ? 18.074 36.634 -48.135 1.00 48.78 691 VAL A N 1
ATOM 5543 C CA . VAL A 1 691 ? 16.603 36.637 -48.304 1.00 48.78 691 VAL A CA 1
ATOM 5544 C C . VAL A 1 691 ? 15.981 35.231 -48.468 1.00 48.78 691 VAL A C 1
ATOM 5546 O O . VAL A 1 691 ? 14.763 35.093 -48.449 1.00 48.78 691 VAL A O 1
ATOM 5549 N N . ASN A 1 692 ? 16.800 34.176 -48.565 1.00 53.72 692 ASN A N 1
ATOM 5550 C CA . ASN A 1 692 ? 16.372 32.818 -48.928 1.00 53.72 692 ASN A CA 1
ATOM 5551 C C . ASN A 1 692 ? 16.477 31.767 -47.795 1.00 53.72 692 ASN A C 1
ATOM 5553 O O . ASN A 1 692 ? 16.276 30.582 -48.062 1.00 53.72 692 ASN A O 1
ATOM 5557 N N . GLU A 1 693 ? 16.810 32.140 -46.552 1.00 59.03 693 GLU A N 1
ATOM 5558 C CA . GLU A 1 693 ? 16.819 31.190 -45.420 1.00 59.03 693 GLU A CA 1
ATOM 5559 C C . GLU A 1 693 ? 15.425 31.103 -44.750 1.00 59.03 693 GLU A C 1
ATOM 5561 O O . GLU A 1 693 ? 14.843 32.141 -44.423 1.00 59.03 693 GLU A O 1
ATOM 5566 N N . PRO A 1 694 ? 14.865 29.896 -44.509 1.00 64.56 694 PRO A N 1
ATOM 5567 C CA . PRO A 1 694 ? 13.583 29.755 -43.820 1.00 64.56 694 PRO A CA 1
ATOM 5568 C C . PRO A 1 694 ? 13.713 30.163 -42.340 1.00 64.56 694 PRO A C 1
ATOM 5570 O O . PRO A 1 694 ? 14.724 29.841 -41.711 1.00 64.56 694 PRO A O 1
ATOM 5573 N N . PRO A 1 695 ? 12.702 30.815 -41.733 1.00 73.19 695 PRO A N 1
ATOM 5574 C CA . PRO A 1 695 ? 12.753 31.218 -40.331 1.00 73.19 695 PRO A CA 1
ATOM 5575 C C . PRO A 1 695 ? 12.956 30.008 -39.409 1.00 73.19 695 PRO A C 1
ATOM 5577 O O . PRO A 1 695 ? 12.171 29.053 -39.425 1.00 73.19 695 PRO A O 1
ATOM 5580 N N . THR A 1 696 ? 14.013 30.062 -38.593 1.00 75.81 696 THR A N 1
ATOM 5581 C CA . THR A 1 696 ? 14.400 28.979 -37.681 1.00 75.81 696 THR A CA 1
ATOM 5582 C C . THR A 1 696 ? 14.067 29.310 -36.225 1.00 75.81 696 THR A C 1
ATOM 5584 O O . THR A 1 696 ? 14.567 30.298 -35.688 1.00 75.81 696 THR A O 1
ATOM 5587 N N . SER A 1 697 ? 13.291 28.462 -35.546 1.00 83.94 697 SER A N 1
ATOM 5588 C CA . SER A 1 697 ? 13.062 28.543 -34.092 1.00 83.94 697 SER A CA 1
ATOM 5589 C C . SER A 1 697 ? 13.869 27.472 -33.356 1.00 83.94 697 SER A C 1
ATOM 5591 O O . SER A 1 697 ? 13.784 26.299 -33.727 1.00 83.94 697 SER A O 1
ATOM 5593 N N . VAL A 1 698 ? 14.606 27.845 -32.304 1.00 85.38 698 VAL A N 1
ATOM 5594 C CA . VAL A 1 698 ? 15.446 26.920 -31.522 1.00 85.38 698 VAL A CA 1
ATOM 5595 C C . VAL A 1 698 ? 14.797 26.620 -30.169 1.00 85.38 698 VAL A C 1
ATOM 5597 O O . VAL A 1 698 ? 14.519 27.521 -29.377 1.00 85.38 698 VAL A O 1
ATOM 5600 N N . ILE A 1 699 ? 14.563 25.339 -29.892 1.00 89.75 699 ILE A N 1
ATOM 5601 C CA . ILE A 1 699 ? 13.964 24.841 -28.648 1.00 89.75 699 ILE A CA 1
ATOM 5602 C C . ILE A 1 699 ? 14.923 23.844 -28.006 1.00 89.75 699 ILE A C 1
ATOM 5604 O O . ILE A 1 699 ? 15.439 22.954 -28.675 1.00 89.75 699 ILE A O 1
ATOM 5608 N N . TYR A 1 700 ? 15.121 23.940 -26.695 1.00 89.81 700 TYR A N 1
ATOM 5609 C CA . TYR A 1 700 ? 15.935 22.997 -25.938 1.00 89.81 700 TYR A CA 1
ATOM 5610 C C . TYR A 1 700 ? 15.056 22.006 -25.164 1.00 89.81 700 TYR A C 1
ATOM 5612 O O . TYR A 1 700 ? 14.250 22.399 -24.318 1.00 89.81 700 TYR A O 1
ATOM 5620 N N . LEU A 1 701 ? 15.236 20.709 -25.414 1.00 90.94 701 LEU A N 1
ATOM 5621 C CA . LEU A 1 701 ? 14.621 19.612 -24.666 1.00 90.94 701 LEU A CA 1
ATOM 5622 C C . LEU A 1 701 ? 15.504 19.252 -23.459 1.00 90.94 701 LEU A C 1
ATOM 5624 O O . LEU A 1 701 ? 16.553 18.621 -23.604 1.00 90.94 701 LEU A O 1
ATOM 5628 N N . LYS A 1 702 ? 15.072 19.628 -22.250 1.00 89.06 702 LYS A N 1
ATOM 5629 C CA . LYS A 1 702 ? 15.748 19.284 -20.986 1.00 89.06 702 LYS A CA 1
ATOM 5630 C C . LYS A 1 702 ? 15.007 18.172 -20.246 1.00 89.06 702 LYS A C 1
ATOM 5632 O O . LYS A 1 702 ? 13.787 18.213 -20.086 1.00 89.06 702 LYS A O 1
ATOM 5637 N N . SER A 1 703 ? 15.752 17.203 -19.715 1.00 89.38 703 SER A N 1
ATOM 5638 C CA . SER A 1 703 ? 15.226 16.240 -18.742 1.00 89.38 703 SER A CA 1
ATOM 5639 C C . SER A 1 703 ? 15.018 16.925 -17.389 1.00 89.38 703 SER A C 1
ATOM 5641 O O . SER A 1 703 ? 15.985 17.422 -16.803 1.00 89.38 703 SER A O 1
ATOM 5643 N N . VAL A 1 704 ? 13.796 16.911 -16.859 1.00 90.62 704 VAL A N 1
ATOM 5644 C CA . VAL A 1 704 ? 13.522 17.374 -15.493 1.00 90.62 704 VAL A CA 1
ATOM 5645 C C . VAL A 1 704 ? 13.775 16.205 -14.537 1.00 90.62 704 VAL A C 1
ATOM 5647 O O . VAL A 1 704 ? 13.137 15.163 -14.683 1.00 90.62 704 VAL A O 1
ATOM 5650 N N . PRO A 1 705 ? 14.694 16.321 -13.565 1.00 90.94 705 PRO A N 1
ATOM 5651 C CA . PRO A 1 705 ? 14.947 15.256 -12.601 1.00 90.94 705 PRO A CA 1
ATOM 5652 C C . PRO A 1 705 ? 13.852 15.193 -11.523 1.00 90.94 705 PRO A C 1
ATOM 5654 O O . PRO A 1 705 ? 13.261 16.212 -11.163 1.00 90.94 705 PRO A O 1
ATOM 5657 N N . LEU A 1 706 ? 13.615 14.002 -10.966 1.00 89.00 706 LEU A N 1
ATOM 5658 C CA . LEU A 1 706 ? 12.563 13.724 -9.980 1.00 89.00 706 LEU A CA 1
ATOM 5659 C C . LEU A 1 706 ? 12.617 14.706 -8.793 1.00 89.00 706 LEU A C 1
ATOM 5661 O O . LEU A 1 706 ? 13.695 15.022 -8.281 1.00 89.00 706 LEU A O 1
ATOM 5665 N N . SER A 1 707 ? 11.470 15.229 -8.357 1.00 88.19 707 SER A N 1
ATOM 5666 C CA . SER A 1 707 ? 11.422 16.197 -7.254 1.00 88.19 707 SER A CA 1
ATOM 5667 C C . SER A 1 707 ? 11.578 15.507 -5.895 1.00 88.19 707 SER A C 1
ATOM 5669 O O . SER A 1 707 ? 11.156 14.365 -5.719 1.00 88.19 707 SER A O 1
ATOM 5671 N N . PHE A 1 708 ? 12.142 16.203 -4.900 1.00 86.88 708 PHE A N 1
ATOM 5672 C CA . PHE A 1 708 ? 12.228 15.667 -3.533 1.00 86.88 708 PHE A CA 1
ATOM 5673 C C . PHE A 1 708 ? 10.843 15.323 -2.972 1.00 86.88 708 PHE A C 1
ATOM 5675 O O . PHE A 1 708 ? 10.677 14.260 -2.385 1.00 86.88 708 PHE A O 1
ATOM 5682 N N . LYS A 1 709 ? 9.825 16.154 -3.243 1.00 85.50 709 LYS A N 1
ATOM 5683 C CA . LYS A 1 709 ? 8.438 15.852 -2.864 1.00 85.50 709 LYS A CA 1
ATOM 5684 C C . LYS A 1 709 ? 7.961 14.519 -3.452 1.00 85.50 709 LYS A C 1
ATOM 5686 O O . LYS A 1 709 ? 7.400 13.726 -2.713 1.00 85.50 709 LYS A O 1
ATOM 5691 N N . ALA A 1 710 ? 8.230 14.249 -4.733 1.00 83.06 710 ALA A N 1
ATOM 5692 C CA . ALA A 1 710 ? 7.848 12.989 -5.373 1.00 83.06 710 ALA A CA 1
ATOM 5693 C C . ALA A 1 710 ? 8.615 11.772 -4.819 1.00 83.06 710 ALA A C 1
ATOM 5695 O O . ALA A 1 710 ? 8.044 10.691 -4.724 1.00 83.06 710 ALA A O 1
ATOM 5696 N N . MET A 1 711 ? 9.880 11.935 -4.404 1.00 84.88 711 MET A N 1
ATOM 5697 C CA . MET A 1 711 ? 10.640 10.854 -3.750 1.00 84.88 711 MET A CA 1
ATOM 5698 C C . MET A 1 711 ? 10.087 10.483 -2.367 1.00 84.88 711 MET A C 1
ATOM 5700 O O . MET A 1 711 ? 10.164 9.322 -1.977 1.00 84.88 711 MET A O 1
ATOM 5704 N N . PHE A 1 712 ? 9.523 11.450 -1.639 1.00 84.62 712 PHE A N 1
ATOM 5705 C CA . PHE A 1 712 ? 8.955 11.260 -0.300 1.00 84.62 712 PHE A CA 1
ATOM 5706 C C . PHE A 1 712 ? 7.416 11.219 -0.281 1.00 84.62 712 PHE A C 1
ATOM 5708 O O . PHE A 1 712 ? 6.821 11.239 0.794 1.00 84.62 712 PHE A O 1
ATOM 5715 N N . ASP A 1 713 ? 6.751 11.134 -1.438 1.00 80.19 713 ASP A N 1
ATOM 5716 C CA . ASP A 1 713 ? 5.289 11.262 -1.535 1.00 80.19 713 ASP A CA 1
ATOM 5717 C C . ASP A 1 713 ? 4.554 10.213 -0.685 1.00 80.19 713 ASP A C 1
ATOM 5719 O O . ASP A 1 713 ? 3.620 10.537 0.039 1.00 80.19 713 ASP A O 1
ATOM 5723 N N . GLN A 1 714 ? 5.071 8.982 -0.650 1.00 76.19 714 GLN A N 1
ATOM 5724 C CA . GLN A 1 714 ? 4.572 7.902 0.207 1.00 76.19 714 GLN A CA 1
ATOM 5725 C C . GLN A 1 714 ? 4.638 8.228 1.713 1.00 76.19 714 GLN A C 1
ATOM 5727 O O . GLN A 1 714 ? 3.722 7.880 2.455 1.00 76.19 714 GLN A O 1
ATOM 5732 N N . TYR A 1 715 ? 5.667 8.949 2.171 1.00 77.94 715 TYR A N 1
ATOM 5733 C CA . TYR A 1 715 ? 5.774 9.398 3.565 1.00 77.94 715 TYR A CA 1
ATOM 5734 C C . TYR A 1 715 ? 4.795 10.529 3.874 1.00 77.94 715 TYR A C 1
ATOM 5736 O O . TYR A 1 715 ? 4.179 10.536 4.939 1.00 77.94 715 TYR A O 1
ATOM 5744 N N . PHE A 1 716 ? 4.591 11.454 2.932 1.00 81.38 716 PHE A N 1
ATOM 5745 C CA . PHE A 1 716 ? 3.564 12.485 3.074 1.00 81.38 716 PHE A CA 1
ATOM 5746 C C . PHE A 1 716 ? 2.156 11.874 3.099 1.00 81.38 716 PHE A C 1
ATOM 5748 O O . PHE A 1 716 ? 1.353 12.264 3.942 1.00 81.38 716 PHE A O 1
ATOM 5755 N N . GLN A 1 717 ? 1.883 10.861 2.270 1.00 75.62 717 GLN A N 1
ATOM 5756 C CA . GLN A 1 717 ? 0.640 10.085 2.327 1.00 75.62 717 GLN A CA 1
ATOM 5757 C C . GLN A 1 717 ? 0.482 9.346 3.669 1.00 75.62 717 GLN A C 1
ATOM 5759 O O . GLN A 1 717 ? -0.608 9.368 4.238 1.00 75.62 717 GLN A O 1
ATOM 5764 N N . MET A 1 718 ? 1.547 8.741 4.216 1.00 73.88 718 MET A N 1
ATOM 5765 C CA . MET A 1 718 ? 1.528 8.100 5.542 1.00 73.88 718 MET A CA 1
ATOM 5766 C C . MET A 1 718 ? 1.178 9.098 6.651 1.00 73.88 718 MET A C 1
ATOM 5768 O O . MET A 1 718 ? 0.251 8.869 7.429 1.00 73.88 718 MET A O 1
ATOM 5772 N N . ALA A 1 719 ? 1.887 10.228 6.692 1.00 78.81 719 ALA A N 1
ATOM 5773 C CA . ALA A 1 719 ? 1.646 11.294 7.656 1.00 78.81 719 ALA A CA 1
ATOM 5774 C C . ALA A 1 719 ? 0.228 11.866 7.510 1.00 78.81 719 ALA A C 1
ATOM 5776 O O . ALA A 1 719 ? -0.432 12.148 8.509 1.00 78.81 719 ALA A O 1
ATOM 5777 N N . GLU A 1 720 ? -0.287 11.981 6.282 1.00 79.12 720 GLU A N 1
ATOM 5778 C CA . GLU A 1 720 ? -1.658 12.421 6.045 1.00 79.12 720 GLU A CA 1
ATOM 5779 C C . GLU A 1 720 ? -2.702 11.386 6.497 1.00 79.12 720 GLU A C 1
ATOM 5781 O O . GLU A 1 720 ? -3.725 11.800 7.039 1.00 79.12 720 GLU A O 1
ATOM 5786 N N . ARG A 1 721 ? -2.452 10.073 6.354 1.00 75.88 721 ARG A N 1
ATOM 5787 C CA . ARG A 1 721 ? -3.309 9.005 6.917 1.00 75.88 721 ARG A CA 1
ATOM 5788 C C . ARG A 1 721 ? -3.349 9.074 8.447 1.00 75.88 721 ARG A C 1
ATOM 5790 O O . ARG A 1 721 ? -4.434 9.150 9.015 1.00 75.88 721 ARG A O 1
ATOM 5797 N N . ILE A 1 722 ? -2.184 9.132 9.102 1.00 76.19 722 ILE A N 1
ATOM 5798 C CA . ILE A 1 722 ? -2.065 9.250 10.570 1.00 76.19 722 ILE A CA 1
ATOM 5799 C C . ILE A 1 722 ? -2.794 10.505 11.067 1.00 76.19 722 ILE A C 1
ATOM 5801 O O . ILE A 1 722 ? -3.605 10.433 11.992 1.00 76.19 722 ILE A O 1
ATOM 5805 N N . ARG A 1 723 ? -2.560 11.649 10.407 1.00 82.12 723 ARG A N 1
ATOM 5806 C CA . ARG A 1 723 ? -3.225 12.922 10.709 1.00 82.12 723 ARG A CA 1
ATOM 5807 C C . ARG A 1 723 ? -4.738 12.824 10.517 1.00 82.12 723 ARG A C 1
ATOM 5809 O O . ARG A 1 723 ? -5.476 13.265 11.387 1.00 82.12 723 ARG A O 1
ATOM 5816 N N . LYS A 1 724 ? -5.208 12.248 9.406 1.00 77.56 724 LYS A N 1
ATOM 5817 C CA . LYS A 1 724 ? -6.643 12.075 9.131 1.00 77.56 724 LYS A CA 1
ATOM 5818 C C . LYS A 1 724 ? -7.332 11.186 10.158 1.00 77.56 724 LYS A C 1
ATOM 5820 O O . LYS A 1 724 ? -8.467 11.492 10.488 1.00 77.56 724 LYS A O 1
ATOM 5825 N N . HIS A 1 725 ? -6.673 10.146 10.672 1.00 76.38 725 HIS A N 1
ATOM 5826 C CA . HIS A 1 725 ? -7.256 9.277 11.697 1.00 76.38 725 HIS A CA 1
ATOM 5827 C C . HIS A 1 725 ? -7.327 9.977 13.059 1.00 76.38 725 HIS A C 1
ATOM 5829 O O . HIS A 1 725 ? -8.420 10.257 13.550 1.00 76.38 725 HIS A O 1
ATOM 5835 N N . TYR A 1 726 ? -6.175 10.323 13.647 1.00 75.00 726 TYR A N 1
ATOM 5836 C CA . TYR A 1 726 ? -6.116 10.820 15.030 1.00 75.00 726 TYR A CA 1
ATOM 5837 C C . TYR A 1 726 ? -6.609 12.263 15.207 1.00 75.00 726 TYR A C 1
ATOM 5839 O O . TYR A 1 726 ? -7.126 12.588 16.270 1.00 75.00 726 TYR A O 1
ATOM 5847 N N . LEU A 1 727 ? -6.502 13.118 14.182 1.00 79.88 727 LEU A N 1
ATOM 5848 C CA . LEU A 1 727 ? -7.065 14.479 14.189 1.00 79.88 727 LEU A CA 1
ATOM 5849 C C . LEU A 1 727 ? -8.394 14.550 13.412 1.00 79.88 727 LEU A C 1
ATOM 5851 O O . LEU A 1 727 ? -8.776 15.616 12.925 1.00 79.88 727 LEU A O 1
ATOM 5855 N N . SER A 1 728 ? -9.110 13.426 13.269 1.00 80.88 728 SER A N 1
ATOM 5856 C CA . SER A 1 728 ? -10.480 13.456 12.749 1.00 80.88 728 SER A CA 1
ATOM 5857 C C . SER A 1 728 ? -11.437 14.113 13.756 1.00 80.88 728 SER A C 1
ATOM 5859 O O . SER A 1 728 ? -11.346 13.851 14.960 1.00 80.88 728 SER A O 1
ATOM 5861 N N . PRO A 1 729 ? -12.454 14.861 13.283 1.00 80.62 729 PRO A N 1
ATOM 5862 C CA . PRO A 1 729 ? -13.579 15.271 14.124 1.00 80.62 729 PRO A CA 1
ATOM 5863 C C . PRO A 1 729 ? -14.294 14.078 14.775 1.00 80.62 729 PRO A C 1
ATOM 5865 O O . PRO A 1 729 ? -14.877 14.221 15.843 1.00 80.62 729 PRO A O 1
ATOM 5868 N N . ARG A 1 730 ? -14.218 12.890 14.153 1.00 77.12 730 ARG A N 1
ATOM 5869 C CA . ARG A 1 730 ? -14.760 11.636 14.684 1.00 77.12 730 ARG A CA 1
ATOM 5870 C C . ARG A 1 730 ? -14.033 11.185 15.946 1.00 77.12 730 ARG A C 1
ATOM 5872 O O . ARG A 1 730 ? -14.706 10.950 16.935 1.00 77.12 730 ARG A O 1
ATOM 5879 N N . VAL A 1 731 ? -12.699 11.100 15.951 1.00 82.31 731 VAL A N 1
ATOM 5880 C CA . VAL A 1 731 ? -11.939 10.714 17.158 1.00 82.31 731 VAL A CA 1
ATOM 5881 C C . VAL A 1 731 ? -12.163 11.718 18.288 1.00 82.31 731 VAL A C 1
ATOM 5883 O O . VAL A 1 731 ? -12.350 11.304 19.429 1.00 82.31 731 VAL A O 1
ATOM 5886 N N . PHE A 1 732 ? -12.248 13.015 17.974 1.00 84.06 732 PHE A N 1
ATOM 5887 C CA . PHE A 1 732 ? -12.639 14.034 18.951 1.00 84.06 732 PHE A CA 1
ATOM 5888 C C . PHE A 1 732 ? -14.055 13.797 19.512 1.00 84.06 732 PHE A C 1
ATOM 5890 O O . PHE A 1 732 ? -14.249 13.855 20.722 1.00 84.06 732 PHE A O 1
ATOM 5897 N N . LEU A 1 733 ? -15.034 13.468 18.663 1.00 83.75 733 LEU A N 1
ATOM 5898 C CA . LEU A 1 733 ? -16.408 13.184 19.087 1.00 83.75 733 LEU A CA 1
ATOM 5899 C C . LEU A 1 733 ? -16.526 11.859 19.863 1.00 83.75 733 LEU A C 1
ATOM 5901 O O . LEU A 1 733 ? -17.261 11.810 20.846 1.00 83.75 733 LEU A O 1
ATOM 5905 N N . CYS A 1 734 ? -15.769 10.818 19.502 1.00 82.75 734 CYS A N 1
ATOM 5906 C CA . CYS A 1 734 ? -15.662 9.584 20.285 1.00 82.75 734 CYS A CA 1
ATOM 5907 C C . CYS A 1 734 ? -15.094 9.879 21.679 1.00 82.75 734 CYS A C 1
ATOM 5909 O O . CYS A 1 734 ? -15.695 9.496 22.681 1.00 82.75 734 CYS A O 1
ATOM 5911 N N . LEU A 1 735 ? -13.998 10.647 21.752 1.00 86.00 735 LEU A N 1
ATOM 5912 C CA . LEU A 1 735 ? -13.417 11.089 23.019 1.00 86.00 735 LEU A CA 1
ATOM 5913 C C . LEU A 1 735 ? -14.418 11.891 23.861 1.00 86.00 735 LEU A C 1
ATOM 5915 O O . LEU A 1 735 ? -14.521 11.645 25.059 1.00 86.00 735 LEU A O 1
ATOM 5919 N N . LEU A 1 736 ? -15.188 12.792 23.251 1.00 86.19 736 LEU A N 1
ATOM 5920 C CA . LEU A 1 736 ? -16.175 13.624 23.947 1.00 86.19 736 LEU A CA 1
ATOM 5921 C C . LEU A 1 736 ? -17.415 12.830 24.408 1.00 86.19 736 LEU A C 1
ATOM 5923 O O . LEU A 1 736 ? -18.052 13.204 25.385 1.00 86.19 736 LEU A O 1
ATOM 5927 N N . THR A 1 737 ? -17.739 11.715 23.748 1.00 85.75 737 THR A N 1
ATOM 5928 C CA . THR A 1 737 ? -18.892 10.851 24.079 1.00 85.75 737 THR A CA 1
ATOM 5929 C C . THR A 1 737 ? -18.538 9.614 24.913 1.00 85.75 737 THR A C 1
ATOM 5931 O O . THR A 1 737 ? -19.432 8.835 25.244 1.00 85.75 737 THR A O 1
ATOM 5934 N N . GLY A 1 738 ? -17.261 9.402 25.249 1.00 83.12 738 GLY A N 1
ATOM 5935 C CA . GLY A 1 738 ? -16.788 8.197 25.945 1.00 83.12 738 GLY A CA 1
ATOM 5936 C C . GLY A 1 738 ? -16.729 6.937 25.073 1.00 83.12 738 GLY A C 1
ATOM 5937 O O . GLY A 1 738 ? -16.530 5.840 25.590 1.00 83.12 738 GLY A O 1
ATOM 5938 N N . GLN A 1 739 ? -16.904 7.062 23.756 1.00 84.31 739 GLN A N 1
ATOM 5939 C CA . GLN A 1 739 ? -16.766 5.936 22.837 1.00 84.31 739 GLN A CA 1
ATOM 5940 C C . GLN A 1 739 ? -15.287 5.597 22.617 1.00 84.31 739 GLN A C 1
ATOM 5942 O O . GLN A 1 739 ? -14.422 6.475 22.568 1.00 84.31 739 GLN A O 1
ATOM 5947 N N . PHE A 1 740 ? -14.990 4.306 22.463 1.00 80.62 740 PHE A N 1
ATOM 5948 C CA . PHE A 1 740 ? -13.619 3.835 22.288 1.00 80.62 740 PHE A CA 1
ATOM 5949 C C . PHE A 1 740 ? -12.990 4.416 21.019 1.00 80.62 740 PHE A C 1
ATOM 5951 O O . PHE A 1 740 ? -13.554 4.312 19.931 1.00 80.62 740 PHE A O 1
ATOM 5958 N N . VAL A 1 741 ? -11.794 4.995 21.148 1.00 76.94 741 VAL A N 1
ATOM 5959 C CA . VAL A 1 741 ? -11.007 5.425 19.987 1.00 76.94 741 VAL A CA 1
ATOM 5960 C C . VAL A 1 741 ? -10.491 4.175 19.262 1.00 76.94 741 VAL A C 1
ATOM 5962 O O . VAL A 1 741 ? -9.707 3.427 19.858 1.00 76.94 741 VAL A O 1
ATOM 5965 N N . PRO A 1 742 ? -10.888 3.926 17.998 1.00 67.31 742 PRO A N 1
ATOM 5966 C CA . PRO A 1 742 ? -10.449 2.745 17.270 1.00 67.31 742 PRO A CA 1
ATOM 5967 C C . PRO A 1 742 ? -8.932 2.823 17.023 1.00 67.31 742 PRO A C 1
ATOM 5969 O O . PRO A 1 742 ? -8.447 3.838 16.500 1.00 67.31 742 PRO A O 1
ATOM 5972 N N . PRO A 1 743 ? -8.153 1.785 17.390 1.00 66.06 743 PRO A N 1
ATOM 5973 C CA . PRO A 1 743 ? -6.732 1.743 17.072 1.00 66.06 743 PRO A CA 1
ATOM 5974 C C . PRO A 1 743 ? -6.559 1.710 15.551 1.00 66.06 743 PRO A C 1
ATOM 5976 O O . PRO A 1 743 ? -7.312 1.024 14.859 1.00 66.06 743 PRO A O 1
ATOM 5979 N N . ILE A 1 744 ? -5.563 2.422 15.012 1.00 67.38 744 ILE A N 1
ATOM 5980 C CA . ILE A 1 744 ? -5.282 2.319 13.575 1.00 67.38 744 ILE A CA 1
ATOM 5981 C C . ILE A 1 744 ? -4.901 0.873 13.259 1.00 67.38 744 ILE A C 1
ATOM 5983 O O . ILE A 1 744 ? -3.958 0.332 13.841 1.00 67.38 744 ILE A O 1
ATOM 5987 N N . ASN A 1 745 ? -5.616 0.265 12.312 1.00 64.88 745 ASN A N 1
ATOM 5988 C CA . ASN A 1 745 ? -5.293 -1.064 11.820 1.00 64.88 745 ASN A CA 1
ATOM 5989 C C . ASN A 1 745 ? -3.871 -1.054 11.234 1.00 64.88 745 ASN A C 1
ATOM 5991 O O . ASN A 1 745 ? -3.605 -0.354 10.249 1.00 64.88 745 ASN A O 1
ATOM 5995 N N . ARG A 1 746 ? -2.967 -1.834 11.848 1.00 67.50 746 ARG A N 1
ATOM 5996 C CA . ARG A 1 746 ? -1.548 -1.957 11.477 1.00 67.50 746 ARG A CA 1
ATOM 5997 C C . ARG A 1 746 ? -1.389 -2.128 9.955 1.00 67.50 746 ARG A C 1
ATOM 5999 O O . ARG A 1 746 ? -0.628 -1.383 9.334 1.00 67.50 746 ARG A O 1
ATOM 6006 N N . ARG A 1 747 ? -2.204 -2.984 9.323 1.00 65.19 747 ARG A N 1
ATOM 6007 C CA . ARG A 1 747 ? -2.207 -3.226 7.862 1.00 65.19 747 ARG A CA 1
ATOM 6008 C C . ARG A 1 747 ? -2.246 -1.938 7.021 1.00 65.19 747 ARG A C 1
ATOM 6010 O O . ARG A 1 747 ? -1.494 -1.811 6.057 1.00 65.19 747 ARG A O 1
ATOM 6017 N N . ASN A 1 748 ? -3.051 -0.948 7.415 1.00 63.66 748 ASN A N 1
ATOM 6018 C CA . ASN A 1 748 ? -3.255 0.298 6.659 1.00 63.66 748 ASN A CA 1
ATOM 6019 C C . ASN A 1 748 ? -2.118 1.324 6.823 1.00 63.66 748 ASN A C 1
ATOM 6021 O O . ASN A 1 748 ? -1.938 2.190 5.957 1.00 63.66 748 ASN A O 1
ATOM 6025 N N . LEU A 1 749 ? -1.339 1.231 7.907 1.00 64.56 749 LEU A N 1
ATOM 6026 C CA . LEU A 1 749 ? -0.100 1.998 8.090 1.00 64.56 749 LEU A CA 1
ATOM 6027 C C . LEU A 1 749 ? 1.046 1.372 7.300 1.00 64.56 749 LEU A C 1
ATOM 6029 O O . LEU A 1 749 ? 1.805 2.076 6.635 1.00 64.56 749 LEU A O 1
ATOM 6033 N N . TYR A 1 750 ? 1.152 0.046 7.357 1.00 63.78 750 TYR A N 1
ATOM 6034 C CA . TYR A 1 750 ? 2.306 -0.669 6.834 1.00 63.78 750 TYR A CA 1
ATOM 6035 C C . TYR A 1 750 ? 2.146 -1.153 5.390 1.00 63.78 750 TYR A C 1
ATOM 6037 O O . TYR A 1 750 ? 3.137 -1.582 4.809 1.00 63.78 750 TYR A O 1
ATOM 6045 N N . SER A 1 751 ? 0.982 -0.979 4.745 1.00 62.62 751 SER A N 1
ATOM 6046 C CA . SER A 1 751 ? 0.821 -1.186 3.289 1.00 62.62 751 SER A CA 1
ATOM 6047 C C . SER A 1 751 ? 1.927 -0.482 2.481 1.00 62.62 751 SER A C 1
ATOM 6049 O O . SER A 1 751 ? 2.402 -0.983 1.468 1.00 62.62 751 SER A O 1
ATOM 6051 N N . LEU A 1 752 ? 2.395 0.666 2.979 1.00 62.75 752 LEU A N 1
ATOM 6052 C CA . LEU A 1 752 ? 3.500 1.446 2.424 1.00 62.75 752 LEU A CA 1
ATOM 6053 C C . LEU A 1 752 ? 4.858 0.729 2.522 1.00 62.75 752 LEU A C 1
ATOM 6055 O O . LEU A 1 752 ? 5.640 0.809 1.577 1.00 62.75 752 LEU A O 1
ATOM 6059 N N . GLN A 1 753 ? 5.118 -0.015 3.603 1.00 64.00 753 GLN A N 1
ATOM 6060 C CA . GLN A 1 753 ? 6.330 -0.830 3.778 1.00 64.00 753 GLN A CA 1
ATOM 6061 C C . GLN A 1 753 ? 6.369 -2.010 2.790 1.00 64.00 753 GLN A C 1
ATOM 6063 O O . GLN A 1 753 ? 7.446 -2.404 2.341 1.00 64.00 753 GLN A O 1
ATOM 6068 N N . TYR A 1 754 ? 5.203 -2.533 2.393 1.00 62.81 754 TYR A N 1
ATOM 6069 C CA . TYR A 1 754 ? 5.094 -3.592 1.385 1.00 62.81 754 TYR A CA 1
ATOM 6070 C C . TYR A 1 754 ? 5.159 -3.081 -0.063 1.00 62.81 754 TYR A C 1
ATOM 6072 O O . TYR A 1 754 ? 5.399 -3.883 -0.957 1.00 62.81 754 TYR A O 1
ATOM 6080 N N . SER A 1 755 ? 5.064 -1.770 -0.321 1.00 66.75 755 SER A N 1
ATOM 6081 C CA . SER A 1 755 ? 5.058 -1.205 -1.690 1.00 66.75 755 SER A CA 1
ATOM 6082 C C . SER A 1 755 ? 6.363 -1.396 -2.497 1.00 66.75 755 SER A C 1
ATOM 6084 O O . SER A 1 755 ? 6.419 -1.097 -3.690 1.00 66.75 755 SER A O 1
ATOM 6086 N N . MET A 1 756 ? 7.439 -1.904 -1.882 1.00 68.25 756 MET A N 1
ATOM 6087 C CA . MET A 1 756 ? 8.673 -2.329 -2.575 1.00 68.25 756 MET A CA 1
ATOM 6088 C C . MET A 1 756 ? 8.687 -3.823 -2.940 1.00 68.25 756 MET A C 1
ATOM 6090 O O . MET A 1 756 ? 9.546 -4.258 -3.714 1.00 68.25 756 MET A O 1
ATOM 6094 N N . LEU A 1 757 ? 7.754 -4.600 -2.385 1.00 73.06 757 LEU A N 1
ATOM 6095 C CA . LEU A 1 757 ? 7.625 -6.048 -2.519 1.00 73.06 757 LEU A CA 1
ATOM 6096 C C . LEU A 1 757 ? 6.444 -6.392 -3.448 1.00 73.06 757 LEU A C 1
ATOM 6098 O O . LEU A 1 757 ? 5.461 -5.655 -3.507 1.00 73.06 757 LEU A O 1
ATOM 6102 N N . PRO A 1 758 ? 6.513 -7.491 -4.216 1.00 68.75 758 PRO A N 1
ATOM 6103 C CA . PRO A 1 758 ? 5.425 -7.879 -5.103 1.00 68.75 758 PRO A CA 1
ATOM 6104 C C . PRO A 1 758 ? 4.232 -8.396 -4.290 1.00 68.75 758 PRO A C 1
ATOM 6106 O O . PRO A 1 758 ? 4.396 -9.251 -3.423 1.00 68.75 758 PRO A O 1
ATOM 6109 N N . ALA A 1 759 ? 3.024 -7.934 -4.626 1.00 61.84 759 ALA A N 1
ATOM 6110 C CA . ALA A 1 759 ? 1.785 -8.348 -3.957 1.00 61.84 759 ALA A CA 1
ATOM 6111 C C . ALA A 1 759 ? 1.554 -9.873 -3.992 1.00 61.84 759 ALA A C 1
ATOM 6113 O O . ALA A 1 759 ? 1.052 -10.453 -3.034 1.00 61.84 759 ALA A O 1
ATOM 6114 N N . ARG A 1 760 ? 1.965 -10.542 -5.081 1.00 71.44 760 ARG A N 1
ATOM 6115 C CA . ARG A 1 760 ? 1.987 -12.006 -5.177 1.00 71.44 760 ARG A CA 1
ATOM 6116 C C . ARG A 1 760 ? 3.398 -12.522 -4.901 1.00 71.44 760 ARG A C 1
ATOM 6118 O O . ARG A 1 760 ? 4.326 -12.230 -5.656 1.00 71.44 760 ARG A O 1
ATOM 6125 N N . ARG A 1 761 ? 3.540 -13.341 -3.855 1.00 76.62 761 ARG A N 1
ATOM 6126 C CA . ARG A 1 761 ? 4.779 -14.070 -3.544 1.00 76.62 761 ARG A CA 1
ATOM 6127 C C . ARG A 1 761 ? 5.089 -15.073 -4.660 1.00 76.62 761 ARG A C 1
ATOM 6129 O O . ARG A 1 761 ? 4.214 -15.841 -5.055 1.00 76.62 761 ARG A O 1
ATOM 6136 N N . ALA A 1 762 ? 6.327 -15.074 -5.155 1.00 78.81 762 ALA A N 1
ATOM 6137 C CA . ALA A 1 762 ? 6.781 -16.047 -6.150 1.00 78.81 762 ALA A CA 1
ATOM 6138 C C . ALA A 1 762 ? 6.959 -17.427 -5.500 1.00 78.81 762 ALA A C 1
ATOM 6140 O O . ALA A 1 762 ? 7.601 -17.535 -4.448 1.00 78.81 762 ALA A O 1
ATOM 6141 N N . THR A 1 763 ? 6.424 -18.485 -6.108 1.00 84.88 763 THR A N 1
ATOM 6142 C CA . THR A 1 763 ? 6.472 -19.829 -5.506 1.00 84.88 763 THR A CA 1
ATOM 6143 C C . THR A 1 763 ? 7.903 -20.379 -5.444 1.00 84.88 763 THR A C 1
ATOM 6145 O O . THR A 1 763 ? 8.767 -20.018 -6.248 1.00 84.88 763 THR A O 1
ATOM 6148 N N . MET A 1 764 ? 8.175 -21.299 -4.510 1.00 87.12 764 MET A N 1
ATOM 6149 C CA . MET A 1 764 ? 9.489 -21.962 -4.406 1.00 87.12 764 MET A CA 1
ATOM 6150 C C . MET A 1 764 ? 9.920 -22.597 -5.743 1.00 87.12 764 MET A C 1
ATOM 6152 O O . MET A 1 764 ? 11.079 -22.495 -6.148 1.00 87.12 764 MET A O 1
ATOM 6156 N N . TRP A 1 765 ? 8.961 -23.174 -6.473 1.00 87.62 765 TRP A N 1
ATOM 6157 C CA . TRP A 1 765 ? 9.163 -23.768 -7.795 1.00 87.62 765 TRP A CA 1
ATOM 6158 C C . TRP A 1 765 ? 9.363 -22.749 -8.924 1.00 87.62 765 TRP A C 1
ATOM 6160 O O . TRP A 1 765 ? 10.055 -23.056 -9.896 1.00 87.62 765 TRP A O 1
ATOM 6170 N N . GLU A 1 766 ? 8.796 -21.543 -8.844 1.00 87.62 766 GLU A N 1
ATOM 6171 C CA . GLU A 1 766 ? 9.141 -20.438 -9.756 1.00 87.62 766 GLU A CA 1
ATOM 6172 C C . GLU A 1 766 ? 10.588 -19.991 -9.548 1.00 87.62 766 GLU A C 1
ATOM 6174 O O . GLU A 1 766 ? 11.342 -19.915 -10.517 1.00 87.62 766 GLU A O 1
ATOM 6179 N N . MET A 1 767 ? 11.005 -19.787 -8.293 1.00 88.50 767 MET A N 1
ATOM 6180 C CA . MET A 1 767 ? 12.386 -19.419 -7.965 1.00 88.50 767 MET A CA 1
ATOM 6181 C C . MET A 1 767 ? 13.382 -20.493 -8.435 1.00 88.50 767 MET A C 1
ATOM 6183 O O . MET A 1 767 ? 14.383 -20.167 -9.074 1.00 88.50 767 MET A O 1
ATOM 6187 N N . TRP A 1 768 ? 13.092 -21.775 -8.180 1.00 87.38 768 TRP A N 1
ATOM 6188 C CA . TRP A 1 768 ? 13.922 -22.897 -8.631 1.00 87.38 768 TRP A CA 1
ATOM 6189 C C . TRP A 1 768 ? 14.051 -22.955 -10.159 1.00 87.38 768 TRP A C 1
ATOM 6191 O O . TRP A 1 768 ? 15.163 -23.088 -10.677 1.00 87.38 768 TRP A O 1
ATOM 6201 N N . ARG A 1 769 ? 12.937 -22.808 -10.893 1.00 87.62 769 ARG A N 1
ATOM 6202 C CA . ARG A 1 769 ? 12.943 -22.753 -12.365 1.00 87.62 769 ARG A CA 1
ATOM 6203 C C . ARG A 1 769 ? 13.736 -21.553 -12.879 1.00 87.62 769 ARG A C 1
ATOM 6205 O O . ARG A 1 769 ? 14.566 -21.718 -13.769 1.00 87.62 769 ARG A O 1
ATOM 6212 N N . ALA A 1 770 ? 13.543 -20.371 -12.296 1.00 85.19 770 ALA A N 1
ATOM 6213 C CA . ALA A 1 770 ? 14.220 -19.148 -12.718 1.00 85.19 770 ALA A CA 1
ATOM 6214 C C . ALA A 1 770 ? 15.741 -19.177 -12.443 1.00 85.19 770 ALA A C 1
ATOM 6216 O O . ALA A 1 770 ? 16.520 -18.699 -13.269 1.00 85.19 770 ALA A O 1
ATOM 6217 N N . LEU A 1 771 ? 16.185 -19.775 -11.328 1.00 84.38 771 LEU A N 1
ATOM 6218 C CA . LEU A 1 771 ? 17.612 -19.951 -11.006 1.00 84.38 771 LEU A CA 1
ATOM 6219 C C . LEU A 1 771 ? 18.304 -20.993 -11.904 1.00 84.38 771 LEU A C 1
ATOM 6221 O O . LEU A 1 771 ? 19.480 -20.825 -12.248 1.00 84.38 771 LEU A O 1
ATOM 6225 N N . ASN A 1 772 ? 17.588 -22.057 -12.284 1.00 83.44 772 ASN A N 1
ATOM 6226 C CA . ASN A 1 772 ? 18.129 -23.150 -13.098 1.00 83.44 772 ASN A CA 1
ATOM 6227 C C . ASN A 1 772 ? 17.970 -22.960 -14.613 1.00 83.44 772 ASN A C 1
ATOM 6229 O O . ASN A 1 772 ? 18.652 -23.657 -15.368 1.00 83.44 772 ASN A O 1
ATOM 6233 N N . ALA A 1 773 ? 17.143 -22.010 -15.062 1.00 81.19 773 ALA A N 1
ATOM 6234 C CA . ALA A 1 773 ? 16.984 -21.666 -16.471 1.00 81.19 773 ALA A CA 1
ATOM 6235 C C . ALA A 1 773 ? 18.349 -21.445 -17.150 1.00 81.19 773 ALA A C 1
ATOM 6237 O O . ALA A 1 773 ? 19.171 -20.626 -16.717 1.00 81.19 773 ALA A O 1
ATOM 6238 N N . GLN A 1 774 ? 18.608 -22.196 -18.223 1.00 59.19 774 GLN A N 1
ATOM 6239 C CA . GLN A 1 774 ? 19.825 -22.026 -19.006 1.00 59.19 774 GLN A CA 1
ATOM 6240 C C . GLN A 1 774 ? 19.733 -20.706 -19.774 1.00 59.19 774 GLN A C 1
ATOM 6242 O O . GLN A 1 774 ? 18.843 -20.517 -20.598 1.00 59.19 774 GLN A O 1
ATOM 6247 N N . MET A 1 775 ? 20.645 -19.773 -19.497 1.00 57.69 775 MET A N 1
ATOM 6248 C CA . MET A 1 775 ? 20.724 -18.544 -20.285 1.00 57.69 775 MET A CA 1
ATOM 6249 C C . MET A 1 775 ? 21.246 -18.868 -21.690 1.00 57.69 775 MET A C 1
ATOM 6251 O O . MET A 1 775 ? 22.184 -19.666 -21.795 1.00 57.69 775 MET A O 1
ATOM 6255 N N . PRO A 1 776 ? 20.737 -18.210 -22.749 1.00 53.22 776 PRO A N 1
ATOM 6256 C CA . PRO A 1 776 ? 21.337 -18.312 -24.072 1.00 53.22 776 PRO A CA 1
ATOM 6257 C C . PRO A 1 776 ? 22.800 -17.868 -23.981 1.00 53.22 776 PRO A C 1
ATOM 6259 O O . PRO A 1 776 ? 23.100 -16.746 -23.563 1.00 53.22 776 PRO A O 1
ATOM 6262 N N . GLN A 1 777 ? 23.730 -18.761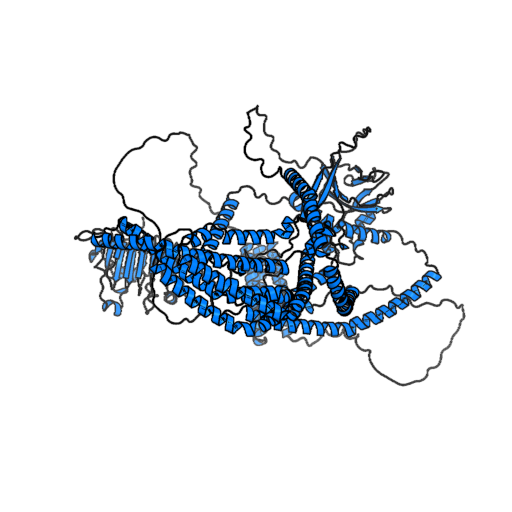 -24.326 1.00 47.09 777 GLN A N 1
ATOM 6263 C CA . GLN A 1 777 ? 25.140 -18.396 -24.314 1.00 47.09 777 GLN A CA 1
ATOM 6264 C C . GLN A 1 777 ? 25.393 -17.317 -25.366 1.00 47.09 777 GLN A C 1
ATOM 6266 O O . GLN A 1 777 ? 24.980 -17.443 -26.522 1.00 47.09 777 GLN A O 1
ATOM 6271 N N . LYS A 1 778 ? 26.125 -16.265 -24.980 1.00 45.91 778 LYS A N 1
ATOM 6272 C CA . LYS A 1 778 ? 26.754 -15.368 -25.953 1.00 45.91 778 LYS A CA 1
ATOM 6273 C C . LYS A 1 778 ? 27.584 -16.250 -26.880 1.00 45.91 778 LYS A C 1
ATOM 6275 O O . LYS A 1 778 ? 28.475 -16.934 -26.382 1.00 45.91 778 LYS A O 1
ATOM 6280 N N . LYS A 1 779 ? 27.281 -16.251 -28.188 1.00 38.19 779 LYS A N 1
ATOM 6281 C CA . LYS A 1 779 ? 28.060 -17.016 -29.174 1.00 38.19 779 LYS A CA 1
ATOM 6282 C C . LYS A 1 779 ? 29.544 -16.724 -28.920 1.00 38.19 779 LYS A C 1
ATOM 6284 O O . LYS A 1 779 ? 29.900 -15.539 -28.929 1.00 38.19 779 LYS A O 1
ATOM 6289 N N . PRO A 1 780 ? 30.383 -17.737 -28.632 1.00 38.34 780 PRO A N 1
ATOM 6290 C CA . PRO A 1 780 ? 31.798 -17.497 -28.415 1.00 38.34 780 PRO A CA 1
ATOM 6291 C C . PRO A 1 780 ? 32.354 -16.811 -29.659 1.00 38.34 780 PRO A C 1
ATOM 6293 O O . PRO A 1 780 ? 31.965 -17.129 -30.784 1.00 38.34 780 PRO A O 1
ATOM 6296 N N . PHE A 1 781 ? 33.214 -15.818 -29.444 1.00 37.03 781 PHE A N 1
ATOM 6297 C CA . PHE A 1 781 ? 33.824 -15.068 -30.530 1.00 37.03 781 PHE A CA 1
ATOM 6298 C C . PHE A 1 781 ? 34.627 -16.053 -31.384 1.00 37.03 781 PHE A C 1
ATOM 6300 O O . PHE A 1 781 ? 35.655 -16.553 -30.931 1.00 37.03 781 PHE A O 1
ATOM 6307 N N . GLN A 1 782 ? 34.134 -16.373 -32.584 1.00 31.77 782 GLN A N 1
ATOM 6308 C CA . GLN A 1 782 ? 34.873 -17.203 -33.529 1.00 31.77 782 GLN A CA 1
ATOM 6309 C C . GLN A 1 782 ? 36.142 -16.441 -33.907 1.00 31.77 782 GLN A C 1
ATOM 6311 O O . GLN A 1 782 ? 36.100 -15.459 -34.649 1.00 31.77 782 GLN A O 1
ATOM 6316 N N . LEU A 1 783 ? 37.265 -16.879 -33.341 1.00 36.06 783 LEU A N 1
ATOM 6317 C CA . LEU A 1 783 ? 38.586 -16.470 -33.790 1.00 36.06 783 LEU A CA 1
ATOM 6318 C C . LEU A 1 783 ? 38.723 -16.830 -35.278 1.00 36.06 783 LEU A C 1
ATOM 6320 O O . LEU A 1 783 ? 38.209 -17.872 -35.696 1.00 36.06 783 LEU A O 1
ATOM 6324 N N . PRO A 1 784 ? 39.404 -16.005 -36.090 1.00 37.09 784 PRO A N 1
ATOM 6325 C CA . PRO A 1 784 ? 39.794 -16.424 -37.427 1.00 37.09 784 PRO A CA 1
ATOM 6326 C C . PRO A 1 784 ? 40.610 -17.714 -37.322 1.00 37.09 784 PRO A C 1
ATOM 6328 O O . PRO A 1 784 ? 41.522 -17.785 -36.496 1.00 37.09 784 PRO A O 1
ATOM 6331 N N . ASN A 1 785 ? 40.317 -18.711 -38.163 1.00 32.12 785 ASN A N 1
ATOM 6332 C CA . ASN A 1 785 ? 41.213 -19.855 -38.318 1.00 32.12 785 ASN A CA 1
ATOM 6333 C C . ASN A 1 785 ? 42.597 -19.320 -38.699 1.00 32.12 785 ASN A C 1
ATOM 6335 O O . ASN A 1 785 ? 42.755 -18.716 -39.760 1.00 32.12 785 ASN A O 1
ATOM 6339 N N . ILE A 1 786 ? 43.584 -19.544 -37.834 1.00 37.09 786 ILE A N 1
ATOM 6340 C CA . ILE A 1 786 ? 44.988 -19.336 -38.169 1.00 37.09 786 ILE A CA 1
ATOM 6341 C C . ILE A 1 786 ? 45.364 -20.521 -39.068 1.00 37.09 786 ILE A C 1
ATOM 6343 O O . ILE A 1 786 ? 45.345 -21.653 -38.579 1.00 37.09 786 ILE A O 1
ATOM 6347 N N . PRO A 1 787 ? 45.643 -20.323 -40.371 1.00 36.91 787 PRO A N 1
ATOM 6348 C CA . PRO A 1 787 ? 46.124 -21.418 -41.200 1.00 36.91 787 PRO A CA 1
ATOM 6349 C C . PRO A 1 787 ? 47.486 -21.889 -40.662 1.00 36.91 787 PRO A C 1
ATOM 6351 O O . PRO A 1 787 ? 48.273 -21.053 -40.202 1.00 36.91 787 PRO A O 1
ATOM 6354 N N . PRO A 1 788 ? 47.791 -23.198 -40.707 1.00 34.47 788 PRO A N 1
ATOM 6355 C CA . PRO A 1 788 ? 49.107 -23.688 -40.319 1.00 34.47 788 PRO A CA 1
ATOM 6356 C C . PRO A 1 788 ? 50.188 -23.020 -41.177 1.00 34.47 788 PRO A C 1
ATOM 6358 O O . PRO A 1 788 ? 49.990 -22.777 -42.369 1.00 34.47 788 PRO A O 1
ATOM 6361 N N . LEU A 1 789 ? 51.330 -22.712 -40.558 1.00 35.19 789 LEU A N 1
ATOM 6362 C CA . LEU A 1 789 ? 52.472 -22.083 -41.222 1.00 35.19 789 LEU A CA 1
ATOM 6363 C C . LEU A 1 789 ? 52.980 -22.961 -42.373 1.00 35.19 789 LEU A C 1
ATOM 6365 O O . LEU A 1 789 ? 53.688 -23.943 -42.160 1.00 35.19 789 LEU A O 1
ATOM 6369 N N . THR A 1 790 ? 52.664 -22.573 -43.606 1.00 37.84 790 THR A N 1
ATOM 6370 C CA . THR A 1 790 ? 53.313 -23.116 -44.799 1.00 37.84 790 THR A CA 1
ATOM 6371 C C . THR A 1 790 ? 54.731 -22.552 -44.886 1.00 37.84 790 THR A C 1
ATOM 6373 O O . THR A 1 790 ? 54.930 -21.442 -45.386 1.00 37.84 790 THR A O 1
ATOM 6376 N N . ASN A 1 791 ? 55.720 -23.308 -44.405 1.00 33.97 791 ASN A N 1
ATOM 6377 C CA . ASN A 1 791 ? 57.130 -23.014 -44.666 1.00 33.97 791 ASN A CA 1
ATOM 6378 C C . ASN A 1 791 ? 57.399 -23.137 -46.174 1.00 33.97 791 ASN A C 1
ATOM 6380 O O . ASN A 1 791 ? 57.394 -24.234 -46.727 1.00 33.97 791 ASN A O 1
ATOM 6384 N N . GLY A 1 792 ? 57.629 -22.007 -46.842 1.00 32.06 792 GLY A N 1
ATOM 6385 C CA . GLY A 1 792 ? 58.031 -21.966 -48.246 1.00 32.06 792 GLY A CA 1
ATOM 6386 C C . GLY A 1 792 ? 59.539 -21.773 -48.385 1.00 32.06 792 GLY A C 1
ATOM 6387 O O . GLY A 1 792 ? 60.062 -20.767 -47.915 1.00 32.06 792 GLY A O 1
ATOM 6388 N N . GLY A 1 793 ? 60.229 -22.692 -49.072 1.00 30.88 793 GLY A N 1
ATOM 6389 C CA . GLY A 1 793 ? 61.641 -22.498 -49.428 1.00 30.88 793 GLY A CA 1
ATOM 6390 C C . GLY A 1 793 ? 62.415 -23.764 -49.806 1.00 30.88 793 GLY A C 1
ATOM 6391 O O . GLY A 1 793 ? 63.232 -24.229 -49.023 1.00 30.88 793 GLY A O 1
ATOM 6392 N N . GLY A 1 794 ? 62.221 -24.292 -51.020 1.00 28.92 794 GLY A N 1
ATOM 6393 C CA . GLY A 1 794 ? 63.048 -25.381 -51.568 1.00 28.92 794 GLY A CA 1
ATOM 6394 C C . GLY A 1 794 ? 62.775 -25.620 -53.057 1.00 28.92 794 GLY A C 1
ATOM 6395 O O . GLY A 1 794 ? 61.634 -25.853 -53.445 1.00 28.92 794 GLY A O 1
ATOM 6396 N N . ARG A 1 795 ? 63.797 -25.503 -53.916 1.00 32.19 795 ARG A N 1
ATOM 6397 C CA . ARG A 1 795 ? 63.674 -25.611 -55.386 1.00 32.19 795 ARG A CA 1
ATOM 6398 C C . ARG A 1 795 ? 63.904 -27.045 -55.892 1.00 32.19 795 ARG A C 1
ATOM 6400 O O . ARG A 1 795 ? 64.813 -27.701 -55.415 1.00 32.19 795 ARG A O 1
ATOM 6407 N N . ARG A 1 796 ? 63.170 -27.403 -56.959 1.00 31.98 796 ARG A N 1
ATOM 6408 C CA . ARG A 1 796 ? 63.514 -28.308 -58.091 1.00 31.98 796 ARG A CA 1
ATOM 6409 C C . ARG A 1 796 ? 64.332 -29.590 -57.811 1.00 31.98 796 ARG A C 1
ATOM 6411 O O . ARG A 1 796 ? 65.522 -29.523 -57.539 1.00 31.98 796 ARG A O 1
ATOM 6418 N N . GLY A 1 797 ? 63.757 -30.743 -58.156 1.00 27.70 797 GLY A N 1
ATOM 6419 C CA . GLY A 1 797 ? 64.465 -32.013 -58.379 1.00 27.70 797 GLY A CA 1
ATOM 6420 C C . GLY A 1 797 ? 63.490 -33.094 -58.862 1.00 27.70 797 GLY A C 1
ATOM 6421 O O . GLY A 1 797 ? 62.312 -33.018 -58.529 1.00 27.70 797 GLY A O 1
ATOM 6422 N N . ALA A 1 798 ? 63.932 -34.048 -59.684 1.00 30.08 798 ALA A N 1
ATOM 6423 C CA . ALA A 1 798 ? 63.061 -35.041 -60.330 1.00 30.08 798 ALA A CA 1
ATOM 6424 C C . ALA A 1 798 ? 63.353 -36.491 -59.887 1.00 30.08 798 ALA A C 1
ATOM 6426 O O . ALA A 1 798 ? 64.431 -36.760 -59.369 1.00 30.08 798 ALA A O 1
ATOM 6427 N N . ARG A 1 799 ? 62.435 -37.404 -60.263 1.00 27.69 799 ARG A N 1
ATOM 6428 C CA . ARG A 1 799 ? 62.537 -38.887 -60.336 1.00 27.69 799 ARG A CA 1
ATOM 6429 C C . ARG A 1 799 ? 62.267 -39.736 -59.070 1.00 27.69 799 ARG A C 1
ATOM 6431 O O . ARG A 1 799 ? 63.101 -39.832 -58.189 1.00 27.69 799 ARG A O 1
ATOM 6438 N N . SER A 1 800 ? 61.162 -40.491 -59.167 1.00 27.11 800 SER A N 1
ATOM 6439 C CA . SER A 1 800 ? 61.052 -41.972 -59.107 1.00 27.11 800 SER A CA 1
ATOM 6440 C C . SER A 1 800 ? 61.313 -42.798 -57.825 1.00 27.11 800 SER A C 1
ATOM 6442 O O . SER A 1 800 ? 62.248 -42.557 -57.080 1.00 27.11 800 SER A O 1
ATOM 6444 N N . CYS A 1 801 ? 60.545 -43.900 -57.738 1.00 25.09 801 CYS A N 1
ATOM 6445 C CA . CYS A 1 801 ? 60.746 -45.151 -56.972 1.00 25.09 801 CYS A CA 1
ATOM 6446 C C . CYS A 1 801 ? 60.539 -45.178 -55.436 1.00 25.09 801 CYS A C 1
ATOM 6448 O O . CYS A 1 801 ? 61.449 -44.924 -54.664 1.00 25.09 801 CYS A O 1
ATOM 6450 N N . ALA A 1 802 ? 59.326 -45.594 -55.039 1.00 27.70 802 ALA A N 1
ATOM 6451 C CA . ALA A 1 802 ? 58.980 -46.896 -54.423 1.00 27.70 802 ALA A CA 1
ATOM 6452 C C . ALA A 1 802 ? 59.788 -47.526 -53.245 1.00 27.70 802 ALA A C 1
ATOM 6454 O O . ALA A 1 802 ? 61.011 -47.512 -53.237 1.00 27.70 802 ALA A O 1
ATOM 6455 N N . ILE A 1 803 ? 59.032 -48.289 -52.420 1.00 27.50 803 ILE A N 1
ATOM 6456 C CA . ILE A 1 803 ? 59.396 -49.426 -51.521 1.00 27.50 803 ILE A CA 1
ATOM 6457 C C . ILE A 1 803 ? 59.462 -49.159 -49.987 1.00 27.50 803 ILE A C 1
ATOM 6459 O O . ILE A 1 803 ? 60.074 -48.205 -49.528 1.00 27.50 803 ILE A O 1
ATOM 6463 N N . ALA A 1 804 ? 58.875 -50.120 -49.241 1.00 27.44 804 ALA A N 1
ATOM 6464 C CA . ALA A 1 804 ? 59.059 -50.517 -47.824 1.00 27.44 804 ALA A CA 1
ATOM 6465 C C . ALA A 1 804 ? 58.355 -49.773 -46.654 1.00 27.44 804 ALA A C 1
ATOM 6467 O O . ALA A 1 804 ? 58.889 -48.850 -46.047 1.00 27.44 804 ALA A O 1
ATOM 6468 N N . ASP A 1 805 ? 57.227 -50.359 -46.226 1.00 26.75 805 ASP A N 1
ATOM 6469 C CA . ASP A 1 805 ? 56.929 -50.742 -44.820 1.00 26.75 805 ASP A CA 1
ATOM 6470 C C . ASP A 1 805 ? 58.039 -51.680 -44.252 1.00 26.75 805 ASP A C 1
ATOM 6472 O O . ASP A 1 805 ? 58.687 -52.326 -45.086 1.00 26.75 805 ASP A O 1
ATOM 6476 N N . PRO A 1 806 ? 58.262 -51.870 -42.911 1.00 40.00 806 PRO A N 1
ATOM 6477 C CA . PRO A 1 806 ? 57.202 -52.345 -41.986 1.00 40.00 806 PRO A CA 1
ATOM 6478 C C . PRO A 1 806 ? 57.297 -52.072 -40.445 1.00 40.00 806 PRO A C 1
ATOM 6480 O O . PRO A 1 806 ? 58.340 -51.740 -39.899 1.00 40.00 806 PRO A O 1
ATOM 6483 N N . CYS A 1 807 ? 56.196 -52.417 -39.741 1.00 24.78 807 CYS A N 1
ATOM 6484 C CA . CYS A 1 807 ? 56.068 -52.875 -38.325 1.00 24.78 807 CYS A CA 1
ATOM 6485 C C . CYS A 1 807 ? 56.436 -51.919 -37.144 1.00 24.78 807 CYS A C 1
ATOM 6487 O O . CYS A 1 807 ? 57.586 -51.540 -36.994 1.00 24.78 807 CYS A O 1
ATOM 6489 N N . LYS A 1 808 ? 55.500 -51.464 -36.272 1.00 25.20 808 LYS A N 1
ATOM 6490 C CA . LYS A 1 808 ? 54.684 -52.149 -35.200 1.00 25.20 808 LYS A CA 1
ATOM 6491 C C . LYS A 1 808 ? 55.394 -52.216 -33.811 1.00 25.20 808 LYS A C 1
ATOM 6493 O O . LYS A 1 808 ? 56.614 -52.307 -33.823 1.00 25.20 808 LYS A O 1
ATOM 6498 N N . PRO A 1 809 ? 54.700 -52.362 -32.640 1.00 38.94 809 PRO A N 1
ATOM 6499 C CA . PRO A 1 809 ? 53.280 -52.089 -32.274 1.00 38.94 809 PRO A CA 1
ATOM 6500 C C . PRO A 1 809 ? 53.031 -51.571 -30.797 1.00 38.94 809 PRO A C 1
ATOM 6502 O O . PRO A 1 809 ? 53.983 -51.343 -30.067 1.00 38.94 809 PRO A O 1
ATOM 6505 N N . ILE A 1 810 ? 51.750 -51.523 -30.336 1.00 25.67 810 ILE A N 1
ATOM 6506 C CA . ILE A 1 810 ? 51.248 -51.495 -28.910 1.00 25.67 810 ILE A CA 1
ATOM 6507 C C . ILE A 1 810 ? 51.425 -50.140 -28.138 1.00 25.67 810 ILE A C 1
ATOM 6509 O O . ILE A 1 810 ? 52.486 -49.545 -28.218 1.00 25.67 810 ILE A O 1
ATOM 6513 N N . ALA A 1 811 ? 50.484 -49.545 -27.365 1.00 26.14 811 ALA A N 1
ATOM 6514 C CA . ALA A 1 811 ? 49.097 -49.851 -26.946 1.00 26.14 811 ALA A CA 1
ATOM 6515 C C . ALA A 1 811 ? 48.220 -48.568 -26.772 1.00 26.14 811 ALA A C 1
ATOM 6517 O O . ALA A 1 811 ? 48.746 -47.554 -26.334 1.00 26.14 811 ALA A O 1
ATOM 6518 N N . SER A 1 812 ? 46.899 -48.690 -27.028 1.00 24.89 812 SER A N 1
ATOM 6519 C CA . SER A 1 812 ? 45.745 -48.350 -26.136 1.00 24.89 812 SER A CA 1
ATOM 6520 C C . SER A 1 812 ? 45.545 -46.897 -25.601 1.00 24.89 812 SER A C 1
ATOM 6522 O O . SER A 1 812 ? 46.489 -46.149 -25.415 1.00 24.89 812 SER A O 1
ATOM 6524 N N . VAL A 1 813 ? 44.333 -46.381 -25.315 1.00 29.44 813 VAL A N 1
ATOM 6525 C CA . VAL A 1 813 ? 42.943 -46.886 -25.418 1.00 29.44 813 VAL A CA 1
ATOM 6526 C C . VAL A 1 813 ? 41.956 -45.690 -25.539 1.00 29.44 813 VAL A C 1
ATOM 6528 O O . VAL A 1 813 ? 42.196 -44.665 -24.918 1.00 29.44 813 VAL A O 1
ATOM 6531 N N . THR A 1 814 ? 40.856 -45.837 -26.307 1.00 27.22 814 THR A N 1
ATOM 6532 C CA . THR A 1 814 ? 39.623 -44.980 -26.391 1.00 27.22 814 THR A CA 1
ATOM 6533 C C . THR A 1 814 ? 39.771 -43.440 -26.466 1.00 27.22 814 THR A C 1
ATOM 6535 O O . THR A 1 814 ? 40.281 -42.806 -25.558 1.00 27.22 814 THR A O 1
ATOM 6538 N N . GLN A 1 815 ? 39.195 -42.722 -27.439 1.00 27.27 815 GLN A N 1
ATOM 6539 C CA . GLN A 1 815 ? 37.739 -42.612 -27.627 1.00 27.27 815 GLN A CA 1
ATOM 6540 C C . GLN A 1 815 ? 37.408 -41.924 -28.973 1.00 27.27 815 GLN A C 1
ATOM 6542 O O . GLN A 1 815 ? 37.455 -40.700 -29.076 1.00 27.27 815 GLN A O 1
ATOM 6547 N N . GLN A 1 816 ? 37.033 -42.688 -30.008 1.00 25.52 816 GLN A N 1
ATOM 6548 C CA . GLN A 1 816 ? 36.549 -42.118 -31.273 1.00 25.52 816 GLN A CA 1
ATOM 6549 C C . GLN A 1 816 ? 35.613 -43.085 -32.020 1.00 25.52 816 GLN A C 1
ATOM 6551 O O . GLN A 1 816 ? 36.067 -43.927 -32.780 1.00 25.52 816 GLN A O 1
ATOM 6556 N N . THR A 1 817 ? 34.301 -42.922 -31.837 1.00 26.69 817 THR A N 1
ATOM 6557 C CA . THR A 1 817 ? 33.236 -43.434 -32.726 1.00 26.69 817 THR A CA 1
ATOM 6558 C C . THR A 1 817 ? 31.947 -42.701 -32.372 1.00 26.69 817 THR A C 1
ATOM 6560 O O . THR A 1 817 ? 31.490 -42.788 -31.236 1.00 26.69 817 THR A O 1
ATOM 6563 N N . GLY A 1 818 ? 31.371 -41.953 -33.315 1.00 26.38 818 GLY A N 1
ATOM 6564 C CA . GLY A 1 818 ? 30.185 -41.136 -33.025 1.00 26.38 818 GLY A CA 1
ATOM 6565 C C . GLY A 1 818 ? 29.764 -40.156 -34.118 1.00 26.38 818 GLY A C 1
ATOM 6566 O O . GLY A 1 818 ? 29.162 -39.137 -33.800 1.00 26.38 818 GLY A O 1
ATOM 6567 N N . HIS A 1 819 ? 30.099 -40.414 -35.388 1.00 31.08 819 HIS A N 1
ATOM 6568 C CA . HIS A 1 819 ? 29.627 -39.573 -36.494 1.00 31.08 819 HIS A CA 1
ATOM 6569 C C . HIS A 1 819 ? 29.460 -40.331 -37.824 1.00 31.08 819 HIS A C 1
ATOM 6571 O O . HIS A 1 819 ? 29.871 -39.848 -38.874 1.00 31.08 819 HIS A O 1
ATOM 6577 N N . LEU A 1 820 ? 28.835 -41.517 -37.792 1.00 27.88 820 LEU A N 1
ATOM 6578 C CA . LEU A 1 820 ? 28.375 -42.194 -39.016 1.00 27.88 820 LEU A CA 1
ATOM 6579 C C . LEU A 1 820 ? 27.101 -43.045 -38.828 1.00 27.88 820 LEU A C 1
ATOM 6581 O O . LEU A 1 820 ? 27.010 -44.158 -39.330 1.00 27.88 820 LEU A O 1
ATOM 6585 N N . ILE A 1 821 ? 26.093 -42.513 -38.127 1.00 28.72 821 ILE A N 1
ATOM 6586 C CA . ILE A 1 821 ? 24.709 -43.019 -38.200 1.00 28.72 821 ILE A CA 1
ATOM 6587 C C . ILE A 1 821 ? 23.768 -41.813 -38.302 1.00 28.72 821 ILE A C 1
ATOM 6589 O O . ILE A 1 821 ? 23.295 -41.296 -37.296 1.00 28.72 821 ILE A O 1
ATOM 6593 N N . PHE A 1 822 ? 23.535 -41.330 -39.526 1.00 28.81 822 PHE A N 1
ATOM 6594 C CA . PHE A 1 822 ? 22.477 -40.344 -39.804 1.00 28.81 822 PHE A CA 1
ATOM 6595 C C . PHE A 1 822 ? 21.840 -40.491 -41.199 1.00 28.81 822 PHE A C 1
ATOM 6597 O O . PHE A 1 822 ? 21.191 -39.572 -41.684 1.00 28.81 822 PHE A O 1
ATOM 6604 N N . LEU A 1 823 ? 22.029 -41.640 -41.865 1.00 29.27 823 LEU A N 1
ATOM 6605 C CA . LEU A 1 823 ? 21.496 -41.885 -43.216 1.00 29.27 823 LEU A CA 1
ATOM 6606 C C . LEU A 1 823 ? 20.991 -43.321 -43.464 1.00 29.27 823 LEU A C 1
ATOM 6608 O O . LEU A 1 823 ? 20.725 -43.687 -44.600 1.00 29.27 823 LEU A O 1
ATOM 6612 N N . PHE A 1 824 ? 20.798 -44.116 -42.406 1.00 27.09 824 PHE A N 1
ATOM 6613 C CA . PHE A 1 824 ? 20.063 -45.388 -42.468 1.00 27.09 824 PHE A CA 1
ATOM 6614 C C . PHE A 1 824 ? 19.205 -45.565 -41.204 1.00 27.09 824 PHE A C 1
ATOM 6616 O O . PHE A 1 824 ? 19.530 -46.310 -40.287 1.00 27.09 824 PHE A O 1
ATOM 6623 N N . ALA A 1 825 ? 18.114 -44.797 -41.145 1.00 28.08 825 ALA A N 1
ATOM 6624 C CA . ALA A 1 825 ? 17.060 -44.910 -40.130 1.00 28.08 825 ALA A CA 1
ATOM 6625 C C . ALA A 1 825 ? 15.672 -44.592 -40.730 1.00 28.08 825 ALA A C 1
ATOM 6627 O O . ALA A 1 825 ? 14.817 -43.986 -40.089 1.00 28.08 825 ALA A O 1
ATOM 6628 N N . MET A 1 826 ? 15.457 -44.997 -41.987 1.00 33.50 826 MET A N 1
ATOM 6629 C CA . MET A 1 826 ? 14.140 -45.034 -42.628 1.00 33.50 826 MET A CA 1
ATOM 6630 C C . MET A 1 826 ? 13.898 -46.401 -43.270 1.00 33.50 826 MET A C 1
ATOM 6632 O O . MET A 1 826 ? 13.914 -46.549 -44.485 1.00 33.50 826 MET A O 1
ATOM 6636 N N . SER A 1 827 ? 13.660 -47.403 -42.425 1.00 39.12 827 SER A N 1
ATOM 6637 C CA . SER A 1 827 ? 12.633 -48.423 -42.659 1.00 39.12 827 SER A CA 1
ATOM 6638 C C . SER A 1 827 ? 12.394 -49.208 -41.366 1.00 39.12 827 SER A C 1
ATOM 6640 O O . SER A 1 827 ? 13.351 -49.551 -40.682 1.00 39.12 827 SER A O 1
ATOM 6642 N N . ASN A 1 828 ? 11.121 -49.490 -41.074 1.00 36.59 828 ASN A N 1
ATOM 6643 C CA . ASN A 1 828 ? 10.602 -50.386 -40.028 1.00 36.59 828 ASN A CA 1
ATOM 6644 C C . ASN A 1 828 ? 10.949 -50.072 -38.553 1.00 36.59 828 ASN A C 1
ATOM 6646 O O . ASN A 1 828 ? 12.084 -50.194 -38.112 1.00 36.59 828 ASN A O 1
ATOM 6650 N N . GLY A 1 829 ? 9.915 -49.762 -37.753 1.00 43.28 829 GLY A N 1
ATOM 6651 C CA . GLY A 1 829 ? 10.005 -49.802 -36.282 1.00 43.28 829 GLY A CA 1
ATOM 6652 C C . GLY A 1 829 ? 9.341 -48.669 -35.491 1.00 43.28 829 GLY A C 1
ATOM 6653 O O . GLY A 1 829 ? 9.307 -48.743 -34.268 1.00 43.28 829 GLY A O 1
ATOM 6654 N N . THR A 1 830 ? 8.798 -47.622 -36.123 1.00 48.16 830 THR A N 1
ATOM 6655 C CA . THR A 1 830 ? 8.030 -46.601 -35.383 1.00 48.16 830 THR A CA 1
ATOM 6656 C C . THR A 1 830 ? 6.682 -47.154 -34.927 1.00 48.16 830 THR A C 1
ATOM 6658 O O . THR A 1 830 ? 5.803 -47.366 -35.763 1.00 48.16 830 THR A O 1
ATOM 6661 N N . ASP A 1 831 ? 6.551 -47.344 -33.609 1.00 60.94 831 ASP A N 1
ATOM 6662 C CA . ASP A 1 831 ? 5.329 -47.727 -32.886 1.00 60.94 831 ASP A CA 1
ATOM 6663 C C . ASP A 1 831 ? 4.090 -47.020 -33.480 1.00 60.94 831 ASP A C 1
ATOM 6665 O O . ASP A 1 831 ? 4.103 -45.783 -33.585 1.00 60.94 831 ASP A O 1
ATOM 6669 N N . PRO A 1 832 ? 3.029 -47.760 -33.875 1.00 66.38 832 PRO A N 1
ATOM 6670 C CA . PRO A 1 832 ? 1.787 -47.183 -34.387 1.00 66.38 832 PRO A CA 1
ATOM 6671 C C . PRO A 1 832 ? 1.254 -46.027 -33.532 1.00 66.38 832 PRO A C 1
ATOM 6673 O O . PRO A 1 832 ? 0.793 -45.025 -34.081 1.00 66.38 832 PRO A O 1
ATOM 6676 N N . LYS A 1 833 ? 1.415 -46.102 -32.203 1.00 68.50 833 LYS A N 1
ATOM 6677 C CA . LYS A 1 833 ? 0.967 -45.065 -31.260 1.00 68.50 833 LYS A CA 1
ATOM 6678 C C . LYS A 1 833 ? 1.724 -43.748 -31.435 1.00 68.50 833 LYS A C 1
ATOM 6680 O O . LYS A 1 833 ? 1.117 -42.682 -31.409 1.00 68.50 833 LYS A O 1
ATOM 6685 N N . GLN A 1 834 ? 3.035 -43.802 -31.687 1.00 73.94 834 GLN A N 1
ATOM 6686 C CA . GLN A 1 834 ? 3.844 -42.602 -31.941 1.00 73.94 834 GLN A CA 1
ATOM 6687 C C . GLN A 1 834 ? 3.583 -41.992 -33.323 1.00 73.94 834 GLN A C 1
ATOM 6689 O O . GLN A 1 834 ? 3.700 -40.775 -33.481 1.00 73.94 834 GLN A O 1
ATOM 6694 N N . ARG A 1 835 ? 3.225 -42.812 -34.323 1.00 76.56 835 ARG A N 1
ATOM 6695 C CA . ARG A 1 835 ? 2.767 -42.308 -35.630 1.00 76.56 835 ARG A CA 1
ATOM 6696 C C . ARG A 1 835 ? 1.436 -41.579 -35.486 1.00 76.56 835 ARG A C 1
ATOM 6698 O O . ARG A 1 835 ? 1.333 -40.437 -35.923 1.00 76.56 835 ARG A O 1
ATOM 6705 N N . PHE A 1 836 ? 0.470 -42.211 -34.818 1.00 83.69 836 PHE A N 1
ATOM 6706 C CA . PHE A 1 836 ? -0.844 -41.629 -34.565 1.00 83.69 836 PHE A CA 1
ATOM 6707 C C . PHE A 1 836 ? -0.742 -40.317 -33.779 1.00 83.69 836 PHE A C 1
ATOM 6709 O O . PHE A 1 836 ? -1.278 -39.308 -34.217 1.00 83.69 836 PHE A O 1
ATOM 6716 N N . HIS A 1 837 ? 0.034 -40.285 -32.688 1.00 85.06 837 HIS A N 1
ATOM 6717 C CA . HIS A 1 837 ? 0.225 -39.073 -31.885 1.00 85.06 837 HIS A CA 1
ATOM 6718 C C . HIS A 1 837 ? 0.804 -37.898 -32.693 1.00 85.06 837 HIS A C 1
ATOM 6720 O O . HIS A 1 837 ? 0.352 -36.767 -32.534 1.00 85.06 837 HIS A O 1
ATOM 6726 N N . ARG A 1 838 ? 1.773 -38.146 -33.589 1.00 82.06 838 ARG A N 1
ATOM 6727 C CA . ARG A 1 838 ? 2.290 -37.096 -34.488 1.00 82.06 838 ARG A CA 1
ATOM 6728 C C . ARG A 1 838 ? 1.242 -36.644 -35.500 1.00 82.06 838 ARG A C 1
ATOM 6730 O O . ARG A 1 838 ? 1.013 -35.448 -35.605 1.00 82.06 838 ARG A O 1
ATOM 6737 N N . SER A 1 839 ? 0.563 -37.582 -36.163 1.00 83.62 839 SER A N 1
ATOM 6738 C CA . SER A 1 839 ? -0.506 -37.263 -37.121 1.00 83.62 839 SER A CA 1
ATOM 6739 C C . SER A 1 839 ? -1.631 -36.448 -36.475 1.00 83.62 839 SER A C 1
ATOM 6741 O O . SER A 1 839 ? -2.121 -35.498 -37.075 1.00 83.62 839 SER A O 1
ATOM 6743 N N . PHE A 1 840 ? -1.997 -36.776 -35.233 1.00 91.19 840 PHE A N 1
ATOM 6744 C CA . PHE A 1 840 ? -2.974 -36.034 -34.441 1.00 91.19 840 PHE A CA 1
ATOM 6745 C C . PHE A 1 840 ? -2.507 -34.599 -34.162 1.00 91.19 840 PHE A C 1
ATOM 6747 O O . PHE A 1 840 ? -3.262 -33.660 -34.397 1.00 91.19 840 PHE A O 1
ATOM 6754 N N . LEU A 1 841 ? -1.265 -34.406 -33.700 1.00 89.06 841 LEU A N 1
ATOM 6755 C CA . LEU A 1 841 ? -0.722 -33.066 -33.444 1.00 89.06 841 LEU A CA 1
ATOM 6756 C C . LEU A 1 841 ? -0.612 -32.221 -34.723 1.00 89.06 841 LEU A C 1
ATOM 6758 O O . LEU A 1 841 ? -0.942 -31.036 -34.683 1.00 89.06 841 LEU A O 1
ATOM 6762 N N . ASP A 1 842 ? -0.211 -32.823 -35.844 1.00 87.62 842 ASP A N 1
ATOM 6763 C CA . ASP A 1 842 ? -0.133 -32.142 -37.140 1.00 87.62 842 ASP A CA 1
ATOM 6764 C C . ASP A 1 842 ? -1.538 -31.740 -37.636 1.00 87.62 842 ASP A C 1
ATOM 6766 O O . ASP A 1 842 ? -1.748 -30.590 -38.027 1.00 87.62 842 ASP A O 1
ATOM 6770 N N . HIS A 1 843 ? -2.535 -32.632 -37.538 1.00 88.62 843 HIS A N 1
ATOM 6771 C CA . HIS A 1 843 ? -3.933 -32.310 -37.861 1.00 88.62 843 HIS A CA 1
ATOM 6772 C C . HIS A 1 843 ? -4.504 -31.200 -36.949 1.00 88.62 843 HIS A C 1
ATOM 6774 O O . HIS A 1 843 ? -5.191 -30.297 -37.431 1.00 88.62 843 HIS A O 1
ATOM 6780 N N . VAL A 1 844 ? -4.198 -31.221 -35.644 1.00 93.12 844 VAL A N 1
ATOM 6781 C CA . VAL A 1 844 ? -4.606 -30.171 -34.691 1.00 93.12 844 VAL A CA 1
ATOM 6782 C C . VAL A 1 844 ? -3.982 -28.820 -35.051 1.00 93.12 844 VAL A C 1
ATOM 6784 O O . VAL A 1 844 ? -4.685 -27.811 -35.005 1.00 93.12 844 VAL A O 1
ATOM 6787 N N . ALA A 1 845 ? -2.702 -28.779 -35.432 1.00 89.94 845 ALA A N 1
ATOM 6788 C CA . ALA A 1 845 ? -2.034 -27.542 -35.840 1.00 89.94 845 ALA A CA 1
ATOM 6789 C C . ALA A 1 845 ? -2.685 -26.929 -37.094 1.00 89.94 845 ALA A C 1
ATOM 6791 O O . ALA A 1 845 ? -3.040 -25.752 -37.081 1.00 89.94 845 ALA A O 1
ATOM 6792 N N . VAL A 1 846 ? -2.944 -27.744 -38.125 1.00 91.88 846 VAL A N 1
ATOM 6793 C CA . VAL A 1 846 ? -3.614 -27.296 -39.362 1.00 91.88 846 VAL A CA 1
ATOM 6794 C C . VAL A 1 846 ? -5.001 -26.710 -39.075 1.00 91.88 846 VAL A C 1
ATOM 6796 O O . VAL A 1 846 ? -5.330 -25.642 -39.589 1.00 91.88 846 VAL A O 1
ATOM 6799 N N . LEU A 1 847 ? -5.806 -27.351 -38.220 1.00 92.62 847 LEU A N 1
ATOM 6800 C CA . LEU A 1 847 ? -7.122 -26.814 -37.851 1.00 92.62 847 LEU A CA 1
ATOM 6801 C C . LEU A 1 847 ? -7.023 -25.524 -37.022 1.00 92.62 847 LEU A C 1
ATOM 6803 O O . LEU A 1 847 ? -7.876 -24.650 -37.162 1.00 92.62 847 LEU A O 1
ATOM 6807 N N . GLN A 1 848 ? -6.002 -25.369 -36.172 1.00 91.69 848 GLN A N 1
ATOM 6808 C CA . GLN A 1 848 ? -5.805 -24.126 -35.416 1.00 91.69 848 GLN A CA 1
ATOM 6809 C C . GLN A 1 848 ? -5.460 -22.943 -36.321 1.00 91.69 848 GLN A C 1
ATOM 6811 O O . GLN A 1 848 ? -6.013 -21.863 -36.095 1.00 91.69 848 GLN A O 1
ATOM 6816 N N . ASP A 1 849 ? -4.619 -23.156 -37.335 1.00 90.12 849 ASP A N 1
ATOM 6817 C CA . ASP A 1 849 ? -4.275 -22.137 -38.331 1.00 90.12 849 ASP A CA 1
ATOM 6818 C C . ASP A 1 849 ? -5.504 -21.773 -39.186 1.00 90.12 849 ASP A C 1
ATOM 6820 O O . ASP A 1 849 ? -5.832 -20.592 -39.320 1.00 90.12 849 ASP A O 1
ATOM 6824 N N . GLN A 1 850 ? -6.271 -22.768 -39.657 1.00 87.44 850 GLN A N 1
ATOM 6825 C CA . GLN A 1 850 ? -7.518 -22.541 -40.406 1.00 87.44 850 GLN A CA 1
ATOM 6826 C C . GLN A 1 850 ? -8.565 -21.749 -39.596 1.00 87.44 850 GLN A C 1
ATOM 6828 O O . GLN A 1 850 ? -9.204 -20.841 -40.130 1.00 87.44 850 GLN A O 1
ATOM 6833 N N . ILE A 1 851 ? -8.711 -22.022 -38.291 1.00 90.31 851 ILE A N 1
ATOM 6834 C CA . ILE A 1 851 ? -9.601 -21.259 -37.390 1.00 90.31 851 ILE A CA 1
ATOM 6835 C C . ILE A 1 851 ? -9.147 -19.796 -37.236 1.00 90.31 851 ILE A C 1
ATOM 6837 O O . ILE A 1 851 ? -9.977 -18.902 -37.042 1.00 90.31 851 ILE A O 1
ATOM 6841 N N . GLU A 1 852 ? -7.845 -19.513 -37.308 1.00 87.19 852 GLU A N 1
ATOM 6842 C CA . GLU A 1 852 ? -7.341 -18.136 -37.254 1.00 87.19 852 GLU A CA 1
ATOM 6843 C C . GLU A 1 852 ? -7.506 -17.406 -38.597 1.00 87.19 852 GLU A C 1
ATOM 6845 O O . GLU A 1 852 ? -7.862 -16.221 -38.600 1.00 87.19 852 GLU A O 1
ATOM 6850 N N . GLU A 1 853 ? -7.387 -18.124 -39.717 1.00 86.00 853 GLU A N 1
ATOM 6851 C CA . GLU A 1 853 ? -7.596 -17.611 -41.077 1.00 86.00 853 GLU A CA 1
ATOM 6852 C C . GLU A 1 853 ? -9.071 -17.270 -41.393 1.00 86.00 853 GLU A C 1
ATOM 6854 O O . GLU A 1 853 ? -9.328 -16.356 -42.185 1.00 86.00 853 GLU A O 1
ATOM 6859 N N . LEU A 1 854 ? -10.051 -17.869 -40.694 1.00 84.25 854 LEU A N 1
ATOM 6860 C CA . LEU A 1 854 ? -11.483 -17.501 -40.778 1.00 84.25 854 LEU A CA 1
ATOM 6861 C C . LEU A 1 854 ? -11.755 -15.994 -40.591 1.00 84.25 854 LEU A C 1
ATOM 6863 O O . LEU A 1 854 ? -12.750 -15.470 -41.099 1.00 84.25 854 LEU A O 1
ATOM 6867 N N . LYS A 1 855 ? -10.883 -15.274 -39.869 1.00 80.00 855 LYS A N 1
ATOM 6868 C CA . LYS A 1 855 ? -11.001 -13.819 -39.652 1.00 80.00 855 LYS A CA 1
ATOM 6869 C C . LYS A 1 855 ? -10.652 -12.993 -40.894 1.00 80.00 855 LYS A C 1
ATOM 6871 O O . LYS A 1 855 ? -11.119 -11.860 -41.004 1.00 80.00 855 LYS A O 1
ATOM 6876 N N . SER A 1 856 ? -9.841 -13.539 -41.799 1.00 78.06 856 SER A N 1
ATOM 6877 C CA . SER A 1 856 ? -9.407 -12.908 -43.056 1.00 78.06 856 SER A CA 1
ATOM 6878 C C . SER A 1 856 ? -10.290 -13.260 -44.256 1.00 78.06 856 SER A C 1
ATOM 6880 O O . SER A 1 856 ? -10.327 -12.487 -45.211 1.00 78.06 856 SER A O 1
ATOM 6882 N N . ILE A 1 857 ? -11.020 -14.380 -44.213 1.00 77.88 857 ILE A N 1
ATOM 6883 C CA . ILE A 1 857 ? -11.887 -14.828 -45.315 1.00 77.88 857 ILE A CA 1
ATOM 6884 C C . ILE A 1 857 ? -13.096 -13.890 -45.472 1.00 77.88 857 ILE A C 1
ATOM 6886 O O . ILE A 1 857 ? -13.760 -13.520 -44.495 1.00 77.88 857 ILE A O 1
ATOM 6890 N N . SER A 1 858 ? -13.381 -13.494 -46.714 1.00 67.75 858 SER A N 1
ATOM 6891 C CA . SER A 1 858 ? -14.451 -12.556 -47.073 1.00 67.75 858 SER A CA 1
ATOM 6892 C C . SER A 1 858 ? -15.852 -13.116 -46.778 1.00 67.75 858 SER A C 1
ATOM 6894 O O . SER A 1 858 ? -16.053 -14.322 -46.683 1.00 67.75 858 SER A O 1
ATOM 6896 N N . THR A 1 859 ? -16.857 -12.246 -46.635 1.00 63.78 859 THR A N 1
ATOM 6897 C CA . THR A 1 859 ? -18.273 -12.659 -46.498 1.00 63.78 859 THR A CA 1
ATOM 6898 C C . THR A 1 859 ? -18.996 -12.801 -47.840 1.00 63.78 859 THR A C 1
ATOM 6900 O O . THR A 1 859 ? -20.219 -12.927 -47.863 1.00 63.78 859 THR A O 1
ATOM 6903 N N . VAL A 1 860 ? -18.284 -12.696 -48.962 1.00 54.28 860 VAL A N 1
ATOM 6904 C CA . VAL A 1 860 ? -18.869 -12.806 -50.305 1.00 54.28 860 VAL A CA 1
ATOM 6905 C C . VAL A 1 860 ? -19.084 -14.285 -50.656 1.00 54.28 860 VAL A C 1
ATOM 6907 O O . VAL A 1 860 ? -18.334 -15.145 -50.212 1.00 54.28 860 VAL A O 1
ATOM 6910 N N . ALA A 1 861 ? -20.150 -14.574 -51.408 1.00 52.50 861 ALA A N 1
ATOM 6911 C CA . ALA A 1 861 ? -20.487 -15.879 -51.998 1.00 52.50 861 ALA A CA 1
ATOM 6912 C C . ALA A 1 861 ? -20.670 -17.100 -51.061 1.00 52.50 861 ALA A C 1
ATOM 6914 O O . ALA A 1 861 ? -21.079 -18.150 -51.541 1.00 52.50 861 ALA A O 1
ATOM 6915 N N . GLY A 1 862 ? -20.462 -16.977 -49.746 1.00 64.94 862 GLY A N 1
ATOM 6916 C CA . GLY A 1 862 ? -20.615 -18.091 -48.796 1.00 64.94 862 GLY A CA 1
ATOM 6917 C C . GLY A 1 862 ? -19.317 -18.839 -48.473 1.00 64.94 862 GLY A C 1
ATOM 6918 O O . GLY A 1 862 ? -19.342 -19.719 -47.619 1.00 64.94 862 GLY A O 1
ATOM 6919 N N . GLU A 1 863 ? -18.182 -18.420 -49.044 1.00 75.25 863 GLU A N 1
ATOM 6920 C CA . GLU A 1 863 ? -16.839 -18.999 -48.833 1.00 75.25 863 GLU A CA 1
ATOM 6921 C C . GLU A 1 863 ? -16.484 -19.171 -47.344 1.00 75.25 863 GLU A C 1
ATOM 6923 O O . GLU A 1 863 ? -15.879 -20.159 -46.939 1.00 75.25 863 GLU A O 1
ATOM 6928 N N . ARG A 1 864 ? -16.903 -18.226 -46.488 1.00 79.88 864 ARG A N 1
ATOM 6929 C CA . ARG A 1 864 ? -16.706 -18.326 -45.033 1.00 79.88 864 ARG A CA 1
ATOM 6930 C C . ARG A 1 864 ? -17.509 -19.465 -44.396 1.00 79.88 864 ARG A C 1
ATOM 6932 O O . ARG A 1 864 ? -17.015 -20.070 -43.452 1.00 79.88 864 ARG A O 1
ATOM 6939 N N . GLN A 1 865 ? -18.728 -19.733 -44.864 1.00 80.25 865 GLN A N 1
ATOM 6940 C CA . GLN A 1 865 ? -19.530 -20.847 -44.351 1.00 80.25 865 GLN A CA 1
ATOM 6941 C C . GLN A 1 865 ? -18.927 -22.178 -44.806 1.00 80.25 865 GLN A C 1
ATOM 6943 O O . GLN A 1 865 ? -18.725 -23.056 -43.979 1.00 80.25 865 GLN A O 1
ATOM 6948 N N . GLU A 1 866 ? -18.516 -22.272 -46.071 1.00 80.75 866 GLU A N 1
ATOM 6949 C CA . GLU A 1 866 ? -17.810 -23.442 -46.608 1.00 80.75 866 GLU A CA 1
ATOM 6950 C C . GLU A 1 866 ? -16.493 -23.721 -45.857 1.00 80.75 866 GLU A C 1
ATOM 6952 O O . GLU A 1 866 ? -16.205 -24.866 -45.511 1.00 80.75 866 GLU A O 1
ATOM 6957 N N . ALA A 1 867 ? -15.733 -22.681 -45.492 1.00 84.81 867 ALA A N 1
ATOM 6958 C CA . ALA A 1 867 ? -14.544 -22.815 -44.648 1.00 84.81 867 ALA A CA 1
ATOM 6959 C C . ALA A 1 867 ? -14.868 -23.288 -43.214 1.00 84.81 867 ALA A C 1
ATOM 6961 O O . ALA A 1 867 ? -14.135 -24.108 -42.660 1.00 84.81 867 ALA A O 1
ATOM 6962 N N . ILE A 1 868 ? -15.965 -22.813 -42.608 1.00 86.75 868 ILE A N 1
ATOM 6963 C CA . ILE A 1 868 ? -16.440 -23.296 -41.296 1.00 86.75 868 ILE A CA 1
ATOM 6964 C C . ILE A 1 868 ? -16.842 -24.774 -41.387 1.00 86.75 868 ILE A C 1
ATOM 6966 O O . ILE A 1 868 ? -16.426 -25.571 -40.545 1.00 86.75 868 ILE A O 1
ATOM 6970 N N . ASP A 1 869 ? -17.590 -25.149 -42.423 1.00 84.69 869 ASP A N 1
ATOM 6971 C CA . ASP A 1 869 ? -18.070 -26.514 -42.643 1.00 84.69 869 ASP A CA 1
ATOM 6972 C C . ASP A 1 869 ? -16.899 -27.476 -42.932 1.00 84.69 869 ASP A C 1
ATOM 6974 O O . ASP A 1 869 ? -16.862 -28.589 -42.402 1.00 84.69 869 ASP A O 1
ATOM 6978 N N . HIS A 1 870 ? -15.874 -27.025 -43.667 1.00 87.31 870 HIS A N 1
ATOM 6979 C CA . HIS A 1 870 ? -14.622 -27.761 -43.878 1.00 87.31 870 HIS A CA 1
ATOM 6980 C C . HIS A 1 870 ? -13.854 -28.001 -42.565 1.00 87.31 870 HIS A C 1
ATOM 6982 O O . HIS A 1 870 ? -13.384 -29.113 -42.312 1.00 87.31 870 HIS A O 1
ATOM 6988 N N . ILE A 1 871 ? -13.749 -26.991 -41.693 1.00 90.88 871 ILE A N 1
ATOM 6989 C CA . ILE A 1 871 ? -13.093 -27.135 -40.380 1.00 90.88 871 ILE A CA 1
ATOM 6990 C C . ILE A 1 871 ? -13.903 -28.072 -39.467 1.00 90.88 871 ILE A C 1
ATOM 6992 O O . ILE A 1 871 ? -13.317 -28.922 -38.795 1.00 90.88 871 ILE A O 1
ATOM 6996 N N . LEU A 1 872 ? -15.239 -27.986 -39.474 1.00 89.50 872 LEU A N 1
ATOM 6997 C CA . LEU A 1 872 ? -16.121 -28.910 -38.745 1.00 89.50 872 LEU A CA 1
ATOM 6998 C C . LEU A 1 872 ? -15.965 -30.361 -39.225 1.00 89.50 872 LEU A C 1
ATOM 7000 O O . LEU A 1 872 ? -15.877 -31.277 -38.399 1.00 89.50 872 LEU A O 1
ATOM 7004 N N . ALA A 1 873 ? -15.875 -30.576 -40.540 1.00 88.94 873 ALA A N 1
ATOM 7005 C CA . ALA A 1 873 ? -15.591 -31.885 -41.122 1.00 88.94 873 ALA A CA 1
ATOM 7006 C C . ALA A 1 873 ? -14.202 -32.402 -40.703 1.00 88.94 873 ALA A C 1
ATOM 7008 O O . ALA A 1 873 ? -14.068 -33.571 -40.337 1.00 88.94 873 ALA A O 1
ATOM 7009 N N . GLY A 1 874 ? -13.187 -31.532 -40.667 1.00 88.88 874 GLY A N 1
ATOM 7010 C CA . GLY A 1 874 ? -11.845 -31.857 -40.175 1.00 88.88 874 GLY A CA 1
ATOM 7011 C C . GLY A 1 874 ? -11.817 -32.261 -38.695 1.00 88.88 874 GLY A C 1
ATOM 7012 O O . GLY A 1 874 ? -11.231 -33.288 -38.353 1.00 88.88 874 GLY A O 1
ATOM 7013 N N . ILE A 1 875 ? -12.509 -31.518 -37.822 1.00 90.88 875 ILE A N 1
ATOM 7014 C CA . ILE A 1 875 ? -12.658 -31.865 -36.395 1.00 90.88 875 ILE A CA 1
ATOM 7015 C C . ILE A 1 875 ? -13.369 -33.219 -36.245 1.00 90.88 875 ILE A C 1
ATOM 7017 O O . ILE A 1 875 ? -12.898 -34.079 -35.501 1.00 90.88 875 ILE A O 1
ATOM 7021 N N . SER A 1 876 ? -14.460 -33.438 -36.986 1.00 88.88 876 SER A N 1
ATOM 7022 C CA . SER A 1 876 ? -15.220 -34.697 -36.953 1.00 88.88 876 SER A CA 1
ATOM 7023 C C . SER A 1 876 ? -14.388 -35.887 -37.444 1.00 88.88 876 SER A C 1
ATOM 7025 O O . SER A 1 876 ? -14.457 -36.972 -36.869 1.00 88.88 876 SER A O 1
ATOM 7027 N N . LYS A 1 877 ? -13.542 -35.682 -38.461 1.00 90.06 877 LYS A N 1
ATOM 7028 C CA . LYS A 1 877 ? -12.615 -36.703 -38.960 1.00 90.06 877 LYS A CA 1
ATOM 7029 C C . LYS A 1 877 ? -11.607 -37.122 -37.887 1.00 90.06 877 LYS A C 1
ATOM 7031 O O . LYS A 1 877 ? -11.472 -38.314 -37.635 1.00 90.06 877 LYS A O 1
ATOM 7036 N N . ILE A 1 878 ? -10.960 -36.167 -37.213 1.00 90.94 878 ILE A N 1
ATOM 7037 C CA . ILE A 1 878 ? -10.022 -36.464 -36.113 1.00 90.94 878 ILE A CA 1
ATOM 7038 C C . ILE A 1 878 ? -10.746 -37.145 -34.944 1.00 90.94 878 ILE A C 1
ATOM 7040 O O . ILE A 1 878 ? -10.202 -38.058 -34.329 1.00 90.94 878 ILE A O 1
ATOM 7044 N N . GLN A 1 879 ? -11.974 -36.724 -34.634 1.00 91.44 879 GLN A N 1
ATOM 7045 C CA . GLN A 1 879 ? -12.778 -37.338 -33.577 1.00 91.44 879 GLN A CA 1
ATOM 7046 C C . GLN A 1 879 ? -13.065 -38.822 -33.865 1.00 91.44 879 GLN A C 1
ATOM 7048 O O . GLN A 1 879 ? -12.977 -39.637 -32.945 1.00 91.44 879 GLN A O 1
ATOM 7053 N N . ASN A 1 880 ? -13.320 -39.180 -35.127 1.00 86.06 880 ASN A N 1
ATOM 7054 C CA . ASN A 1 880 ? -13.468 -40.572 -35.556 1.00 86.06 880 ASN A CA 1
ATOM 7055 C C . ASN A 1 880 ? -12.119 -41.318 -35.558 1.00 86.06 880 ASN A C 1
ATOM 7057 O O . ASN A 1 880 ? -12.031 -42.392 -34.975 1.00 86.06 880 ASN A O 1
ATOM 7061 N N . GLU A 1 881 ? -11.042 -40.718 -36.085 1.00 84.88 881 GLU A N 1
ATOM 7062 C CA . GLU A 1 881 ? -9.683 -41.296 -36.043 1.00 84.88 881 GLU A CA 1
ATOM 7063 C C . GLU A 1 881 ? -9.225 -41.605 -34.594 1.00 84.88 881 GLU A C 1
ATOM 7065 O O . GLU A 1 881 ? -8.553 -42.606 -34.348 1.00 84.88 881 GLU A O 1
ATOM 7070 N N . VAL A 1 882 ? -9.613 -40.785 -33.607 1.00 88.69 882 VAL A N 1
ATOM 7071 C CA . VAL A 1 882 ? -9.359 -41.034 -32.172 1.00 88.69 882 VAL A CA 1
ATOM 7072 C C . VAL A 1 882 ? -10.270 -42.122 -31.594 1.00 88.69 882 VAL A C 1
ATOM 7074 O O . VAL A 1 882 ? -9.830 -42.850 -30.702 1.00 88.69 882 VAL A O 1
ATOM 7077 N N . ALA A 1 883 ? -11.506 -42.259 -32.082 1.00 84.25 883 ALA A N 1
ATOM 7078 C CA . ALA A 1 883 ? -12.412 -43.335 -31.681 1.00 84.25 883 ALA A CA 1
ATOM 7079 C C . ALA A 1 883 ? -11.916 -44.704 -32.181 1.00 84.25 883 ALA A C 1
ATOM 7081 O O . ALA A 1 883 ? -11.815 -45.634 -31.383 1.00 84.25 883 ALA A O 1
ATOM 7082 N N . ASP A 1 884 ? -11.498 -44.797 -33.446 1.00 81.94 884 ASP A N 1
ATOM 7083 C CA . ASP A 1 884 ? -10.996 -46.032 -34.073 1.00 81.94 884 ASP A CA 1
ATOM 7084 C C . ASP A 1 884 ? -9.727 -46.579 -33.386 1.00 81.94 884 ASP A C 1
ATOM 7086 O O . ASP A 1 884 ? -9.484 -47.785 -33.351 1.00 81.94 884 ASP A O 1
ATOM 7090 N N . VAL A 1 885 ? -8.906 -45.695 -32.808 1.00 82.94 885 VAL A N 1
ATOM 7091 C CA . VAL A 1 885 ? -7.652 -46.049 -32.113 1.00 82.94 885 VAL A CA 1
ATOM 7092 C C . VAL A 1 885 ? -7.837 -46.106 -30.582 1.00 82.94 885 VAL A C 1
ATOM 7094 O O . VAL A 1 885 ? -6.903 -46.468 -29.851 1.00 82.94 885 VAL A O 1
ATOM 7097 N N . ALA A 1 886 ? -9.037 -45.808 -30.064 1.00 78.06 886 ALA A N 1
ATOM 7098 C CA . ALA A 1 886 ? -9.311 -45.700 -28.629 1.00 78.06 886 ALA A CA 1
ATOM 7099 C C . ALA A 1 886 ? -8.961 -46.982 -27.858 1.00 78.06 886 ALA A C 1
ATOM 7101 O O . ALA A 1 886 ? -8.309 -46.895 -26.815 1.00 78.06 886 ALA A O 1
ATOM 7102 N N . ASP A 1 887 ? -9.300 -48.156 -28.393 1.00 74.88 887 ASP A N 1
ATOM 7103 C CA . ASP A 1 887 ? -9.071 -49.459 -27.746 1.00 74.88 887 ASP A CA 1
ATOM 7104 C C . ASP A 1 887 ? -7.586 -49.802 -27.561 1.00 74.88 887 ASP A C 1
ATOM 7106 O O . ASP A 1 887 ? -7.217 -50.540 -26.649 1.00 74.88 887 ASP A O 1
ATOM 7110 N N . THR A 1 888 ? -6.704 -49.208 -28.370 1.00 69.44 888 THR A N 1
ATOM 7111 C CA . THR A 1 888 ? -5.246 -49.404 -28.265 1.00 69.44 888 THR A CA 1
ATOM 7112 C C . THR A 1 888 ? -4.536 -48.292 -27.478 1.00 69.44 888 THR A C 1
ATOM 7114 O O . THR A 1 888 ? -3.340 -48.405 -27.173 1.00 69.44 888 THR A O 1
ATOM 7117 N N . THR A 1 889 ? -5.260 -47.227 -27.118 1.00 77.44 889 THR A N 1
ATOM 7118 C CA . THR A 1 889 ? -4.718 -45.991 -26.537 1.00 77.44 889 THR A CA 1
ATOM 7119 C C . THR A 1 889 ? -4.929 -45.937 -25.015 1.00 77.44 889 THR A C 1
ATOM 7121 O O . THR A 1 889 ? -6.062 -46.128 -24.552 1.00 77.44 889 THR A O 1
ATOM 7124 N N . PRO A 1 890 ? -3.880 -45.636 -24.214 1.00 80.25 890 PRO A N 1
ATOM 7125 C CA . PRO A 1 890 ? -3.993 -45.463 -22.765 1.00 80.25 890 PRO A CA 1
ATOM 7126 C C . PRO A 1 890 ? -5.051 -44.429 -22.358 1.00 80.25 890 PRO A C 1
ATOM 7128 O O . PRO A 1 890 ? -5.245 -43.415 -23.026 1.00 80.25 890 PRO A O 1
ATOM 7131 N N . ALA A 1 891 ? -5.701 -44.643 -21.210 1.00 75.06 891 ALA A N 1
ATOM 7132 C CA . ALA A 1 891 ? -6.758 -43.753 -20.716 1.00 75.06 891 ALA A CA 1
ATOM 7133 C C . ALA A 1 891 ? -6.292 -42.295 -20.501 1.00 75.06 891 ALA A C 1
ATOM 7135 O O . ALA A 1 891 ? -7.087 -41.369 -20.660 1.00 75.06 891 ALA A O 1
ATOM 7136 N N . TYR A 1 892 ? -5.008 -42.089 -20.182 1.00 79.38 892 TYR A N 1
ATOM 7137 C CA . TYR A 1 892 ? -4.400 -40.762 -20.049 1.00 79.38 892 TYR A CA 1
ATOM 7138 C C . TYR A 1 892 ? -4.376 -40.007 -21.389 1.00 79.38 892 TYR A C 1
ATOM 7140 O O . TYR A 1 892 ? -4.954 -38.925 -21.495 1.00 79.38 892 TYR A O 1
ATOM 7148 N N . ASP A 1 893 ? -3.801 -40.614 -22.431 1.00 81.75 893 ASP A N 1
ATOM 7149 C CA . ASP A 1 893 ? -3.713 -40.014 -23.769 1.00 81.75 893 ASP A CA 1
ATOM 7150 C C . ASP A 1 893 ? -5.109 -39.814 -24.378 1.00 81.75 893 ASP A C 1
ATOM 7152 O O . ASP A 1 893 ? -5.393 -38.776 -24.972 1.00 81.75 893 ASP A O 1
ATOM 7156 N N . ARG A 1 894 ? -6.030 -40.762 -24.148 1.00 81.44 894 ARG A N 1
ATOM 7157 C CA . ARG A 1 894 ? -7.440 -40.662 -24.565 1.00 81.44 894 ARG A CA 1
ATOM 7158 C C . ARG A 1 894 ? -8.128 -39.433 -23.964 1.00 81.44 894 ARG A C 1
ATOM 7160 O O . ARG A 1 894 ? -8.845 -38.723 -24.669 1.00 81.44 894 ARG A O 1
ATOM 7167 N N . LYS A 1 895 ? -7.876 -39.147 -22.680 1.00 84.50 895 LYS A N 1
ATOM 7168 C CA . LYS A 1 895 ? -8.365 -37.929 -22.024 1.00 84.50 895 LYS A CA 1
ATOM 7169 C C . LYS A 1 895 ? -7.753 -36.680 -22.667 1.00 84.50 895 LYS A C 1
ATOM 7171 O O . LYS A 1 895 ? -8.505 -35.781 -23.038 1.00 84.50 895 LYS A O 1
ATOM 7176 N N . GLN A 1 896 ? -6.438 -36.663 -22.894 1.00 86.69 896 GLN A N 1
ATOM 7177 C CA . GLN A 1 896 ? -5.735 -35.544 -23.535 1.00 86.69 896 GLN A CA 1
ATOM 7178 C C . GLN A 1 896 ? -6.236 -35.255 -24.967 1.00 86.69 896 GLN A C 1
ATOM 7180 O O . GLN A 1 896 ? -6.438 -34.091 -25.324 1.00 86.69 896 GLN A O 1
ATOM 7185 N N . TYR A 1 897 ? -6.504 -36.284 -25.778 1.00 91.12 897 TYR A N 1
ATOM 7186 C CA . TYR A 1 897 ? -7.115 -36.120 -27.104 1.00 91.12 897 TYR A CA 1
ATOM 7187 C C . TYR A 1 897 ? -8.551 -35.579 -27.009 1.00 91.12 897 TYR A C 1
ATOM 7189 O O . TYR A 1 897 ? -8.916 -34.667 -27.748 1.00 91.12 897 TYR A O 1
ATOM 7197 N N . SER A 1 898 ? -9.352 -36.052 -26.048 1.00 86.50 898 SER A N 1
ATOM 7198 C CA . SER A 1 898 ? -10.718 -35.540 -25.851 1.00 86.50 898 SER A CA 1
ATOM 7199 C C . SER A 1 898 ? -10.763 -34.074 -25.385 1.00 86.50 898 SER A C 1
ATOM 7201 O O . SER A 1 898 ? -11.621 -33.314 -25.831 1.00 86.50 898 SER A O 1
ATOM 7203 N N . GLU A 1 899 ? -9.826 -33.650 -24.530 1.00 90.94 899 GLU A N 1
ATOM 7204 C CA . GLU A 1 899 ? -9.719 -32.263 -24.055 1.00 90.94 899 GLU A CA 1
ATOM 7205 C C . GLU A 1 899 ? -9.239 -31.322 -25.169 1.00 90.94 899 GLU A C 1
ATOM 7207 O O . GLU A 1 899 ? -9.758 -30.215 -25.312 1.00 90.94 899 GLU A O 1
ATOM 7212 N N . THR A 1 900 ? -8.305 -31.770 -26.015 1.00 92.12 900 THR A N 1
ATOM 7213 C CA . THR A 1 900 ? -7.824 -30.973 -27.156 1.00 92.12 900 THR A CA 1
ATOM 7214 C C . THR A 1 900 ? -8.867 -30.837 -28.270 1.00 92.12 900 THR A C 1
ATOM 7216 O O . THR A 1 900 ? -9.018 -29.737 -28.800 1.00 92.12 900 THR A O 1
ATOM 7219 N N . ILE A 1 901 ? -9.655 -31.879 -28.569 1.00 92.31 901 ILE A N 1
ATOM 7220 C CA . ILE A 1 901 ? -10.792 -31.785 -29.509 1.00 92.31 901 ILE A CA 1
ATOM 7221 C C . ILE A 1 901 ? -11.860 -30.808 -28.990 1.00 92.31 901 ILE A C 1
ATOM 7223 O O . ILE A 1 901 ? -12.319 -29.952 -29.750 1.00 92.31 901 ILE A O 1
ATOM 7227 N N . LYS A 1 902 ? -12.211 -30.863 -27.696 1.00 90.69 902 LYS A N 1
ATOM 7228 C CA . LYS A 1 902 ? -13.138 -29.892 -27.083 1.00 90.69 902 LYS A CA 1
ATOM 7229 C C . LYS A 1 902 ? -12.621 -28.457 -27.186 1.00 90.69 902 LYS A C 1
ATOM 7231 O O . LYS A 1 902 ? -13.366 -27.580 -27.609 1.00 90.69 902 LYS A O 1
ATOM 7236 N N . GLY A 1 903 ? -11.336 -28.232 -26.905 1.00 92.25 903 GLY A N 1
ATOM 7237 C CA . GLY A 1 903 ? -10.713 -26.913 -27.055 1.00 92.25 903 GLY A CA 1
ATOM 7238 C C . GLY A 1 903 ? -10.746 -26.370 -28.493 1.00 92.25 903 GLY A C 1
ATOM 7239 O O . GLY A 1 903 ? -10.879 -25.162 -28.684 1.00 92.25 903 GLY A O 1
ATOM 7240 N N . LEU A 1 904 ? -10.678 -27.236 -29.515 1.00 91.12 904 LEU A N 1
ATOM 7241 C CA . LEU A 1 904 ? -10.877 -26.829 -30.915 1.00 91.12 904 LEU A CA 1
ATOM 7242 C C . LEU A 1 904 ? -12.333 -26.442 -31.205 1.00 91.12 904 LEU A C 1
ATOM 7244 O O . LEU A 1 904 ? -12.565 -25.423 -31.855 1.00 91.12 904 LEU A O 1
ATOM 7248 N N . GLN A 1 905 ? -13.303 -27.218 -30.708 1.00 91.94 905 GLN A N 1
ATOM 7249 C CA . GLN A 1 905 ? -14.733 -26.916 -30.859 1.00 91.94 905 GLN A CA 1
ATOM 7250 C C . GLN A 1 905 ? -15.109 -25.595 -30.169 1.00 91.94 905 GLN A C 1
ATOM 7252 O O . GLN A 1 905 ? -15.786 -24.763 -30.775 1.00 91.94 905 GLN A O 1
ATOM 7257 N N . GLU A 1 906 ? -14.610 -25.352 -28.954 1.00 92.31 906 GLU A N 1
ATOM 7258 C CA . GLU A 1 906 ? -14.796 -24.086 -28.234 1.00 92.31 906 GLU A CA 1
ATOM 7259 C C . GLU A 1 906 ? -14.172 -22.910 -29.008 1.00 92.31 906 GLU A C 1
ATOM 7261 O O . GLU A 1 906 ? -14.881 -21.950 -29.321 1.00 92.31 906 GLU A O 1
ATOM 7266 N N . LYS A 1 907 ? -12.901 -23.016 -29.439 1.00 90.56 907 LYS A N 1
ATOM 7267 C CA . LYS A 1 907 ? -12.209 -21.964 -30.218 1.00 90.56 907 LYS A CA 1
ATOM 7268 C C . LYS A 1 907 ? -12.916 -21.656 -31.549 1.00 90.56 907 LYS A C 1
ATOM 7270 O O . LYS A 1 907 ? -12.960 -20.492 -31.960 1.00 90.56 907 LYS A O 1
ATOM 7275 N N . LEU A 1 908 ? -13.493 -22.662 -32.215 1.00 90.56 908 LEU A N 1
ATOM 7276 C CA . LEU A 1 908 ? -14.340 -22.470 -33.398 1.00 90.56 908 LEU A CA 1
ATOM 7277 C C . LEU A 1 908 ? -15.655 -21.755 -33.037 1.00 90.56 908 LEU A C 1
ATOM 7279 O O . LEU A 1 908 ? -16.051 -20.816 -33.726 1.00 90.56 908 LEU A O 1
ATOM 7283 N N . SER A 1 909 ? -16.326 -22.155 -31.954 1.00 85.88 909 SER A N 1
ATOM 7284 C CA . SER A 1 909 ? -17.590 -21.537 -31.529 1.00 85.88 909 SER A CA 1
ATOM 7285 C C . SER A 1 909 ? -17.419 -20.059 -31.145 1.00 85.88 909 SER A C 1
ATOM 7287 O O . SER A 1 909 ? -18.199 -19.216 -31.586 1.00 85.88 909 SER A O 1
ATOM 7289 N N . ASP A 1 910 ? -16.334 -19.710 -30.449 1.00 88.44 910 ASP A N 1
ATOM 7290 C CA . ASP A 1 910 ? -16.005 -18.328 -30.084 1.00 88.44 910 ASP A CA 1
ATOM 7291 C C . ASP A 1 910 ? -15.673 -17.473 -31.313 1.00 88.44 910 ASP A C 1
ATOM 7293 O O . ASP A 1 910 ? -16.117 -16.327 -31.435 1.00 88.44 910 ASP A O 1
ATOM 7297 N N . THR A 1 911 ? -14.887 -18.014 -32.251 1.00 85.38 911 THR A N 1
ATOM 7298 C CA . THR A 1 911 ? -14.512 -17.284 -33.472 1.00 85.38 911 THR A CA 1
ATOM 7299 C C . THR A 1 911 ? -15.694 -17.107 -34.421 1.00 85.38 911 THR A C 1
ATOM 7301 O O . THR A 1 911 ? -15.867 -16.013 -34.958 1.00 85.38 911 THR A O 1
ATOM 7304 N N . THR A 1 912 ? -16.555 -18.114 -34.575 1.00 84.75 912 THR A N 1
ATOM 7305 C CA . THR A 1 912 ? -17.791 -18.000 -35.368 1.00 84.75 912 THR A CA 1
ATOM 7306 C C . THR A 1 912 ? -18.804 -17.052 -34.720 1.00 84.75 912 THR A C 1
ATOM 7308 O O . THR A 1 912 ? -19.334 -16.185 -35.416 1.00 84.75 912 THR A O 1
ATOM 7311 N N . ALA A 1 913 ? -18.991 -17.094 -33.396 1.00 80.44 913 ALA A N 1
ATOM 7312 C CA . ALA A 1 913 ? -19.830 -16.134 -32.670 1.00 80.44 913 ALA A CA 1
ATOM 7313 C C . ALA A 1 913 ? -19.312 -14.686 -32.788 1.00 80.44 913 ALA A C 1
ATOM 7315 O O . ALA A 1 913 ? -20.101 -13.754 -32.964 1.00 80.44 913 ALA A O 1
ATOM 7316 N N . ALA A 1 914 ? -17.990 -14.481 -32.760 1.00 79.62 914 ALA A N 1
ATOM 7317 C CA . ALA A 1 914 ? -17.373 -13.169 -32.965 1.00 79.62 914 ALA A CA 1
ATOM 7318 C C . ALA A 1 914 ? -17.478 -12.652 -34.416 1.00 79.62 914 ALA A C 1
ATOM 7320 O O . ALA A 1 914 ? -17.442 -11.437 -34.636 1.00 79.62 914 ALA A O 1
ATOM 7321 N N . LEU A 1 915 ? -17.597 -13.553 -35.398 1.00 73.19 915 LEU A N 1
ATOM 7322 C CA . LEU A 1 915 ? -17.677 -13.248 -36.834 1.00 73.19 915 LEU A CA 1
ATOM 7323 C C . LEU A 1 915 ? -19.110 -13.248 -37.396 1.00 73.19 915 LEU A C 1
ATOM 7325 O O . LEU A 1 915 ? -19.296 -12.883 -38.562 1.00 73.19 915 LEU A O 1
ATOM 7329 N N . ALA A 1 916 ? -20.108 -13.624 -36.592 1.00 67.25 916 ALA A N 1
ATOM 7330 C CA . ALA A 1 916 ? -21.511 -13.656 -36.985 1.00 67.25 916 ALA A CA 1
ATOM 7331 C C . ALA A 1 916 ? -22.025 -12.257 -37.398 1.00 67.25 916 ALA A C 1
ATOM 7333 O O . ALA A 1 916 ? -21.724 -11.252 -36.738 1.00 67.25 916 ALA A O 1
ATOM 7334 N N . PRO A 1 917 ? -22.822 -12.147 -38.479 1.00 55.81 917 PRO A N 1
ATOM 7335 C CA . PRO A 1 917 ? -23.341 -10.865 -38.930 1.00 55.81 917 PRO A CA 1
ATOM 7336 C C . PRO A 1 917 ? -24.315 -10.286 -37.898 1.00 55.81 917 PRO A C 1
ATOM 7338 O O . PRO A 1 917 ? -25.396 -10.823 -37.661 1.00 55.81 917 PRO A O 1
ATOM 7341 N N . LYS A 1 918 ? -23.965 -9.135 -37.312 1.00 50.12 918 LYS A N 1
ATOM 7342 C CA . LYS A 1 918 ? -24.901 -8.358 -36.486 1.00 50.12 918 LYS A CA 1
ATOM 7343 C C . LYS A 1 918 ? -26.126 -8.013 -37.327 1.00 50.12 918 LYS A C 1
ATOM 7345 O O . LYS A 1 918 ? -25.975 -7.393 -38.381 1.00 50.12 918 LYS A O 1
ATOM 7350 N N . SER A 1 919 ? -27.319 -8.366 -36.848 1.00 42.38 919 SER A N 1
ATOM 7351 C CA . SER A 1 919 ? -28.587 -8.177 -37.557 1.00 42.38 919 SER A CA 1
ATOM 7352 C C . SER A 1 919 ? -28.882 -6.694 -37.823 1.00 42.38 919 SER A C 1
ATOM 7354 O O . SER A 1 919 ? -29.566 -6.010 -37.055 1.00 42.38 919 SER A O 1
ATOM 7356 N N . ARG A 1 920 ? -28.378 -6.178 -38.947 1.00 47.44 920 ARG A N 1
ATOM 7357 C CA . ARG A 1 920 ? -28.836 -4.922 -39.539 1.00 47.44 920 ARG A CA 1
ATOM 7358 C C . ARG A 1 920 ? -30.238 -5.153 -40.092 1.00 47.44 920 ARG A C 1
ATOM 7360 O O . ARG A 1 920 ? -30.352 -5.521 -41.246 1.00 47.44 920 ARG A O 1
ATOM 7367 N N . PHE A 1 921 ? -31.245 -4.994 -39.236 1.00 38.66 921 PHE A N 1
ATOM 7368 C CA . PHE A 1 921 ? -32.620 -4.541 -39.503 1.00 38.66 921 PHE A CA 1
ATOM 7369 C C . PHE A 1 921 ? -33.496 -4.916 -38.299 1.00 38.66 921 PHE A C 1
ATOM 7371 O O . PHE A 1 921 ? -34.168 -5.941 -38.283 1.00 38.66 921 PHE A O 1
ATOM 7378 N N . GLN A 1 922 ? -33.518 -4.052 -37.283 1.00 29.31 922 GLN A N 1
ATOM 7379 C CA . GLN A 1 922 ? -34.633 -4.012 -36.339 1.00 29.31 922 GLN A CA 1
ATOM 7380 C C . GLN A 1 922 ? -34.946 -2.548 -36.027 1.00 29.31 922 GLN A C 1
ATOM 7382 O O . GLN A 1 922 ? -34.086 -1.790 -35.572 1.00 29.31 922 GLN A O 1
ATOM 7387 N N . PHE A 1 923 ? -36.163 -2.125 -36.366 1.00 31.20 923 PHE A N 1
ATOM 7388 C CA . PHE A 1 923 ? -36.576 -0.727 -36.309 1.00 31.20 923 PHE A CA 1
ATOM 7389 C C . PHE A 1 923 ? -36.754 -0.273 -34.859 1.00 31.20 923 PHE A C 1
ATOM 7391 O O . PHE A 1 923 ? -37.702 -0.665 -34.179 1.00 31.20 923 PHE A O 1
ATOM 7398 N N . LYS A 1 924 ? -35.867 0.607 -34.387 1.00 30.84 924 LYS A N 1
ATOM 7399 C CA . LYS A 1 924 ? -36.004 1.238 -33.073 1.00 30.84 924 LYS A CA 1
ATOM 7400 C C . LYS A 1 924 ? -36.931 2.451 -33.197 1.00 30.84 924 LYS A C 1
ATOM 7402 O O . LYS A 1 924 ? -36.499 3.517 -33.624 1.00 30.84 924 LYS A O 1
ATOM 7407 N N . ARG A 1 925 ? -38.214 2.274 -32.864 1.00 28.33 925 ARG A N 1
ATOM 7408 C CA . ARG A 1 925 ? -39.220 3.350 -32.904 1.00 28.33 925 ARG A CA 1
ATOM 7409 C C . ARG A 1 925 ? -38.853 4.463 -31.914 1.00 28.33 925 ARG A C 1
ATOM 7411 O O . ARG A 1 925 ? -38.789 4.236 -30.708 1.00 28.33 925 ARG A O 1
ATOM 7418 N N . THR A 1 926 ? -38.634 5.667 -32.427 1.00 26.52 926 THR A N 1
ATOM 7419 C CA . THR A 1 926 ? -38.533 6.903 -31.646 1.00 26.52 926 THR A CA 1
ATOM 7420 C C . THR A 1 926 ? -39.925 7.409 -31.283 1.00 26.52 926 THR A C 1
ATOM 7422 O O . THR A 1 926 ? -40.755 7.623 -32.160 1.00 26.52 926 THR A O 1
ATOM 7425 N N . ALA A 1 927 ? -40.158 7.656 -29.995 1.00 26.06 927 ALA A N 1
ATOM 7426 C CA . ALA A 1 92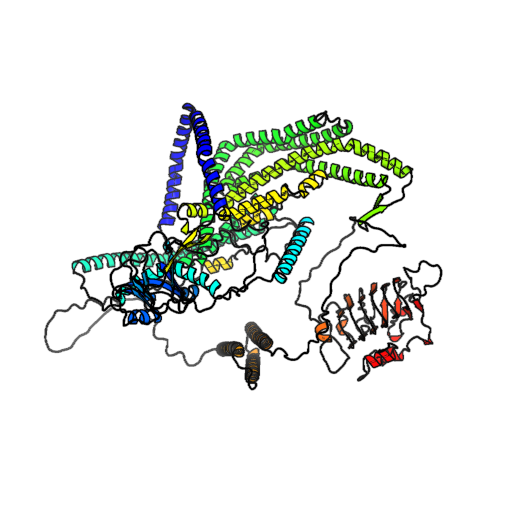7 ? -41.302 8.425 -29.512 1.00 26.06 927 ALA A CA 1
ATOM 7427 C C . ALA A 1 927 ? -40.928 9.172 -28.221 1.00 26.06 927 ALA A C 1
ATOM 7429 O O . ALA A 1 927 ? -41.246 8.743 -27.115 1.00 26.06 927 ALA A O 1
ATOM 7430 N N . LYS A 1 928 ? -40.239 10.308 -28.369 1.00 28.00 928 LYS A N 1
ATOM 7431 C CA . LYS A 1 928 ? -40.358 11.427 -27.429 1.00 28.00 928 LYS A CA 1
ATOM 7432 C C . LYS A 1 928 ? -40.458 12.716 -28.231 1.00 28.00 928 LYS A C 1
ATOM 7434 O O . LYS A 1 928 ? -39.584 13.014 -29.038 1.00 28.00 928 LYS A O 1
ATOM 7439 N N . HIS A 1 929 ? -41.568 13.410 -28.010 1.00 25.78 929 HIS A N 1
ATOM 7440 C CA . HIS A 1 929 ? -41.886 14.714 -28.568 1.00 25.78 929 HIS A CA 1
ATOM 7441 C C . HIS A 1 929 ? -40.782 15.714 -28.200 1.00 25.78 929 HIS A C 1
ATOM 7443 O O . HIS A 1 929 ? -40.359 15.764 -27.042 1.00 25.78 929 HIS A O 1
ATOM 7449 N N . VAL A 1 930 ? -40.313 16.486 -29.177 1.00 29.11 930 VAL A N 1
ATOM 7450 C CA . VAL A 1 930 ? -39.563 17.718 -28.919 1.00 29.11 930 VAL A CA 1
ATOM 7451 C C . VAL A 1 930 ? -40.595 18.827 -28.925 1.00 29.11 930 VAL A C 1
ATOM 7453 O O . VAL A 1 930 ? -41.220 19.043 -29.957 1.00 29.11 930 VAL A O 1
ATOM 7456 N N . ASP A 1 931 ? -40.759 19.515 -27.799 1.00 26.88 931 ASP A N 1
ATOM 7457 C CA . ASP A 1 931 ? -41.455 20.799 -27.781 1.00 26.88 931 ASP A CA 1
ATOM 7458 C C . ASP A 1 931 ? -40.430 21.933 -27.745 1.00 26.88 931 ASP A C 1
ATOM 7460 O O . ASP A 1 931 ? -39.458 21.890 -26.984 1.00 26.88 931 ASP A O 1
ATOM 7464 N N . MET A 1 932 ? -40.632 22.921 -28.612 1.00 26.16 932 MET A N 1
ATOM 7465 C CA . MET A 1 932 ? -39.794 24.117 -28.720 1.00 26.16 932 MET A CA 1
ATOM 7466 C C . MET A 1 932 ? -40.396 25.216 -27.840 1.00 26.16 932 MET A C 1
ATOM 7468 O O . MET A 1 932 ? -41.607 25.402 -27.811 1.00 26.16 932 MET A O 1
ATOM 7472 N N . GLY A 1 933 ? -39.554 25.903 -27.069 1.00 27.91 933 GLY A N 1
ATOM 7473 C CA . GLY A 1 933 ? -40.021 26.652 -25.900 1.00 27.91 933 GLY A CA 1
ATOM 7474 C C . GLY A 1 933 ? -40.550 28.069 -26.146 1.00 27.91 933 GLY A C 1
ATOM 7475 O O . GLY A 1 933 ? -40.303 28.689 -27.178 1.00 27.91 933 GLY A O 1
ATOM 7476 N N . ALA A 1 934 ? -41.164 28.607 -25.093 1.00 25.77 934 ALA A N 1
ATOM 7477 C CA . ALA A 1 934 ? -41.296 30.033 -24.801 1.00 25.77 934 ALA A CA 1
ATOM 7478 C C . ALA A 1 934 ? -41.123 30.246 -23.271 1.00 25.77 934 ALA A C 1
ATOM 7480 O O . ALA A 1 934 ? -41.304 29.286 -22.515 1.00 25.77 934 ALA A O 1
ATOM 7481 N N . PRO A 1 935 ? -40.700 31.435 -22.797 1.00 48.06 935 PRO A N 1
ATOM 7482 C CA . PRO A 1 935 ? -40.275 31.652 -21.407 1.00 48.06 935 PRO A CA 1
ATOM 7483 C C . PRO A 1 935 ? -41.347 32.339 -20.545 1.00 48.06 935 PRO A C 1
ATOM 7485 O O . PRO A 1 935 ? -42.094 33.138 -21.090 1.00 48.06 935 PRO A O 1
ATOM 7488 N N . GLU A 1 936 ? -41.321 32.160 -19.211 1.00 27.66 936 GLU A N 1
ATOM 7489 C CA . GLU A 1 936 ? -41.614 33.252 -18.253 1.00 27.66 936 GLU A CA 1
ATOM 7490 C C . GLU A 1 936 ? -41.302 32.937 -16.769 1.00 27.66 936 GLU A C 1
ATOM 7492 O O . GLU A 1 936 ? -41.184 31.782 -16.360 1.00 27.66 936 GLU A O 1
ATOM 7497 N N . ASN A 1 937 ? -41.134 34.013 -15.983 1.00 31.47 937 ASN A N 1
ATOM 7498 C CA . ASN A 1 937 ? -41.152 34.047 -14.505 1.00 31.47 937 ASN A CA 1
ATOM 7499 C C . ASN A 1 937 ? -42.625 33.890 -14.013 1.00 31.47 937 ASN A C 1
ATOM 7501 O O . ASN A 1 937 ? -43.530 33.864 -14.832 1.00 31.47 937 ASN A O 1
ATOM 7505 N N . ASP A 1 938 ? -43.014 33.769 -12.739 1.00 29.94 938 ASP A N 1
ATOM 7506 C CA . ASP A 1 938 ? -42.577 34.453 -11.510 1.00 29.94 938 ASP A CA 1
ATOM 7507 C C . ASP A 1 938 ? -43.073 33.673 -10.263 1.00 29.94 938 ASP A C 1
ATOM 7509 O O . ASP A 1 938 ? -44.061 32.938 -10.351 1.00 29.94 938 ASP A O 1
ATOM 7513 N N . PRO A 1 939 ? -42.449 33.805 -9.073 1.00 41.44 939 PRO A N 1
ATOM 7514 C CA . PRO A 1 939 ? -42.854 33.061 -7.887 1.00 41.44 939 PRO A CA 1
ATOM 7515 C C . PRO A 1 939 ? -43.875 33.842 -7.040 1.00 41.44 939 PRO A C 1
ATOM 7517 O O . PRO A 1 939 ? -43.529 34.401 -5.998 1.00 41.44 939 PRO A O 1
ATOM 7520 N N . ARG A 1 940 ? -45.154 33.833 -7.439 1.00 27.64 940 ARG A N 1
ATOM 7521 C CA . ARG A 1 940 ? -46.305 34.130 -6.559 1.00 27.64 940 ARG A CA 1
ATOM 7522 C C . ARG A 1 940 ? -47.566 33.415 -7.043 1.00 27.64 940 ARG A C 1
ATOM 7524 O O . ARG A 1 940 ? -48.121 33.801 -8.059 1.00 27.64 940 ARG A O 1
ATOM 7531 N N . LEU A 1 941 ? -48.053 32.460 -6.250 1.00 26.95 941 LEU A N 1
ATOM 7532 C CA . LEU A 1 941 ? -49.455 32.359 -5.808 1.00 26.95 941 LEU A CA 1
ATOM 7533 C C . LEU A 1 941 ? -49.584 31.166 -4.847 1.00 26.95 941 LEU A C 1
ATOM 7535 O O . LEU A 1 941 ? -49.812 30.023 -5.229 1.00 26.95 941 LEU A O 1
ATOM 7539 N N . LEU A 1 942 ? -49.394 31.462 -3.563 1.00 30.11 942 LEU A N 1
ATOM 7540 C CA . LEU A 1 942 ? -49.865 30.622 -2.465 1.00 30.11 942 LEU A CA 1
ATOM 7541 C C . LEU A 1 942 ? -51.389 30.792 -2.352 1.00 30.11 942 LEU A C 1
ATOM 7543 O O . LEU A 1 942 ? -51.867 31.918 -2.467 1.00 30.11 942 LEU A O 1
ATOM 7547 N N . SER A 1 943 ? -52.128 29.750 -1.964 1.00 22.34 943 SER A N 1
ATOM 7548 C CA . SER A 1 943 ? -52.512 29.584 -0.547 1.00 22.34 943 SER A CA 1
ATOM 7549 C C . SER A 1 943 ? -53.693 28.623 -0.337 1.00 22.34 943 SER A C 1
ATOM 7551 O O . SER A 1 943 ? -54.770 28.838 -0.878 1.00 22.34 943 SER A O 1
ATOM 7553 N N . GLY A 1 944 ? -53.505 27.660 0.574 1.00 24.56 944 GLY A N 1
ATOM 7554 C CA . GLY A 1 944 ? -54.566 27.065 1.399 1.00 24.56 944 GLY A CA 1
ATOM 7555 C C . GLY A 1 944 ? -55.472 25.984 0.772 1.00 24.56 944 GLY A C 1
ATOM 7556 O O . GLY A 1 944 ? -55.769 26.009 -0.411 1.00 24.56 944 GLY A O 1
ATOM 7557 N N . SER A 1 945 ? -55.989 25.017 1.541 1.00 24.17 945 SER A N 1
ATOM 7558 C CA . SER A 1 945 ? -55.629 24.612 2.912 1.00 24.17 945 SER A CA 1
ATOM 7559 C C . SER A 1 945 ? -56.254 23.247 3.277 1.00 24.17 945 SER A C 1
ATOM 7561 O O . SER A 1 945 ? -57.227 22.827 2.663 1.00 24.17 945 SER A O 1
ATOM 7563 N N . PHE A 1 946 ? -55.749 22.660 4.369 1.00 23.61 946 PHE A N 1
ATOM 7564 C CA . PHE A 1 946 ? -56.318 21.591 5.212 1.00 23.61 946 PHE A CA 1
ATOM 7565 C C . PHE A 1 946 ? -56.141 20.104 4.847 1.00 23.61 946 PHE A C 1
ATOM 7567 O O . PHE A 1 946 ? -56.388 19.654 3.737 1.00 23.61 946 PHE A O 1
ATOM 7574 N N . SER A 1 947 ? -55.837 19.348 5.918 1.00 24.31 947 SER A N 1
ATOM 7575 C CA . SER A 1 947 ? -55.749 17.881 6.045 1.00 24.31 947 SER A CA 1
ATOM 7576 C C . SER A 1 947 ? -54.580 17.211 5.293 1.00 24.31 947 SER A C 1
ATOM 7578 O O . SER A 1 947 ? -54.454 17.339 4.088 1.00 24.31 947 SER A O 1
ATOM 7580 N N . ARG A 1 948 ? -53.694 16.427 5.928 1.00 26.39 948 ARG A N 1
ATOM 7581 C CA . ARG A 1 948 ? -53.648 15.908 7.312 1.00 26.39 948 ARG A CA 1
ATOM 7582 C C . ARG A 1 948 ? -52.195 15.551 7.692 1.00 26.39 948 ARG A C 1
ATOM 7584 O O . ARG A 1 948 ? -51.486 14.936 6.908 1.00 26.39 948 ARG A O 1
ATOM 7591 N N . ASN A 1 949 ? -51.767 15.907 8.906 1.00 22.41 949 ASN A N 1
ATOM 7592 C CA . ASN A 1 949 ? -50.451 15.545 9.459 1.00 22.41 949 ASN A CA 1
ATOM 7593 C C . ASN A 1 949 ? -50.362 14.059 9.857 1.00 22.41 949 ASN A C 1
ATOM 7595 O O . ASN A 1 949 ? -51.292 13.563 10.486 1.00 22.41 949 ASN A O 1
ATOM 7599 N N . GLN A 1 950 ? -49.194 13.435 9.639 1.00 23.08 950 GLN A N 1
ATOM 7600 C CA . GLN A 1 950 ? -48.510 12.495 10.561 1.00 23.08 950 GLN A CA 1
ATOM 7601 C C . GLN A 1 950 ? -47.051 12.285 10.072 1.00 23.08 950 GLN A C 1
ATOM 7603 O O . GLN A 1 950 ? -46.809 11.748 9.003 1.00 23.08 950 GLN A O 1
ATOM 7608 N N . HIS A 1 951 ? -46.065 12.936 10.699 1.00 24.25 951 HIS A N 1
ATOM 7609 C CA . HIS A 1 951 ? -45.161 12.361 11.721 1.00 24.25 951 HIS A CA 1
ATOM 7610 C C . HIS A 1 951 ? -44.008 11.439 11.223 1.00 24.25 951 HIS A C 1
ATOM 7612 O O . HIS A 1 951 ? -44.111 10.211 11.204 1.00 24.25 951 HIS A O 1
ATOM 7618 N N . GLN A 1 952 ? -42.862 12.082 10.920 1.00 22.55 952 GLN A N 1
ATOM 7619 C CA . GLN A 1 952 ? -41.533 11.979 11.598 1.00 22.55 952 GLN A CA 1
ATOM 7620 C C . GLN A 1 952 ? -41.336 10.931 12.734 1.00 22.55 952 GLN A C 1
ATOM 7622 O O . GLN A 1 952 ? -42.342 10.492 13.285 1.00 22.55 952 GLN A O 1
ATOM 7627 N N . PRO A 1 953 ? -40.104 10.679 13.279 1.00 36.38 953 PRO A N 1
ATOM 7628 C CA . PRO A 1 953 ? -38.735 11.053 12.809 1.00 36.38 953 PRO A CA 1
ATOM 7629 C C . PRO A 1 953 ? -37.648 9.910 12.667 1.00 36.38 953 PRO A C 1
ATOM 7631 O O . PRO A 1 953 ? -37.873 8.995 11.886 1.00 36.38 953 PRO A O 1
ATOM 7634 N N . THR A 1 954 ? -36.472 10.014 13.355 1.00 25.05 954 THR A N 1
ATOM 7635 C CA . THR A 1 954 ? -35.060 9.577 13.033 1.00 25.05 954 THR A CA 1
ATOM 7636 C C . THR A 1 954 ? -34.499 8.169 13.454 1.00 25.05 954 THR A C 1
ATOM 7638 O O . THR A 1 954 ? -35.157 7.230 13.061 1.00 25.05 954 THR A O 1
ATOM 7641 N N . ALA A 1 955 ? -33.298 7.982 14.105 1.00 24.67 955 ALA A N 1
ATOM 7642 C CA . ALA A 1 955 ? -32.372 6.776 14.082 1.00 24.67 955 ALA A CA 1
ATOM 7643 C C . ALA A 1 955 ? -31.883 5.984 15.389 1.00 24.67 955 ALA A C 1
ATOM 7645 O O . ALA A 1 955 ? -31.302 6.609 16.270 1.00 24.67 955 ALA A O 1
ATOM 7646 N N . THR A 1 956 ? -31.965 4.618 15.404 1.00 23.00 956 THR A N 1
ATOM 7647 C CA . THR A 1 956 ? -31.337 3.470 16.190 1.00 23.00 956 THR A CA 1
ATOM 7648 C C . THR A 1 956 ? -32.034 2.829 17.455 1.00 23.00 956 THR A C 1
ATOM 7650 O O . THR A 1 956 ? -33.115 3.304 17.779 1.00 23.00 956 THR A O 1
ATOM 7653 N N . PRO A 1 957 ? -31.533 1.740 18.146 1.00 48.28 957 PRO A N 1
ATOM 7654 C CA . PRO A 1 957 ? -31.492 0.277 17.763 1.00 48.28 957 PRO A CA 1
ATOM 7655 C C . PRO A 1 957 ? -31.702 -0.801 18.915 1.00 48.28 957 PRO A C 1
ATOM 7657 O O . PRO A 1 957 ? -31.685 -0.436 20.086 1.00 48.28 957 PRO A O 1
ATOM 7660 N N . GLY A 1 958 ? -31.791 -2.141 18.663 1.00 22.70 958 GLY A N 1
ATOM 7661 C CA . GLY A 1 958 ? -31.681 -3.165 19.760 1.00 22.70 958 GLY A CA 1
ATOM 7662 C C . GLY A 1 958 ? -32.045 -4.674 19.547 1.00 22.70 958 GLY A C 1
ATOM 7663 O O . GLY A 1 958 ? -33.135 -4.998 19.100 1.00 22.70 958 GLY A O 1
ATOM 7664 N N . THR A 1 959 ? -31.118 -5.566 19.955 1.00 21.58 959 THR A N 1
ATOM 7665 C CA . THR A 1 959 ? -31.049 -7.069 20.114 1.00 21.58 959 THR A CA 1
ATOM 7666 C C . THR A 1 959 ? -31.908 -7.691 21.271 1.00 21.58 959 THR A C 1
ATOM 7668 O O . THR A 1 959 ? -32.536 -6.870 21.935 1.00 21.58 959 THR A O 1
ATOM 7671 N N . PRO A 1 960 ? -31.928 -9.032 21.628 1.00 34.97 960 PRO A N 1
ATOM 7672 C CA . PRO A 1 960 ? -30.977 -10.150 21.334 1.00 34.97 960 PRO A CA 1
ATOM 7673 C C . PRO A 1 960 ? -31.459 -11.632 21.105 1.00 34.97 960 PRO A C 1
ATOM 7675 O O . PRO A 1 960 ? -32.534 -12.056 21.499 1.00 34.97 960 PRO A O 1
ATOM 7678 N N . LYS A 1 961 ? -30.511 -12.409 20.540 1.00 26.52 961 LYS A N 1
ATOM 7679 C CA . LYS A 1 961 ? -30.166 -13.866 20.563 1.00 26.52 961 LYS A CA 1
ATOM 7680 C C . LYS A 1 961 ? -31.002 -14.943 21.306 1.00 26.52 961 LYS A C 1
ATOM 7682 O O . LYS A 1 961 ? -31.132 -14.884 22.524 1.00 26.52 961 LYS A O 1
ATOM 7687 N N . LEU A 1 962 ? -31.213 -16.071 20.607 1.00 23.70 962 LEU A N 1
ATOM 7688 C CA . LEU A 1 962 ? -30.447 -17.353 20.703 1.00 23.70 962 LEU A CA 1
ATOM 7689 C C . LEU A 1 962 ? -30.615 -18.124 19.355 1.00 23.70 962 LEU A C 1
ATOM 7691 O O . LEU A 1 962 ? -31.394 -17.648 18.532 1.00 23.70 962 LEU A O 1
ATOM 7695 N N . GLY A 1 963 ? -29.934 -19.224 18.989 1.00 24.27 963 GLY A N 1
ATOM 7696 C CA . GLY A 1 963 ? -28.852 -20.038 19.589 1.00 24.27 963 GLY A CA 1
ATOM 7697 C C . GLY A 1 963 ? -27.995 -20.719 18.483 1.00 24.27 963 GLY A C 1
ATOM 7698 O O . GLY A 1 963 ? -27.825 -20.096 17.438 1.00 24.27 963 GLY A O 1
ATOM 7699 N N . ASP A 1 964 ? -27.490 -21.951 18.678 1.00 28.83 964 ASP A N 1
ATOM 7700 C CA . ASP A 1 964 ? -26.589 -22.679 17.741 1.00 28.83 964 ASP A CA 1
ATOM 7701 C C . ASP A 1 964 ? -27.081 -24.107 17.382 1.00 28.83 964 ASP A C 1
ATOM 7703 O O . ASP A 1 964 ? -27.653 -24.764 18.247 1.00 28.83 964 ASP A O 1
ATOM 7707 N N . GLU A 1 965 ? -26.777 -24.616 16.170 1.00 26.03 965 GLU A N 1
ATOM 7708 C CA . GLU A 1 965 ? -25.935 -25.830 15.987 1.00 26.03 965 GLU A CA 1
ATOM 7709 C C . GLU A 1 965 ? -25.465 -26.097 14.525 1.00 26.03 965 GLU A C 1
ATOM 7711 O O . GLU A 1 965 ? -26.248 -26.026 13.584 1.00 26.03 965 GLU A O 1
ATOM 7716 N N . ALA A 1 966 ? -24.163 -26.416 14.410 1.00 29.95 966 ALA A N 1
ATOM 7717 C CA . ALA A 1 966 ? -23.374 -27.141 13.385 1.00 29.95 966 ALA A CA 1
ATOM 7718 C C . ALA A 1 966 ? -23.560 -26.954 11.848 1.00 29.95 966 ALA A C 1
ATOM 7720 O O . ALA A 1 966 ? -24.604 -27.229 11.264 1.00 29.95 966 ALA A O 1
ATOM 7721 N N . ASP A 1 967 ? -22.434 -26.640 11.184 1.00 28.69 967 ASP A N 1
ATOM 7722 C CA . ASP A 1 967 ? -22.227 -26.593 9.724 1.00 28.69 967 ASP A CA 1
ATOM 7723 C C . ASP A 1 967 ? -21.989 -27.969 9.063 1.00 28.69 967 ASP A C 1
ATOM 7725 O O . ASP A 1 967 ? -21.433 -28.874 9.685 1.00 28.69 967 ASP A O 1
ATOM 7729 N N . ASP A 1 968 ? -22.231 -28.052 7.746 1.00 27.03 968 ASP A N 1
ATOM 7730 C CA . ASP A 1 968 ? -21.438 -28.902 6.838 1.00 27.03 968 ASP A CA 1
ATOM 7731 C C . ASP A 1 968 ? -21.294 -28.215 5.454 1.00 27.03 968 ASP A C 1
ATOM 7733 O O . ASP A 1 968 ? -22.278 -27.967 4.749 1.00 27.03 968 ASP A O 1
ATOM 7737 N N . GLU A 1 969 ? -20.070 -27.819 5.073 1.00 31.03 969 GLU A N 1
ATOM 7738 C CA . GLU A 1 969 ? -19.798 -27.002 3.873 1.00 31.03 969 GLU A CA 1
ATOM 7739 C C . GLU A 1 969 ? -19.618 -27.843 2.592 1.00 31.03 969 GLU A C 1
ATOM 7741 O O . GLU A 1 969 ? -18.728 -28.692 2.497 1.00 31.03 969 GLU A O 1
ATOM 7746 N N . LEU A 1 970 ? -20.354 -27.502 1.525 1.00 30.28 970 LEU A N 1
ATOM 7747 C CA . LEU A 1 970 ? -20.140 -28.035 0.171 1.00 30.28 970 LEU A CA 1
ATOM 7748 C C . LEU A 1 970 ? -19.773 -26.935 -0.839 1.00 30.28 970 LEU A C 1
ATOM 7750 O O . LEU A 1 970 ? -20.354 -25.854 -0.872 1.00 30.28 970 LEU A O 1
ATOM 7754 N N . LYS A 1 971 ? -18.767 -27.239 -1.668 1.00 27.06 971 LYS A N 1
ATOM 7755 C CA . LYS A 1 971 ? -18.062 -26.302 -2.561 1.00 27.06 971 LYS A CA 1
ATOM 7756 C C . LYS A 1 971 ? -18.903 -25.857 -3.765 1.00 27.06 971 LYS A C 1
ATOM 7758 O O . LYS A 1 971 ? -19.632 -26.654 -4.347 1.00 27.06 971 LYS A O 1
ATOM 7763 N N . GLU A 1 972 ? -18.706 -24.604 -4.181 1.00 27.11 972 GLU A N 1
ATOM 7764 C CA . GLU A 1 972 ? -19.328 -23.986 -5.362 1.00 27.11 972 GLU A CA 1
ATOM 7765 C C . GLU A 1 972 ? -19.018 -24.763 -6.669 1.00 27.11 972 GLU A C 1
ATOM 7767 O O . GLU A 1 972 ? -17.874 -25.140 -6.938 1.00 27.11 972 GLU A O 1
ATOM 7772 N N . LEU A 1 973 ? -20.053 -24.970 -7.492 1.00 28.31 973 LEU A N 1
ATOM 7773 C CA . LEU A 1 973 ? -20.038 -25.581 -8.834 1.00 28.31 973 LEU A CA 1
ATOM 7774 C C . LEU A 1 973 ? -20.572 -24.555 -9.875 1.00 28.31 973 LEU A C 1
ATOM 7776 O O . LEU A 1 973 ? -21.020 -23.482 -9.471 1.00 28.31 973 LEU A O 1
ATOM 7780 N N . PRO A 1 974 ? -20.433 -24.781 -11.202 1.00 35.81 974 PRO A N 1
ATOM 7781 C CA . PRO A 1 974 ? -20.362 -23.685 -12.176 1.00 35.81 974 PRO A CA 1
ATOM 7782 C C . PRO A 1 974 ? -21.695 -22.986 -12.494 1.00 35.81 974 PRO A C 1
ATOM 7784 O O . PRO A 1 974 ? -22.772 -23.527 -12.277 1.00 35.81 974 PRO A O 1
ATOM 7787 N N . SER A 1 975 ? -21.557 -21.782 -13.064 1.00 37.19 975 SER A N 1
ATOM 7788 C CA . SER A 1 975 ? -22.592 -20.825 -13.497 1.00 37.19 975 SER A CA 1
ATOM 7789 C C . SER A 1 975 ? -23.979 -21.400 -13.814 1.00 37.19 975 SER A C 1
ATOM 7791 O O . SER A 1 975 ? -24.123 -22.206 -14.737 1.00 37.19 975 SER A O 1
ATOM 7793 N N . GLU A 1 976 ? -25.004 -20.879 -13.133 1.00 51.53 976 GLU A N 1
ATOM 7794 C CA . GLU A 1 976 ? -26.411 -21.182 -13.408 1.00 51.53 976 GLU A CA 1
ATOM 7795 C C . GLU A 1 976 ? -26.807 -20.891 -14.866 1.00 51.53 976 GLU A C 1
ATOM 7797 O O . GLU A 1 976 ? -26.424 -19.884 -15.466 1.00 51.53 976 GLU A O 1
ATOM 7802 N N . ARG A 1 977 ? -27.624 -21.787 -15.427 1.00 60.88 977 ARG A N 1
ATOM 7803 C CA . ARG A 1 977 ? -28.245 -21.644 -16.747 1.00 60.88 977 ARG A CA 1
ATOM 7804 C C . ARG A 1 977 ? -29.416 -20.661 -16.654 1.00 60.88 977 ARG A C 1
ATOM 7806 O O . ARG A 1 977 ? -30.315 -20.862 -15.846 1.00 60.88 977 ARG A O 1
ATOM 7813 N N . ASP A 1 978 ? -29.439 -19.629 -17.496 1.00 74.88 978 ASP A N 1
ATOM 7814 C CA . ASP A 1 978 ? -30.536 -18.649 -17.518 1.00 74.88 978 ASP A CA 1
ATOM 7815 C C . ASP A 1 978 ? -31.786 -19.216 -18.219 1.00 74.88 978 ASP A C 1
ATOM 7817 O O . ASP A 1 978 ? -31.937 -19.154 -19.444 1.00 74.88 978 ASP A O 1
ATOM 7821 N N . TYR A 1 979 ? -32.701 -19.769 -17.421 1.00 77.56 979 TYR A N 1
ATOM 7822 C CA . TYR A 1 979 ? -33.972 -20.324 -17.892 1.00 77.56 979 TYR A CA 1
ATOM 7823 C C . TYR A 1 979 ? -34.938 -19.257 -18.445 1.00 77.56 979 TYR A C 1
ATOM 7825 O O . TYR A 1 979 ? -35.751 -19.569 -19.317 1.00 77.56 979 TYR A O 1
ATOM 7833 N N . ASN A 1 980 ? -34.847 -17.994 -18.012 1.00 82.50 980 ASN A N 1
ATOM 7834 C CA . ASN A 1 980 ? -35.738 -16.924 -18.484 1.00 82.50 980 ASN A CA 1
ATOM 7835 C C . ASN A 1 980 ? -35.358 -16.460 -19.901 1.00 82.50 980 ASN A C 1
ATOM 7837 O O . ASN A 1 980 ? -36.238 -16.180 -20.727 1.00 82.50 980 ASN A O 1
ATOM 7841 N N . ALA A 1 981 ? -34.061 -16.485 -20.226 1.00 78.38 981 ALA A N 1
ATOM 7842 C CA . ALA A 1 981 ? -33.545 -16.329 -21.589 1.00 78.38 981 ALA A CA 1
ATOM 7843 C C . ALA A 1 981 ? -33.824 -17.541 -22.508 1.00 78.38 981 ALA A C 1
ATOM 7845 O O . ALA A 1 981 ? -33.674 -17.439 -23.730 1.00 78.38 981 ALA A O 1
ATOM 7846 N N . GLU A 1 982 ? -34.212 -18.695 -21.956 1.00 79.75 982 GLU A N 1
ATOM 7847 C CA . GLU A 1 982 ? -34.637 -19.873 -22.726 1.00 79.75 982 GLU A CA 1
ATOM 7848 C C . GLU A 1 982 ? -36.152 -19.852 -23.003 1.00 79.75 982 GLU A C 1
ATOM 7850 O O . GLU A 1 982 ? -36.568 -20.061 -24.144 1.00 79.75 982 GLU A O 1
ATOM 7855 N N . LEU A 1 983 ? -36.971 -19.499 -22.004 1.00 79.38 983 LEU A N 1
ATOM 7856 C CA . LEU A 1 983 ? -38.432 -19.360 -22.128 1.00 79.38 983 LEU A CA 1
ATOM 7857 C C . LEU A 1 983 ? -38.855 -18.312 -23.169 1.00 79.38 983 LEU A C 1
ATOM 7859 O O . LEU A 1 983 ? -39.767 -18.566 -23.963 1.00 79.38 983 LEU A O 1
ATOM 7863 N N . SER A 1 984 ? -38.146 -17.181 -23.202 1.00 75.38 984 SER A N 1
ATOM 7864 C CA . SER A 1 984 ? -38.404 -16.036 -24.088 1.00 75.38 984 SER A CA 1
ATOM 7865 C C . SER A 1 984 ? -37.994 -16.249 -25.556 1.00 75.38 984 SER A C 1
ATOM 7867 O O . SER A 1 984 ? -38.197 -15.363 -26.390 1.00 75.38 984 SER A O 1
ATOM 7869 N N . ARG A 1 985 ? -37.444 -17.418 -25.918 1.00 78.25 985 ARG A N 1
ATOM 7870 C CA . ARG A 1 985 ? -37.084 -17.729 -27.312 1.00 78.25 985 ARG A CA 1
ATOM 7871 C C . ARG A 1 985 ? -38.334 -17.972 -28.174 1.00 78.25 985 ARG A C 1
ATOM 7873 O O . ARG A 1 985 ? -39.272 -18.646 -27.726 1.00 78.25 985 ARG A O 1
ATOM 7880 N N . PRO A 1 986 ? -38.358 -17.483 -29.430 1.00 68.94 986 PRO A N 1
ATOM 7881 C CA . PRO A 1 986 ? -39.445 -17.771 -30.357 1.00 68.94 986 PRO A CA 1
ATOM 7882 C C . PRO A 1 986 ? -39.461 -19.264 -30.715 1.00 68.94 986 PRO A C 1
ATOM 7884 O O . PRO A 1 986 ? -38.441 -19.845 -31.075 1.00 68.94 986 PRO A O 1
ATOM 7887 N N . SER A 1 987 ? -40.634 -19.885 -30.613 1.00 68.44 987 SER A N 1
ATOM 7888 C CA . SER A 1 987 ? -40.898 -21.279 -30.990 1.00 68.44 987 SER A CA 1
ATOM 7889 C C . SER A 1 987 ? -42.368 -21.407 -31.398 1.00 68.44 987 SER A C 1
ATOM 7891 O O . SER A 1 987 ? -43.195 -20.601 -30.968 1.00 68.44 987 SER A O 1
ATOM 7893 N N . ALA A 1 988 ? -42.678 -22.390 -32.247 1.00 61.44 988 ALA A N 1
ATOM 7894 C CA . ALA A 1 988 ? -43.977 -22.549 -32.902 1.00 61.44 988 ALA A CA 1
ATOM 7895 C C . ALA A 1 988 ? -45.146 -22.865 -31.946 1.00 61.44 988 ALA A C 1
ATOM 7897 O O . ALA A 1 988 ? -46.297 -22.620 -32.296 1.00 61.44 988 ALA A O 1
ATOM 7898 N N . SER A 1 989 ? -44.875 -23.383 -30.743 1.00 70.06 989 SER A N 1
ATOM 7899 C CA . SER A 1 989 ? -45.882 -23.558 -29.689 1.00 70.06 989 SER A CA 1
ATOM 7900 C C . SER A 1 989 ? -45.837 -22.402 -28.689 1.00 70.06 989 SER A C 1
ATOM 7902 O O . SER A 1 989 ? -44.758 -21.957 -28.301 1.00 70.06 989 SER A O 1
ATOM 7904 N N . ALA A 1 990 ? -46.994 -21.965 -28.184 1.00 69.44 990 ALA A N 1
ATOM 7905 C CA . ALA A 1 990 ? -47.058 -21.067 -27.022 1.00 69.44 990 ALA A CA 1
ATOM 7906 C C . ALA A 1 990 ? -46.884 -21.812 -25.678 1.00 69.44 990 ALA A C 1
ATOM 7908 O O . ALA A 1 990 ? -46.645 -21.190 -24.643 1.00 69.44 990 ALA A O 1
ATOM 7909 N N . ILE A 1 991 ? -46.972 -23.149 -25.703 1.00 82.06 991 ILE A N 1
ATOM 7910 C CA . ILE A 1 991 ? -46.702 -24.018 -24.554 1.00 82.06 991 ILE A CA 1
ATOM 7911 C C . ILE A 1 991 ? -45.182 -24.226 -24.410 1.00 82.06 991 ILE A C 1
ATOM 7913 O O . ILE A 1 991 ? -44.485 -24.501 -25.397 1.00 82.06 991 ILE A O 1
ATOM 7917 N N . ARG A 1 992 ? -44.671 -24.095 -23.182 1.00 82.81 992 ARG A N 1
ATOM 7918 C CA . ARG A 1 992 ? -43.272 -24.279 -22.760 1.00 82.81 992 ARG A CA 1
ATOM 7919 C C . ARG A 1 992 ? -43.216 -25.309 -21.627 1.00 82.81 992 ARG A C 1
ATOM 7921 O O . ARG A 1 992 ? -43.983 -25.211 -20.675 1.00 82.81 992 ARG A O 1
ATOM 7928 N N . LYS A 1 993 ? -42.286 -26.265 -21.710 1.00 81.19 993 LYS A N 1
ATOM 7929 C CA . LYS A 1 993 ? -42.036 -27.282 -20.669 1.00 81.19 993 LYS A CA 1
ATOM 7930 C C . LYS A 1 993 ? -40.555 -27.277 -20.251 1.00 81.19 993 LYS A C 1
ATOM 7932 O O . LYS A 1 993 ? -39.796 -28.118 -20.728 1.00 81.19 993 LYS A O 1
ATOM 7937 N N . PRO A 1 994 ? -40.104 -26.285 -19.459 1.00 78.19 994 PRO A N 1
ATOM 7938 C CA . PRO A 1 994 ? -38.698 -26.140 -19.078 1.00 78.19 994 PRO A CA 1
ATOM 7939 C C . PRO A 1 994 ? -38.256 -27.229 -18.087 1.00 78.19 994 PRO A C 1
ATOM 7941 O O . PRO A 1 994 ? -38.893 -27.448 -17.059 1.00 78.19 994 PRO A O 1
ATOM 7944 N N . SER A 1 995 ? -37.125 -27.883 -18.353 1.00 69.44 995 SER A N 1
ATOM 7945 C CA . SER A 1 995 ? -36.519 -28.847 -17.430 1.00 69.44 995 SER A CA 1
ATOM 7946 C C . SER A 1 995 ? -35.588 -28.141 -16.434 1.00 69.44 995 SER A C 1
ATOM 7948 O O . SER A 1 995 ? -34.410 -27.936 -16.724 1.00 69.44 995 SER A O 1
ATOM 7950 N N . PHE A 1 996 ? -36.086 -27.818 -15.237 1.00 68.25 996 PHE A N 1
ATOM 7951 C CA . PHE A 1 996 ? -35.297 -27.240 -14.130 1.00 68.25 996 PHE A CA 1
ATOM 7952 C C . PHE A 1 996 ? -34.328 -28.243 -13.454 1.00 68.25 996 PHE A C 1
ATOM 7954 O O . PHE A 1 996 ? -33.916 -28.049 -12.317 1.00 68.25 996 PHE A O 1
ATOM 7961 N N . SER A 1 997 ? -33.924 -29.316 -14.142 1.00 67.12 997 SER A N 1
ATOM 7962 C CA . SER A 1 997 ? -33.183 -30.454 -13.569 1.00 67.12 997 SER A CA 1
ATOM 7963 C C . SER A 1 997 ? -31.764 -30.135 -13.075 1.00 67.12 997 SER A C 1
ATOM 7965 O O . SER A 1 997 ? -31.139 -30.984 -12.448 1.00 67.12 997 SER A O 1
ATOM 7967 N N . ALA A 1 998 ? -31.240 -28.945 -13.380 1.00 62.09 998 ALA A N 1
ATOM 7968 C CA . ALA A 1 998 ? -29.946 -28.450 -12.902 1.00 62.09 998 ALA A CA 1
ATOM 7969 C C . ALA A 1 998 ? -30.070 -27.200 -12.005 1.00 62.09 998 ALA A C 1
ATOM 7971 O O . ALA A 1 998 ? -29.056 -26.601 -11.656 1.00 62.09 998 ALA A O 1
ATOM 7972 N N . ALA A 1 999 ? -31.292 -26.772 -11.668 1.00 69.44 999 ALA A N 1
ATOM 7973 C CA . ALA A 1 999 ? -31.552 -25.636 -10.785 1.00 69.44 999 ALA A CA 1
ATOM 7974 C C . ALA A 1 999 ? -31.902 -26.112 -9.369 1.00 69.44 999 ALA A C 1
ATOM 7976 O O . ALA A 1 999 ? -32.483 -27.181 -9.195 1.00 69.44 999 ALA A O 1
ATOM 7977 N N . ARG A 1 1000 ? -31.598 -25.290 -8.358 1.00 76.19 1000 ARG A N 1
ATOM 7978 C CA . ARG A 1 1000 ? -32.040 -25.518 -6.968 1.00 76.19 1000 ARG A CA 1
ATOM 7979 C C . ARG A 1 1000 ? -33.293 -24.708 -6.604 1.00 76.19 1000 ARG A C 1
ATOM 7981 O O . ARG A 1 1000 ? -33.944 -25.015 -5.611 1.00 76.19 1000 ARG A O 1
ATOM 7988 N N . THR A 1 1001 ? -33.626 -23.695 -7.399 1.00 82.31 1001 THR A N 1
ATOM 7989 C CA . THR A 1 1001 ? -34.762 -22.782 -7.211 1.00 82.31 1001 THR A CA 1
ATOM 7990 C C . THR A 1 1001 ? -35.544 -22.621 -8.517 1.00 82.31 1001 THR A C 1
ATOM 7992 O O . THR A 1 1001 ? -34.997 -22.788 -9.610 1.00 82.31 1001 THR A O 1
ATOM 7995 N N . ILE A 1 1002 ? -36.828 -22.275 -8.413 1.00 84.75 1002 ILE A N 1
ATOM 7996 C CA . ILE A 1 1002 ? -37.698 -21.984 -9.560 1.00 84.75 1002 ILE A CA 1
ATOM 7997 C C . ILE A 1 1002 ? -37.974 -20.478 -9.570 1.00 84.75 1002 ILE A C 1
ATOM 7999 O O . ILE A 1 1002 ? -38.681 -19.955 -8.710 1.00 84.75 1002 ILE A O 1
ATOM 8003 N N . GLY A 1 1003 ? -37.388 -19.770 -10.537 1.00 87.31 1003 GLY A N 1
ATOM 8004 C CA . GLY A 1 1003 ? -37.538 -18.323 -10.711 1.00 87.31 1003 GLY A CA 1
ATOM 8005 C C . GLY A 1 1003 ? -37.974 -17.969 -12.126 1.00 87.31 1003 GLY A C 1
ATOM 8006 O O . GLY A 1 1003 ? -37.133 -17.886 -13.022 1.00 87.31 1003 GLY A O 1
ATOM 8007 N N . ILE A 1 1004 ? -39.277 -17.758 -12.331 1.00 88.62 1004 ILE A N 1
ATOM 8008 C CA . ILE A 1 1004 ? -39.848 -17.382 -13.633 1.00 88.62 1004 ILE A CA 1
ATOM 8009 C C . ILE A 1 1004 ? -40.148 -15.884 -13.615 1.00 88.62 1004 ILE A C 1
ATOM 8011 O O . ILE A 1 1004 ? -40.932 -15.406 -12.791 1.00 88.62 1004 ILE A O 1
ATOM 8015 N N . SER A 1 1005 ? -39.547 -15.135 -14.538 1.00 91.44 1005 SER A N 1
ATOM 8016 C CA . SER A 1 1005 ? -39.742 -13.691 -14.618 1.00 91.44 1005 SER A CA 1
ATOM 8017 C C . SER A 1 1005 ? -39.798 -13.139 -16.038 1.00 91.44 1005 SER A C 1
ATOM 8019 O O . SER A 1 1005 ? -39.268 -13.728 -16.983 1.00 91.44 1005 SER A O 1
ATOM 8021 N N . HIS A 1 1006 ? -40.454 -11.982 -16.177 1.00 89.31 1006 HIS A N 1
ATOM 8022 C CA . HIS A 1 1006 ? -40.516 -11.181 -17.408 1.00 89.31 1006 HIS A CA 1
ATOM 8023 C C . HIS A 1 1006 ? -41.101 -11.916 -18.631 1.00 89.31 1006 HIS A C 1
ATOM 8025 O O . HIS A 1 1006 ? -40.678 -11.681 -19.764 1.00 89.31 1006 HIS A O 1
ATOM 8031 N N . GLN A 1 1007 ? -42.077 -12.804 -18.417 1.00 88.62 1007 GLN A N 1
ATOM 8032 C CA . GLN A 1 1007 ? -42.733 -13.567 -19.485 1.00 88.62 1007 GLN A CA 1
ATOM 8033 C C . GLN A 1 1007 ? -44.100 -12.970 -19.842 1.00 88.62 1007 GLN A C 1
ATOM 8035 O O . GLN A 1 1007 ? -44.838 -12.515 -18.966 1.00 88.62 1007 GLN A O 1
ATOM 8040 N N . THR A 1 1008 ? -44.460 -13.017 -21.129 1.00 89.88 1008 THR A N 1
ATOM 8041 C CA . THR A 1 1008 ? -45.759 -12.528 -21.621 1.00 89.88 1008 THR A CA 1
ATOM 8042 C C . THR A 1 1008 ? -46.391 -13.501 -22.614 1.00 89.88 1008 THR A C 1
ATOM 8044 O O . THR A 1 1008 ? -45.695 -14.003 -23.496 1.00 89.88 1008 THR A O 1
ATOM 8047 N N . GLY A 1 1009 ? -47.693 -13.772 -22.485 1.00 86.88 1009 GLY A N 1
ATOM 8048 C CA . GLY A 1 1009 ? -48.449 -14.580 -23.454 1.00 86.88 1009 GLY A CA 1
ATOM 8049 C C . GLY A 1 1009 ? -48.056 -16.063 -23.550 1.00 86.88 1009 GLY A C 1
ATOM 8050 O O . GLY A 1 1009 ? -48.323 -16.684 -24.580 1.00 86.88 1009 GLY A O 1
ATOM 8051 N N . LEU A 1 1010 ? -47.394 -16.629 -22.534 1.00 88.94 1010 LEU A N 1
ATOM 8052 C CA . LEU A 1 1010 ? -46.888 -18.010 -22.540 1.00 88.94 1010 LEU A CA 1
ATOM 8053 C C . LEU A 1 1010 ? -47.698 -18.935 -21.628 1.00 88.94 1010 LEU A C 1
ATOM 8055 O O . LEU A 1 1010 ? -48.181 -18.524 -20.575 1.00 88.94 1010 LEU A O 1
ATOM 8059 N N . HIS A 1 1011 ? -47.770 -20.212 -22.006 1.00 90.06 1011 HIS A N 1
ATOM 8060 C CA . HIS A 1 1011 ? -48.294 -21.283 -21.162 1.00 90.06 1011 HIS A CA 1
ATOM 8061 C C . HIS A 1 1011 ? -47.129 -22.177 -20.710 1.00 90.06 1011 HIS A C 1
ATOM 8063 O O . HIS A 1 1011 ? -46.560 -22.924 -21.502 1.00 90.06 1011 HIS A O 1
ATOM 8069 N N . ILE A 1 1012 ? -46.730 -22.067 -19.447 1.00 89.81 1012 ILE A N 1
ATOM 8070 C CA . ILE A 1 1012 ? -45.564 -22.734 -18.864 1.00 89.81 1012 ILE A CA 1
ATOM 8071 C C . ILE A 1 1012 ? -46.050 -23.867 -17.958 1.00 89.81 1012 ILE A C 1
ATOM 8073 O O . ILE A 1 1012 ? -46.733 -23.610 -16.975 1.00 89.81 1012 ILE A O 1
ATOM 8077 N N . ILE A 1 1013 ? -45.677 -25.108 -18.268 1.00 87.56 1013 ILE A N 1
ATOM 8078 C CA . ILE A 1 1013 ? -46.027 -26.292 -17.468 1.00 87.56 1013 ILE A CA 1
ATOM 8079 C C . ILE A 1 1013 ? -44.731 -26.933 -16.978 1.00 87.56 1013 ILE A C 1
ATOM 8081 O O . ILE A 1 1013 ? -43.890 -27.327 -17.795 1.00 87.56 1013 ILE A O 1
ATOM 8085 N N . LEU A 1 1014 ? -44.552 -27.042 -15.662 1.00 84.69 1014 LEU A N 1
ATOM 8086 C CA . LEU A 1 1014 ? -43.359 -27.656 -15.085 1.00 84.69 1014 LEU A CA 1
ATOM 8087 C C . LEU A 1 1014 ? -43.463 -29.194 -15.101 1.00 84.69 1014 LEU A C 1
ATOM 8089 O O . LEU A 1 1014 ? -44.422 -29.746 -14.565 1.00 84.69 1014 LEU A O 1
ATOM 8093 N N . PRO A 1 1015 ? -42.493 -29.917 -15.693 1.00 82.12 1015 PRO A N 1
ATOM 8094 C CA . PRO A 1 1015 ? -42.436 -31.375 -15.609 1.00 82.12 1015 PRO A CA 1
ATOM 8095 C C . PRO A 1 1015 ? -42.035 -31.839 -14.199 1.00 82.12 1015 PRO A C 1
ATOM 8097 O O . PRO A 1 1015 ? -41.387 -31.101 -13.458 1.00 82.12 1015 PRO A O 1
ATOM 8100 N N . SER A 1 1016 ? -42.318 -33.101 -13.860 1.00 78.12 1016 SER A N 1
ATOM 8101 C CA . SER A 1 1016 ? -41.931 -33.719 -12.576 1.00 78.12 1016 SER A CA 1
ATOM 8102 C C . SER A 1 1016 ? -40.427 -33.631 -12.275 1.00 78.12 1016 SER A C 1
ATOM 8104 O O . SER A 1 1016 ? -40.036 -33.486 -11.121 1.00 78.12 1016 SER A O 1
ATOM 8106 N N . SER A 1 1017 ? -39.567 -33.582 -13.301 1.00 73.44 1017 SER A N 1
ATOM 8107 C CA . SER A 1 1017 ? -38.122 -33.346 -13.144 1.00 73.44 1017 SER A CA 1
ATOM 8108 C C . SER A 1 1017 ? -37.757 -32.000 -12.494 1.00 73.44 1017 SER A C 1
ATOM 8110 O O . SER A 1 1017 ? -36.591 -31.786 -12.168 1.00 73.44 1017 SER A O 1
ATOM 8112 N N . ALA A 1 1018 ? -38.709 -31.071 -12.342 1.00 74.00 1018 ALA A N 1
ATOM 8113 C CA . ALA A 1 1018 ? -38.525 -29.810 -11.625 1.00 74.00 1018 ALA A CA 1
ATOM 8114 C C . ALA A 1 1018 ? -38.694 -29.935 -10.094 1.00 74.00 1018 ALA A C 1
ATOM 8116 O O . ALA A 1 1018 ? -38.371 -28.981 -9.390 1.00 74.00 1018 ALA A O 1
ATOM 8117 N N . ALA A 1 1019 ? -39.128 -31.087 -9.560 1.00 75.69 1019 ALA A N 1
ATOM 8118 C CA . ALA A 1 1019 ? -39.293 -31.305 -8.114 1.00 75.69 1019 ALA A CA 1
ATOM 8119 C C . ALA A 1 1019 ? -37.995 -31.062 -7.312 1.00 75.69 1019 ALA A C 1
ATOM 8121 O O . ALA A 1 1019 ? -38.036 -30.555 -6.193 1.00 75.69 1019 ALA A O 1
ATOM 8122 N N . MET A 1 1020 ? -36.830 -31.319 -7.920 1.00 72.44 1020 MET A N 1
ATOM 8123 C CA . MET A 1 1020 ? -35.505 -31.062 -7.329 1.00 72.44 1020 MET A CA 1
ATOM 8124 C C . MET A 1 1020 ? -35.175 -29.567 -7.141 1.00 72.44 1020 MET A C 1
ATOM 8126 O O . MET A 1 1020 ? -34.257 -29.234 -6.392 1.00 72.44 1020 MET A O 1
ATOM 8130 N N . ALA A 1 1021 ? -35.910 -28.665 -7.802 1.00 71.94 1021 ALA A N 1
ATOM 8131 C CA . ALA A 1 1021 ? -35.685 -27.216 -7.787 1.00 71.94 1021 ALA A CA 1
ATOM 8132 C C . ALA A 1 1021 ? -36.634 -26.459 -6.829 1.00 71.94 1021 ALA A C 1
ATOM 8134 O O . ALA A 1 1021 ? -36.759 -25.236 -6.895 1.00 71.94 1021 ALA A O 1
ATOM 8135 N N . THR A 1 1022 ? -37.321 -27.169 -5.932 1.00 79.44 1022 THR A N 1
ATOM 8136 C CA . THR A 1 1022 ? -38.372 -26.624 -5.050 1.00 79.44 1022 THR A CA 1
ATOM 8137 C C . THR A 1 1022 ? -37.855 -25.897 -3.801 1.00 79.44 1022 THR A C 1
ATOM 8139 O O . THR A 1 1022 ? -38.655 -25.470 -2.972 1.00 79.44 1022 THR A O 1
ATOM 8142 N N . ALA A 1 1023 ? -36.541 -25.669 -3.648 1.00 78.62 1023 ALA A N 1
ATOM 8143 C CA . ALA A 1 1023 ? -35.994 -25.034 -2.438 1.00 78.62 1023 ALA A CA 1
ATOM 8144 C C . ALA A 1 1023 ? -36.454 -23.573 -2.242 1.00 78.62 1023 ALA A C 1
ATOM 8146 O O . ALA A 1 1023 ? -36.456 -23.071 -1.120 1.00 78.62 1023 ALA A O 1
ATOM 8147 N N . SER A 1 1024 ? -36.848 -22.886 -3.320 1.00 80.31 1024 SER A N 1
ATOM 8148 C CA . SER A 1 1024 ? -37.553 -21.600 -3.275 1.00 80.31 1024 SER A CA 1
ATOM 8149 C C . SER A 1 1024 ? -38.274 -21.343 -4.600 1.00 80.31 1024 SER A C 1
ATOM 8151 O O . SER A 1 1024 ? -37.725 -21.645 -5.665 1.00 80.31 1024 SER A O 1
ATOM 8153 N N . GLY A 1 1025 ? -39.486 -20.783 -4.534 1.00 85.88 1025 GLY A N 1
ATOM 8154 C CA . GLY A 1 1025 ? -40.272 -20.375 -5.699 1.00 85.88 1025 GLY A CA 1
ATOM 8155 C C . GLY A 1 1025 ? -40.399 -18.852 -5.811 1.00 85.88 1025 GLY A C 1
ATOM 8156 O O . GLY A 1 1025 ? -40.700 -18.167 -4.830 1.00 85.88 1025 GLY A O 1
ATOM 8157 N N . SER A 1 1026 ? -40.227 -18.309 -7.018 1.00 91.62 1026 SER A N 1
ATOM 8158 C CA . SER A 1 1026 ? -40.505 -16.899 -7.316 1.00 91.62 1026 SER A CA 1
ATOM 8159 C C . SER A 1 1026 ? -41.110 -16.698 -8.710 1.00 91.62 1026 SER A C 1
ATOM 8161 O O . SER A 1 1026 ? -40.611 -17.225 -9.705 1.00 91.62 1026 SER A O 1
ATOM 8163 N N . LEU A 1 1027 ? -42.186 -15.910 -8.769 1.00 92.75 1027 LEU A N 1
ATOM 8164 C CA . LEU A 1 1027 ? -42.880 -15.501 -9.991 1.00 92.75 1027 LEU A CA 1
ATOM 8165 C C . LEU A 1 1027 ? -42.953 -13.970 -10.018 1.00 92.75 1027 LEU A C 1
ATOM 8167 O O . LEU A 1 1027 ? -43.544 -13.373 -9.117 1.00 92.75 1027 LEU A O 1
ATOM 8171 N N . ILE A 1 1028 ? -42.317 -13.324 -11.000 1.00 93.62 1028 ILE A N 1
ATOM 8172 C CA . ILE A 1 1028 ? -42.154 -11.858 -11.010 1.00 93.62 1028 ILE A CA 1
ATOM 8173 C C . ILE A 1 1028 ? -42.420 -11.276 -12.402 1.00 93.62 1028 ILE A C 1
ATOM 8175 O O . ILE A 1 1028 ? -41.765 -11.671 -13.364 1.00 93.62 1028 ILE A O 1
ATOM 8179 N N . ASN A 1 1029 ? -43.288 -10.265 -12.506 1.00 92.19 1029 ASN A N 1
ATOM 8180 C CA . ASN A 1 1029 ? -43.540 -9.527 -13.751 1.00 92.19 1029 ASN A CA 1
ATOM 8181 C C . ASN A 1 1029 ? -44.015 -10.456 -14.888 1.00 92.19 1029 ASN A C 1
ATOM 8183 O O . ASN A 1 1029 ? -43.291 -10.715 -15.855 1.00 92.19 1029 ASN A O 1
ATOM 8187 N N . LEU A 1 1030 ? -45.221 -11.008 -14.721 1.00 92.81 1030 LEU A N 1
ATOM 8188 C CA . LEU A 1 1030 ? -45.874 -11.913 -15.676 1.00 92.81 1030 LEU A CA 1
ATOM 8189 C C . LEU A 1 1030 ? -47.153 -11.262 -16.217 1.00 92.81 1030 LEU A C 1
ATOM 8191 O O . LEU A 1 1030 ? -47.917 -10.669 -15.457 1.00 92.81 1030 LEU A O 1
ATOM 8195 N N . THR A 1 1031 ? -47.411 -11.355 -17.524 1.00 92.62 1031 THR A N 1
ATOM 8196 C CA . THR A 1 1031 ? -48.623 -10.765 -18.128 1.00 92.62 1031 THR A CA 1
ATOM 8197 C C . THR A 1 1031 ? -49.249 -11.669 -19.185 1.00 92.62 1031 THR A C 1
ATOM 8199 O O . THR A 1 1031 ? -48.590 -12.031 -20.160 1.00 92.62 1031 THR A O 1
ATOM 8202 N N . GLY A 1 1032 ? -50.535 -12.004 -19.044 1.00 91.50 1032 GLY A N 1
ATOM 8203 C CA . GLY A 1 1032 ? -51.220 -12.871 -20.011 1.00 91.50 1032 GLY A CA 1
ATOM 8204 C C . GLY A 1 1032 ? -50.682 -14.306 -20.029 1.00 91.50 1032 GLY A C 1
ATOM 8205 O O . GLY A 1 1032 ? -50.657 -14.926 -21.091 1.00 91.50 1032 GLY A O 1
ATOM 8206 N N . CYS A 1 1033 ? -50.167 -14.803 -18.902 1.00 92.19 1033 CYS A N 1
ATOM 8207 C CA . CYS A 1 1033 ? -49.497 -16.100 -18.816 1.00 92.19 1033 CYS A CA 1
ATOM 8208 C C . CYS A 1 1033 ? -50.355 -17.147 -18.097 1.00 92.19 1033 CYS A C 1
ATOM 8210 O O . CYS A 1 1033 ? -51.158 -16.825 -17.224 1.00 92.19 1033 CYS A O 1
ATOM 8212 N N . ILE A 1 1034 ? -50.128 -18.415 -18.429 1.00 92.19 1034 ILE A N 1
ATOM 8213 C CA . ILE A 1 1034 ? -50.615 -19.566 -17.663 1.00 92.19 1034 ILE A CA 1
ATOM 8214 C C . ILE A 1 1034 ? -49.381 -20.276 -17.110 1.00 92.19 1034 ILE A C 1
ATOM 8216 O O . ILE A 1 1034 ? -48.477 -20.592 -17.883 1.00 92.19 1034 ILE A O 1
ATOM 8220 N N . VAL A 1 1035 ? -49.307 -20.500 -15.800 1.00 92.38 1035 VAL A N 1
ATOM 8221 C CA . VAL A 1 1035 ? -48.171 -21.179 -15.156 1.00 92.38 1035 VAL A CA 1
ATOM 8222 C C . VAL A 1 1035 ? -48.690 -22.310 -14.279 1.00 92.38 1035 VAL A C 1
ATOM 8224 O O . VAL A 1 1035 ? -49.443 -22.050 -13.346 1.00 92.38 1035 VAL A O 1
ATOM 8227 N N . ASP A 1 1036 ? -48.264 -23.541 -14.558 1.00 90.19 1036 ASP A N 1
ATOM 8228 C CA . ASP A 1 1036 ? -48.600 -24.730 -13.772 1.00 90.19 1036 ASP A CA 1
ATOM 8229 C C . ASP A 1 1036 ? -47.349 -25.342 -13.121 1.00 90.19 1036 ASP A C 1
ATOM 8231 O O . ASP A 1 1036 ? -46.417 -25.797 -13.796 1.00 90.19 1036 ASP A O 1
ATOM 8235 N N . MET A 1 1037 ? -47.346 -25.325 -11.787 1.00 88.94 1037 MET A N 1
ATOM 8236 C CA . MET A 1 1037 ? -46.326 -25.868 -10.887 1.00 88.94 1037 MET A CA 1
ATOM 8237 C C . MET A 1 1037 ? -46.899 -26.956 -9.954 1.00 88.94 1037 MET A C 1
ATOM 8239 O O . MET A 1 1037 ? -46.246 -27.353 -8.986 1.00 88.94 1037 MET A O 1
ATOM 8243 N N . SER A 1 1038 ? -48.106 -27.466 -10.230 1.00 84.75 1038 SER A N 1
ATOM 8244 C CA . SER A 1 1038 ? -48.744 -28.516 -9.419 1.00 84.75 1038 SER A CA 1
ATOM 8245 C C . SER A 1 1038 ? -47.970 -29.841 -9.459 1.00 84.75 1038 SER A C 1
ATOM 8247 O O . SER A 1 1038 ? -47.682 -30.420 -8.413 1.00 84.75 1038 SER A O 1
ATOM 8249 N N . ILE A 1 1039 ? -47.551 -30.276 -10.651 1.00 82.75 1039 ILE A N 1
ATOM 8250 C CA . ILE A 1 1039 ? -46.852 -31.550 -10.894 1.00 82.75 1039 ILE A CA 1
ATOM 8251 C C . ILE A 1 1039 ? -45.559 -31.709 -10.061 1.00 82.75 1039 ILE A C 1
ATOM 8253 O O . ILE A 1 1039 ? -45.412 -32.739 -9.409 1.00 82.75 1039 ILE A O 1
ATOM 8257 N N . PRO A 1 1040 ? -44.606 -30.752 -10.016 1.00 76.44 1040 PRO A N 1
ATOM 8258 C CA . PRO A 1 1040 ? -43.402 -30.909 -9.192 1.00 76.44 1040 PRO A CA 1
ATOM 8259 C C . PRO A 1 1040 ? -43.644 -30.837 -7.674 1.00 76.44 1040 PRO A C 1
ATOM 8261 O O . PRO A 1 1040 ? -42.711 -31.107 -6.924 1.00 76.44 1040 PRO A O 1
ATOM 8264 N N . THR A 1 1041 ? -44.851 -30.481 -7.211 1.00 76.31 1041 THR A N 1
ATOM 8265 C CA . THR A 1 1041 ? -45.179 -30.327 -5.777 1.00 76.31 1041 THR A CA 1
ATOM 8266 C C . THR A 1 1041 ? -46.155 -31.386 -5.240 1.00 76.31 1041 THR A C 1
ATOM 8268 O O . THR A 1 1041 ? -46.606 -31.289 -4.097 1.00 76.31 1041 THR A O 1
ATOM 8271 N N . SER A 1 1042 ? -46.489 -32.418 -6.027 1.00 70.56 1042 SER A N 1
ATOM 8272 C CA . SER A 1 1042 ? -47.418 -33.482 -5.613 1.00 70.56 1042 SER A CA 1
ATOM 8273 C C . SER A 1 1042 ? -46.778 -34.587 -4.762 1.00 70.56 1042 SER A C 1
ATOM 8275 O O . SER A 1 1042 ? -47.431 -35.108 -3.864 1.00 70.56 1042 SER A O 1
ATOM 8277 N N . GLU A 1 1043 ? -45.511 -34.935 -5.000 1.00 66.06 1043 GLU A N 1
ATOM 8278 C CA . GLU A 1 1043 ? -44.822 -36.070 -4.351 1.00 66.06 1043 GLU A CA 1
ATOM 8279 C C . GLU A 1 1043 ? -43.962 -35.628 -3.149 1.00 66.06 1043 GLU A C 1
ATOM 8281 O O . GLU A 1 1043 ? -42.760 -35.858 -3.100 1.00 66.06 1043 GLU A O 1
ATOM 8286 N N . GLY A 1 1044 ? -44.556 -34.926 -2.177 1.00 62.12 1044 GLY A N 1
ATOM 8287 C CA . GLY A 1 1044 ? -43.871 -34.520 -0.933 1.00 62.12 1044 GLY A CA 1
ATOM 8288 C C . GLY A 1 1044 ? -42.849 -33.375 -1.062 1.00 62.12 1044 GLY A C 1
ATOM 8289 O O . GLY A 1 1044 ? -42.330 -32.898 -0.055 1.00 62.12 1044 GLY A O 1
ATOM 8290 N N . HIS A 1 1045 ? -42.596 -32.880 -2.275 1.00 73.75 1045 HIS A N 1
ATOM 8291 C CA . HIS A 1 1045 ? -41.676 -31.776 -2.567 1.00 73.75 1045 HIS A CA 1
ATOM 8292 C C . HIS A 1 1045 ? -42.391 -30.408 -2.589 1.00 73.75 1045 HIS A C 1
ATOM 8294 O O . HIS A 1 1045 ? -42.477 -29.745 -3.621 1.00 73.75 1045 HIS A O 1
ATOM 8300 N N . ALA A 1 1046 ? -42.940 -29.985 -1.448 1.00 81.75 1046 ALA A N 1
ATOM 8301 C CA . ALA A 1 1046 ? -43.578 -28.671 -1.307 1.00 81.75 1046 ALA A CA 1
ATOM 8302 C C . ALA A 1 1046 ? -42.545 -27.533 -1.168 1.00 81.75 1046 ALA A C 1
ATOM 8304 O O . ALA A 1 1046 ? -41.499 -27.702 -0.539 1.00 81.75 1046 ALA A O 1
ATOM 8305 N N . PHE A 1 1047 ? -42.855 -26.343 -1.693 1.00 84.88 1047 PHE A N 1
ATOM 8306 C CA . PHE A 1 1047 ? -41.976 -25.174 -1.550 1.00 84.88 1047 PHE A CA 1
ATOM 8307 C C . PHE A 1 1047 ? -41.888 -24.711 -0.079 1.00 84.88 1047 PHE A C 1
ATOM 8309 O O . PHE A 1 1047 ? -42.930 -24.496 0.539 1.00 84.88 1047 PHE A O 1
ATOM 8316 N N . PRO A 1 1048 ? -40.697 -24.429 0.484 1.00 86.25 1048 PRO A N 1
ATOM 8317 C CA . PRO A 1 1048 ? -40.574 -23.808 1.812 1.00 86.25 1048 PRO A CA 1
ATOM 8318 C C . PRO A 1 1048 ? -41.146 -22.381 1.890 1.00 86.25 1048 PRO A C 1
ATOM 8320 O O . PRO A 1 1048 ? -41.451 -21.886 2.970 1.00 86.25 1048 PRO A O 1
ATOM 8323 N N . GLY A 1 1049 ? -41.288 -21.709 0.746 1.00 88.06 1049 GLY A N 1
ATOM 8324 C CA . GLY A 1 1049 ? -41.902 -20.390 0.622 1.00 88.06 1049 GLY A CA 1
ATOM 8325 C C . GLY A 1 1049 ? -41.970 -19.947 -0.839 1.00 88.06 1049 GLY A C 1
ATOM 8326 O O . GLY A 1 1049 ? -41.138 -20.353 -1.660 1.00 88.06 1049 GLY A O 1
ATOM 8327 N N . LEU A 1 1050 ? -42.965 -19.117 -1.159 1.00 92.62 1050 LEU A N 1
ATOM 8328 C CA . LEU A 1 1050 ? -43.259 -18.661 -2.521 1.00 92.62 1050 LEU A CA 1
ATOM 8329 C C . LEU A 1 1050 ? -43.509 -17.148 -2.545 1.00 92.62 1050 LEU A C 1
ATOM 8331 O O . LEU A 1 1050 ? -44.297 -16.628 -1.755 1.00 92.62 1050 LEU A O 1
ATOM 8335 N N . ALA A 1 1051 ? -42.872 -16.447 -3.484 1.00 94.56 1051 ALA A N 1
ATOM 8336 C CA . ALA A 1 1051 ? -43.094 -15.022 -3.722 1.00 94.56 1051 ALA A CA 1
ATOM 8337 C C . ALA A 1 1051 ? -43.694 -14.775 -5.115 1.00 94.56 1051 ALA A C 1
ATOM 8339 O O . ALA A 1 1051 ? -43.099 -15.153 -6.125 1.00 94.56 1051 ALA A O 1
ATOM 8340 N N . MET A 1 1052 ? -44.840 -14.098 -5.173 1.00 95.19 1052 MET A N 1
ATOM 8341 C CA . MET A 1 1052 ? -45.520 -13.706 -6.410 1.00 95.19 1052 MET A CA 1
ATOM 8342 C C . MET A 1 1052 ? -45.644 -12.181 -6.466 1.00 95.19 1052 MET A C 1
ATOM 8344 O O . MET A 1 1052 ? -46.208 -11.578 -5.551 1.00 95.19 1052 MET A O 1
ATOM 8348 N N . ARG A 1 1053 ? -45.080 -11.551 -7.505 1.00 95.31 1053 ARG A N 1
ATOM 8349 C CA . ARG A 1 1053 ? -45.017 -10.086 -7.643 1.00 95.31 1053 ARG A CA 1
ATOM 8350 C C . ARG A 1 1053 ? -45.337 -9.605 -9.053 1.00 95.31 1053 ARG A C 1
ATOM 8352 O O . ARG A 1 1053 ? -44.841 -10.178 -10.021 1.00 95.31 1053 ARG A O 1
ATOM 8359 N N . ASP A 1 1054 ? -46.091 -8.514 -9.153 1.00 94.06 1054 ASP A N 1
ATOM 8360 C CA . ASP A 1 1054 ? -46.361 -7.797 -10.408 1.00 94.06 1054 ASP A CA 1
ATOM 8361 C C . ASP A 1 1054 ? -46.961 -8.716 -11.499 1.00 94.06 1054 ASP A C 1
ATOM 8363 O O . ASP A 1 1054 ? -46.409 -8.862 -12.591 1.00 94.06 1054 ASP A O 1
ATOM 8367 N N . ILE A 1 1055 ? -48.067 -9.406 -11.197 1.00 94.75 1055 ILE A N 1
ATOM 8368 C CA . ILE A 1 1055 ? -48.715 -10.362 -12.118 1.00 94.75 1055 ILE A CA 1
ATOM 8369 C C . ILE A 1 1055 ? -50.042 -9.787 -12.625 1.00 94.75 1055 ILE A C 1
ATOM 8371 O O . ILE A 1 1055 ? -50.846 -9.287 -11.844 1.00 94.75 1055 ILE A O 1
ATOM 8375 N N . ASN A 1 1056 ? -50.291 -9.859 -13.934 1.00 93.50 1056 ASN A N 1
ATOM 8376 C CA . ASN A 1 1056 ? -51.482 -9.276 -14.558 1.00 93.50 1056 ASN A CA 1
ATOM 8377 C C . ASN A 1 1056 ? -52.122 -10.228 -15.591 1.00 93.50 1056 ASN A C 1
ATOM 8379 O O . ASN A 1 1056 ? -51.401 -10.903 -16.335 1.00 93.50 1056 ASN A O 1
ATOM 8383 N N . LYS A 1 1057 ? -53.460 -10.290 -15.661 1.00 93.38 1057 LYS A N 1
ATOM 8384 C CA . LYS A 1 1057 ? -54.242 -11.118 -16.611 1.00 93.38 1057 LYS A CA 1
ATOM 8385 C C . LYS A 1 1057 ? -53.743 -12.562 -16.754 1.00 93.38 1057 LYS A C 1
ATOM 8387 O O . LYS A 1 1057 ? -53.615 -13.062 -17.869 1.00 93.38 1057 LYS A O 1
ATOM 8392 N N . SER A 1 1058 ? -53.368 -13.208 -15.652 1.00 94.25 1058 SER A N 1
ATOM 8393 C CA . SER A 1 1058 ? -52.681 -14.508 -15.670 1.00 94.25 1058 SER A CA 1
ATOM 8394 C C . SER A 1 1058 ? -53.389 -15.559 -14.811 1.00 94.25 1058 SER A C 1
ATOM 8396 O O . SER A 1 1058 ? -54.084 -15.229 -13.853 1.00 94.25 1058 SER A O 1
ATOM 8398 N N . LEU A 1 1059 ? -53.182 -16.834 -15.146 1.00 93.75 1059 LEU A N 1
ATOM 8399 C CA . LEU A 1 1059 ? -53.622 -17.988 -14.360 1.00 93.75 1059 LEU A CA 1
ATOM 8400 C C . LEU A 1 1059 ? -52.392 -18.682 -13.764 1.00 93.75 1059 LEU A C 1
ATOM 8402 O O . LEU A 1 1059 ? -51.539 -19.168 -14.508 1.00 93.75 1059 LEU A O 1
ATOM 8406 N N . ILE A 1 1060 ? -52.295 -18.740 -12.437 1.00 94.25 1060 ILE A N 1
ATOM 8407 C CA . ILE A 1 1060 ? -51.154 -19.334 -11.730 1.00 94.25 1060 ILE A CA 1
ATOM 8408 C C . ILE A 1 1060 ? -51.633 -20.500 -10.861 1.00 94.25 1060 ILE A C 1
ATOM 8410 O O . ILE A 1 1060 ? -52.282 -20.290 -9.839 1.00 94.25 1060 ILE A O 1
ATOM 8414 N N . VAL A 1 1061 ? -51.259 -21.722 -11.233 1.00 93.25 1061 VAL A N 1
ATOM 8415 C CA . VAL A 1 1061 ? -51.403 -22.925 -10.405 1.00 93.25 1061 VAL A CA 1
ATOM 8416 C C . VAL A 1 1061 ? -50.062 -23.179 -9.720 1.00 93.25 1061 VAL A C 1
ATOM 8418 O O . VAL A 1 1061 ? -49.134 -23.729 -10.310 1.00 93.25 1061 VAL A O 1
ATOM 8421 N N . ALA A 1 1062 ? -49.928 -22.717 -8.478 1.00 87.38 1062 ALA A N 1
ATOM 8422 C CA . ALA A 1 1062 ? -48.654 -22.710 -7.762 1.00 87.38 1062 ALA A CA 1
ATOM 8423 C C . ALA A 1 1062 ? -48.320 -24.032 -7.049 1.00 87.38 1062 ALA A C 1
ATOM 8425 O O . ALA A 1 1062 ? -47.154 -24.273 -6.740 1.00 87.38 1062 ALA A O 1
ATOM 8426 N N . GLY A 1 1063 ? -49.321 -24.882 -6.801 1.00 86.38 1063 GLY A N 1
ATOM 8427 C CA . GLY A 1 1063 ? -49.140 -26.150 -6.095 1.00 86.38 1063 GLY A CA 1
ATOM 8428 C C . GLY A 1 1063 ? -49.004 -25.993 -4.574 1.00 86.38 1063 GLY A C 1
ATOM 8429 O O . GLY A 1 1063 ? -49.628 -25.107 -3.983 1.00 86.38 1063 GLY A O 1
ATOM 8430 N N . ARG A 1 1064 ? -48.227 -26.882 -3.937 1.00 89.56 1064 ARG A N 1
ATOM 8431 C CA . ARG A 1 1064 ? -48.067 -26.945 -2.469 1.00 89.56 1064 ARG A CA 1
ATOM 8432 C C . ARG A 1 1064 ? -46.891 -26.117 -1.949 1.00 89.56 1064 ARG A C 1
ATOM 8434 O O . ARG A 1 1064 ? -45.760 -26.248 -2.423 1.00 89.56 1064 ARG A O 1
ATOM 8441 N N . VAL A 1 1065 ? -47.149 -25.337 -0.899 1.00 89.44 1065 VAL A N 1
ATOM 8442 C CA . VAL A 1 1065 ? -46.167 -24.527 -0.166 1.00 89.44 1065 VAL A CA 1
ATOM 8443 C C . VAL A 1 1065 ? -46.254 -24.856 1.330 1.00 89.44 1065 VAL A C 1
ATOM 8445 O O . VAL A 1 1065 ? -47.278 -24.644 1.967 1.00 89.44 1065 VAL A O 1
ATOM 8448 N N . ALA A 1 1066 ? -45.169 -25.366 1.911 1.00 86.19 1066 ALA A N 1
ATOM 8449 C CA . ALA A 1 1066 ? -45.092 -25.743 3.327 1.00 86.19 1066 ALA A CA 1
ATOM 8450 C C . ALA A 1 1066 ? -44.926 -24.542 4.283 1.00 86.19 1066 ALA A C 1
ATOM 8452 O O . ALA A 1 1066 ? -45.057 -24.691 5.494 1.00 86.19 1066 ALA A O 1
ATOM 8453 N N . GLY A 1 1067 ? -44.619 -23.356 3.750 1.00 85.19 1067 GLY A N 1
ATOM 8454 C CA . GLY A 1 1067 ? -44.422 -22.122 4.512 1.00 85.19 1067 GLY A CA 1
ATOM 8455 C C . GLY A 1 1067 ? -45.249 -20.942 3.981 1.00 85.19 1067 GLY A C 1
ATOM 8456 O O . GLY A 1 1067 ? -46.336 -21.149 3.435 1.00 85.19 1067 GLY A O 1
ATOM 8457 N N . PRO A 1 1068 ? -44.779 -19.693 4.160 1.00 90.25 1068 PRO A N 1
ATOM 8458 C CA . PRO A 1 1068 ? -45.542 -18.507 3.798 1.00 90.25 1068 PRO A CA 1
ATOM 8459 C C . PRO A 1 1068 ? -45.533 -18.229 2.288 1.00 90.25 1068 PRO A C 1
ATOM 8461 O O . PRO A 1 1068 ? -44.497 -18.306 1.616 1.00 90.25 1068 PRO A O 1
ATOM 8464 N N . VAL A 1 1069 ? -46.692 -17.815 1.778 1.00 94.12 1069 VAL A N 1
ATOM 8465 C CA . VAL A 1 1069 ? -46.873 -17.294 0.420 1.00 94.12 1069 VAL A CA 1
ATOM 8466 C C . VAL A 1 1069 ? -47.069 -15.783 0.482 1.00 94.12 1069 VAL A C 1
ATOM 8468 O O . VAL A 1 1069 ? -48.009 -15.289 1.107 1.00 94.12 1069 VAL A O 1
ATOM 8471 N N . HIS A 1 1070 ? -46.179 -15.048 -0.184 1.00 94.12 1070 HIS A N 1
ATOM 8472 C CA . HIS A 1 1070 ? -46.236 -13.593 -0.290 1.00 94.12 1070 HIS A CA 1
ATOM 8473 C C . HIS A 1 1070 ? -46.714 -13.177 -1.678 1.00 94.12 1070 HIS A C 1
ATOM 8475 O O . HIS A 1 1070 ? -46.037 -13.430 -2.677 1.00 94.12 1070 HIS A O 1
ATOM 8481 N N . ILE A 1 1071 ? -47.860 -12.505 -1.720 1.00 95.81 1071 ILE A N 1
ATOM 8482 C CA . ILE A 1 1071 ? -48.539 -12.059 -2.934 1.00 95.81 1071 ILE A CA 1
ATOM 8483 C C . ILE A 1 1071 ? -48.524 -10.526 -2.948 1.00 95.81 1071 ILE A C 1
ATOM 8485 O O . ILE A 1 1071 ? -48.881 -9.891 -1.954 1.00 95.81 1071 ILE A O 1
ATOM 8489 N N . THR A 1 1072 ? -48.052 -9.902 -4.028 1.00 95.69 1072 THR A N 1
ATOM 8490 C CA . THR A 1 1072 ? -47.965 -8.433 -4.116 1.00 95.69 1072 THR A CA 1
ATOM 8491 C C . THR A 1 1072 ? -48.205 -7.925 -5.535 1.00 95.69 1072 THR A C 1
ATOM 8493 O O . THR A 1 1072 ? -47.600 -8.438 -6.473 1.00 95.69 1072 THR A O 1
ATOM 8496 N N . GLY A 1 1073 ? -49.038 -6.896 -5.713 1.00 92.19 1073 GLY A N 1
ATOM 8497 C CA . GLY A 1 1073 ? -49.195 -6.239 -7.019 1.00 92.19 1073 GLY A CA 1
ATOM 8498 C C . GLY A 1 1073 ? -49.841 -7.121 -8.094 1.00 92.19 1073 GLY A C 1
ATOM 8499 O O . GLY A 1 1073 ? -49.422 -7.077 -9.250 1.00 92.19 1073 GLY A O 1
ATOM 8500 N N . ILE A 1 1074 ? -50.806 -7.975 -7.729 1.00 95.81 1074 ILE A N 1
ATOM 8501 C CA . ILE A 1 1074 ? -51.508 -8.852 -8.683 1.00 95.81 1074 ILE A CA 1
ATOM 8502 C C . ILE A 1 1074 ? -52.840 -8.233 -9.120 1.00 95.81 1074 ILE A C 1
ATOM 8504 O O . ILE A 1 1074 ? -53.595 -7.726 -8.291 1.00 95.81 1074 ILE A O 1
ATOM 8508 N N . SER A 1 1075 ? -53.137 -8.282 -10.421 1.00 94.06 1075 SER A N 1
ATOM 8509 C CA . SER A 1 1075 ? -54.359 -7.713 -11.008 1.00 94.06 1075 SER A CA 1
ATOM 8510 C C . SER A 1 1075 ? -55.041 -8.625 -12.034 1.00 94.06 1075 SER A C 1
ATOM 8512 O O . SER A 1 1075 ? -54.365 -9.325 -12.791 1.00 94.06 1075 SER A O 1
ATOM 8514 N N . ASP A 1 1076 ? -56.379 -8.621 -12.046 1.00 94.00 1076 ASP A N 1
ATOM 8515 C CA . ASP A 1 1076 ? -57.247 -9.298 -13.031 1.00 94.00 1076 ASP A CA 1
ATOM 8516 C C . ASP A 1 1076 ? -56.838 -10.768 -13.312 1.00 94.00 1076 ASP A C 1
ATOM 8518 O O . ASP A 1 1076 ? -56.749 -11.198 -14.462 1.00 94.00 1076 ASP A O 1
ATOM 8522 N N . SER A 1 1077 ? -56.493 -11.527 -12.265 1.00 94.81 1077 SER A N 1
ATOM 8523 C CA . SER A 1 1077 ? -55.805 -12.830 -12.359 1.00 94.81 1077 SER A CA 1
ATOM 8524 C C . SER A 1 1077 ? -56.443 -13.902 -11.470 1.00 94.81 1077 SER A C 1
ATOM 8526 O O . SER A 1 1077 ? -57.126 -13.585 -10.499 1.00 94.81 1077 SER A O 1
ATOM 8528 N N . ILE A 1 1078 ? -56.174 -15.175 -11.774 1.00 94.88 1078 ILE A N 1
ATOM 8529 C CA . ILE A 1 1078 ? -56.649 -16.332 -10.999 1.00 94.88 1078 ILE A CA 1
ATOM 8530 C C . ILE A 1 1078 ? -55.445 -17.064 -10.395 1.00 94.88 1078 ILE A C 1
ATOM 8532 O O . ILE A 1 1078 ? -54.478 -17.368 -11.100 1.00 94.88 1078 ILE A O 1
ATOM 8536 N N . LEU A 1 1079 ? -55.507 -17.366 -9.099 1.00 94.75 1079 LEU A N 1
ATOM 8537 C CA . LEU A 1 1079 ? -54.461 -18.057 -8.342 1.00 94.75 1079 LEU A CA 1
ATOM 8538 C C . LEU A 1 1079 ? -55.015 -19.354 -7.731 1.00 94.75 1079 LEU A C 1
ATOM 8540 O O . LEU A 1 1079 ? -56.102 -19.351 -7.161 1.00 94.75 1079 LEU A O 1
ATOM 8544 N N . VAL A 1 1080 ? -54.254 -20.446 -7.813 1.00 94.00 1080 VAL A N 1
ATOM 8545 C CA . VAL A 1 1080 ? -54.591 -21.754 -7.224 1.00 94.00 1080 VAL A CA 1
ATOM 8546 C C . VAL A 1 1080 ? -53.396 -22.252 -6.415 1.00 94.00 1080 VAL A C 1
ATOM 8548 O O . VAL A 1 1080 ? -52.321 -22.474 -6.984 1.00 94.00 1080 VAL A O 1
ATOM 8551 N N . LEU A 1 1081 ? -53.543 -22.396 -5.095 1.00 92.62 1081 LEU A N 1
ATOM 8552 C CA . LEU A 1 1081 ? -52.428 -22.752 -4.206 1.00 92.62 1081 LEU A CA 1
ATOM 8553 C C . LEU A 1 1081 ? -52.864 -23.413 -2.888 1.00 92.62 1081 LEU A C 1
ATOM 8555 O O . LEU A 1 1081 ? -53.964 -23.181 -2.389 1.00 92.62 1081 LEU A O 1
ATOM 8559 N N . VAL A 1 1082 ? -51.950 -24.194 -2.308 1.00 92.19 1082 VAL A N 1
ATOM 8560 C CA . VAL A 1 1082 ? -52.051 -24.758 -0.952 1.00 92.19 1082 VAL A CA 1
ATOM 8561 C C . VAL A 1 1082 ? -50.907 -24.192 -0.117 1.00 92.19 1082 VAL A C 1
ATOM 8563 O O . VAL A 1 1082 ? -49.754 -24.271 -0.550 1.00 92.19 1082 VAL A O 1
ATOM 8566 N N . ALA A 1 1083 ? -51.196 -23.612 1.049 1.00 91.75 1083 ALA A N 1
ATOM 8567 C CA . ALA A 1 1083 ? -50.194 -22.932 1.873 1.00 91.75 1083 ALA A CA 1
ATOM 8568 C C . ALA A 1 1083 ? -50.465 -23.043 3.379 1.00 91.75 1083 ALA A C 1
ATOM 8570 O O . ALA A 1 1083 ? -51.609 -23.151 3.802 1.00 91.75 1083 ALA A O 1
ATOM 8571 N N . HIS A 1 1084 ? -49.423 -22.926 4.207 1.00 87.50 1084 HIS A N 1
ATOM 8572 C CA . HIS A 1 1084 ? -49.612 -22.807 5.660 1.00 87.50 1084 HIS A CA 1
ATOM 8573 C C . HIS A 1 1084 ? -50.013 -21.381 6.089 1.00 87.50 1084 HIS A C 1
ATOM 8575 O O . HIS A 1 1084 ? -50.727 -21.207 7.071 1.00 87.50 1084 HIS A O 1
ATOM 8581 N N . GLN A 1 1085 ? -49.527 -20.353 5.377 1.00 90.88 1085 GLN A N 1
ATOM 8582 C CA . GLN A 1 1085 ? -49.852 -18.937 5.607 1.00 90.88 1085 GLN A CA 1
ATOM 8583 C C . GLN A 1 1085 ? -49.867 -18.174 4.278 1.00 90.88 1085 GLN A C 1
ATOM 8585 O O . GLN A 1 1085 ? -48.940 -18.315 3.477 1.00 90.88 1085 GLN A O 1
ATOM 8590 N N . VAL A 1 1086 ? -50.849 -17.293 4.071 1.00 93.69 1086 VAL A N 1
ATOM 8591 C CA . VAL A 1 1086 ? -50.942 -16.430 2.879 1.00 93.69 1086 VAL A CA 1
ATOM 8592 C C . VAL A 1 1086 ? -51.023 -14.961 3.289 1.00 93.69 1086 VAL A C 1
ATOM 8594 O O . VAL A 1 1086 ? -51.823 -14.595 4.150 1.00 93.69 1086 VAL A O 1
ATOM 8597 N N . ARG A 1 1087 ? -50.199 -14.111 2.663 1.00 94.69 1087 ARG A N 1
ATOM 8598 C CA . ARG A 1 1087 ? -50.219 -12.650 2.847 1.00 94.69 1087 ARG A CA 1
ATOM 8599 C C . ARG A 1 1087 ? -50.293 -11.936 1.504 1.00 94.69 1087 ARG A C 1
ATOM 8601 O O . ARG A 1 1087 ? -49.446 -12.169 0.638 1.00 94.69 1087 ARG A O 1
ATOM 8608 N N . ILE A 1 1088 ? -51.283 -11.064 1.352 1.00 95.38 1088 ILE A N 1
ATOM 8609 C CA . ILE A 1 1088 ? -51.636 -10.412 0.087 1.00 95.38 1088 ILE A CA 1
ATOM 8610 C C . ILE A 1 1088 ? -51.589 -8.894 0.257 1.00 95.38 1088 ILE A C 1
ATOM 8612 O O . ILE A 1 1088 ? -52.231 -8.353 1.153 1.00 95.38 1088 ILE A O 1
ATOM 8616 N N . HIS A 1 1089 ? -50.842 -8.211 -0.610 1.00 94.81 1089 HIS A N 1
ATOM 8617 C CA . HIS A 1 1089 ? -50.648 -6.759 -0.561 1.00 94.81 1089 HIS A CA 1
ATOM 8618 C C . HIS A 1 1089 ? -50.906 -6.116 -1.942 1.00 94.81 1089 HIS A C 1
ATOM 8620 O O . HIS A 1 1089 ? -50.433 -6.636 -2.951 1.00 94.81 1089 HIS A O 1
ATOM 8626 N N . ASP A 1 1090 ? -51.624 -4.988 -2.009 1.00 94.56 1090 ASP A N 1
ATOM 8627 C CA . ASP A 1 1090 ? -51.887 -4.206 -3.247 1.00 94.56 1090 ASP A CA 1
ATOM 8628 C C . ASP A 1 1090 ? -52.372 -5.064 -4.442 1.00 94.56 1090 ASP A C 1
ATOM 8630 O O . ASP A 1 1090 ? -51.797 -5.039 -5.530 1.00 94.56 1090 ASP A O 1
ATOM 8634 N N . CYS A 1 1091 ? -53.403 -5.892 -4.231 1.00 94.88 1091 CYS A N 1
ATOM 8635 C CA . CYS A 1 1091 ? -53.981 -6.772 -5.260 1.00 94.88 1091 CYS A CA 1
ATOM 8636 C C . CYS A 1 1091 ? -55.429 -6.387 -5.619 1.00 94.88 1091 CYS A C 1
ATOM 8638 O O . CYS A 1 1091 ? -56.184 -5.919 -4.763 1.00 94.88 1091 CYS A O 1
ATOM 8640 N N . LYS A 1 1092 ? -55.821 -6.543 -6.893 1.00 94.50 1092 LYS A N 1
ATOM 8641 C CA . LYS A 1 1092 ? -57.094 -6.016 -7.433 1.00 94.50 1092 LYS A CA 1
ATOM 8642 C C . LYS A 1 1092 ? -57.777 -6.991 -8.390 1.00 94.50 1092 LYS A C 1
ATOM 8644 O O . LYS A 1 1092 ? -57.138 -7.435 -9.336 1.00 94.50 1092 LYS A O 1
ATOM 8649 N N . ASN A 1 1093 ? -59.067 -7.273 -8.191 1.00 93.31 1093 ASN A N 1
ATOM 8650 C CA . ASN A 1 1093 ? -59.836 -8.223 -9.016 1.00 93.31 1093 ASN A CA 1
ATOM 8651 C C . ASN A 1 1093 ? -59.121 -9.585 -9.156 1.00 93.31 1093 ASN A C 1
ATOM 8653 O O . ASN A 1 1093 ? -58.758 -9.996 -10.260 1.00 93.31 1093 ASN A O 1
ATOM 8657 N N . VAL A 1 1094 ? -58.837 -10.249 -8.034 1.00 94.19 1094 VAL A N 1
ATOM 8658 C CA . VAL A 1 1094 ? -58.103 -11.524 -8.029 1.00 94.19 1094 VAL A CA 1
ATOM 8659 C C . VAL A 1 1094 ? -58.970 -12.619 -7.427 1.00 94.19 1094 VAL A C 1
ATOM 8661 O O . VAL A 1 1094 ? -59.469 -12.470 -6.308 1.00 94.19 1094 VAL A O 1
ATOM 8664 N N . ASP A 1 1095 ? -59.092 -13.724 -8.158 1.00 94.44 1095 ASP A N 1
ATOM 8665 C CA . ASP A 1 1095 ? -59.800 -14.922 -7.712 1.00 94.44 1095 ASP A CA 1
ATOM 8666 C C . ASP A 1 1095 ? -58.785 -15.921 -7.160 1.00 94.44 1095 ASP A C 1
ATOM 8668 O O . ASP A 1 1095 ? -57.792 -16.239 -7.820 1.00 94.44 1095 ASP A O 1
ATOM 8672 N N . ILE A 1 1096 ? -59.014 -16.407 -5.944 1.00 94.44 1096 ILE A N 1
ATOM 8673 C CA . ILE A 1 1096 ? -58.067 -17.252 -5.221 1.00 94.44 1096 ILE A CA 1
ATOM 8674 C C . ILE A 1 1096 ? -58.761 -18.539 -4.790 1.00 94.44 1096 ILE A C 1
ATOM 8676 O O . ILE A 1 1096 ? -59.604 -18.548 -3.894 1.00 94.44 1096 ILE A O 1
ATOM 8680 N N . TYR A 1 1097 ? -58.346 -19.630 -5.422 1.00 93.81 1097 TYR A N 1
ATOM 8681 C CA . TYR A 1 1097 ? -58.685 -20.995 -5.053 1.00 93.81 1097 TYR A CA 1
ATOM 8682 C C . TYR A 1 1097 ? -57.656 -21.481 -4.034 1.00 93.81 1097 TYR A C 1
ATOM 8684 O O . TYR A 1 1097 ? -56.483 -21.680 -4.373 1.00 93.81 1097 TYR A O 1
ATOM 8692 N N . LEU A 1 1098 ? -58.080 -21.621 -2.779 1.00 93.25 1098 LEU A N 1
ATOM 8693 C CA . LEU A 1 1098 ? -57.171 -21.749 -1.647 1.00 93.25 1098 LEU A CA 1
ATOM 8694 C C . LEU A 1 1098 ? -57.481 -22.969 -0.776 1.00 93.25 1098 LEU A C 1
ATOM 8696 O O . LEU A 1 1098 ? -58.631 -23.267 -0.447 1.00 93.25 1098 LEU A O 1
ATOM 8700 N N . HIS A 1 1099 ? -56.413 -23.634 -0.341 1.00 92.06 1099 HIS A N 1
ATOM 8701 C CA . HIS A 1 1099 ? -56.398 -24.386 0.910 1.00 92.06 1099 HIS A CA 1
ATOM 8702 C C . HIS A 1 1099 ? -55.355 -23.748 1.833 1.00 92.06 1099 HIS A C 1
ATOM 8704 O O . HIS A 1 1099 ? -54.202 -23.570 1.427 1.00 92.06 1099 HIS A O 1
ATOM 8710 N N . CYS A 1 1100 ? -55.776 -23.327 3.027 1.00 89.50 1100 CYS A N 1
ATOM 8711 C CA . CYS A 1 1100 ? -54.902 -22.668 3.994 1.00 89.50 1100 CYS A CA 1
ATOM 8712 C C . CYS A 1 1100 ? -55.227 -23.103 5.423 1.00 89.50 1100 CYS A C 1
ATOM 8714 O O . CYS A 1 1100 ? -56.379 -23.043 5.844 1.00 89.50 1100 CYS A O 1
ATOM 8716 N N . THR A 1 1101 ? -54.206 -23.501 6.182 1.00 87.81 1101 THR A N 1
ATOM 8717 C CA . THR A 1 1101 ? -54.342 -23.941 7.586 1.00 87.81 1101 THR A CA 1
ATOM 8718 C C . THR A 1 1101 ? -54.341 -22.786 8.593 1.00 87.81 1101 THR A C 1
ATOM 8720 O O . THR A 1 1101 ? -54.417 -23.018 9.796 1.00 87.81 1101 THR A O 1
ATOM 8723 N N . SER A 1 1102 ? -54.201 -21.546 8.120 1.00 89.12 1102 SER A N 1
ATOM 8724 C CA . SER A 1 1102 ? -54.378 -20.320 8.902 1.00 89.12 1102 SER A CA 1
ATOM 8725 C C . SER A 1 1102 ? -55.275 -19.341 8.151 1.00 89.12 1102 SER A C 1
ATOM 8727 O O . SER A 1 1102 ? -55.382 -19.419 6.926 1.00 89.12 1102 SER A O 1
ATOM 8729 N N . HIS A 1 1103 ? -55.793 -18.331 8.846 1.00 90.56 1103 HIS A N 1
ATOM 8730 C CA . HIS A 1 1103 ? -56.456 -17.191 8.210 1.00 90.56 1103 HIS A CA 1
ATOM 8731 C C . HIS A 1 1103 ? -55.549 -16.541 7.140 1.00 90.56 1103 HIS A C 1
ATOM 8733 O O . HIS A 1 1103 ? -54.379 -16.241 7.429 1.00 90.56 1103 HIS A O 1
ATOM 8739 N N . PRO A 1 1104 ? -56.040 -16.312 5.909 1.00 92.12 1104 PRO A N 1
ATOM 8740 C CA . PRO A 1 1104 ? -55.358 -15.491 4.913 1.00 92.12 1104 PRO A CA 1
ATOM 8741 C C . PRO A 1 1104 ? -55.422 -14.009 5.303 1.00 92.12 1104 PRO A C 1
ATOM 8743 O O . PRO A 1 1104 ? -56.476 -13.517 5.696 1.00 92.12 1104 PRO A O 1
ATOM 8746 N N . ILE A 1 1105 ? -54.316 -13.274 5.154 1.00 93.62 1105 ILE A N 1
ATOM 8747 C CA . ILE A 1 1105 ? -54.249 -11.845 5.511 1.00 93.62 1105 ILE A CA 1
ATOM 8748 C C . ILE A 1 1105 ? -54.173 -10.989 4.243 1.00 93.62 1105 ILE A C 1
ATOM 8750 O O . ILE A 1 1105 ? -53.305 -11.221 3.394 1.00 93.62 1105 ILE A O 1
ATOM 8754 N N . ILE A 1 1106 ? -55.024 -9.963 4.142 1.00 93.75 1106 ILE A N 1
ATOM 8755 C CA . ILE A 1 1106 ? -55.011 -8.982 3.045 1.00 93.75 1106 ILE A CA 1
ATOM 8756 C C . ILE A 1 1106 ? -54.719 -7.553 3.537 1.00 93.75 1106 ILE A C 1
ATOM 8758 O O . ILE A 1 1106 ? -55.126 -7.147 4.626 1.00 93.75 1106 ILE A O 1
ATOM 8762 N N . GLU A 1 1107 ? -54.026 -6.769 2.709 1.00 92.50 1107 GLU A N 1
ATOM 8763 C CA . GLU A 1 1107 ? -53.715 -5.354 2.941 1.00 92.50 1107 GLU A CA 1
ATOM 8764 C C . GLU A 1 1107 ? -53.731 -4.573 1.610 1.00 92.50 1107 GLU A C 1
ATOM 8766 O O . GLU A 1 1107 ? -53.197 -5.038 0.607 1.00 92.50 1107 GLU A O 1
ATOM 8771 N N . ASP A 1 1108 ? -54.334 -3.379 1.571 1.00 90.56 1108 ASP A N 1
ATOM 8772 C CA . ASP A 1 1108 ? -54.457 -2.537 0.357 1.00 90.56 1108 ASP A CA 1
ATOM 8773 C C . ASP A 1 1108 ? -55.072 -3.249 -0.872 1.00 90.56 1108 ASP A C 1
ATOM 8775 O O . ASP A 1 1108 ? -54.855 -2.845 -2.014 1.00 90.56 1108 ASP A O 1
ATOM 8779 N N . CYS A 1 1109 ? -55.849 -4.312 -0.653 1.00 92.75 1109 CYS A N 1
ATOM 8780 C CA . CYS A 1 1109 ? -56.484 -5.089 -1.717 1.00 92.75 1109 CYS A CA 1
ATOM 8781 C C . CYS A 1 1109 ? -57.932 -4.640 -1.979 1.00 92.75 1109 CYS A C 1
ATOM 8783 O O . CYS A 1 1109 ? -58.575 -4.063 -1.104 1.00 92.75 1109 CYS A O 1
ATOM 8785 N N . SER A 1 1110 ? -58.470 -4.924 -3.171 1.00 92.44 1110 SER A N 1
ATOM 8786 C CA . SER A 1 1110 ? -59.867 -4.608 -3.518 1.00 92.44 1110 SER A CA 1
ATOM 8787 C C . SER A 1 1110 ? -60.448 -5.559 -4.567 1.00 92.44 1110 SER A C 1
ATOM 8789 O O . SER A 1 1110 ? -59.834 -5.768 -5.613 1.00 92.44 1110 SER A O 1
ATOM 8791 N N . GLY A 1 1111 ? -61.662 -6.067 -4.349 1.00 90.19 1111 GLY A N 1
ATOM 8792 C CA . GLY A 1 1111 ? -62.308 -6.993 -5.288 1.00 90.19 1111 GLY A CA 1
ATOM 8793 C C . GLY A 1 1111 ? -61.693 -8.395 -5.257 1.00 90.19 1111 GLY A C 1
ATOM 8794 O O . GLY A 1 1111 ? -61.576 -9.041 -6.294 1.00 90.19 1111 GLY A O 1
ATOM 8795 N N . MET A 1 1112 ? -61.251 -8.844 -4.082 1.00 93.69 1112 MET A N 1
ATOM 8796 C CA . MET A 1 1112 ? -60.728 -10.195 -3.879 1.00 93.69 1112 MET A CA 1
ATOM 8797 C C . MET A 1 1112 ? -61.887 -11.195 -3.789 1.00 93.69 1112 MET A C 1
ATOM 8799 O O . MET A 1 1112 ? -62.878 -10.937 -3.097 1.00 93.69 1112 MET A O 1
ATOM 8803 N N . ARG A 1 1113 ? -61.770 -12.346 -4.452 1.00 93.75 1113 ARG A N 1
ATOM 8804 C CA . ARG A 1 1113 ? -62.771 -13.419 -4.385 1.00 93.75 1113 ARG A CA 1
ATOM 8805 C C . ARG A 1 1113 ? -62.103 -14.725 -3.986 1.00 93.75 1113 ARG A C 1
ATOM 8807 O O . ARG A 1 1113 ? -61.136 -15.133 -4.619 1.00 93.75 1113 ARG A O 1
ATOM 8814 N N . PHE A 1 1114 ? -62.603 -15.363 -2.936 1.00 94.19 1114 PHE A N 1
ATOM 8815 C CA . PHE A 1 1114 ? -62.048 -16.610 -2.412 1.00 94.19 1114 PHE A CA 1
ATOM 8816 C C . PHE A 1 1114 ? -62.972 -17.793 -2.718 1.00 94.19 1114 PHE A C 1
ATOM 8818 O O . PHE A 1 1114 ? -64.198 -17.664 -2.672 1.00 94.19 1114 PHE A O 1
ATOM 8825 N N . ALA A 1 1115 ? -62.368 -18.938 -3.027 1.00 92.50 1115 ALA A N 1
ATOM 8826 C CA . ALA A 1 1115 ? -63.028 -20.209 -3.305 1.00 92.50 1115 ALA A CA 1
ATOM 8827 C C . ALA A 1 1115 ? -62.215 -21.373 -2.700 1.00 92.50 1115 ALA A C 1
ATOM 8829 O O . ALA A 1 1115 ? -60.992 -21.251 -2.554 1.00 92.50 1115 ALA A O 1
ATOM 8830 N N . PRO A 1 1116 ? -62.848 -22.516 -2.379 1.00 90.50 1116 PRO A N 1
ATOM 8831 C CA . PRO A 1 1116 ? -62.124 -23.706 -1.946 1.00 90.50 1116 PRO A CA 1
ATOM 8832 C C . PRO A 1 1116 ? -61.266 -24.272 -3.090 1.00 90.50 1116 PRO A C 1
ATOM 8834 O O . PRO A 1 1116 ? -61.589 -24.115 -4.270 1.00 90.50 1116 PRO A O 1
ATOM 8837 N N . LEU A 1 1117 ? -60.168 -24.950 -2.750 1.00 88.38 1117 LEU A N 1
ATOM 8838 C CA . LEU A 1 1117 ? -59.300 -25.612 -3.729 1.00 88.38 1117 LEU A CA 1
ATOM 8839 C C . LEU A 1 1117 ? -60.067 -26.683 -4.550 1.00 88.38 1117 LEU A C 1
ATOM 8841 O O . LEU A 1 1117 ? -60.767 -27.499 -3.948 1.00 88.38 1117 LEU A O 1
ATOM 8845 N N . PRO A 1 1118 ? -59.901 -26.756 -5.890 1.00 87.12 1118 PRO A N 1
ATOM 8846 C CA . PRO A 1 1118 ? -60.512 -27.798 -6.715 1.00 87.12 1118 PRO A CA 1
ATOM 8847 C C . PRO A 1 1118 ? -60.071 -29.209 -6.314 1.00 87.12 1118 PRO A C 1
ATOM 8849 O O . PRO A 1 1118 ? -58.893 -29.447 -6.017 1.00 87.12 1118 PRO A O 1
ATOM 8852 N N . ALA A 1 1119 ? -60.998 -30.168 -6.380 1.00 81.62 1119 ALA A N 1
ATOM 8853 C CA . ALA A 1 1119 ? -60.789 -31.529 -5.885 1.00 81.62 1119 ALA A CA 1
ATOM 8854 C C . ALA A 1 1119 ? -59.616 -32.254 -6.573 1.00 81.62 1119 ALA A C 1
ATOM 8856 O O . ALA A 1 1119 ? -58.926 -33.049 -5.937 1.00 81.62 1119 ALA A O 1
ATOM 8857 N N . CYS A 1 1120 ? -59.334 -31.935 -7.841 1.00 79.31 1120 CYS A N 1
ATOM 8858 C CA . CYS A 1 1120 ? -58.218 -32.504 -8.603 1.00 79.31 1120 CYS A CA 1
ATOM 8859 C C . CYS A 1 1120 ? -56.821 -32.120 -8.082 1.00 79.31 1120 CYS A C 1
ATOM 8861 O O . CYS A 1 1120 ? -55.845 -32.774 -8.446 1.00 79.31 1120 CYS A O 1
ATOM 8863 N N . TYR A 1 1121 ? -56.707 -31.079 -7.249 1.00 82.31 1121 TYR A N 1
ATOM 8864 C CA . TYR A 1 1121 ? -55.442 -30.662 -6.637 1.00 82.31 1121 TYR A CA 1
ATOM 8865 C C . TYR A 1 1121 ? -55.317 -31.073 -5.159 1.00 82.31 1121 TYR A C 1
ATOM 8867 O O . TYR A 1 1121 ? -54.228 -30.945 -4.595 1.00 82.31 1121 TYR A O 1
ATOM 8875 N N . MET A 1 1122 ? -56.374 -31.606 -4.533 1.00 81.25 1122 MET A N 1
ATOM 8876 C CA . MET A 1 1122 ? -56.366 -32.067 -3.137 1.00 81.25 1122 MET A CA 1
ATOM 8877 C C . MET A 1 1122 ? -55.768 -33.477 -2.993 1.00 81.25 1122 MET A C 1
ATOM 8879 O O . MET A 1 1122 ? -56.106 -34.385 -3.748 1.00 81.25 1122 MET A O 1
ATOM 8883 N N . THR A 1 1123 ? -54.937 -33.692 -1.972 1.00 78.69 1123 THR A N 1
ATOM 8884 C CA . THR A 1 1123 ? -54.500 -35.027 -1.516 1.00 78.69 1123 THR A CA 1
ATOM 8885 C C . THR A 1 1123 ? -55.293 -35.473 -0.289 1.00 78.69 1123 THR A C 1
ATOM 8887 O O . THR A 1 1123 ? -55.925 -34.663 0.386 1.00 78.69 1123 THR A O 1
ATOM 8890 N N . GLU A 1 1124 ? -55.225 -36.763 0.053 1.00 73.75 1124 GLU A N 1
ATOM 8891 C CA . GLU A 1 1124 ? -55.857 -37.304 1.270 1.00 73.75 1124 GLU A CA 1
ATOM 8892 C C . GLU A 1 1124 ? -55.341 -36.647 2.567 1.00 73.75 1124 GLU A C 1
ATOM 8894 O O . GLU A 1 1124 ? -56.093 -36.523 3.529 1.00 73.75 1124 GLU A O 1
ATOM 8899 N N . SER A 1 1125 ? -54.096 -36.149 2.582 1.00 70.50 1125 SER A N 1
ATOM 8900 C CA . SER A 1 1125 ? -53.559 -35.326 3.680 1.00 70.50 1125 SER A CA 1
ATOM 8901 C C . SER A 1 1125 ? -54.312 -34.008 3.851 1.00 70.50 1125 SER A C 1
ATOM 8903 O O . SER A 1 1125 ? -54.622 -33.603 4.967 1.00 70.50 1125 SER A O 1
ATOM 8905 N N . ASP A 1 1126 ? -54.622 -33.346 2.739 1.00 75.50 1126 ASP A N 1
ATOM 8906 C CA . ASP A 1 1126 ? -55.146 -31.981 2.729 1.00 75.50 1126 ASP A CA 1
ATOM 8907 C C . ASP A 1 1126 ? -56.655 -31.988 3.024 1.00 75.50 1126 ASP A C 1
ATOM 8909 O O . ASP A 1 1126 ? -57.181 -31.042 3.604 1.00 75.50 1126 ASP A O 1
ATOM 8913 N N . LYS A 1 1127 ? -57.341 -33.098 2.709 1.00 75.12 1127 LYS A N 1
ATOM 8914 C CA . LYS A 1 1127 ? -58.721 -33.380 3.143 1.00 75.12 1127 LYS A CA 1
ATOM 8915 C C . LYS A 1 1127 ? -58.850 -33.601 4.656 1.00 75.12 1127 LYS A C 1
ATOM 8917 O O . LYS A 1 1127 ? -59.933 -33.403 5.195 1.00 75.12 1127 LYS A O 1
ATOM 8922 N N . ALA A 1 1128 ? -57.781 -34.039 5.324 1.00 71.50 1128 ALA A N 1
ATOM 8923 C CA . ALA A 1 1128 ? -57.758 -34.273 6.769 1.00 71.50 1128 ALA A CA 1
ATOM 8924 C C . ALA A 1 1128 ? -57.335 -33.033 7.582 1.00 71.50 1128 ALA A C 1
ATOM 8926 O O . ALA A 1 1128 ? -57.496 -33.020 8.802 1.00 71.50 1128 ALA A O 1
ATOM 8927 N N . ALA A 1 1129 ? -56.787 -32.007 6.926 1.00 76.31 1129 ALA A N 1
ATOM 8928 C CA . ALA A 1 1129 ? -56.372 -30.755 7.549 1.00 76.31 1129 ALA A CA 1
ATOM 8929 C C . ALA A 1 1129 ? -57.513 -29.723 7.568 1.00 76.31 1129 ALA A C 1
ATOM 8931 O O . ALA A 1 1129 ? -58.273 -29.602 6.607 1.00 76.31 1129 ALA A O 1
ATOM 8932 N N . GLU A 1 1130 ? -57.600 -28.942 8.646 1.00 79.12 1130 GLU A N 1
ATOM 8933 C CA . GLU A 1 1130 ? -58.537 -27.820 8.746 1.00 79.12 1130 GLU A CA 1
ATOM 8934 C C . GLU A 1 1130 ? -58.212 -26.756 7.682 1.00 79.12 1130 GLU A C 1
ATOM 8936 O O . GLU A 1 1130 ? -57.052 -26.374 7.512 1.00 79.12 1130 GLU A O 1
ATOM 8941 N N . ASN A 1 1131 ? -59.231 -26.297 6.950 1.00 86.38 1131 ASN A N 1
ATOM 8942 C CA . ASN A 1 1131 ? -59.082 -25.346 5.850 1.00 86.38 1131 ASN A CA 1
ATOM 8943 C C . ASN A 1 1131 ? -59.872 -24.062 6.141 1.00 86.38 1131 ASN A C 1
ATOM 8945 O O . ASN A 1 1131 ? -61.099 -24.075 6.118 1.00 86.38 1131 ASN A O 1
ATOM 8949 N N . GLN A 1 1132 ? -59.156 -22.962 6.367 1.00 88.19 1132 GLN A N 1
ATOM 8950 C CA . GLN A 1 1132 ? -59.668 -21.657 6.807 1.00 88.19 1132 GLN A CA 1
ATOM 8951 C C . GLN A 1 1132 ? -59.683 -20.620 5.663 1.00 88.19 1132 GLN A C 1
ATOM 8953 O O . GLN A 1 1132 ? -59.485 -19.424 5.875 1.00 88.19 1132 GLN A O 1
ATOM 8958 N N . TRP A 1 1133 ? -59.881 -21.076 4.421 1.00 89.75 1133 TRP A N 1
ATOM 8959 C CA . TRP A 1 1133 ? -59.881 -20.246 3.205 1.00 89.75 1133 TRP A CA 1
ATOM 8960 C C . TRP A 1 1133 ? -60.947 -19.134 3.185 1.00 89.75 1133 TRP A C 1
ATOM 8962 O O . TRP A 1 1133 ? -60.794 -18.159 2.449 1.00 89.75 1133 TRP A O 1
ATOM 8972 N N . ASP A 1 1134 ? -62.015 -19.288 3.968 1.00 88.12 1134 ASP A N 1
ATOM 8973 C CA . ASP A 1 1134 ? -63.164 -18.386 4.081 1.00 88.12 1134 ASP A CA 1
ATOM 8974 C C . ASP A 1 1134 ? -63.041 -17.368 5.232 1.00 88.12 1134 ASP A C 1
ATOM 8976 O O . ASP A 1 1134 ? -63.853 -16.448 5.327 1.00 88.12 1134 ASP A O 1
ATOM 8980 N N . GLN A 1 1135 ? -62.013 -17.484 6.079 1.00 89.06 1135 GLN A N 1
ATOM 8981 C CA . GLN A 1 1135 ? -61.765 -16.616 7.235 1.00 89.06 1135 GLN A CA 1
ATOM 8982 C C . GLN A 1 1135 ? -60.616 -15.642 6.941 1.00 89.06 1135 GLN A C 1
ATOM 8984 O O . GLN A 1 1135 ? -59.480 -15.838 7.367 1.00 89.06 1135 GLN A O 1
ATOM 8989 N N . VAL A 1 1136 ? -60.909 -14.598 6.157 1.00 90.19 1136 VAL A N 1
ATOM 8990 C CA . VAL A 1 1136 ? -59.904 -13.654 5.637 1.00 90.19 1136 VAL A CA 1
ATOM 8991 C C . VAL A 1 1136 ? -59.812 -12.377 6.483 1.00 90.19 1136 VAL A C 1
ATOM 8993 O O . VAL A 1 1136 ? -60.756 -11.586 6.567 1.00 90.19 1136 VAL A O 1
ATOM 8996 N N . ASP A 1 1137 ? -58.626 -12.132 7.040 1.00 90.06 1137 ASP A N 1
ATOM 8997 C CA . ASP A 1 1137 ? -58.314 -10.971 7.877 1.00 90.06 1137 ASP A CA 1
ATOM 8998 C C . ASP A 1 1137 ? -57.857 -9.768 7.023 1.00 90.06 1137 ASP A C 1
ATOM 9000 O O . ASP A 1 1137 ? -56.752 -9.744 6.472 1.00 90.06 1137 ASP A O 1
ATOM 9004 N N . ASP A 1 1138 ? -58.690 -8.726 6.930 1.00 88.44 1138 ASP A N 1
ATOM 9005 C CA . ASP A 1 1138 ? -58.339 -7.450 6.286 1.00 88.44 1138 ASP A CA 1
ATOM 9006 C C . ASP A 1 1138 ? -57.705 -6.483 7.294 1.00 88.44 1138 ASP A C 1
ATOM 9008 O O . ASP A 1 1138 ? -58.387 -5.824 8.084 1.00 88.44 1138 ASP A O 1
ATOM 9012 N N . PHE A 1 1139 ? -56.379 -6.360 7.233 1.00 85.06 1139 PHE A N 1
ATOM 9013 C CA . PHE A 1 1139 ? -55.593 -5.619 8.221 1.00 85.06 1139 PHE A CA 1
ATOM 9014 C C . PHE A 1 1139 ? -55.874 -4.104 8.242 1.00 85.06 1139 PHE A C 1
ATOM 9016 O O . PHE A 1 1139 ? -55.541 -3.425 9.218 1.00 85.06 1139 PHE A O 1
ATOM 9023 N N . LYS A 1 1140 ? -56.484 -3.543 7.186 1.00 80.31 1140 LYS A N 1
ATOM 9024 C CA . LYS A 1 1140 ? -56.814 -2.105 7.103 1.00 80.31 1140 LYS A CA 1
ATOM 9025 C C . LYS A 1 1140 ? -58.289 -1.798 7.344 1.00 80.31 1140 LYS A C 1
ATOM 9027 O O . LYS A 1 1140 ? -58.650 -0.622 7.462 1.00 80.31 1140 LYS A O 1
ATOM 9032 N N . TRP A 1 1141 ? -59.135 -2.812 7.499 1.00 83.56 1141 TRP A N 1
ATOM 9033 C CA . TRP A 1 1141 ? -60.555 -2.631 7.774 1.00 83.56 1141 TRP A CA 1
ATOM 9034 C C . TRP A 1 1141 ? -60.862 -2.596 9.281 1.00 83.56 1141 TRP A C 1
ATOM 9036 O O . TRP A 1 1141 ? -61.328 -3.551 9.889 1.00 83.56 1141 TRP A O 1
ATOM 9046 N N . LEU A 1 1142 ? -60.651 -1.430 9.897 1.00 77.94 1142 LEU A N 1
ATOM 9047 C CA . LEU A 1 1142 ? -60.854 -1.198 11.339 1.00 77.94 1142 LEU A CA 1
ATOM 9048 C C . LEU A 1 1142 ? -62.335 -1.031 11.768 1.00 77.94 1142 LEU A C 1
ATOM 9050 O O . LEU A 1 1142 ? -62.615 -0.385 12.779 1.00 77.94 1142 LEU A O 1
ATOM 9054 N N . LYS A 1 1143 ? -63.304 -1.535 10.992 1.00 78.00 1143 LYS A N 1
ATOM 9055 C CA . LYS A 1 1143 ? -64.748 -1.419 11.282 1.00 78.00 1143 LYS A CA 1
ATOM 9056 C C . LYS A 1 1143 ? -65.329 -2.787 11.632 1.00 78.00 1143 LYS A C 1
ATOM 9058 O O . LYS A 1 1143 ? -64.967 -3.778 11.023 1.00 78.00 1143 LYS A O 1
ATOM 9063 N N . ALA A 1 1144 ? -66.307 -2.821 12.535 1.00 72.12 1144 ALA A N 1
ATOM 9064 C CA . ALA A 1 1144 ? -66.904 -4.061 13.049 1.00 72.12 1144 ALA A CA 1
ATOM 9065 C C . ALA A 1 1144 ? -67.803 -4.850 12.061 1.00 72.12 1144 ALA A C 1
ATOM 9067 O O . ALA A 1 1144 ? -68.360 -5.873 12.443 1.00 72.12 1144 ALA A O 1
ATOM 9068 N N . GLY A 1 1145 ? -68.001 -4.372 10.828 1.00 77.50 1145 GLY A N 1
ATOM 9069 C CA . GLY A 1 1145 ? -68.752 -5.090 9.786 1.00 77.50 1145 GLY A CA 1
ATOM 9070 C C . GLY A 1 1145 ? -67.824 -5.827 8.817 1.00 77.50 1145 GLY A C 1
ATOM 9071 O O . GLY A 1 1145 ? -66.629 -5.556 8.802 1.00 77.50 1145 GLY A O 1
ATOM 9072 N N . HIS A 1 1146 ? -68.367 -6.700 7.965 1.00 84.94 1146 HIS A N 1
ATOM 9073 C CA . HIS A 1 1146 ? -67.598 -7.388 6.916 1.00 84.94 1146 HIS A CA 1
ATOM 9074 C C . HIS A 1 1146 ? -66.838 -6.394 6.016 1.00 84.94 1146 HIS A C 1
ATOM 9076 O O . HIS A 1 1146 ? -67.375 -5.335 5.672 1.00 84.94 1146 HIS A O 1
ATOM 9082 N N . SER A 1 1147 ? -65.603 -6.722 5.621 1.00 87.50 1147 SER A N 1
ATOM 9083 C CA . SER A 1 1147 ? -64.840 -5.873 4.698 1.00 87.50 1147 SER A CA 1
ATOM 9084 C C . SER A 1 1147 ? -65.453 -5.918 3.290 1.00 87.50 1147 SER A C 1
ATOM 9086 O O . SER A 1 1147 ? -65.786 -6.999 2.812 1.00 87.50 1147 SER A O 1
ATOM 9088 N N . PRO A 1 1148 ? -65.594 -4.784 2.580 1.00 88.56 1148 PRO A N 1
ATOM 9089 C CA . PRO A 1 1148 ? -66.013 -4.769 1.179 1.00 88.56 1148 PRO A CA 1
ATOM 9090 C C . PRO A 1 1148 ? -64.882 -5.174 0.215 1.00 88.56 1148 PRO A C 1
ATOM 9092 O O . PRO A 1 1148 ? -65.110 -5.267 -0.989 1.00 88.56 1148 PRO A O 1
ATOM 9095 N N . ASN A 1 1149 ? -63.654 -5.362 0.714 1.00 89.56 1149 ASN A N 1
ATOM 9096 C CA . ASN A 1 1149 ? -62.477 -5.613 -0.119 1.00 89.56 1149 ASN A CA 1
ATOM 9097 C C . ASN A 1 1149 ? -62.363 -7.073 -0.580 1.00 89.56 1149 ASN A C 1
ATOM 9099 O O . ASN A 1 1149 ? -61.672 -7.336 -1.570 1.00 89.56 1149 ASN A O 1
ATOM 9103 N N . TRP A 1 1150 ? -63.040 -8.002 0.104 1.00 93.00 1150 TRP A N 1
ATOM 9104 C CA . TRP A 1 1150 ? -63.071 -9.424 -0.225 1.00 93.00 1150 TRP A CA 1
ATOM 9105 C C . TRP A 1 1150 ? -64.478 -10.021 -0.098 1.00 93.00 1150 TRP A C 1
ATOM 9107 O O . TRP A 1 1150 ? -65.328 -9.481 0.605 1.00 93.00 1150 TRP A O 1
ATOM 9117 N N . THR A 1 1151 ? -64.721 -11.133 -0.794 1.00 92.75 1151 THR A N 1
ATOM 9118 C CA . THR A 1 1151 ? -65.970 -11.920 -0.750 1.00 92.75 1151 THR A CA 1
ATOM 9119 C C . THR A 1 1151 ? -65.686 -13.403 -1.020 1.00 92.75 1151 THR A C 1
ATOM 9121 O O . THR A 1 1151 ? -64.655 -13.736 -1.608 1.00 92.75 1151 THR A O 1
ATOM 9124 N N . THR A 1 1152 ? -66.593 -14.299 -0.625 1.00 91.81 1152 THR A N 1
ATOM 9125 C CA . THR A 1 1152 ? -66.577 -15.711 -1.047 1.00 91.81 1152 THR A CA 1
ATOM 9126 C C . THR A 1 1152 ? -67.351 -15.906 -2.355 1.00 91.81 1152 THR A C 1
ATOM 9128 O O . THR A 1 1152 ? -68.316 -15.193 -2.641 1.00 91.81 1152 THR A O 1
ATOM 9131 N N . MET A 1 1153 ? -66.917 -16.862 -3.177 1.00 89.06 1153 MET A N 1
ATOM 9132 C CA . MET A 1 1153 ? -67.590 -17.225 -4.428 1.00 89.06 1153 MET A CA 1
ATOM 9133 C C . MET A 1 1153 ? -68.741 -18.203 -4.167 1.00 89.06 1153 MET A C 1
ATOM 9135 O O . MET A 1 1153 ? -68.606 -19.143 -3.387 1.00 89.06 1153 MET A O 1
ATOM 9139 N N . SER A 1 1154 ? -69.869 -18.002 -4.849 1.00 86.25 1154 SER A N 1
ATOM 9140 C CA . SER A 1 1154 ? -70.988 -18.961 -4.828 1.00 86.25 1154 SER A CA 1
ATOM 9141 C C . SER A 1 1154 ? -70.724 -20.161 -5.747 1.00 86.25 1154 SER A C 1
ATOM 9143 O O . SER A 1 1154 ? -69.962 -20.047 -6.706 1.00 86.25 1154 SER A O 1
ATOM 9145 N N . GLU A 1 1155 ? -71.398 -21.292 -5.516 1.00 78.25 1155 GLU A N 1
ATOM 9146 C CA . GLU A 1 1155 ? -71.230 -22.527 -6.310 1.00 78.25 1155 GLU A CA 1
ATOM 9147 C C . GLU A 1 1155 ? -71.405 -22.313 -7.826 1.00 78.25 1155 GLU A C 1
ATOM 9149 O O . GLU A 1 1155 ? -70.701 -22.924 -8.621 1.00 78.25 1155 GLU A O 1
ATOM 9154 N N . ALA A 1 1156 ? -72.275 -21.383 -8.239 1.00 76.81 1156 ALA A N 1
ATOM 9155 C CA . ALA A 1 1156 ? -72.491 -21.033 -9.648 1.00 76.81 1156 ALA A CA 1
ATOM 9156 C C . ALA A 1 1156 ? -71.389 -20.142 -10.269 1.00 76.81 1156 ALA A C 1
ATOM 9158 O O . ALA A 1 1156 ? -71.388 -19.918 -11.478 1.00 76.81 1156 ALA A O 1
ATOM 9159 N N . GLN A 1 1157 ? -70.484 -19.589 -9.455 1.00 81.19 1157 GLN A N 1
ATOM 9160 C CA . GLN A 1 1157 ? -69.339 -18.773 -9.887 1.00 81.19 1157 GLN A CA 1
ATOM 9161 C C . GLN A 1 1157 ? -68.018 -19.557 -9.876 1.00 81.19 1157 GLN A C 1
ATOM 9163 O O . GLN A 1 1157 ? -67.052 -19.124 -10.502 1.00 81.19 1157 GLN A O 1
ATOM 9168 N N . ILE A 1 1158 ? -67.967 -20.680 -9.157 1.00 86.00 1158 ILE A N 1
ATOM 9169 C CA . ILE A 1 1158 ? -66.812 -21.578 -9.088 1.00 86.00 1158 ILE A CA 1
ATOM 9170 C C . ILE A 1 1158 ? -66.635 -22.289 -10.440 1.00 86.00 1158 ILE A C 1
ATOM 9172 O O . ILE A 1 1158 ? -67.594 -22.768 -11.045 1.00 86.00 1158 ILE A O 1
ATOM 9176 N N . LEU A 1 1159 ? -65.395 -22.356 -10.933 1.00 86.12 1159 LEU A N 1
ATOM 9177 C CA . LEU A 1 1159 ? -65.070 -23.040 -12.188 1.00 86.12 1159 LEU A CA 1
ATOM 9178 C C . LEU A 1 1159 ? -65.180 -24.565 -12.027 1.00 86.12 1159 LEU A C 1
ATOM 9180 O O . LEU A 1 1159 ? -64.552 -25.143 -11.142 1.00 86.12 1159 LEU A O 1
ATOM 9184 N N . SER A 1 1160 ? -65.926 -25.217 -12.924 1.00 82.44 1160 SER A N 1
ATOM 9185 C CA . SER A 1 1160 ? -66.147 -26.672 -12.936 1.00 82.44 1160 SER A CA 1
ATOM 9186 C C . SER A 1 1160 ? -64.855 -27.487 -13.091 1.00 82.44 1160 SER A C 1
ATOM 9188 O O . SER A 1 1160 ? -64.008 -27.133 -13.914 1.00 82.44 1160 SER A O 1
ATOM 9190 N N . ASP A 1 1161 ? -64.765 -28.645 -12.428 1.00 78.38 1161 ASP A N 1
ATOM 9191 C CA . ASP A 1 1161 ? -63.588 -29.540 -12.438 1.00 78.38 1161 ASP A CA 1
ATOM 9192 C C . ASP A 1 1161 ? -63.107 -29.989 -13.835 1.00 78.38 1161 ASP A C 1
ATOM 9194 O O . ASP A 1 1161 ? -61.916 -30.250 -14.035 1.00 78.38 1161 ASP A O 1
ATOM 9198 N N . GLU A 1 1162 ? -63.982 -30.002 -14.846 1.00 78.56 1162 GLU A N 1
ATOM 9199 C CA . GLU A 1 1162 ? -63.601 -30.256 -16.247 1.00 78.56 1162 GLU A CA 1
ATOM 9200 C C . GLU A 1 1162 ? -62.600 -29.226 -16.807 1.00 78.56 1162 GLU A C 1
ATOM 9202 O O . GLU A 1 1162 ? -61.809 -29.536 -17.704 1.00 78.56 1162 GLU A O 1
ATOM 9207 N N . ILE A 1 1163 ? -62.601 -27.996 -16.285 1.00 83.56 1163 ILE A N 1
ATOM 9208 C CA . ILE A 1 1163 ? -61.699 -26.918 -16.711 1.00 83.56 1163 ILE A CA 1
ATOM 9209 C C . ILE A 1 1163 ? -60.286 -27.198 -16.187 1.00 83.56 1163 ILE A C 1
ATOM 9211 O O . ILE A 1 1163 ? -59.326 -27.220 -16.965 1.00 83.56 1163 ILE A O 1
ATOM 9215 N N . TRP A 1 1164 ? -60.165 -27.494 -14.893 1.00 85.19 1164 TRP A N 1
ATOM 9216 C CA . TRP A 1 1164 ? -58.895 -27.820 -14.239 1.00 85.19 1164 TRP A CA 1
ATOM 9217 C C . TRP A 1 1164 ? -58.250 -29.088 -14.809 1.00 85.19 1164 TRP A C 1
ATOM 9219 O O . TRP A 1 1164 ? -57.032 -29.152 -14.950 1.00 85.19 1164 TRP A O 1
ATOM 9229 N N . THR A 1 1165 ? -59.060 -30.069 -15.217 1.00 79.25 1165 THR A N 1
ATOM 9230 C CA . THR A 1 1165 ? -58.576 -31.355 -15.748 1.00 79.25 1165 THR A CA 1
ATOM 9231 C C . THR A 1 1165 ? -58.357 -31.380 -17.266 1.00 79.25 1165 THR A C 1
ATOM 9233 O O . THR A 1 1165 ? -57.459 -32.082 -17.728 1.00 79.25 1165 THR A O 1
ATOM 9236 N N . THR A 1 1166 ? -59.126 -30.626 -18.068 1.00 75.94 1166 THR A N 1
ATOM 9237 C CA . THR A 1 1166 ? -59.079 -30.734 -19.549 1.00 75.94 1166 THR A CA 1
ATOM 9238 C C . THR A 1 1166 ? -58.699 -29.455 -20.298 1.00 75.94 1166 THR A C 1
ATOM 9240 O O . THR A 1 1166 ? -58.461 -29.516 -21.511 1.00 75.94 1166 THR A O 1
ATOM 9243 N N . VAL A 1 1167 ? -58.674 -28.297 -19.631 1.00 79.38 1167 VAL A N 1
ATOM 9244 C CA . VAL A 1 1167 ? -58.353 -26.995 -20.247 1.00 79.38 1167 VAL A CA 1
ATOM 9245 C C . VAL A 1 1167 ? -56.992 -26.498 -19.764 1.00 79.38 1167 VAL A C 1
ATOM 9247 O O . VAL A 1 1167 ? -56.140 -26.182 -20.597 1.00 79.38 1167 VAL A O 1
ATOM 9250 N N . VAL A 1 1168 ? -56.751 -26.508 -18.448 1.00 80.19 1168 VAL A N 1
ATOM 9251 C CA . VAL A 1 1168 ? -55.497 -26.015 -17.846 1.00 80.19 1168 VAL A CA 1
ATOM 9252 C C . VAL A 1 1168 ? -54.253 -26.822 -18.260 1.00 80.19 1168 VAL A C 1
ATOM 9254 O O . VAL A 1 1168 ? -53.276 -26.179 -18.627 1.00 80.19 1168 VAL A O 1
ATOM 9257 N N . PRO A 1 1169 ? -54.254 -28.169 -18.367 1.00 75.81 1169 PRO A N 1
ATOM 9258 C CA . PRO A 1 1169 ? -53.071 -28.923 -18.821 1.00 75.81 1169 PRO A CA 1
ATOM 9259 C C . PRO A 1 1169 ? -52.686 -28.713 -20.302 1.00 75.81 1169 PRO A C 1
ATOM 9261 O O . PRO A 1 1169 ? -51.662 -29.226 -20.760 1.00 75.81 1169 PRO A O 1
ATOM 9264 N N . GLY A 1 1170 ? -53.499 -27.960 -21.056 1.00 67.75 1170 GLY A N 1
ATOM 9265 C CA . GLY A 1 1170 ? -53.248 -27.556 -22.438 1.00 67.75 1170 GLY A CA 1
ATOM 9266 C C . GLY A 1 1170 ? -53.670 -28.592 -23.484 1.00 67.75 1170 GLY A C 1
ATOM 9267 O O . GLY A 1 1170 ? -53.034 -29.630 -23.657 1.00 67.75 1170 GLY A O 1
ATOM 9268 N N . ARG A 1 1171 ? -54.705 -28.270 -24.271 1.00 65.31 1171 ARG A N 1
ATOM 9269 C CA . ARG A 1 1171 ? -55.080 -29.060 -25.458 1.00 65.31 1171 ARG A CA 1
ATOM 9270 C C . ARG A 1 1171 ? -54.141 -28.739 -26.637 1.00 65.31 1171 ARG A C 1
ATOM 9272 O O . ARG A 1 1171 ? -53.840 -27.560 -26.847 1.00 65.31 1171 ARG A O 1
ATOM 9279 N N . PRO A 1 1172 ? -53.698 -29.727 -27.441 1.00 60.12 1172 PRO A N 1
ATOM 9280 C CA . PRO A 1 1172 ? -52.876 -29.466 -28.623 1.00 60.12 1172 PRO A CA 1
ATOM 9281 C C . PRO A 1 1172 ? -53.573 -28.494 -29.588 1.00 60.12 1172 PRO A C 1
ATOM 9283 O O . PRO A 1 1172 ? -54.675 -28.764 -30.053 1.00 60.12 1172 PRO A O 1
ATOM 9286 N N . GLY A 1 1173 ? -52.931 -27.358 -29.876 1.00 59.25 1173 GLY A N 1
ATOM 9287 C CA . GLY A 1 1173 ? -53.448 -26.328 -30.788 1.00 59.25 1173 GLY A CA 1
ATOM 9288 C C . GLY A 1 1173 ? -54.264 -25.196 -30.146 1.00 59.25 1173 GLY A C 1
ATOM 9289 O O . GLY A 1 1173 ? -54.539 -24.216 -30.834 1.00 59.25 1173 GLY A O 1
ATOM 9290 N N . ALA A 1 1174 ? -54.605 -25.266 -28.853 1.00 66.88 1174 ALA A N 1
ATOM 9291 C CA . ALA A 1 1174 ? -55.296 -24.168 -28.166 1.00 66.88 1174 ALA A CA 1
ATOM 9292 C C . ALA A 1 1174 ? -54.363 -22.964 -27.930 1.00 66.88 1174 ALA A C 1
ATOM 9294 O O . ALA A 1 1174 ? -53.194 -23.126 -27.563 1.00 66.88 1174 ALA A O 1
ATOM 9295 N N . SER A 1 1175 ? -54.879 -21.743 -28.103 1.00 78.62 1175 SER A N 1
ATOM 9296 C CA . SER A 1 1175 ? -54.109 -20.526 -27.804 1.00 78.62 1175 SER A CA 1
ATOM 9297 C C . SER A 1 1175 ? -54.172 -20.160 -26.314 1.00 78.62 1175 SER A C 1
ATOM 9299 O O . SER A 1 1175 ? -55.156 -20.444 -25.629 1.00 78.62 1175 SER A O 1
ATOM 9301 N N . VAL A 1 1176 ? -53.138 -19.482 -25.800 1.00 83.81 1176 VAL A N 1
ATOM 9302 C CA . VAL A 1 1176 ? -53.111 -18.999 -24.400 1.00 83.81 1176 VAL A CA 1
ATOM 9303 C C . VAL A 1 1176 ? -54.272 -18.036 -24.141 1.00 83.81 1176 VAL A C 1
ATOM 9305 O O . VAL A 1 1176 ? -54.942 -18.137 -23.122 1.00 83.81 1176 VAL A O 1
ATOM 9308 N N . VAL A 1 1177 ? -54.575 -17.177 -25.118 1.00 84.00 1177 VAL A N 1
ATOM 9309 C CA . VAL A 1 1177 ? -55.682 -16.209 -25.091 1.00 84.00 1177 VAL A CA 1
ATOM 9310 C C . VAL A 1 1177 ? -57.046 -16.903 -24.991 1.00 84.00 1177 VAL A C 1
ATOM 9312 O O . VAL A 1 1177 ? -57.877 -16.515 -24.177 1.00 84.00 1177 VAL A O 1
ATOM 9315 N N . GLU A 1 1178 ? -57.274 -17.956 -25.778 1.00 83.38 1178 GLU A N 1
ATOM 9316 C CA . GLU A 1 1178 ? -58.504 -18.761 -25.724 1.00 83.38 1178 GLU A CA 1
ATOM 9317 C C . GLU A 1 1178 ? -58.634 -19.527 -24.399 1.00 83.38 1178 GLU A C 1
ATOM 9319 O O . GLU A 1 1178 ? -59.730 -19.670 -23.861 1.00 83.38 1178 GLU A O 1
ATOM 9324 N N . THR A 1 1179 ? -57.510 -19.999 -23.857 1.00 83.62 1179 THR A N 1
ATOM 9325 C CA . THR A 1 1179 ? -57.464 -20.732 -22.585 1.00 83.62 1179 THR A CA 1
ATOM 9326 C C . THR A 1 1179 ? -57.762 -19.795 -21.405 1.00 83.62 1179 THR A C 1
ATOM 9328 O O . THR A 1 1179 ? -58.586 -20.133 -20.560 1.00 83.62 1179 THR A O 1
ATOM 9331 N N . LEU A 1 1180 ? -57.188 -18.583 -21.397 1.00 86.56 1180 LEU A N 1
ATOM 9332 C CA . LEU A 1 1180 ? -57.495 -17.524 -20.424 1.00 86.56 1180 LEU A CA 1
ATOM 9333 C C . LEU A 1 1180 ? -58.962 -17.060 -20.518 1.00 86.56 1180 LEU A C 1
ATOM 9335 O O . LEU A 1 1180 ? -59.631 -16.925 -19.496 1.00 86.56 1180 LEU A O 1
ATOM 9339 N N . ALA A 1 1181 ? -59.502 -16.912 -21.733 1.00 84.94 1181 ALA A N 1
ATOM 9340 C CA . ALA A 1 1181 ? -60.908 -16.556 -21.929 1.00 84.94 1181 ALA A CA 1
ATOM 9341 C C . ALA A 1 1181 ? -61.875 -17.629 -21.388 1.00 84.94 1181 ALA A C 1
ATOM 9343 O O . ALA A 1 1181 ? -62.912 -17.287 -20.821 1.00 84.94 1181 ALA A O 1
ATOM 9344 N N . LYS A 1 1182 ? -61.530 -18.920 -21.507 1.00 84.25 1182 LYS A N 1
ATOM 9345 C CA . LYS A 1 1182 ? -62.333 -20.042 -20.977 1.00 84.25 1182 LYS A CA 1
ATOM 9346 C C . LYS A 1 1182 ? -62.358 -20.125 -19.448 1.00 84.25 1182 LYS A C 1
ATOM 9348 O O . LYS A 1 1182 ? -63.315 -20.671 -18.914 1.00 84.25 1182 LYS A O 1
ATOM 9353 N N . VAL A 1 1183 ? -61.358 -19.571 -18.757 1.00 83.25 1183 VAL A N 1
ATOM 9354 C CA . VAL A 1 1183 ? -61.361 -19.436 -17.285 1.00 83.25 1183 VAL A CA 1
ATOM 9355 C C . VAL A 1 1183 ? -61.925 -18.091 -16.803 1.00 83.25 1183 VAL A C 1
ATOM 9357 O O . VAL A 1 1183 ? -61.912 -17.822 -15.610 1.00 83.25 1183 VAL A O 1
ATOM 9360 N N . GLY A 1 1184 ? -62.436 -17.244 -17.706 1.00 79.31 1184 GLY A N 1
ATOM 9361 C CA . GLY A 1 1184 ? -63.074 -15.966 -17.364 1.00 79.31 1184 GLY A CA 1
ATOM 9362 C C . GLY A 1 1184 ? -62.148 -14.742 -17.340 1.00 79.31 1184 GLY A C 1
ATOM 9363 O O . GLY A 1 1184 ? -62.613 -13.644 -17.036 1.00 79.31 1184 GLY A O 1
ATOM 9364 N N . ILE A 1 1185 ? -60.867 -14.878 -17.702 1.00 84.19 1185 ILE A N 1
ATOM 9365 C CA . ILE A 1 1185 ? -59.928 -13.747 -17.787 1.00 84.19 1185 ILE A CA 1
ATOM 9366 C C . ILE A 1 1185 ? -60.090 -13.053 -19.151 1.00 84.19 1185 ILE A C 1
ATOM 9368 O O . ILE A 1 1185 ? -59.876 -13.656 -20.205 1.00 84.19 1185 ILE A O 1
ATOM 9372 N N . SER A 1 1186 ? -60.458 -11.765 -19.144 1.00 75.00 1186 SER A N 1
ATOM 9373 C CA . SER A 1 1186 ? -60.644 -10.975 -20.372 1.00 75.00 1186 SER A CA 1
ATOM 9374 C C . SER A 1 1186 ? -59.339 -10.843 -21.177 1.00 75.00 1186 SER A C 1
ATOM 9376 O O . SER A 1 1186 ? -58.330 -10.392 -20.631 1.00 75.00 1186 SER A O 1
ATOM 9378 N N . PRO A 1 1187 ? -59.353 -11.120 -22.497 1.00 57.47 1187 PRO A N 1
ATOM 9379 C CA . PRO A 1 1187 ? -58.187 -10.944 -23.364 1.00 57.47 1187 PRO A CA 1
ATOM 9380 C C . PRO A 1 1187 ? -57.972 -9.496 -23.851 1.00 57.47 1187 PRO A C 1
ATOM 9382 O O . PRO A 1 1187 ? -56.995 -9.238 -24.552 1.00 57.47 1187 PRO A O 1
ATOM 9385 N N . ARG A 1 1188 ? -58.885 -8.566 -23.532 1.00 46.69 1188 ARG A N 1
ATOM 9386 C CA . ARG A 1 1188 ? -58.734 -7.117 -23.768 1.00 46.69 1188 ARG A CA 1
ATOM 9387 C C . ARG A 1 1188 ? -58.217 -6.442 -22.513 1.00 46.69 1188 ARG A C 1
ATOM 9389 O O . ARG A 1 1188 ? -58.816 -6.694 -21.444 1.00 46.69 1188 ARG A O 1
#

Sequence (1188 aa):
MHPFSVLTLGIFVAGYITARWDLVTRLYELAIFAWEYQVAIRAAKGAIALTALFFIVIFPVYLLAKKETHLLCPASKATWNRRVSPRTATTPSTLVMVEHDGLMRVFWPTDIRVSERPGVVVGWRNSTLDVFVVAILDDVDPRNVEIHLRSNTFFRSGPHSSSRIYELCGHSSMHVLGLSNATSHALVDPSWVCATTSASREPRITCAKASSVQLILYDRPRPKGMQYISLNPISLALGDKWYASDDGKGDGSEGEEERRERQHQEAKLRLVNKLKQHSIFIRSASARDKALEKVVHQVNWSWELEQTLQKNVGKLGPRPKRGLSVSERVVESTTAMRNYILMQLWNAFVIYIFPFIRKGFVMLLFLHRAMAEMLLLVLEFRIKPGYAALKDVSATAQQIEIRLLQFCYWPMQYITLRQRKMDWASVNTSHPDYIRFYNSLWLVANDVIIGIAIGSYIIENADWVSAKVNDLLRVYTVDALQSSISWLMGWPAGLKLNGELASFLGALFLWVITYWSNCIDALAPALPKLVWFVGFSSFAGASMPLAMLSDLLSALTIHIYSFYLASARIYHWQLTILQSLFHLFRGKKHNVLRNRIDSCDYDLDQLLVGTILFTLLSFLLPTVGVFYINFAIARMMIISMKAGFDTLLSCLNHFPLFALMLRVKDSRRLPGGIRFELRDAHDNRSLNLNVNEPPTSVIYLKSVPLSFKAMFDQYFQMAERIRKHYLSPRVFLCLLTGQFVPPINRRNLYSLQYSMLPARRATMWEMWRALNAQMPQKKPFQLPNIPPLTNGGGRRGARSCAIADPCKPIASVTQQTGHLIFLFAMSNGTDPKQRFHRSFLDHVAVLQDQIEELKSISTVAGERQEAIDHILAGISKIQNEVADVADTTPAYDRKQYSETIKGLQEKLSDTTAALAPKSRFQFKRTAKHVDMGAPENDPRLLSGSFSRNQHQPTATPGTPKLGDEADDELKELPSERDYNAELSRPSASAIRKPSFSAARTIGISHQTGLHIILPSSAAMATASGSLINLTGCIVDMSIPTSEGHAFPGLAMRDINKSLIVAGRVAGPVHITGISDSILVLVAHQVRIHDCKNVDIYLHCTSHPIIEDCSGMRFAPLPACYMTESDKAAENQWDQVDDFKWLKAGHSPNWTTMSEAQILSDEIWTTVVPGRPGASVVETLAKVGISPR

InterPro domains:
  IPR006599 CARP motif [SM00673] (1074-1108)
  IPR007720 Phosphatidylinositol N-acetylglucosaminyltransferase subunit Q/GPI1 [PF05024] (397-672)
  IPR007720 Phosphatidylinositol N-acetylglucosaminyltransferase subunit Q/GPI1 [PTHR21329] (104-744)
  IPR012945 Tubulin binding cofactor C-like domain [PF07986] (1027-1139)
  IPR016098 Cyclase-associated protein CAP/septum formation inhibitor MinC, C-terminal [G3DSA:2.160.20.70] (996-1159)
  IPR017901 C-CAP/cofactor C-like domain [PS51329] (1015-1141)
  IPR038397 TBCC, N-terminal domain superfamily [G3DSA:1.20.58.1250] (824-918)

Organism: NCBI:txid1069075

Secondary structure (DSSP, 8-state):
--HHHHHHHHHHHHHHHHHHHHHHHHHHHHHHHHHHTTHHHHHHHHHHHHHHHHHHHHHHHHHHHHHHHHHT-STTS--S--PPPP------------TTS-EEEEEEETTSPP-SS-EEEEEEESSSSEEEEEEEEET--HHHHHHHHHTTGGGTTSSS-SHHHHHHHT-S--EEEEEES-S-GGGS-TTSEEEE-SS-SS-EEE-TT-SEEEEEEEPPP-GGGT----SSPP-SS---THHHH--S---B---HHHHHHHHHHHHHHHHHHHHHHH----PPPPHHHHHHHHHHHHHHHHHHHHHHHHHHHTTSS-----PPPHHHHHHHHHHHHHHHHHHHHHHHIIIIIHHHHHHHHHHHHHHHHHHHHHHHHHHT--SSTBSPPHHHH-HHHHHHHHHHHHHHHHHHHHHHHHHHTTS-TT--TTHHHHHHHHHHHHHHHHHHHHHHHHHHHHHHTHHHHHHHHHHHHHIIIIIHHHHHHHHHHS-GGG----HHHHHHHHHHHHHHHHHHHHHHHHHGGGHHHHHHHHHHHGGG-THHHHHHHHHHHHHHTHHHHHHHHHHHHHHHHHHHHHHHHHHHHTTEEE-SSS-SEEE----HHHHHHHHHHHHHHHHHHHHHHHHHHHHHHHHHHHHHHHHHHHHHHHHHHH--HHHHHHHHH-GGGSEEEEEEEE--GGGG--S---TTSPPEEEEEEEEEEPPHHHHTHHHHHHHHHHHHHHTSHHHHHHHHHTPPPPPPPHHHHHHHHHTTS-SSPPPHHHHHHHHHPPPPPPPP--PPP---------------------------------SS-SS---SS---HHHHHHHHHHHHHHHHHHHHHHTTTS-SSTTHHHHHHHHHHHHHHHHHHHHHHTGGGS-HHHHHHHHHHHHHHHHHHHHHHHHHSPP----------PPPPP----------------------------------------S----SHHHHTS--S-SEE----TT-SSEEEEEEES-EEE--GGGGGGTT-EEEEEEES-EEE-SGGGSSS--BS-EEEEEEES-EEEEEEEEEEEEEEEEEEEEEEEEEEEEEEES-EEEEEEEEESS--EEES-EEEEEEEPPGGG--HHHHHS---TT--EETT--SSSPPTTEEEPPTTTSPPHHHHHHTTT--TT--HHHHHHHTT----